Protein AF-A0AAD6NP00-F1 (afdb_monomer)

Secondary structure (DSSP, 8-state):
---------------------------------PPPP-----------PPPSSTTS-SS-B--S-SS-HHHHHHHHHHHTTS-GGG----B-TTT-BBTEEEBTT--EEEESSHHHHT-SS-BT-HHHHHHHTSHHHHHHHHH---TTTS--TTHHHHHHHTTTTTPPTT--EEEEESSHHHHHHHHHHHHHHHHHHHHH-TTPPPPHHHHHHHTTT-TTTS---EEEEETT----SSHHHHHH--S-GGGTTTS------EEPPP---SSTTTSHHHHHHHHHHHHHHHHHHHHHSSS-EEEEEE-SSBHHHH-B---HHHHHHHHHHHHHTT-EEEEE-TTT-SSTTSSSSGGGGG--SS--SEEEE-GGGSSEEEEE--GGGS-SSTTSS--SSSS-HHHHHHHHHHHHHHHHTTHHHHHHHHHHHHHHHHHHHHHH-TTTSEEEE-TTSTT--EEE-TTHHHHHHHHHHTTEE-EEETTTEEE----TT--HHHHHHHHHHHHHHHHHHHTT---------------------------------------------------------------------PPPPPHHHHHHHHHHHTTT-HHHHHHHHHHHHHHHHHHHHHHT--EEEETTTGGGTS-TTTEEEEE---GGGEETTEE---TT---THHHHHHHHHS-EEEEE---TT-SS-HIIIIIHHHHHHHHHHHH-TTS---PPP--TTTS-HHHHHHHHHHHHHHHHHHHTT---HHHHHHHH-S-EEEEEE-TT--HHHH----SSSEEEEEEE-SPP--GGG--SSGGGGTSSS---TTGGGGGGGTSTT--HHHHHHTHHHHHHS-TTTHHHHHHHHHHHHHHHHHHS---S-----EE-GGGTT-EEEE-HHHHHT--S-SEEEEEESS---------TTSPPEEEEE--SSHHHHHHHHHHHHHHHHHHHHHHTT--SSPEEEEETTSSSHHHHHHHHHHHHSB-TTS-B-TTS-TTSS----HHHHHHHHHHHHHH-TT----HHHHHHHHHHHTT--TT--

Mean predicted aligned error: 19.69 Å

Organism: Drechslerella dactyloides (NCBI:txid74499)

Solvent-accessible surface area (backbone atoms only — not comparable to full-atom values): 60319 Å² total; per-residue (Å²): 138,81,87,88,89,92,81,89,84,84,88,84,86,87,90,81,91,86,84,86,88,82,90,77,90,81,79,90,76,92,78,89,82,75,85,80,78,95,71,92,77,76,94,74,78,83,81,82,70,79,64,90,53,85,83,48,73,96,60,59,43,69,80,63,64,88,76,20,75,59,25,53,51,53,48,56,66,40,49,78,81,42,87,51,91,78,65,89,72,57,64,30,69,93,69,19,37,37,62,29,44,18,32,58,63,65,27,31,20,41,32,29,22,27,81,83,39,27,46,41,66,36,37,78,33,65,69,58,52,53,52,67,70,32,71,67,31,52,50,30,63,75,65,56,49,36,43,85,83,51,54,60,96,58,46,69,56,59,40,55,70,20,67,57,66,70,41,58,78,78,25,85,42,74,50,49,18,81,32,40,31,51,12,41,41,52,49,51,51,31,34,49,52,33,46,55,38,63,75,65,36,85,90,57,77,83,49,71,61,33,59,61,23,36,78,70,70,29,67,70,37,39,64,79,65,28,51,30,19,29,52,30,22,71,45,42,80,46,61,65,16,35,33,35,31,45,41,54,65,91,81,49,68,99,53,82,65,61,97,36,55,66,31,66,56,46,83,64,56,63,62,55,87,81,33,47,70,61,35,54,50,42,35,54,51,27,50,51,48,43,56,47,47,63,72,66,49,96,47,55,46,33,26,40,47,46,52,72,50,25,49,61,28,41,60,43,56,72,57,40,65,49,55,38,54,49,49,53,48,24,61,75,68,74,24,39,39,34,38,44,27,34,70,46,28,72,17,44,31,38,29,54,46,46,65,66,74,35,68,56,94,61,65,70,52,31,42,26,30,11,42,39,43,66,30,17,13,30,34,29,46,61,74,67,52,49,74,94,54,83,78,78,85,67,59,76,34,49,26,53,64,45,29,47,56,49,29,25,54,49,49,53,49,37,60,76,67,43,24,28,59,49,16,26,56,34,14,43,54,43,46,55,55,50,54,55,47,22,76,74,36,54,83,54,40,30,65,71,44,36,80,83,24,6,42,47,32,35,28,34,17,91,55,34,71,64,47,47,59,51,37,47,78,72,15,32,40,61,37,73,23,40,91,38,22,38,37,40,28,50,29,47,69,52,44,60,73,55,42,51,56,49,51,55,46,51,51,53,57,49,50,64,54,50,71,75,63,84,77,90,89,84,83,86,84,84,86,79,89,81,81,89,81,89,79,91,81,90,81,91,82,91,84,91,78,89,81,90,78,88,88,84,82,92,76,88,78,83,87,81,88,81,92,80,91,86,86,90,83,93,85,93,90,88,85,91,84,91,89,85,87,85,80,92,75,84,80,73,71,50,73,68,53,46,52,52,48,50,59,49,51,59,72,66,38,62,49,26,31,55,52,28,33,50,60,22,20,52,51,48,48,53,54,32,68,73,67,72,36,48,35,24,20,25,70,75,28,10,45,52,36,44,53,77,91,63,48,70,44,75,39,69,63,56,34,72,33,24,34,91,101,33,72,58,82,54,91,78,56,70,50,55,54,49,38,50,51,26,39,75,57,59,20,34,32,42,30,34,45,35,50,82,87,44,65,59,30,34,22,60,46,36,29,48,26,49,50,38,27,36,48,30,55,64,51,45,67,81,76,75,68,69,66,58,68,60,49,73,92,84,44,50,72,68,57,51,51,58,55,46,72,49,42,64,59,48,37,50,58,51,59,69,28,68,61,67,46,70,59,54,30,65,43,26,70,50,42,61,38,79,41,84,40,43,76,89,53,63,65,84,81,68,64,80,88,63,87,76,46,25,48,37,32,33,31,22,45,32,55,65,70,57,88,90,71,65,69,92,51,32,71,75,77,80,41,99,46,52,80,43,50,17,42,48,62,49,35,94,81,70,42,78,77,59,45,47,70,56,46,60,77,40,41,70,61,60,75,68,45,54,70,91,50,40,65,61,53,44,49,46,53,45,49,50,53,53,54,35,53,76,75,49,79,83,89,79,73,91,53,67,80,26,53,30,66,67,40,70,43,45,39,28,36,18,14,47,74,62,52,77,72,63,84,81,52,46,24,39,40,39,33,37,78,63,90,77,87,71,83,74,90,75,63,100,82,65,64,55,71,50,77,44,71,42,41,102,43,79,65,21,23,57,50,44,42,70,42,48,65,59,51,48,56,52,52,49,60,49,62,72,66,69,59,93,37,24,39,37,27,22,14,80,73,26,24,31,70,24,46,33,51,51,38,49,44,51,68,67,40,33,50,98,86,15,45,82,42,89,80,65,64,92,88,55,97,72,81,64,46,77,61,58,55,46,25,46,44,40,49,49,41,71,50,35,44,78,49,58,57,44,75,51,35,52,47,23,37,50,38,61,64,57,66,56,65,88,86,78,120

Sequence (1049 aa):
MFSTLRGSSRAFSRVSVRRTVEIQQRRAIHNTLRCPAAANIAVDSVSSQEPFFPNEPTRPKVKTEIPGPRSQVAIRELDEVFDTRSLNMICDYSKSVGNYISDNDQNLLLDVYAQIASIPLGYCNPALIKTASSQEMVSALVNRPALGNFPPASWEQTLKAGILRVAPNGLNQVFTGMSGSDANECAYKAAFMFHRRRERGEGAPFTEEELNTAMNNQKPGSPDLAIMSFRKGFHGRLFGSLSTTRSKPIHKIDIPSFNWPQARFPQLKYPLEEFAAENEKEERECLAEVEEIIKTWHCPVSAVVIEPIQSEGGDFHASPTFFQGLRDITLKNNVLLIVDEVQTGVGATGKFWAHMHWNLTTPPDIVTFSKKAQTAGYYFGNPLLRPNMPYRQFNTWMGDPARVLLFNTIIDEVERLNLVEHTADTGAYLYSGLEQLSQKYPGEIQNLRGKNTGTFIAWDSPQRDAFLKKMKTVGVNIGGCGESAVRLRPMLVFQRHHADILLESIEKVLKAAYIRYPGDASGMSFFRRPTDESSEDESDDALSVYSDSDDDDVSNDASASAHLNVSADTLADEAEESSEDAPDLFHPPSINAIANNIRKSDRLSISNRLHSIHADSQFVQSVADALDLPLVANERCGSWYVPSDRKAGSCYFKSTDGHFGCWSFSLRRLNLGLLELIGRRGGCIIVDSTRRGKSLPDALSKTVPIWCAVLNAVLFPEQRSVAVEVPGNAVSDSEKTQISALLDGYVRQLREMKLDVTRLASELGRPMKPVWVTRDTDVEEVEYTGEDFHPVYLLSASRYLREELQPRGASDYGHGFVYIQGAGDDHEGWARGLLPAMYWSHRELLLQTPEAELPDVIDGIVKMHASARDINGGSQTCGALSILSKADGKLAICDLETYDALTDIAGAVLCVDDNSSNSPDVPPTAPPVYRTAISPSKAGSKLLRTKLPEIAAFAEKILASHSPHPLVIACQSGNDVSVGIALALSCRLFDDQGRLDLTRPRNGNLRIDKLLVRQRLGWILSDRTHANPSRATLQAVNLFLMGWDAQAV

Structure (mmCIF, N/CA/C/O backbone):
data_AF-A0AAD6NP00-F1
#
_entry.id   AF-A0AAD6NP00-F1
#
loop_
_atom_site.group_PDB
_atom_site.id
_atom_site.type_symbol
_atom_site.label_atom_id
_atom_site.label_alt_id
_atom_site.label_comp_id
_atom_site.label_asym_id
_atom_site.label_entity_id
_atom_site.label_seq_id
_atom_site.pdbx_PDB_ins_code
_atom_site.Cartn_x
_atom_site.Cartn_y
_atom_site.Cartn_z
_atom_site.occupancy
_atom_site.B_iso_or_equiv
_atom_site.auth_seq_id
_atom_site.auth_comp_id
_atom_site.auth_asym_id
_atom_site.auth_atom_id
_atom_site.pdbx_PDB_model_num
ATOM 1 N N . MET A 1 1 ? 8.173 16.967 -58.832 1.00 32.12 1 MET A N 1
ATOM 2 C CA . MET A 1 1 ? 7.690 16.599 -60.187 1.00 32.12 1 MET A CA 1
ATOM 3 C C . MET A 1 1 ? 7.032 15.231 -60.030 1.00 32.12 1 MET A C 1
ATOM 5 O O . MET A 1 1 ? 7.613 14.430 -59.319 1.00 32.12 1 MET A O 1
ATOM 9 N N . PHE A 1 2 ? 5.829 14.924 -60.511 1.00 27.55 2 PHE A N 1
ATOM 10 C CA . PHE A 1 2 ? 5.127 15.384 -61.715 1.00 27.55 2 PHE A CA 1
ATOM 11 C C . PHE A 1 2 ? 3.611 15.588 -61.465 1.00 27.55 2 PHE A C 1
ATOM 13 O O . PHE A 1 2 ? 3.032 14.946 -60.597 1.00 27.55 2 PHE A O 1
ATOM 20 N N . SER A 1 3 ? 2.969 16.462 -62.253 1.00 26.45 3 SER A N 1
ATOM 21 C CA . SER A 1 3 ? 1.520 16.367 -62.548 1.00 26.45 3 SER A CA 1
ATOM 22 C C . SER A 1 3 ? 1.327 15.342 -63.697 1.00 26.45 3 SER A C 1
ATOM 24 O O . SER A 1 3 ? 2.320 14.817 -64.180 1.00 26.45 3 SER A O 1
ATOM 26 N N . THR A 1 4 ? 0.161 14.944 -64.213 1.00 32.75 4 THR A N 1
ATOM 27 C CA . THR A 1 4 ? -0.994 15.704 -64.741 1.00 32.75 4 THR A CA 1
ATOM 28 C C . THR A 1 4 ? -2.020 14.645 -65.243 1.00 32.75 4 THR A C 1
ATOM 30 O O . THR A 1 4 ? -1.589 13.581 -65.667 1.00 32.75 4 THR A O 1
ATOM 33 N N . LEU A 1 5 ? -3.354 14.767 -65.135 1.00 27.75 5 LEU A N 1
ATOM 34 C CA . LEU A 1 5 ? -4.363 15.285 -66.109 1.00 27.75 5 LEU A CA 1
ATOM 35 C C . LEU A 1 5 ? -5.747 14.825 -65.559 1.00 27.75 5 LEU A C 1
ATOM 37 O O . LEU A 1 5 ? -5.818 13.714 -65.051 1.00 27.75 5 LEU A O 1
ATOM 41 N N . ARG A 1 6 ? -6.855 15.583 -65.445 1.00 29.72 6 ARG A N 1
ATOM 42 C CA . ARG A 1 6 ? -7.633 16.520 -66.304 1.00 29.72 6 ARG A CA 1
ATOM 43 C C . ARG A 1 6 ? -8.712 15.885 -67.217 1.00 29.72 6 ARG A C 1
ATOM 45 O O . ARG A 1 6 ? -8.393 15.268 -68.222 1.00 29.72 6 ARG A O 1
ATOM 52 N N . GLY A 1 7 ? -9.976 16.234 -66.925 1.00 23.73 7 GLY A N 1
ATOM 53 C CA . GLY A 1 7 ? -11.199 16.154 -67.758 1.00 23.73 7 GLY A CA 1
ATOM 54 C C . GLY A 1 7 ? -12.427 16.414 -66.851 1.00 23.73 7 GLY A C 1
ATOM 55 O O . GLY A 1 7 ? -12.567 15.712 -65.864 1.00 23.73 7 GLY A O 1
ATOM 56 N N . SER A 1 8 ? -13.200 17.516 -66.913 1.00 25.67 8 SER A N 1
ATOM 57 C CA . SER A 1 8 ? -14.064 18.054 -67.995 1.00 25.67 8 SER A CA 1
ATOM 58 C C . SER A 1 8 ? -15.283 17.141 -68.277 1.00 25.67 8 SER A C 1
ATOM 60 O O . SER A 1 8 ? -15.062 15.979 -68.573 1.00 25.67 8 SER A O 1
ATOM 62 N N . SER A 1 9 ? -16.571 17.550 -68.249 1.00 24.23 9 SER A N 1
ATOM 63 C CA . SER A 1 9 ? -17.198 18.873 -68.015 1.00 24.23 9 SER A CA 1
ATOM 64 C C . SER A 1 9 ? -18.735 18.824 -67.772 1.00 24.23 9 SER A C 1
ATOM 66 O O . SER A 1 9 ? -19.401 17.904 -68.221 1.00 24.23 9 SER A O 1
ATOM 68 N N . ARG A 1 10 ? -19.270 19.905 -67.166 1.00 26.59 10 ARG A N 1
ATOM 69 C CA . ARG A 1 10 ? -20.610 20.542 -67.344 1.00 26.59 10 ARG A CA 1
ATOM 70 C C . ARG A 1 10 ? -21.949 19.803 -67.048 1.00 26.59 10 ARG A C 1
ATOM 72 O O . ARG A 1 10 ? -22.484 19.092 -67.881 1.00 26.59 10 ARG A O 1
ATOM 79 N N . ALA A 1 11 ? -22.591 20.319 -65.985 1.00 24.56 11 ALA A N 1
ATOM 80 C CA . ALA A 1 11 ? -23.928 20.959 -65.954 1.00 24.56 11 ALA A CA 1
ATOM 81 C C . ALA A 1 11 ? -25.242 20.136 -65.971 1.00 24.56 11 ALA A C 1
ATOM 83 O O . ALA A 1 11 ? -25.580 19.506 -66.962 1.00 24.56 11 ALA A O 1
ATOM 84 N N . PHE A 1 12 ? -26.080 20.377 -64.946 1.00 25.66 12 PHE A N 1
ATOM 85 C CA . PHE A 1 12 ? -27.522 20.661 -65.090 1.00 25.66 12 PHE A CA 1
ATOM 86 C C . PHE A 1 12 ? -28.013 21.633 -63.983 1.00 25.66 12 PHE A C 1
ATOM 88 O O . PHE A 1 12 ? -27.225 22.079 -63.147 1.00 25.66 12 PHE A O 1
ATOM 95 N N . SER A 1 13 ? -29.273 22.072 -64.066 1.00 25.12 13 SER A N 1
ATOM 96 C CA . SER A 1 13 ? -29.796 23.364 -63.575 1.00 25.12 13 SER A CA 1
ATOM 97 C C . SER A 1 13 ? -30.245 23.457 -62.101 1.00 25.12 13 SER A C 1
ATOM 99 O O . SER A 1 13 ? -30.607 22.473 -61.466 1.00 25.12 13 SER A O 1
ATOM 101 N N . ARG A 1 14 ? -30.277 24.699 -61.585 1.00 25.95 14 ARG A N 1
ATOM 102 C CA . ARG A 1 14 ? -30.814 25.122 -60.267 1.00 25.95 14 ARG A CA 1
ATOM 103 C C . ARG A 1 14 ? -32.312 25.501 -60.327 1.00 25.95 14 ARG A C 1
ATOM 105 O O . ARG A 1 14 ? -32.824 25.684 -61.424 1.00 25.95 14 ARG A O 1
ATOM 112 N N . VAL A 1 15 ? -32.885 25.794 -59.137 1.00 24.27 15 VAL A N 1
ATOM 113 C CA . VAL A 1 15 ? -34.209 26.404 -58.791 1.00 24.27 15 VAL A CA 1
ATOM 114 C C . VAL A 1 15 ? -35.271 25.363 -58.360 1.00 24.27 15 VAL A C 1
ATOM 116 O O . VAL A 1 15 ? -35.467 24.405 -59.090 1.00 24.27 15 VAL A O 1
ATOM 119 N N . SER A 1 16 ? -36.027 25.484 -57.246 1.00 23.89 16 SER A N 1
ATOM 120 C CA . SER A 1 16 ? -35.956 26.323 -56.012 1.00 23.89 16 SER A CA 1
ATOM 121 C C . SER A 1 16 ? -37.060 25.896 -54.989 1.00 23.89 16 SER A C 1
ATOM 123 O O . SER A 1 16 ? -37.921 25.109 -55.361 1.00 23.89 16 SER A O 1
ATOM 125 N N . VAL A 1 17 ? -37.101 26.516 -53.783 1.00 25.75 17 VAL A N 1
ATOM 126 C CA . VAL A 1 17 ? -38.244 26.607 -52.811 1.00 25.75 17 VAL A CA 1
ATOM 127 C C . VAL A 1 17 ? -38.576 25.319 -52.013 1.00 25.75 17 VAL A C 1
ATOM 129 O O . VAL A 1 17 ? -38.734 24.272 -52.616 1.00 25.75 17 VAL A O 1
ATOM 132 N N . ARG A 1 18 ? -38.800 25.261 -50.679 1.00 24.98 18 ARG A N 1
ATOM 133 C CA . ARG A 1 18 ? -38.677 26.107 -49.442 1.00 24.98 18 ARG A CA 1
ATOM 134 C C . ARG A 1 18 ? -38.665 25.099 -48.239 1.00 24.98 18 ARG A C 1
ATOM 136 O O . ARG A 1 18 ? -39.028 23.951 -48.452 1.00 24.98 18 ARG A O 1
ATOM 143 N N . ARG A 1 19 ? -38.318 25.392 -46.971 1.00 25.41 19 ARG A N 1
ATOM 144 C CA . ARG A 1 19 ? -38.788 26.490 -46.093 1.00 25.41 19 ARG A CA 1
ATOM 145 C C . ARG A 1 19 ? -37.881 26.651 -44.841 1.00 25.41 19 ARG A C 1
ATOM 147 O O . ARG A 1 19 ? -37.700 25.701 -44.097 1.00 25.41 19 ARG A O 1
ATOM 154 N N . THR A 1 20 ? -37.362 27.868 -44.643 1.00 25.02 20 THR A N 1
ATOM 155 C CA . THR A 1 20 ? -37.017 28.552 -43.365 1.00 25.02 20 THR A CA 1
ATOM 156 C C . THR A 1 20 ? -36.494 27.768 -42.145 1.00 25.02 20 THR A C 1
ATOM 158 O O . THR A 1 20 ? -37.271 27.168 -41.408 1.00 25.02 20 THR A O 1
ATOM 161 N N . VAL A 1 21 ? -35.227 28.030 -41.800 1.00 25.36 21 VAL A N 1
ATOM 162 C CA . VAL A 1 21 ? -34.805 28.328 -40.416 1.00 25.36 21 VAL A CA 1
ATOM 163 C C . VAL A 1 21 ? -34.471 29.820 -40.383 1.00 25.36 21 VAL A C 1
ATOM 165 O O . VAL A 1 21 ? -33.757 30.294 -41.267 1.00 25.36 21 VAL A O 1
ATOM 168 N N . GLU A 1 22 ? -35.018 30.569 -39.426 1.00 24.22 22 GLU A N 1
ATOM 169 C CA . GLU A 1 22 ? -34.868 32.027 -39.357 1.00 24.22 22 GLU A CA 1
ATOM 170 C C . GLU A 1 22 ? -34.066 32.434 -38.114 1.00 24.22 22 GLU A C 1
ATOM 172 O O . GLU A 1 22 ? -34.292 31.933 -37.013 1.00 24.22 22 GLU A O 1
ATOM 177 N N . ILE A 1 23 ? -33.094 33.327 -38.305 1.00 27.91 23 ILE A N 1
ATOM 178 C CA . ILE A 1 23 ? -32.232 33.854 -37.244 1.00 27.91 23 ILE A CA 1
ATOM 179 C C . ILE A 1 23 ? -32.912 35.077 -36.627 1.00 27.91 23 ILE A C 1
ATOM 181 O O . ILE A 1 23 ? -33.243 36.017 -37.347 1.00 27.91 23 ILE A O 1
ATOM 185 N N . GLN A 1 24 ? -32.999 35.139 -35.296 1.00 23.38 24 GLN A N 1
ATOM 186 C CA . GLN A 1 24 ? -33.110 36.420 -34.596 1.00 23.38 24 GLN A CA 1
ATOM 187 C C . GLN A 1 24 ? -32.047 36.561 -33.510 1.00 23.38 24 GLN A C 1
ATOM 189 O O . GLN A 1 24 ? -31.958 35.775 -32.570 1.00 23.38 24 GLN A O 1
ATOM 194 N N . GLN A 1 25 ? -31.268 37.633 -33.640 1.00 29.89 25 GLN A N 1
ATOM 195 C CA . GLN A 1 25 ? -30.432 38.178 -32.579 1.00 29.89 25 GLN A CA 1
ATOM 196 C C . GLN A 1 25 ? -31.302 38.545 -31.368 1.00 29.89 25 GLN A C 1
ATOM 198 O O . GLN A 1 25 ? -32.358 39.159 -31.540 1.00 29.89 25 GLN A O 1
ATOM 203 N N . ARG A 1 26 ? -30.807 38.329 -30.145 1.00 25.58 26 ARG A N 1
ATOM 204 C CA . ARG A 1 26 ? -31.236 39.136 -28.994 1.00 25.58 26 ARG A CA 1
ATOM 205 C C . ARG A 1 26 ? -30.042 39.671 -28.215 1.00 25.58 26 ARG A C 1
ATOM 207 O O . ARG A 1 26 ? -29.112 38.948 -27.881 1.00 25.58 26 ARG A O 1
ATOM 214 N N . ARG A 1 27 ? -30.096 40.984 -27.988 1.00 24.73 27 ARG A N 1
ATOM 215 C CA . ARG A 1 27 ? -29.160 41.762 -27.173 1.00 24.73 27 ARG A CA 1
ATOM 216 C C . ARG A 1 27 ? -29.306 41.398 -25.696 1.00 24.73 27 ARG A C 1
ATOM 218 O O . ARG A 1 27 ? -30.376 40.975 -25.263 1.00 24.73 27 ARG A O 1
ATOM 225 N N . ALA A 1 28 ? -28.248 41.660 -24.935 1.00 28.34 28 ALA A N 1
ATOM 226 C CA . ALA A 1 28 ? -28.277 41.623 -23.482 1.00 28.34 28 ALA A CA 1
ATOM 227 C C . ALA A 1 28 ? -29.339 42.575 -22.902 1.00 28.34 28 ALA A C 1
ATOM 229 O O . ALA A 1 28 ? -29.486 43.708 -23.362 1.00 28.34 28 ALA A O 1
ATOM 230 N N . ILE A 1 29 ? -30.010 42.122 -21.844 1.00 24.55 29 ILE A N 1
ATOM 231 C CA . ILE A 1 29 ? -30.709 42.963 -20.871 1.00 24.55 29 ILE A CA 1
ATOM 232 C C . ILE A 1 29 ? -30.303 42.440 -19.492 1.00 24.55 29 ILE A C 1
ATOM 234 O O . ILE A 1 29 ? -30.572 41.286 -19.163 1.00 24.55 29 ILE A O 1
ATOM 238 N N . HIS A 1 30 ? -29.631 43.276 -18.696 1.00 28.45 30 HIS A N 1
ATOM 239 C CA . HIS A 1 30 ? -29.474 43.026 -17.265 1.00 28.45 30 HIS A CA 1
ATOM 240 C C . HIS A 1 30 ? -30.854 42.965 -16.608 1.00 28.45 30 HIS A C 1
ATOM 242 O O . HIS A 1 30 ? -31.656 43.872 -16.809 1.00 28.45 30 HIS A O 1
ATOM 248 N N . ASN A 1 31 ? -31.083 41.975 -15.748 1.00 23.16 31 ASN A N 1
ATOM 249 C CA . ASN A 1 31 ? -32.083 42.099 -14.696 1.00 23.16 31 ASN A CA 1
ATOM 250 C C . ASN A 1 31 ? -31.510 41.599 -13.374 1.00 23.16 31 ASN A C 1
ATOM 252 O O . ASN A 1 31 ? -31.319 40.407 -13.145 1.00 23.16 31 ASN A O 1
ATOM 256 N N . THR A 1 32 ? -31.228 42.570 -12.516 1.00 29.02 32 THR A N 1
ATOM 257 C CA . THR A 1 32 ? -30.848 42.427 -11.118 1.00 29.02 32 THR A CA 1
ATOM 258 C C . THR A 1 32 ? -31.965 41.717 -10.354 1.00 29.02 32 THR A C 1
ATOM 260 O O . THR A 1 32 ? -33.061 42.262 -10.227 1.00 29.02 32 THR A O 1
ATOM 263 N N . LEU A 1 33 ? -31.698 40.539 -9.789 1.00 24.81 33 LEU A N 1
ATOM 264 C CA . LEU A 1 33 ? -32.603 39.919 -8.821 1.00 24.81 33 LEU A CA 1
ATOM 265 C C . LEU A 1 33 ? -32.195 40.334 -7.405 1.00 24.81 33 LEU A C 1
ATOM 267 O O . LEU A 1 33 ? -31.226 39.836 -6.840 1.00 24.81 33 LEU A O 1
ATOM 271 N N . ARG A 1 34 ? -32.948 41.287 -6.845 1.00 25.09 34 ARG A N 1
ATOM 272 C CA . ARG A 1 34 ? -32.940 41.593 -5.408 1.00 25.09 34 ARG A CA 1
ATOM 273 C C . ARG A 1 34 ? -33.623 40.461 -4.638 1.00 25.09 34 ARG A C 1
ATOM 275 O O . ARG A 1 34 ? -34.628 39.931 -5.106 1.00 25.09 34 ARG A O 1
ATOM 282 N N . CYS A 1 35 ? -33.145 40.178 -3.428 1.00 26.70 35 CYS A N 1
ATOM 283 C CA . CYS A 1 35 ? -33.845 39.311 -2.481 1.00 26.70 35 CYS A CA 1
ATOM 284 C C . CYS A 1 35 ? -35.273 39.813 -2.193 1.00 26.70 35 CYS A C 1
ATOM 286 O O . CYS A 1 35 ? -35.440 40.994 -1.868 1.00 26.70 35 CYS A O 1
ATOM 288 N N . PRO A 1 36 ? -36.284 38.931 -2.181 1.00 26.77 36 PRO A N 1
ATOM 289 C CA . PRO A 1 36 ? -37.399 39.037 -1.256 1.00 26.77 36 PRO A CA 1
ATOM 290 C C . PRO A 1 36 ? -36.988 38.470 0.114 1.00 26.77 36 PRO A C 1
ATOM 292 O O . PRO A 1 36 ? -36.219 37.513 0.205 1.00 26.77 36 PRO A O 1
ATOM 295 N N . ALA A 1 37 ? -37.472 39.094 1.186 1.00 26.84 37 ALA A N 1
ATOM 296 C CA . ALA A 1 37 ? -37.166 38.697 2.558 1.00 26.84 37 ALA A CA 1
ATOM 297 C C . ALA A 1 37 ? -37.935 37.436 3.001 1.00 26.84 37 ALA A C 1
ATOM 299 O O . ALA A 1 37 ? -38.868 36.991 2.336 1.00 26.84 37 ALA A O 1
ATOM 300 N N . ALA A 1 38 ? -37.527 36.908 4.158 1.00 37.69 38 ALA A N 1
ATOM 301 C CA . ALA A 1 38 ? -38.058 35.727 4.833 1.00 37.69 38 ALA A CA 1
ATOM 302 C C . ALA A 1 38 ? -39.578 35.499 4.688 1.00 37.69 38 ALA A C 1
ATOM 304 O O . ALA A 1 38 ? -40.395 36.305 5.136 1.00 37.69 38 ALA A O 1
ATOM 305 N N . ALA A 1 39 ? -39.934 34.322 4.175 1.00 26.88 39 ALA A N 1
ATOM 306 C CA . ALA A 1 39 ? -41.243 33.706 4.337 1.00 26.88 39 ALA A CA 1
ATOM 307 C C . ALA A 1 39 ? -41.033 32.229 4.700 1.00 26.88 39 ALA A C 1
ATOM 309 O O . ALA A 1 39 ? -40.233 31.545 4.063 1.00 26.88 39 ALA A O 1
ATOM 310 N N . ASN A 1 40 ? -41.722 31.753 5.740 1.00 36.41 40 ASN A N 1
ATOM 311 C CA . ASN A 1 40 ? -41.611 30.373 6.212 1.00 36.41 40 ASN A CA 1
ATOM 312 C C . ASN A 1 40 ? -42.034 29.393 5.108 1.00 36.41 40 ASN A C 1
ATOM 314 O O . ASN A 1 40 ? -43.216 29.327 4.770 1.00 36.41 40 ASN A O 1
ATOM 318 N N . ILE A 1 41 ? -41.093 28.603 4.592 1.00 29.89 41 ILE A N 1
ATOM 319 C CA . ILE A 1 41 ? -41.411 27.437 3.766 1.00 29.89 41 ILE A CA 1
ATOM 320 C C . ILE A 1 41 ? -41.599 26.257 4.716 1.00 29.89 41 ILE A C 1
ATOM 322 O O . ILE A 1 41 ? -40.668 25.839 5.405 1.00 29.89 41 ILE A O 1
ATOM 326 N N . ALA A 1 42 ? -42.835 25.767 4.784 1.00 27.03 42 ALA A N 1
ATOM 327 C CA . ALA A 1 42 ? -43.164 24.553 5.511 1.00 27.03 42 ALA A CA 1
ATOM 328 C C . ALA A 1 42 ? -42.433 23.348 4.900 1.00 27.03 42 ALA A C 1
ATOM 330 O O . ALA A 1 42 ? -42.227 23.280 3.688 1.00 27.03 42 ALA A O 1
ATOM 331 N N . VAL A 1 43 ? -42.068 22.390 5.751 1.00 38.19 43 VAL A N 1
ATOM 332 C CA . VAL A 1 43 ? -41.569 21.082 5.319 1.00 38.19 43 VAL A CA 1
ATOM 333 C C . VAL A 1 43 ? -42.723 20.347 4.645 1.00 38.19 43 VAL A C 1
ATOM 335 O O . VAL A 1 43 ? -43.604 19.855 5.345 1.00 38.19 43 VAL A O 1
ATOM 338 N N . ASP A 1 44 ? -42.731 20.281 3.313 1.00 28.70 44 ASP A N 1
ATOM 339 C CA . ASP A 1 44 ? -43.753 19.522 2.596 1.00 28.70 44 ASP A CA 1
ATOM 340 C C . ASP A 1 44 ? -43.250 18.877 1.296 1.00 28.70 44 ASP A C 1
ATOM 342 O O . ASP A 1 44 ? -42.486 19.457 0.523 1.00 28.70 44 ASP A O 1
ATOM 346 N N . SER A 1 45 ? -43.733 17.657 1.057 1.00 32.03 45 SER A N 1
ATOM 347 C CA . SER A 1 45 ? -43.410 16.741 -0.052 1.00 32.03 45 SER A CA 1
ATOM 348 C C . SER A 1 45 ? -41.946 16.271 -0.198 1.00 32.03 45 SER A C 1
ATOM 350 O O . SER A 1 45 ? -41.100 16.874 -0.857 1.00 32.03 45 SER A O 1
ATOM 352 N N . VAL A 1 46 ? -41.694 15.057 0.307 1.00 39.91 46 VAL A N 1
ATOM 353 C CA . VAL A 1 46 ? -40.637 14.177 -0.215 1.00 39.91 46 VAL A CA 1
ATOM 354 C C . VAL A 1 46 ? -40.900 13.954 -1.707 1.00 39.91 46 VAL A C 1
ATOM 356 O O . VAL A 1 46 ? -41.909 13.354 -2.073 1.00 39.91 46 VAL A O 1
ATOM 359 N N . SER A 1 47 ? -39.989 14.407 -2.571 1.00 38.16 47 SER A N 1
ATOM 360 C CA . SER A 1 47 ? -40.011 14.056 -3.994 1.00 38.16 47 SER A CA 1
ATOM 361 C C . SER A 1 47 ? -39.751 12.556 -4.140 1.00 38.16 47 SER A C 1
ATOM 363 O O . SER A 1 47 ? -38.602 12.117 -4.069 1.00 38.16 47 SER A O 1
ATOM 365 N N . SER A 1 48 ? -40.811 11.775 -4.349 1.00 47.16 48 SER A N 1
ATOM 366 C CA . SER A 1 48 ? -40.778 10.319 -4.503 1.00 47.16 48 SER A CA 1
ATOM 367 C C . SER A 1 48 ? -40.158 9.889 -5.838 1.00 47.16 48 SER A C 1
ATOM 369 O O . SER A 1 48 ? -40.838 9.412 -6.742 1.00 47.16 48 SER A O 1
ATOM 371 N N . GLN A 1 49 ? -38.837 10.032 -5.958 1.00 64.94 49 GLN A N 1
ATOM 372 C CA . GLN A 1 49 ? -38.078 9.253 -6.935 1.00 64.94 49 GLN A CA 1
ATOM 373 C C . GLN A 1 49 ? -38.188 7.773 -6.556 1.00 64.94 49 GLN A C 1
ATOM 375 O O . GLN A 1 49 ? -37.944 7.413 -5.402 1.00 64.94 49 GLN A O 1
ATOM 380 N N . GLU A 1 50 ? -38.554 6.923 -7.516 1.00 83.19 50 GLU A N 1
ATOM 381 C CA . GLU A 1 50 ? -38.546 5.476 -7.304 1.00 83.19 50 GLU A CA 1
ATOM 382 C C . GLU A 1 50 ? -37.119 5.012 -6.939 1.00 83.19 50 GLU A C 1
ATOM 384 O O . GLU A 1 50 ? -36.145 5.489 -7.538 1.00 83.19 50 GLU A O 1
ATOM 389 N N . PRO A 1 51 ? -36.952 4.122 -5.942 1.00 89.38 51 PRO A N 1
ATOM 390 C CA . PRO A 1 51 ? -35.642 3.577 -5.613 1.00 89.38 51 PRO A CA 1
ATOM 391 C C . PRO A 1 51 ? -35.065 2.783 -6.786 1.00 89.38 51 PRO A C 1
ATOM 393 O O . PRO A 1 51 ? -35.741 1.906 -7.327 1.00 89.38 51 PRO A O 1
ATOM 396 N N . PHE A 1 52 ? -33.794 3.012 -7.134 1.00 92.56 52 PHE A N 1
ATOM 397 C CA . PHE A 1 52 ? -33.111 2.191 -8.148 1.00 92.56 52 PHE A CA 1
ATOM 398 C C . PHE A 1 52 ? -33.042 0.707 -7.744 1.00 92.56 52 PHE A C 1
ATOM 400 O O . PHE A 1 52 ? -32.992 -0.171 -8.605 1.00 92.56 52 PHE A O 1
ATOM 407 N N . PHE A 1 53 ? -33.084 0.423 -6.438 1.00 90.25 53 PHE A N 1
ATOM 408 C CA . PHE A 1 53 ? -33.173 -0.916 -5.868 1.00 90.25 53 PHE A CA 1
ATOM 409 C C . PHE A 1 53 ? -34.378 -1.014 -4.911 1.00 90.25 53 PHE A C 1
ATOM 411 O O . PHE A 1 53 ? -34.241 -0.759 -3.717 1.00 90.25 53 PHE A O 1
ATOM 418 N N . PRO A 1 54 ? -35.563 -1.459 -5.370 1.00 83.69 54 PRO A N 1
ATOM 419 C CA . PRO A 1 54 ? -36.761 -1.539 -4.520 1.00 83.69 54 PRO A CA 1
ATOM 420 C C . PRO A 1 54 ? -36.650 -2.543 -3.354 1.00 83.69 54 PRO A C 1
ATOM 422 O O . PRO A 1 54 ? -37.484 -2.529 -2.453 1.00 83.69 54 PRO A O 1
ATOM 425 N N . ASN A 1 55 ? -35.624 -3.403 -3.362 1.00 87.31 55 ASN A N 1
ATOM 426 C CA . ASN A 1 55 ? -35.340 -4.387 -2.314 1.00 87.31 55 ASN A CA 1
ATOM 427 C C . ASN A 1 55 ? -34.274 -3.916 -1.298 1.00 87.31 55 ASN A C 1
ATOM 429 O O . ASN A 1 55 ? -33.872 -4.703 -0.437 1.00 87.31 55 ASN A O 1
ATOM 433 N N . GLU A 1 56 ? -33.781 -2.675 -1.389 1.00 91.25 56 GLU A N 1
ATOM 434 C CA . GLU A 1 56 ? -32.903 -2.096 -0.363 1.00 91.25 56 GLU A CA 1
ATOM 435 C C . GLU A 1 56 ? -33.621 -1.980 0.997 1.00 91.25 56 GLU A C 1
ATOM 437 O O . GLU A 1 56 ? -34.831 -1.740 1.065 1.00 91.25 56 GLU A O 1
ATOM 442 N N . PRO A 1 57 ? -32.901 -2.128 2.125 1.00 92.12 57 PRO A N 1
ATOM 443 C CA . PRO A 1 57 ? -33.460 -1.816 3.430 1.00 92.12 57 PRO A CA 1
ATOM 444 C C . PRO A 1 57 ? -33.695 -0.303 3.554 1.00 92.12 57 PRO A C 1
ATOM 446 O O . PRO A 1 57 ? -32.792 0.492 3.334 1.00 92.12 57 PRO A O 1
ATOM 449 N N . THR A 1 58 ? -34.879 0.106 4.016 1.00 92.44 58 THR A N 1
ATOM 450 C CA . THR A 1 58 ? -35.246 1.532 4.151 1.00 92.44 58 THR A CA 1
ATOM 451 C C . THR A 1 58 ? -34.365 2.340 5.111 1.00 92.44 58 THR A C 1
ATOM 453 O O . THR A 1 58 ? -34.358 3.565 5.042 1.00 92.44 58 THR A O 1
ATOM 456 N N . ARG A 1 59 ? -33.650 1.677 6.033 1.00 95.69 59 ARG A N 1
ATOM 457 C CA . ARG A 1 59 ? -32.657 2.248 6.960 1.00 95.69 59 ARG A CA 1
ATOM 458 C C . ARG A 1 59 ? -31.587 1.190 7.300 1.00 95.69 59 ARG A C 1
ATOM 460 O O . ARG A 1 59 ? -31.894 -0.006 7.223 1.00 95.69 59 ARG A O 1
ATOM 467 N N . PRO A 1 60 ? -30.368 1.593 7.720 1.00 97.62 60 PRO A N 1
ATOM 468 C CA . PRO A 1 60 ? -29.346 0.677 8.233 1.00 97.62 60 PRO A CA 1
ATOM 469 C C . PRO A 1 60 ? -29.849 -0.212 9.378 1.00 97.62 60 PRO A C 1
ATOM 471 O O . PRO A 1 60 ? -30.726 0.184 10.149 1.00 97.62 60 PRO A O 1
ATOM 474 N N . LYS A 1 61 ? -29.270 -1.409 9.517 1.00 97.50 61 LYS A N 1
ATOM 475 C CA . LYS A 1 61 ? -29.640 -2.398 10.544 1.00 97.50 61 LYS A CA 1
ATOM 476 C C . LYS A 1 61 ? -28.392 -2.920 11.248 1.00 97.50 61 LYS A C 1
ATOM 478 O O . LYS A 1 61 ? -27.774 -3.873 10.783 1.00 97.50 61 LYS A O 1
ATOM 483 N N . VAL A 1 62 ? -28.049 -2.309 12.379 1.00 97.19 62 VAL A N 1
ATOM 484 C CA . VAL A 1 62 ? -26.961 -2.757 13.261 1.00 97.19 62 VAL A CA 1
ATOM 485 C C . VAL A 1 62 ? -27.544 -3.677 14.341 1.00 97.19 62 VAL A C 1
ATOM 487 O O . VAL A 1 62 ? -28.440 -3.278 15.083 1.00 97.19 62 VAL A O 1
ATOM 490 N N . LYS A 1 63 ? -27.067 -4.921 14.381 1.00 95.88 63 LYS A N 1
ATOM 491 C CA . LYS A 1 63 ? -27.425 -6.005 15.310 1.00 95.88 63 LYS A CA 1
ATOM 492 C C . LYS A 1 63 ? -26.362 -6.224 16.393 1.00 95.88 63 LYS A C 1
ATOM 494 O O . LYS A 1 63 ? -26.713 -6.611 17.503 1.00 95.88 63 LYS A O 1
ATOM 499 N N . THR A 1 64 ? -25.086 -6.010 16.073 1.00 96.81 64 THR A N 1
ATOM 500 C CA . THR A 1 64 ? -23.940 -6.208 16.978 1.00 96.81 64 THR A CA 1
ATOM 501 C C . THR A 1 64 ? -23.018 -4.989 16.966 1.00 96.81 64 THR A C 1
ATOM 503 O O . THR A 1 64 ? -23.169 -4.081 16.152 1.00 96.81 64 THR A O 1
ATOM 506 N N . GLU A 1 65 ? -22.012 -4.980 17.841 1.00 95.06 65 GLU A N 1
ATOM 507 C CA . GLU A 1 65 ? -20.822 -4.155 17.611 1.00 95.06 65 GLU A CA 1
ATOM 508 C C . GLU A 1 65 ? -20.099 -4.558 16.311 1.00 95.06 65 GLU A C 1
ATOM 510 O O . GLU A 1 65 ? -20.365 -5.623 15.751 1.00 95.06 65 GLU A O 1
ATOM 515 N N . ILE A 1 66 ? -19.197 -3.700 15.825 1.00 95.31 66 ILE A N 1
ATOM 516 C CA . ILE A 1 66 ? -18.436 -3.907 14.586 1.00 95.31 66 ILE A CA 1
ATOM 517 C C . ILE A 1 66 ? -16.942 -3.702 14.897 1.00 95.31 66 ILE A C 1
ATOM 519 O O . ILE A 1 66 ? -16.564 -2.581 15.256 1.00 95.31 66 ILE A O 1
ATOM 523 N N . PRO A 1 67 ? -16.079 -4.727 14.739 1.00 96.19 67 PRO A N 1
ATOM 524 C CA . PRO A 1 67 ? -16.396 -6.095 14.312 1.00 96.19 67 PRO A CA 1
ATOM 525 C C . PRO A 1 67 ? -17.176 -6.871 15.385 1.00 96.19 67 PRO A C 1
ATOM 527 O O . PRO A 1 67 ? -16.800 -6.844 16.556 1.00 96.19 67 PRO A O 1
ATOM 530 N N . GLY A 1 68 ? -18.228 -7.586 14.983 1.00 97.00 68 GLY A N 1
ATOM 531 C CA . GLY A 1 68 ? -19.001 -8.446 15.882 1.00 97.00 68 GLY A CA 1
ATOM 532 C C . GLY A 1 68 ? -18.320 -9.795 16.149 1.00 97.00 68 GLY A C 1
ATOM 533 O O . GLY A 1 68 ? -17.239 -10.058 15.615 1.00 97.00 68 GLY A O 1
ATOM 534 N N . PRO A 1 69 ? -18.922 -10.677 16.969 1.00 97.56 69 PRO A N 1
ATOM 535 C CA . PRO A 1 69 ? -18.283 -11.921 17.398 1.00 97.56 69 PRO A CA 1
ATOM 536 C C . PRO A 1 69 ? -17.845 -12.842 16.249 1.00 97.56 69 PRO A C 1
ATOM 538 O O . PRO A 1 69 ? -16.749 -13.402 16.311 1.00 97.56 69 PRO A O 1
ATOM 541 N N . ARG A 1 70 ? -18.640 -12.977 15.175 1.00 97.69 70 ARG A N 1
ATOM 542 C CA . ARG A 1 70 ? -18.269 -13.812 14.015 1.00 97.69 70 ARG A CA 1
ATOM 543 C C . ARG A 1 70 ? -17.187 -13.155 13.172 1.00 97.69 70 ARG A C 1
ATOM 545 O O . ARG A 1 70 ? -16.289 -13.840 12.689 1.00 97.69 70 ARG A O 1
ATOM 552 N N . SER A 1 71 ? -17.223 -11.833 13.028 1.00 97.50 71 SER A N 1
ATOM 553 C CA . SER A 1 71 ? -16.142 -11.071 12.401 1.00 97.50 71 SER A CA 1
ATOM 554 C C . SER A 1 71 ? -14.840 -11.200 13.193 1.00 97.50 71 SER A C 1
ATOM 556 O O . SER A 1 71 ? -13.796 -11.400 12.592 1.00 97.50 71 SER A O 1
ATOM 558 N N . GLN A 1 72 ? -14.875 -11.145 14.527 1.00 97.38 72 GLN A N 1
ATOM 559 C CA . GLN A 1 72 ? -13.685 -11.276 15.378 1.00 97.38 72 GLN A CA 1
ATOM 560 C C . GLN A 1 72 ? -13.035 -12.666 15.291 1.00 97.38 72 GLN A C 1
ATOM 562 O O . GLN A 1 72 ? -11.810 -12.752 15.330 1.00 97.38 72 GLN A O 1
ATOM 567 N N . VAL A 1 73 ? -13.825 -13.740 15.169 1.00 97.94 73 VAL A N 1
ATOM 568 C CA . VAL A 1 73 ? -13.308 -15.096 14.898 1.00 97.94 73 VAL A CA 1
ATOM 569 C C . VAL A 1 73 ? -12.656 -15.143 13.515 1.00 97.94 73 VAL A C 1
ATOM 571 O O . VAL A 1 73 ? -11.461 -15.411 13.427 1.00 97.94 73 VAL A O 1
ATOM 574 N N . ALA A 1 74 ? -13.390 -14.751 12.469 1.00 97.50 74 ALA A N 1
ATOM 575 C CA . ALA A 1 74 ? -12.900 -14.776 11.090 1.00 97.50 74 ALA A CA 1
ATOM 576 C C . ALA A 1 74 ? -11.671 -13.876 10.854 1.00 97.50 74 ALA A C 1
ATOM 578 O O . ALA A 1 74 ? -10.834 -14.193 10.019 1.00 97.50 74 ALA A O 1
ATOM 579 N N . ILE A 1 75 ? -11.530 -12.762 11.586 1.00 97.62 75 ILE A N 1
ATOM 580 C CA . ILE A 1 75 ? -10.323 -11.919 11.546 1.00 97.62 75 ILE A CA 1
ATOM 581 C C . ILE A 1 75 ? -9.118 -12.676 12.107 1.00 97.62 75 ILE A C 1
ATOM 583 O O . ILE A 1 75 ? -8.054 -12.596 11.508 1.00 97.62 75 ILE A O 1
ATOM 587 N N . ARG A 1 76 ? -9.259 -13.411 13.220 1.00 97.25 76 ARG A N 1
ATOM 588 C CA . ARG A 1 76 ? -8.141 -14.186 13.789 1.00 97.25 76 ARG A CA 1
ATOM 589 C C . ARG A 1 76 ? -7.701 -15.306 12.852 1.00 97.25 76 ARG A C 1
ATOM 591 O O . ARG A 1 76 ? -6.515 -15.413 12.588 1.00 97.25 76 ARG A O 1
ATOM 598 N N . GLU A 1 77 ? -8.656 -16.067 12.321 1.00 97.44 77 GLU A N 1
ATOM 599 C CA . GLU A 1 77 ? -8.401 -17.142 11.350 1.00 97.44 77 GLU A CA 1
ATOM 600 C C . GLU A 1 77 ? -7.753 -16.601 10.064 1.00 97.44 77 GLU A C 1
ATOM 602 O O . GLU A 1 77 ? -6.834 -17.205 9.519 1.00 97.44 77 GLU A O 1
ATOM 607 N N . LEU A 1 78 ? -8.188 -15.427 9.589 1.00 96.31 78 LEU A N 1
ATOM 608 C CA . LEU A 1 78 ? -7.589 -14.782 8.422 1.00 96.31 78 LEU A CA 1
ATOM 609 C C . LEU A 1 78 ? -6.169 -14.260 8.704 1.00 96.31 78 LEU A C 1
ATOM 611 O O . LEU A 1 78 ? -5.328 -14.356 7.816 1.00 96.31 78 LEU A O 1
ATOM 615 N N . ASP A 1 79 ? -5.880 -13.759 9.913 1.00 96.50 79 ASP A N 1
ATOM 616 C CA . ASP A 1 79 ? -4.556 -13.225 10.297 1.00 96.50 79 ASP A CA 1
ATOM 617 C C . ASP A 1 79 ? -3.449 -14.294 10.318 1.00 96.50 79 ASP A C 1
ATOM 619 O O . ASP A 1 79 ? -2.272 -13.961 10.194 1.00 96.50 79 ASP A O 1
ATOM 623 N N . GLU A 1 80 ? -3.811 -15.581 10.398 1.00 96.25 80 GLU A N 1
ATOM 624 C CA . GLU A 1 80 ? -2.872 -16.706 10.267 1.00 96.25 80 GLU A CA 1
ATOM 625 C C . GLU A 1 80 ? -2.291 -16.835 8.847 1.00 96.25 80 GLU A C 1
ATOM 627 O O . GLU A 1 80 ? -1.180 -17.340 8.677 1.00 96.25 80 GLU A O 1
ATOM 632 N N . VAL A 1 81 ? -3.017 -16.370 7.821 1.00 96.25 81 VAL A N 1
ATOM 633 C CA . VAL A 1 81 ? -2.666 -16.556 6.396 1.00 96.25 81 VAL A CA 1
ATOM 634 C C . VAL A 1 81 ? -2.622 -15.259 5.576 1.00 96.25 81 VAL A C 1
ATOM 636 O O . VAL A 1 81 ? -2.147 -15.267 4.439 1.00 96.25 81 VAL A O 1
ATOM 639 N N . PHE A 1 82 ? -3.111 -14.141 6.114 1.00 93.94 82 PHE A N 1
ATOM 640 C CA . PHE A 1 82 ? -3.246 -12.866 5.411 1.00 93.94 82 PHE A CA 1
ATOM 641 C C . PHE A 1 82 ? -3.199 -11.679 6.385 1.00 93.94 82 PHE A C 1
ATOM 643 O O . PHE A 1 82 ? -3.906 -11.663 7.381 1.00 93.94 82 PHE A O 1
ATOM 650 N N . ASP A 1 83 ? -2.430 -10.632 6.077 1.00 92.75 83 ASP A N 1
ATOM 651 C CA . ASP A 1 83 ? -2.268 -9.470 6.966 1.00 92.75 83 ASP A CA 1
ATOM 652 C C . ASP A 1 83 ? -3.577 -8.678 7.172 1.00 92.75 83 ASP A C 1
ATOM 654 O O . ASP A 1 83 ? -3.996 -7.888 6.315 1.00 92.75 83 ASP A O 1
ATOM 658 N N . THR A 1 84 ? -4.206 -8.828 8.342 1.00 95.12 84 THR A N 1
ATOM 659 C CA . THR A 1 84 ? -5.475 -8.151 8.655 1.00 95.12 84 THR A CA 1
ATOM 660 C C . THR A 1 84 ? -5.310 -6.732 9.199 1.00 95.12 84 THR A C 1
ATOM 662 O O . THR A 1 84 ? -6.307 -6.053 9.439 1.00 95.12 84 THR A O 1
ATOM 665 N N . ARG A 1 85 ? -4.091 -6.193 9.351 1.00 93.69 85 ARG A N 1
ATOM 666 C CA . ARG A 1 85 ? -3.876 -4.876 9.999 1.00 93.69 85 ARG A CA 1
ATOM 667 C C . ARG A 1 85 ? -4.502 -3.691 9.258 1.00 93.69 85 ARG A C 1
ATOM 669 O O . ARG A 1 85 ? -4.692 -2.634 9.852 1.00 93.69 85 ARG A O 1
ATOM 676 N N . SER A 1 86 ? -4.813 -3.853 7.972 1.00 91.94 86 SER A N 1
ATOM 677 C CA . SER A 1 86 ? -5.509 -2.852 7.146 1.00 91.94 86 SER A CA 1
ATOM 678 C C . SER A 1 86 ? -7.023 -3.091 7.019 1.00 91.94 86 SER A C 1
ATOM 680 O O . SER A 1 86 ? -7.717 -2.335 6.334 1.00 91.94 86 SER A O 1
ATOM 682 N N . LEU A 1 87 ? -7.546 -4.138 7.663 1.00 92.94 87 LEU A N 1
ATOM 683 C CA . LEU A 1 87 ? -8.917 -4.603 7.505 1.00 92.94 87 LEU A CA 1
ATOM 684 C C . LEU A 1 87 ? -9.924 -3.579 8.033 1.00 92.94 87 LEU A C 1
ATOM 686 O O . LEU A 1 87 ? -9.936 -3.210 9.205 1.00 92.94 87 LEU A O 1
ATOM 690 N N . ASN A 1 88 ? -10.826 -3.151 7.150 1.00 91.94 88 ASN A N 1
ATOM 691 C CA . ASN A 1 88 ? -11.931 -2.277 7.522 1.00 91.94 88 ASN A CA 1
ATOM 692 C C . ASN A 1 88 ? -13.071 -3.076 8.186 1.00 91.94 88 ASN A C 1
ATOM 694 O O . ASN A 1 88 ? -13.610 -2.640 9.205 1.00 91.94 88 ASN A O 1
ATOM 698 N N . MET A 1 89 ? -13.446 -4.222 7.599 1.00 94.25 89 MET A N 1
ATOM 699 C CA . MET A 1 89 ? -14.544 -5.096 8.035 1.00 94.25 89 MET A CA 1
ATOM 700 C C . MET A 1 89 ? -14.491 -6.440 7.277 1.00 94.25 89 MET A C 1
ATOM 702 O O . MET A 1 89 ? -14.174 -6.435 6.088 1.00 94.25 89 MET A O 1
ATOM 706 N N . ILE A 1 90 ? -14.841 -7.571 7.909 1.00 95.69 90 ILE A N 1
ATOM 707 C CA . ILE A 1 90 ? -15.155 -8.815 7.170 1.00 95.69 90 ILE A CA 1
ATOM 708 C C . ILE A 1 90 ? -16.574 -8.668 6.613 1.00 95.69 90 ILE A C 1
ATOM 710 O O . ILE A 1 90 ? -17.499 -8.373 7.370 1.00 95.69 90 ILE A O 1
ATOM 714 N N . CYS A 1 91 ? -16.748 -8.866 5.307 1.00 97.19 91 CYS A N 1
ATOM 715 C CA . CYS A 1 91 ? -18.002 -8.582 4.606 1.00 97.19 91 CYS A CA 1
ATOM 716 C C . CYS A 1 91 ? -18.675 -9.862 4.089 1.00 97.19 91 CYS A C 1
ATOM 718 O O . CYS A 1 91 ? -18.012 -10.695 3.474 1.00 97.19 91 CYS A O 1
ATOM 720 N N . ASP A 1 92 ? -19.994 -9.978 4.262 1.00 97.00 92 ASP A N 1
ATOM 721 C CA . ASP A 1 92 ? -20.817 -11.005 3.608 1.00 97.00 92 ASP A CA 1
ATOM 722 C C . ASP A 1 92 ? -21.458 -10.406 2.348 1.00 97.00 92 ASP A C 1
ATOM 724 O O . ASP A 1 92 ? -22.589 -9.913 2.351 1.00 97.00 92 ASP A O 1
ATOM 728 N N . TYR A 1 93 ? -20.722 -10.451 1.236 1.00 96.88 93 TYR A N 1
ATOM 729 C CA . TYR A 1 93 ? -21.208 -9.924 -0.040 1.00 96.88 93 TYR A CA 1
ATOM 730 C C . TYR A 1 93 ? -22.482 -10.617 -0.553 1.00 96.88 93 TYR A C 1
ATOM 732 O O . TYR A 1 93 ? -23.155 -10.036 -1.396 1.00 96.88 93 TYR A O 1
ATOM 740 N N . SER A 1 94 ? -22.858 -11.799 -0.040 1.00 95.19 94 SER A N 1
ATOM 741 C CA . SER A 1 94 ? -24.114 -12.474 -0.414 1.00 95.19 94 SER A CA 1
ATOM 742 C C . SER A 1 94 ? -25.362 -11.833 0.208 1.00 95.19 94 SER A C 1
ATOM 744 O O . SER A 1 94 ? -26.486 -12.154 -0.191 1.00 95.19 94 SER A O 1
ATOM 746 N N . LYS A 1 95 ? -25.176 -10.955 1.204 1.00 96.00 95 LYS A N 1
ATOM 747 C CA . LYS A 1 95 ? -26.238 -10.219 1.914 1.00 96.00 95 LYS A CA 1
ATOM 748 C C . LYS A 1 95 ? -26.185 -8.708 1.693 1.00 96.00 95 LYS A C 1
ATOM 750 O O . LYS A 1 95 ? -27.138 -8.021 2.055 1.00 96.00 95 LYS A O 1
ATOM 755 N N . SER A 1 96 ? -25.110 -8.195 1.097 1.00 97.25 96 SER A N 1
ATOM 756 C CA . SER A 1 96 ? -25.037 -6.816 0.608 1.00 97.25 96 SER A CA 1
ATOM 757 C C . SER A 1 96 ? -26.028 -6.592 -0.543 1.00 97.25 96 SER A C 1
ATOM 759 O O . SER A 1 96 ? -26.218 -7.464 -1.387 1.00 97.25 96 SER A O 1
ATOM 761 N N . VAL A 1 97 ? -26.652 -5.416 -0.604 1.00 96.44 97 VAL A N 1
ATOM 762 C CA . VAL A 1 97 ? -27.649 -5.068 -1.629 1.00 96.44 97 VAL A CA 1
ATOM 763 C C . VAL A 1 97 ? -27.617 -3.569 -1.906 1.00 96.44 97 VAL A C 1
ATOM 765 O O . VAL A 1 97 ? -27.703 -2.769 -0.977 1.00 96.44 97 VAL A O 1
ATOM 768 N N . GLY A 1 98 ? -27.487 -3.184 -3.178 1.00 96.69 98 GLY A N 1
ATOM 769 C CA . GLY A 1 98 ? -27.484 -1.776 -3.579 1.00 96.69 98 GLY A CA 1
ATOM 770 C C . GLY A 1 98 ? -26.411 -0.972 -2.833 1.00 96.69 98 GLY A C 1
ATOM 771 O O . GLY A 1 98 ? -25.244 -1.363 -2.800 1.00 96.69 98 GLY A O 1
ATOM 772 N N . ASN A 1 99 ? -26.809 0.124 -2.200 1.00 98.12 99 ASN A N 1
ATOM 773 C CA . ASN A 1 99 ? -25.984 1.008 -1.381 1.00 98.12 99 ASN A CA 1
ATOM 774 C C . ASN A 1 99 ? -25.648 0.435 0.015 1.00 98.12 99 ASN A C 1
ATOM 776 O O . ASN A 1 99 ? -24.962 1.104 0.787 1.00 98.12 99 ASN A O 1
ATOM 780 N N . TYR A 1 100 ? -26.105 -0.773 0.369 1.00 98.38 100 TYR A N 1
ATOM 781 C CA . TYR A 1 100 ? -25.906 -1.367 1.694 1.00 98.38 100 TYR A CA 1
ATOM 782 C C . TYR A 1 100 ? -24.921 -2.538 1.682 1.00 98.38 100 TYR A C 1
ATOM 784 O O . TYR A 1 100 ? -25.104 -3.521 0.961 1.00 98.38 100 TYR A O 1
ATOM 792 N N . ILE A 1 101 ? -23.905 -2.463 2.542 1.00 98.12 101 ILE A N 1
ATOM 793 C CA . ILE A 1 101 ? -22.928 -3.532 2.769 1.00 98.12 101 ILE A CA 1
ATOM 794 C C . ILE A 1 101 ? -23.309 -4.362 4.001 1.00 98.12 101 ILE A C 1
ATOM 796 O O . ILE A 1 101 ? -23.626 -3.799 5.050 1.00 98.12 101 ILE A O 1
ATOM 800 N N . SER A 1 102 ? -23.257 -5.693 3.887 1.00 97.94 102 SER A N 1
ATOM 801 C CA . SER A 1 102 ? -23.356 -6.597 5.037 1.00 97.94 102 SER A CA 1
ATOM 802 C C . SER A 1 102 ? -21.978 -6.955 5.578 1.00 97.94 102 SER A C 1
ATOM 804 O O . SER A 1 102 ? -21.084 -7.329 4.816 1.00 97.94 102 SER A O 1
ATOM 806 N N . ASP A 1 103 ? -21.821 -6.928 6.898 1.00 97.75 103 ASP A N 1
ATOM 807 C CA . ASP A 1 103 ? -20.697 -7.585 7.569 1.00 97.75 103 ASP A CA 1
ATOM 808 C C . ASP A 1 103 ? -20.977 -9.075 7.844 1.00 97.75 103 ASP A C 1
ATOM 810 O O . ASP A 1 103 ? -22.089 -9.566 7.605 1.00 97.75 103 ASP A O 1
ATOM 814 N N . ASN A 1 104 ? -19.970 -9.802 8.339 1.00 96.94 104 ASN A N 1
ATOM 815 C CA . ASN A 1 104 ? -20.099 -11.224 8.687 1.00 96.94 104 ASN A CA 1
ATOM 816 C C . ASN A 1 104 ? -21.128 -11.469 9.807 1.00 96.94 104 ASN A C 1
ATOM 818 O O . ASN A 1 104 ? -21.742 -12.533 9.883 1.00 96.94 104 ASN A O 1
ATOM 822 N N . ASP A 1 105 ? -21.357 -10.477 10.670 1.00 97.62 105 ASP A N 1
ATOM 823 C CA . ASP A 1 105 ? -22.338 -10.517 11.754 1.00 97.62 105 ASP A CA 1
ATOM 824 C C . ASP A 1 105 ? -23.770 -10.159 11.297 1.00 97.62 105 ASP A C 1
ATOM 826 O O . ASP A 1 105 ? -24.720 -10.260 12.080 1.00 97.62 105 ASP A O 1
ATOM 830 N N . GLN A 1 106 ? -23.963 -9.910 9.994 1.00 95.50 106 GLN A N 1
ATOM 831 C CA . GLN A 1 106 ? -25.207 -9.480 9.343 1.00 95.50 106 GLN A CA 1
ATOM 832 C C . GLN A 1 106 ? -25.717 -8.107 9.814 1.00 95.50 106 GLN A C 1
ATOM 834 O O . GLN A 1 106 ? -26.938 -7.880 9.852 1.00 95.50 106 GLN A O 1
ATOM 839 N N . ASN A 1 107 ? -24.805 -7.205 10.172 1.00 98.12 107 ASN A N 1
ATOM 840 C CA . ASN A 1 107 ? -25.060 -5.771 10.222 1.00 98.12 107 ASN A CA 1
ATOM 841 C C . ASN A 1 107 ? -25.148 -5.241 8.787 1.00 98.12 107 ASN A C 1
ATOM 843 O O . ASN A 1 107 ? -24.247 -5.495 7.996 1.00 98.12 107 ASN A O 1
ATOM 847 N N . LEU A 1 108 ? -26.200 -4.487 8.457 1.00 97.88 108 LEU A N 1
ATOM 848 C CA . LEU A 1 108 ? -26.357 -3.819 7.159 1.00 97.88 108 LEU A CA 1
ATOM 849 C C . LEU A 1 108 ? -26.083 -2.323 7.314 1.00 97.88 108 LEU A C 1
ATOM 851 O O . LEU A 1 108 ? -26.865 -1.618 7.960 1.00 97.88 108 LEU A O 1
ATOM 855 N N . LEU A 1 109 ? -24.988 -1.849 6.723 1.00 98.62 109 LEU A N 1
ATOM 856 C CA . LEU A 1 109 ? -24.536 -0.462 6.798 1.00 98.62 109 LEU A CA 1
ATOM 857 C C . LEU A 1 109 ? -24.762 0.245 5.462 1.00 98.62 109 LEU A C 1
ATOM 859 O O . LEU A 1 109 ? -24.472 -0.328 4.416 1.00 98.62 109 LEU A O 1
ATOM 863 N N . LEU A 1 110 ? -25.204 1.503 5.497 1.00 98.75 110 LEU A N 1
ATOM 864 C CA . LEU A 1 110 ? -25.182 2.380 4.325 1.00 98.75 110 LEU A CA 1
ATOM 865 C C . LEU A 1 110 ? -23.720 2.662 3.949 1.00 98.75 110 LEU A C 1
ATOM 867 O O . LEU A 1 110 ? -22.972 3.215 4.757 1.00 98.75 110 LEU A O 1
ATOM 871 N N . ASP A 1 111 ? -23.302 2.267 2.750 1.00 98.62 111 ASP A N 1
ATOM 872 C CA . ASP A 1 111 ? -21.916 2.351 2.296 1.00 98.62 111 ASP A CA 1
ATOM 873 C C . ASP A 1 111 ? -21.681 3.566 1.398 1.00 98.62 111 ASP A C 1
ATOM 875 O O . ASP A 1 111 ? -21.941 3.555 0.194 1.00 98.62 111 ASP A O 1
ATOM 879 N N . VAL A 1 112 ? -21.113 4.613 1.995 1.00 98.44 112 VAL A N 1
ATOM 880 C CA . VAL A 1 112 ? -20.673 5.827 1.296 1.00 98.44 112 VAL A CA 1
ATOM 881 C C . VAL A 1 112 ? -19.160 5.841 1.065 1.00 98.44 112 VAL A C 1
ATOM 883 O O . VAL A 1 112 ? -18.574 6.902 0.851 1.00 98.44 112 VAL A O 1
ATOM 886 N N . TYR A 1 113 ? -18.519 4.666 1.090 1.00 98.19 113 TYR A N 1
ATOM 887 C CA . TYR A 1 113 ? -17.114 4.469 0.719 1.00 98.19 113 TYR A CA 1
ATOM 888 C C . TYR A 1 113 ? -16.923 3.513 -0.475 1.00 98.19 113 TYR A C 1
ATOM 890 O O . TYR A 1 113 ? -15.903 3.605 -1.164 1.00 98.19 113 TYR A O 1
ATOM 898 N N . ALA A 1 114 ? -17.890 2.626 -0.739 1.00 97.12 114 ALA A N 1
ATOM 899 C CA . ALA A 1 114 ? -18.029 1.815 -1.956 1.00 97.12 114 ALA A CA 1
ATOM 900 C C . ALA A 1 114 ? -16.747 1.062 -2.364 1.00 97.12 114 ALA A C 1
ATOM 902 O O . ALA A 1 114 ? -16.296 1.151 -3.510 1.00 97.12 114 ALA A O 1
ATOM 903 N N . GLN A 1 115 ? -16.128 0.356 -1.409 1.00 96.75 115 GLN A N 1
ATOM 904 C CA . GLN A 1 115 ? -14.836 -0.335 -1.575 1.00 96.75 115 GLN A CA 1
ATOM 905 C C . GLN A 1 115 ? -13.738 0.580 -2.151 1.00 96.75 115 GLN A C 1
ATOM 907 O O . GLN A 1 115 ? -13.143 0.295 -3.192 1.00 96.75 115 GLN A O 1
ATOM 912 N N . ILE A 1 116 ? -13.488 1.718 -1.493 1.00 97.38 116 ILE A N 1
ATOM 913 C CA . ILE A 1 116 ? -12.552 2.760 -1.953 1.00 97.38 116 ILE A CA 1
ATOM 914 C C . ILE A 1 116 ? -12.946 3.273 -3.350 1.00 97.38 116 ILE A C 1
ATOM 916 O O . ILE A 1 116 ? -12.144 3.302 -4.285 1.00 97.38 116 ILE A O 1
ATOM 920 N N . ALA A 1 117 ? -14.210 3.678 -3.484 1.00 97.69 117 ALA A N 1
ATOM 921 C CA . ALA A 1 117 ? -14.808 4.238 -4.693 1.00 97.69 117 ALA A CA 1
ATOM 922 C C . ALA A 1 117 ? -14.823 3.308 -5.925 1.00 97.69 117 ALA A C 1
ATOM 924 O O . ALA A 1 117 ? -14.875 3.826 -7.041 1.00 97.69 117 ALA A O 1
ATOM 925 N N . SER A 1 118 ? -14.777 1.980 -5.760 1.00 98.50 118 SER A N 1
ATOM 926 C CA . SER A 1 118 ? -14.672 1.002 -6.859 1.00 98.50 118 SER A CA 1
ATOM 927 C C . SER A 1 118 ? -15.967 0.285 -7.249 1.00 98.50 118 SER A C 1
ATOM 929 O O . SER A 1 118 ? -16.039 -0.245 -8.356 1.00 98.50 118 SER A O 1
ATOM 931 N N . ILE A 1 119 ? -17.013 0.312 -6.418 1.00 98.19 119 ILE A N 1
ATOM 932 C CA . ILE A 1 119 ? -18.342 -0.199 -6.796 1.00 98.19 119 ILE A CA 1
ATOM 933 C C . ILE A 1 119 ? -19.153 0.928 -7.468 1.00 98.19 119 ILE A C 1
ATOM 935 O O . ILE A 1 119 ? -19.382 1.959 -6.833 1.00 98.19 119 ILE A O 1
ATOM 939 N N . PRO A 1 120 ? -19.589 0.786 -8.738 1.00 97.44 120 PRO A N 1
ATOM 940 C CA . PRO A 1 120 ? -20.348 1.834 -9.425 1.00 97.44 120 PRO A CA 1
ATOM 941 C C . PRO A 1 120 ? -21.865 1.753 -9.193 1.00 97.44 120 PRO A C 1
ATOM 943 O O . PRO A 1 120 ? -22.494 2.786 -8.986 1.00 97.44 120 PRO A O 1
ATOM 946 N N . LEU A 1 121 ? -22.457 0.551 -9.223 1.00 97.44 121 LEU A N 1
ATOM 947 C CA . LEU A 1 121 ? -23.899 0.345 -9.457 1.00 97.44 121 LEU A CA 1
ATOM 948 C C . LEU A 1 121 ? -24.648 -0.399 -8.339 1.00 97.44 121 LEU A C 1
ATOM 950 O O . LEU A 1 121 ? -25.688 -1.003 -8.602 1.00 97.44 121 LEU A O 1
ATOM 954 N N . GLY A 1 122 ? -24.128 -0.404 -7.113 1.00 96.62 122 GLY A N 1
ATOM 955 C CA . GLY A 1 122 ? -24.703 -1.199 -6.026 1.00 96.62 122 GLY A CA 1
ATOM 956 C C . GLY A 1 122 ? -24.116 -2.608 -5.911 1.00 96.62 122 GLY A C 1
ATOM 957 O O . GLY A 1 122 ? -23.682 -3.214 -6.896 1.00 96.62 122 GLY A O 1
ATOM 958 N N . TYR A 1 123 ? -24.124 -3.151 -4.695 1.00 97.50 123 TYR A N 1
ATOM 959 C CA . TYR A 1 123 ? -23.871 -4.568 -4.442 1.00 97.50 123 TYR A CA 1
ATOM 960 C C . TYR A 1 123 ? -24.992 -5.437 -5.032 1.00 97.50 123 TYR A C 1
ATOM 962 O O . TYR A 1 123 ? -26.161 -5.050 -5.024 1.00 97.50 123 TYR A O 1
ATOM 970 N N . CYS A 1 124 ? -24.627 -6.619 -5.540 1.00 94.81 124 CYS A N 1
ATOM 971 C CA . CYS A 1 124 ? -25.556 -7.593 -6.132 1.00 94.81 124 CYS A CA 1
ATOM 972 C C . CYS A 1 124 ? -26.480 -7.014 -7.228 1.00 94.81 124 CYS A C 1
ATOM 974 O O . CYS A 1 124 ? -27.638 -7.409 -7.350 1.00 94.81 124 CYS A O 1
ATOM 976 N N . ASN A 1 125 ? -25.962 -6.085 -8.042 1.00 96.62 125 ASN A N 1
ATOM 977 C CA . ASN A 1 125 ? -26.700 -5.472 -9.147 1.00 96.62 125 ASN A CA 1
ATOM 978 C C . ASN A 1 125 ? -27.220 -6.533 -10.161 1.00 96.62 125 ASN A C 1
ATOM 980 O O . ASN A 1 125 ? -26.406 -7.277 -10.721 1.00 96.62 125 ASN A O 1
ATOM 984 N N . PRO A 1 126 ? -28.538 -6.588 -10.457 1.00 95.62 126 PRO A N 1
ATOM 985 C CA . PRO A 1 126 ? -29.117 -7.598 -11.349 1.00 95.62 126 PRO A CA 1
ATOM 986 C C . PRO A 1 126 ? -28.590 -7.584 -12.790 1.00 95.62 126 PRO A C 1
ATOM 988 O O . PRO A 1 126 ? -28.456 -8.650 -13.391 1.00 95.62 126 PRO A O 1
ATOM 991 N N . ALA A 1 127 ? -28.270 -6.414 -13.352 1.00 97.25 127 ALA A N 1
ATOM 992 C CA . ALA A 1 127 ? -27.715 -6.313 -14.702 1.00 97.25 127 ALA A CA 1
ATOM 993 C C . ALA A 1 127 ? -26.297 -6.903 -14.754 1.00 97.25 127 ALA A C 1
ATOM 995 O O . ALA A 1 127 ? -25.991 -7.698 -15.642 1.00 97.25 127 ALA A O 1
ATOM 996 N N . LEU A 1 128 ? -25.464 -6.611 -13.748 1.00 97.81 128 LEU A N 1
ATOM 997 C CA . LEU A 1 128 ? -24.125 -7.198 -13.638 1.00 97.81 128 LEU A CA 1
ATOM 998 C C . LEU A 1 128 ? -24.173 -8.712 -13.395 1.00 97.81 128 LEU A C 1
ATOM 1000 O O . LEU A 1 128 ? -23.371 -9.431 -13.982 1.00 97.81 128 LEU A O 1
ATOM 1004 N N . ILE A 1 129 ? -25.129 -9.215 -12.604 1.00 97.31 129 ILE A N 1
ATOM 1005 C CA . ILE A 1 129 ? -25.346 -10.663 -12.415 1.00 97.31 129 ILE A CA 1
ATOM 1006 C C . ILE A 1 129 ? -25.760 -11.332 -13.734 1.00 97.31 129 ILE A C 1
ATOM 1008 O O . ILE A 1 129 ? -25.244 -12.399 -14.072 1.00 97.31 129 ILE A O 1
ATOM 1012 N N . LYS A 1 130 ? -26.648 -10.699 -14.513 1.00 98.31 130 LYS A N 1
ATOM 1013 C CA . LYS A 1 130 ? -27.063 -11.193 -15.833 1.00 98.31 130 LYS A CA 1
ATOM 1014 C C . LYS A 1 130 ? -25.873 -11.292 -16.792 1.00 98.31 130 LYS A C 1
ATOM 1016 O O . LYS A 1 130 ? -25.692 -12.340 -17.405 1.00 98.31 130 LYS A O 1
ATOM 1021 N N . THR A 1 131 ? -25.039 -10.254 -16.881 1.00 98.19 131 THR A N 1
ATOM 1022 C CA . THR A 1 131 ? -23.811 -10.282 -17.695 1.00 98.19 131 THR A CA 1
ATOM 1023 C C . THR A 1 131 ? -22.804 -11.302 -17.167 1.00 98.19 131 THR A C 1
ATOM 1025 O O . THR A 1 131 ? -22.219 -12.040 -17.952 1.00 98.19 131 THR A O 1
ATOM 1028 N N . ALA A 1 132 ? -22.640 -11.422 -15.846 1.00 97.62 132 ALA A N 1
ATOM 1029 C CA . ALA A 1 132 ? -21.768 -12.425 -15.233 1.00 97.62 132 ALA A CA 1
ATOM 1030 C C . ALA A 1 132 ? -22.203 -13.878 -15.525 1.00 97.62 132 ALA A C 1
ATOM 1032 O O . ALA A 1 132 ? -21.389 -14.792 -15.426 1.00 97.62 132 ALA A O 1
ATOM 1033 N N . SER A 1 133 ? -23.467 -14.080 -15.908 1.00 97.75 133 SER A N 1
ATOM 1034 C CA . SER A 1 133 ? -24.060 -15.381 -16.241 1.00 97.75 133 SER A CA 1
ATOM 1035 C C . SER A 1 133 ? -24.134 -15.653 -17.754 1.00 97.75 133 SER A C 1
ATOM 1037 O O . SER A 1 133 ? -24.774 -16.621 -18.162 1.00 97.75 133 SER A O 1
ATOM 1039 N N . SER A 1 134 ? -23.546 -14.799 -18.603 1.00 97.88 134 SER A N 1
ATOM 1040 C CA . SER A 1 134 ? -23.617 -14.940 -20.065 1.00 97.88 134 SER A CA 1
ATOM 1041 C C . SER A 1 134 ? -22.573 -15.920 -20.618 1.00 97.88 134 SER A C 1
ATOM 1043 O O . SER A 1 134 ? -21.525 -16.154 -20.012 1.00 97.88 134 SER A O 1
ATOM 1045 N N . GLN A 1 135 ? -22.821 -16.475 -21.809 1.00 96.75 135 GLN A N 1
ATOM 1046 C CA . GLN A 1 135 ? -21.886 -17.409 -22.447 1.00 96.75 135 GLN A CA 1
ATOM 1047 C C . GLN A 1 135 ? -20.568 -16.723 -22.850 1.00 96.75 135 GLN A C 1
ATOM 1049 O O . GLN A 1 135 ? -19.498 -17.335 -22.805 1.00 96.75 135 GLN A O 1
ATOM 1054 N N . GLU A 1 136 ? -20.625 -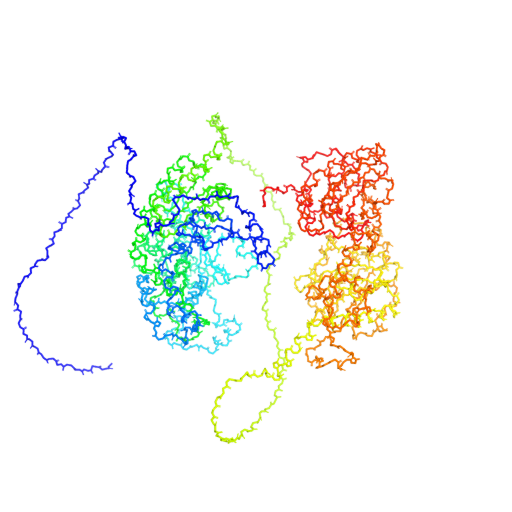15.436 -23.194 1.00 95.50 136 GLU A N 1
ATOM 1055 C CA . GLU A 1 136 ? -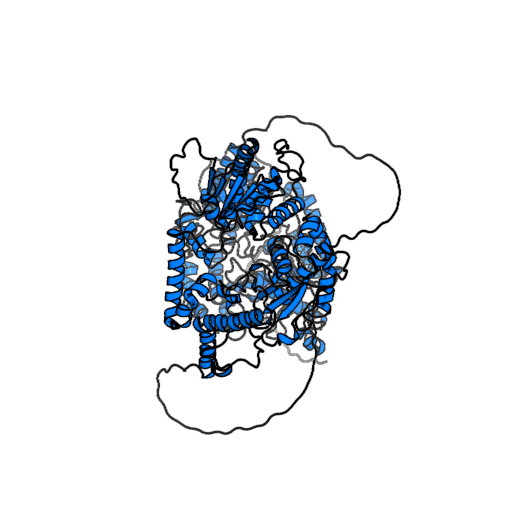19.458 -14.591 -23.454 1.00 95.50 136 GLU A CA 1
ATOM 1056 C C . GLU A 1 136 ? -18.607 -14.434 -22.190 1.00 95.50 136 GLU A C 1
ATOM 1058 O O . GLU A 1 136 ? -17.383 -14.521 -22.273 1.00 95.50 136 GLU A O 1
ATOM 1063 N N . MET A 1 137 ? -19.239 -14.273 -21.019 1.00 97.50 137 MET A N 1
ATOM 1064 C CA . MET A 1 137 ? -18.537 -14.235 -19.735 1.00 97.50 137 MET A CA 1
ATOM 1065 C C . MET A 1 137 ? -17.870 -15.572 -19.410 1.00 97.50 137 MET A C 1
ATOM 1067 O O . MET A 1 137 ? -16.700 -15.588 -19.034 1.00 97.50 137 MET A O 1
ATOM 1071 N N . VAL A 1 138 ? -18.577 -16.694 -19.592 1.00 97.31 138 VAL A N 1
ATOM 1072 C CA . VAL A 1 138 ? -18.006 -18.038 -19.390 1.00 97.31 138 VAL A CA 1
ATOM 1073 C C . VAL A 1 138 ? -16.769 -18.227 -20.271 1.00 97.31 138 VAL A C 1
ATOM 1075 O O . VAL A 1 138 ? -15.715 -18.616 -19.773 1.00 97.31 138 VAL A O 1
ATOM 1078 N N . SER A 1 139 ? -16.854 -17.871 -21.556 1.00 95.56 139 SER A N 1
ATOM 1079 C CA . SER A 1 139 ? -15.711 -17.931 -22.474 1.00 95.56 139 SER A CA 1
ATOM 1080 C C . SER A 1 139 ? -14.559 -17.013 -22.045 1.00 95.56 139 SER A C 1
ATOM 1082 O O . SER A 1 139 ? -13.403 -17.440 -22.035 1.00 95.56 139 SER A O 1
ATOM 1084 N N . ALA A 1 140 ? -14.860 -15.773 -21.646 1.00 95.94 140 ALA A N 1
ATOM 1085 C CA . ALA A 1 140 ? -13.870 -14.797 -21.197 1.00 95.94 140 ALA A CA 1
ATOM 1086 C C . ALA A 1 140 ? -13.117 -15.244 -19.933 1.00 95.94 140 ALA A C 1
ATOM 1088 O O . ALA A 1 140 ? -11.903 -15.056 -19.853 1.00 95.94 140 ALA A O 1
ATOM 1089 N N . LEU A 1 141 ? -13.820 -15.847 -18.970 1.00 96.44 141 LEU A N 1
ATOM 1090 C CA . LEU A 1 141 ? -13.249 -16.333 -17.712 1.00 96.44 141 LEU A CA 1
ATOM 1091 C C . LEU A 1 141 ? -12.440 -17.622 -17.890 1.00 96.44 141 LEU A C 1
ATOM 1093 O O . LEU A 1 141 ? -11.340 -17.717 -17.352 1.00 96.44 141 LEU A O 1
ATOM 1097 N N . VAL A 1 142 ? -12.971 -18.603 -18.629 1.00 96.94 142 VAL A N 1
ATOM 1098 C CA . VAL A 1 142 ? -12.348 -19.932 -18.775 1.00 96.94 142 VAL A CA 1
ATOM 1099 C C . VAL A 1 142 ? -11.136 -19.887 -19.705 1.00 96.94 142 VAL A C 1
ATOM 1101 O O . VAL A 1 142 ? -10.095 -20.444 -19.371 1.00 96.94 142 VAL A O 1
ATOM 1104 N N . ASN A 1 143 ? -11.244 -19.209 -20.852 1.00 95.69 143 ASN A N 1
ATOM 1105 C CA . ASN A 1 143 ? -10.165 -19.178 -21.848 1.00 95.69 143 ASN A CA 1
ATOM 1106 C C . ASN A 1 143 ? -9.138 -18.064 -21.594 1.00 95.69 143 ASN A C 1
ATOM 1108 O O . ASN A 1 143 ? -8.012 -18.163 -22.074 1.00 95.69 143 ASN A O 1
ATOM 1112 N N . ARG A 1 144 ? -9.548 -16.992 -20.895 1.00 95.62 144 ARG A N 1
ATOM 1113 C CA . ARG A 1 144 ? -8.762 -15.811 -20.487 1.00 95.62 144 ARG A CA 1
ATOM 1114 C C . ARG A 1 144 ? -7.575 -15.472 -21.420 1.00 95.62 144 ARG A C 1
ATOM 1116 O O . ARG A 1 144 ? -6.415 -15.660 -21.044 1.00 95.62 144 ARG A O 1
ATOM 1123 N N . PRO A 1 145 ? -7.855 -14.980 -22.641 1.00 95.31 145 PRO A N 1
ATOM 1124 C CA . PRO A 1 145 ? -6.864 -14.870 -23.706 1.00 95.31 145 PRO A CA 1
ATOM 1125 C C . PRO A 1 145 ? -5.728 -13.892 -23.389 1.00 95.31 145 PRO A C 1
ATOM 1127 O O . PRO A 1 145 ? -5.932 -12.846 -22.772 1.00 95.31 145 PRO A O 1
ATOM 1130 N N . ALA A 1 146 ? -4.540 -14.185 -23.923 1.00 96.88 146 ALA A N 1
ATOM 1131 C CA . ALA A 1 146 ? -3.440 -13.229 -23.999 1.00 96.88 146 ALA A CA 1
ATOM 1132 C C . ALA A 1 146 ? -3.714 -12.210 -25.120 1.00 96.88 146 ALA A C 1
ATOM 1134 O O . ALA A 1 146 ? -3.291 -12.398 -26.264 1.00 96.88 146 ALA A O 1
ATOM 1135 N N . LEU A 1 147 ? -4.468 -11.150 -24.803 1.00 96.06 147 LEU A N 1
ATOM 1136 C CA . LEU A 1 147 ? -5.120 -10.262 -25.780 1.00 96.06 147 LEU A CA 1
ATOM 1137 C C . LEU A 1 147 ? -4.190 -9.604 -26.806 1.00 96.06 147 LEU A C 1
ATOM 1139 O O . LEU A 1 147 ? -4.648 -9.263 -27.893 1.00 96.06 147 LEU A O 1
ATOM 1143 N N . GLY A 1 148 ? -2.907 -9.423 -26.488 1.00 93.94 148 GLY A N 1
ATOM 1144 C CA . GLY A 1 148 ? -1.934 -8.861 -27.427 1.00 93.94 148 GLY A CA 1
ATOM 1145 C C . GLY A 1 148 ? -1.601 -9.771 -28.615 1.00 93.94 148 GLY A C 1
ATOM 1146 O O . GLY A 1 148 ? -1.259 -9.260 -29.678 1.00 93.94 148 GLY A O 1
ATOM 1147 N N . ASN A 1 149 ? -1.734 -11.093 -28.449 1.00 96.44 149 ASN A N 1
ATOM 1148 C CA . ASN A 1 149 ? -1.397 -12.097 -29.468 1.00 96.44 149 ASN A CA 1
ATOM 1149 C C . ASN A 1 149 ? -2.617 -12.900 -29.939 1.00 96.44 149 ASN A C 1
ATOM 1151 O O . ASN A 1 149 ? -2.722 -13.220 -31.120 1.00 96.44 149 ASN A O 1
ATOM 1155 N N . PHE A 1 150 ? -3.535 -13.223 -29.024 1.00 96.81 150 PHE A N 1
ATOM 1156 C CA . PHE A 1 150 ? -4.676 -14.109 -29.272 1.00 96.81 150 PHE A CA 1
ATOM 1157 C C . PHE A 1 150 ? -6.013 -13.461 -28.856 1.00 96.81 150 PHE A C 1
ATOM 1159 O O . PHE A 1 150 ? -6.744 -14.033 -28.043 1.00 96.81 150 PHE A O 1
ATOM 1166 N N . PRO A 1 151 ? -6.354 -12.251 -29.345 1.00 96.69 151 PRO A N 1
ATOM 1167 C CA . PRO A 1 151 ? -7.642 -11.640 -29.042 1.00 96.69 151 PRO A CA 1
ATOM 1168 C C . PRO A 1 151 ? -8.795 -12.465 -29.644 1.00 96.69 151 PRO A C 1
ATOM 1170 O O . PRO A 1 151 ? -8.654 -13.011 -30.741 1.00 96.69 151 PRO A O 1
ATOM 1173 N N . PRO A 1 152 ? -9.962 -12.543 -28.977 1.00 95.25 152 PRO A N 1
ATOM 1174 C CA . PRO A 1 152 ? -11.137 -13.176 -29.563 1.00 95.25 152 PRO A CA 1
ATOM 1175 C C . PRO A 1 152 ? -11.609 -12.384 -30.791 1.00 95.25 152 PRO A C 1
ATOM 1177 O O . PRO A 1 152 ? -11.486 -11.161 -30.832 1.00 95.25 152 PRO A O 1
ATOM 1180 N N . ALA A 1 153 ? -12.214 -13.058 -31.773 1.00 95.25 153 ALA A N 1
ATOM 1181 C CA . ALA A 1 153 ? -12.668 -12.421 -33.018 1.00 95.25 153 ALA A CA 1
ATOM 1182 C C . ALA A 1 153 ? -13.663 -11.256 -32.801 1.00 95.25 153 ALA A C 1
ATOM 1184 O O . ALA A 1 153 ? -13.749 -10.347 -33.623 1.00 95.25 153 ALA A O 1
ATOM 1185 N N . SER A 1 154 ? -14.387 -11.253 -31.679 1.00 94.50 154 SER A N 1
ATOM 1186 C CA . SER A 1 154 ? -15.306 -10.186 -31.270 1.00 94.50 154 SER A CA 1
ATOM 1187 C C . SER A 1 154 ? -14.636 -8.997 -30.565 1.00 94.50 154 SER A C 1
ATOM 1189 O O . SER A 1 154 ? -15.326 -8.024 -30.268 1.00 94.50 154 SER A O 1
ATOM 1191 N N . TRP A 1 155 ? -13.324 -9.020 -30.293 1.00 96.44 155 TRP A N 1
ATOM 1192 C CA . TRP A 1 155 ? -12.679 -8.060 -29.382 1.00 96.44 155 TRP A CA 1
ATOM 1193 C C . TRP A 1 155 ? -12.863 -6.595 -29.789 1.00 96.44 155 TRP A C 1
ATOM 1195 O O . TRP A 1 155 ? -13.190 -5.761 -28.949 1.00 96.44 155 TRP A O 1
ATOM 1205 N N . GLU A 1 156 ? -12.744 -6.276 -31.081 1.00 96.38 156 GLU A N 1
ATOM 1206 C CA . GLU A 1 156 ? -12.997 -4.921 -31.587 1.00 96.38 156 GLU A CA 1
ATOM 1207 C C . GLU A 1 156 ? -14.438 -4.461 -31.302 1.00 96.38 156 GLU A C 1
ATOM 1209 O O . GLU A 1 156 ? -14.661 -3.324 -30.885 1.00 96.38 156 GLU A O 1
ATOM 1214 N N . GLN A 1 157 ? -15.416 -5.351 -31.491 1.00 96.50 157 GLN A N 1
ATOM 1215 C CA . GLN A 1 157 ? -16.826 -5.072 -31.219 1.00 96.50 157 GLN A CA 1
ATOM 1216 C C . GLN A 1 157 ? -17.056 -4.894 -29.715 1.00 96.50 157 GLN A C 1
ATOM 1218 O O . GLN A 1 157 ? -17.710 -3.935 -29.315 1.00 96.50 157 GLN A O 1
ATOM 1223 N N . THR A 1 158 ? -16.457 -5.745 -28.876 1.00 96.44 158 THR A N 1
ATOM 1224 C CA . THR A 1 158 ? -16.494 -5.621 -27.412 1.00 96.44 158 THR A CA 1
ATOM 1225 C C . THR A 1 158 ? -15.901 -4.292 -26.939 1.00 96.44 158 THR A C 1
ATOM 1227 O O . THR A 1 158 ? -16.494 -3.645 -26.077 1.00 96.44 158 THR A O 1
ATOM 1230 N N . LEU A 1 159 ? -14.788 -3.835 -27.524 1.00 97.62 159 LEU A N 1
ATOM 1231 C CA . LEU A 1 159 ? -14.200 -2.532 -27.200 1.00 97.62 159 LEU A CA 1
ATOM 1232 C C . LEU A 1 159 ? -15.094 -1.364 -27.654 1.00 97.62 159 LEU A C 1
ATOM 1234 O O . LEU A 1 159 ? -15.310 -0.415 -26.901 1.00 97.62 159 LEU A O 1
ATOM 1238 N N . LYS A 1 160 ? -15.640 -1.428 -28.874 1.00 97.00 160 LYS A N 1
ATOM 1239 C CA . LYS A 1 160 ? -16.528 -0.389 -29.428 1.00 97.00 160 LYS A CA 1
ATOM 1240 C C . LYS A 1 160 ? -17.892 -0.317 -28.743 1.00 97.00 160 LYS A C 1
ATOM 1242 O O . LYS A 1 160 ? -18.486 0.755 -28.724 1.00 97.00 160 LYS A O 1
ATOM 1247 N N . ALA A 1 161 ? -18.377 -1.424 -28.183 1.00 93.69 161 ALA A N 1
ATOM 1248 C CA . ALA A 1 161 ? -19.689 -1.492 -27.553 1.00 93.69 161 ALA A CA 1
ATOM 1249 C C . ALA A 1 161 ? -19.797 -0.622 -26.291 1.00 93.69 161 ALA A C 1
ATOM 1251 O O . ALA A 1 161 ? -20.857 -0.045 -26.083 1.00 93.69 161 ALA A O 1
ATOM 1252 N N . GLY A 1 162 ? -18.739 -0.481 -25.482 1.00 93.81 162 GLY A N 1
ATOM 1253 C CA . GLY A 1 162 ? -18.788 0.316 -24.246 1.00 93.81 162 GLY A CA 1
ATOM 1254 C C . GLY A 1 162 ? -17.516 1.110 -23.962 1.00 93.81 162 GLY A C 1
ATOM 1255 O O . GLY A 1 162 ? -17.542 2.332 -24.047 1.00 93.81 162 GLY A O 1
ATOM 1256 N N . ILE A 1 163 ? -16.392 0.463 -23.651 1.00 95.81 163 ILE A N 1
ATOM 1257 C CA . ILE A 1 163 ? -15.156 1.166 -23.233 1.00 95.81 163 ILE A CA 1
ATOM 1258 C C . ILE A 1 163 ? -14.722 2.295 -24.200 1.00 95.81 163 ILE A C 1
ATOM 1260 O O . ILE A 1 163 ? -14.416 3.391 -23.747 1.00 95.81 163 ILE A O 1
ATOM 1264 N N . LEU A 1 164 ? -14.796 2.111 -25.526 1.00 97.81 164 LEU A N 1
ATOM 1265 C CA . LEU A 1 164 ? -14.535 3.195 -26.492 1.00 97.81 164 LEU A CA 1
ATOM 1266 C C . LEU A 1 164 ? -15.728 4.149 -26.718 1.00 97.81 164 LEU A C 1
ATOM 1268 O O . LEU A 1 164 ? -15.513 5.261 -27.195 1.00 97.81 164 LEU A O 1
ATOM 1272 N N . ARG A 1 165 ? -16.963 3.758 -26.367 1.00 96.38 165 ARG A N 1
ATOM 1273 C CA . ARG A 1 165 ? -18.174 4.609 -26.427 1.00 96.38 165 ARG A CA 1
ATOM 1274 C C . ARG A 1 165 ? -18.078 5.793 -25.463 1.00 96.38 165 ARG A C 1
ATOM 1276 O O . ARG A 1 165 ? -18.545 6.879 -25.783 1.00 96.38 165 ARG A O 1
ATOM 1283 N N . VAL A 1 166 ? -17.428 5.582 -24.317 1.00 97.38 166 VAL A N 1
ATOM 1284 C CA . VAL A 1 166 ? -17.193 6.598 -23.277 1.00 97.38 166 VAL A CA 1
ATOM 1285 C C . VAL A 1 166 ? -15.782 7.182 -23.298 1.00 97.38 166 VAL A C 1
ATOM 1287 O O . VAL A 1 166 ? -15.385 7.835 -22.335 1.00 97.38 166 VAL A O 1
ATOM 1290 N N . ALA A 1 167 ? -14.992 6.956 -24.349 1.00 97.81 167 ALA A N 1
ATOM 1291 C CA . ALA A 1 167 ? -13.646 7.514 -24.410 1.00 97.81 167 ALA A CA 1
ATOM 1292 C C . ALA A 1 167 ? -13.689 9.064 -24.406 1.00 97.81 167 ALA A C 1
ATOM 1294 O O . ALA A 1 167 ? -14.569 9.650 -25.044 1.00 97.81 167 ALA A O 1
ATOM 1295 N N . PRO A 1 168 ? -12.778 9.756 -23.691 1.00 96.31 168 PRO A N 1
ATOM 1296 C CA . PRO A 1 168 ? -12.744 11.217 -23.664 1.00 96.31 168 PRO A CA 1
ATOM 1297 C C . PRO A 1 168 ? -12.636 11.832 -25.065 1.00 96.31 168 PRO A C 1
ATOM 1299 O O . PRO A 1 168 ? -11.959 11.293 -25.941 1.00 96.31 168 PRO A O 1
ATOM 1302 N N . ASN A 1 169 ? -13.267 12.992 -25.271 1.00 91.62 169 ASN A N 1
ATOM 1303 C CA . ASN A 1 169 ? -13.284 13.678 -26.566 1.00 91.62 169 ASN A CA 1
ATOM 1304 C C . ASN A 1 169 ? -11.867 13.831 -27.146 1.00 91.62 169 ASN A C 1
ATOM 1306 O O . ASN A 1 169 ? -10.993 14.416 -26.517 1.00 91.62 169 ASN A O 1
ATOM 1310 N N . GLY A 1 170 ? -11.648 13.324 -28.362 1.00 92.50 170 GLY A N 1
ATOM 1311 C CA . GLY A 1 170 ? -10.345 13.356 -29.039 1.00 92.50 170 GLY A CA 1
ATOM 1312 C C . GLY A 1 170 ? -9.416 12.171 -28.742 1.00 92.50 170 GLY A C 1
ATOM 1313 O O . GLY A 1 170 ? -8.422 12.015 -29.448 1.00 92.50 170 GLY A O 1
ATOM 1314 N N . LEU A 1 171 ? -9.741 11.301 -27.779 1.00 97.31 171 LEU A N 1
ATOM 1315 C CA . LEU A 1 171 ? -8.975 10.092 -27.459 1.00 97.31 171 LEU A CA 1
ATOM 1316 C C . LEU A 1 171 ? -9.714 8.857 -27.988 1.00 97.31 171 LEU A C 1
ATOM 1318 O O . LEU A 1 171 ? -10.633 8.352 -27.360 1.00 97.31 171 LEU A O 1
ATOM 1322 N N . ASN A 1 172 ? -9.338 8.385 -29.178 1.00 95.69 172 ASN A N 1
ATOM 1323 C CA . ASN A 1 172 ? -10.050 7.322 -29.901 1.00 95.69 172 ASN A CA 1
ATOM 1324 C C . ASN A 1 172 ? -9.356 5.946 -29.858 1.00 95.69 172 ASN A C 1
ATOM 1326 O O . ASN A 1 172 ? -9.762 5.026 -30.570 1.00 95.69 172 ASN A O 1
ATOM 1330 N N . GLN A 1 173 ? -8.303 5.807 -29.054 1.00 96.81 173 GLN A N 1
ATOM 1331 C CA . GLN A 1 173 ? -7.596 4.558 -28.784 1.00 96.81 173 GLN A CA 1
ATOM 1332 C C . GLN A 1 173 ? -7.687 4.217 -27.300 1.00 96.81 173 GLN A C 1
ATOM 1334 O O . GLN A 1 173 ? -7.760 5.113 -26.460 1.00 96.81 173 GLN A O 1
ATOM 1339 N N . VAL A 1 174 ? -7.603 2.926 -26.978 1.00 97.56 174 VAL A N 1
ATOM 1340 C CA . VAL A 1 174 ? -7.477 2.434 -25.604 1.00 97.56 174 VAL A CA 1
ATOM 1341 C C . VAL A 1 174 ? -6.379 1.377 -25.527 1.00 97.56 174 VAL A C 1
ATOM 1343 O O . VAL A 1 174 ? -6.258 0.532 -26.414 1.00 97.56 174 VAL A O 1
ATOM 1346 N N . PHE A 1 175 ? -5.586 1.418 -24.462 1.00 97.44 175 PHE A N 1
ATOM 1347 C CA . PHE A 1 175 ? -4.747 0.306 -24.028 1.00 97.44 175 PHE A CA 1
ATOM 1348 C C . PHE A 1 175 ? -5.343 -0.254 -22.736 1.00 97.44 175 PHE A C 1
ATOM 1350 O O . PHE A 1 175 ? -5.444 0.466 -21.743 1.00 97.44 175 PHE A O 1
ATOM 1357 N N . THR A 1 176 ? -5.765 -1.516 -22.748 1.00 97.50 176 THR A N 1
ATOM 1358 C CA . THR A 1 176 ? -6.378 -2.185 -21.594 1.00 97.50 176 THR A CA 1
ATOM 1359 C C . THR A 1 176 ? -5.325 -2.753 -20.639 1.00 97.50 176 THR A C 1
ATOM 1361 O O . THR A 1 176 ? -4.276 -3.240 -21.058 1.00 97.50 176 THR A O 1
ATOM 1364 N N . GLY A 1 177 ? -5.609 -2.685 -19.340 1.00 95.69 177 GLY A N 1
ATOM 1365 C CA . GLY A 1 177 ? -4.724 -3.113 -18.256 1.00 95.69 177 GLY A CA 1
ATOM 1366 C C . GLY A 1 177 ? -5.494 -3.731 -17.087 1.00 95.69 177 GLY A C 1
ATOM 1367 O O . GLY A 1 177 ? -6.721 -3.830 -17.105 1.00 95.69 177 GLY A O 1
ATOM 1368 N N . MET A 1 178 ? -4.763 -4.164 -16.063 1.00 95.19 178 MET A N 1
ATOM 1369 C CA . MET A 1 178 ? -5.287 -4.953 -14.940 1.00 95.19 178 MET A CA 1
ATOM 1370 C C . MET A 1 178 ? -5.620 -4.129 -13.690 1.00 95.19 178 MET A C 1
ATOM 1372 O O . MET A 1 178 ? -6.423 -4.559 -12.866 1.00 95.19 178 MET A O 1
ATOM 1376 N N . SER A 1 179 ? -4.992 -2.966 -13.504 1.00 97.88 179 SER A N 1
ATOM 1377 C CA . SER A 1 179 ? -5.195 -2.100 -12.333 1.00 97.88 179 SER A CA 1
ATOM 1378 C C . SER A 1 179 ? -4.849 -0.642 -12.642 1.00 97.88 179 SER A C 1
ATOM 1380 O O . SER A 1 179 ? -4.222 -0.357 -13.659 1.00 97.88 179 SER A O 1
ATOM 1382 N N . GLY A 1 180 ? -5.194 0.288 -11.745 1.00 98.31 180 GLY A N 1
ATOM 1383 C CA . GLY A 1 180 ? -4.790 1.694 -11.880 1.00 98.31 180 GLY A CA 1
ATOM 1384 C C . GLY A 1 180 ? -3.268 1.911 -11.882 1.00 98.31 180 GLY A C 1
ATOM 1385 O O . GLY A 1 180 ? -2.777 2.740 -12.639 1.00 98.31 180 GLY A O 1
ATOM 1386 N N . SER A 1 181 ? -2.502 1.134 -11.101 1.00 98.38 181 SER A N 1
ATOM 1387 C CA . SER A 1 181 ? -1.029 1.220 -11.114 1.00 98.38 181 SER A CA 1
ATOM 1388 C C . SER A 1 181 ? -0.441 0.733 -12.441 1.00 98.38 181 SER A C 1
ATOM 1390 O O . SER A 1 181 ? 0.425 1.398 -12.999 1.00 98.38 181 SER A O 1
ATOM 1392 N N . ASP A 1 182 ? -0.959 -0.380 -12.970 1.00 96.62 182 ASP A N 1
ATOM 1393 C CA . ASP A 1 182 ? -0.588 -0.904 -14.293 1.00 96.62 182 ASP A CA 1
ATOM 1394 C C . ASP A 1 182 ? -0.958 0.087 -15.408 1.00 96.62 182 ASP A C 1
ATOM 1396 O O . ASP A 1 182 ? -0.128 0.392 -16.256 1.00 96.62 182 ASP A O 1
ATOM 1400 N N . ALA A 1 183 ? -2.158 0.678 -15.360 1.00 98.44 183 ALA A N 1
ATOM 1401 C CA . ALA A 1 183 ? -2.593 1.706 -16.304 1.00 98.44 183 ALA A CA 1
ATOM 1402 C C . ALA A 1 183 ? -1.659 2.929 -16.319 1.00 98.44 183 ALA A C 1
ATOM 1404 O O . ALA A 1 183 ? -1.250 3.362 -17.398 1.00 98.44 183 ALA A O 1
ATOM 1405 N N . ASN A 1 184 ? -1.285 3.451 -15.145 1.00 98.81 184 ASN A N 1
ATOM 1406 C CA . ASN A 1 184 ? -0.380 4.595 -15.026 1.00 98.81 184 ASN A CA 1
ATOM 1407 C C . ASN A 1 184 ? 1.044 4.263 -15.497 1.00 98.81 184 ASN A C 1
ATOM 1409 O O . ASN A 1 184 ? 1.591 4.998 -16.312 1.00 98.81 184 ASN A O 1
ATOM 1413 N N . GLU A 1 185 ? 1.640 3.137 -15.098 1.00 98.50 185 GLU A N 1
ATOM 1414 C CA . GLU A 1 185 ? 2.979 2.769 -15.597 1.00 98.50 185 GLU A CA 1
ATOM 1415 C C . GLU A 1 185 ? 2.985 2.458 -17.093 1.00 98.50 185 GLU A C 1
ATOM 1417 O O . GLU A 1 185 ? 3.930 2.796 -17.812 1.00 98.50 185 GLU A O 1
ATOM 1422 N N . CYS A 1 186 ? 1.896 1.889 -17.602 1.00 98.06 186 CYS A N 1
ATOM 1423 C CA . CYS A 1 186 ? 1.686 1.737 -19.029 1.00 98.06 186 CYS A CA 1
ATOM 1424 C C . CYS A 1 186 ? 1.593 3.100 -19.747 1.00 98.06 186 CYS A C 1
ATOM 1426 O O . CYS A 1 186 ? 2.200 3.246 -20.811 1.00 98.06 186 CYS A O 1
ATOM 1428 N N . ALA A 1 187 ? 0.929 4.105 -19.174 1.00 98.62 187 ALA A N 1
ATOM 1429 C CA . ALA A 1 187 ? 0.924 5.472 -19.701 1.00 98.62 187 ALA A CA 1
ATOM 1430 C C . ALA A 1 187 ? 2.319 6.132 -19.647 1.00 98.62 187 ALA A C 1
ATOM 1432 O O . ALA A 1 187 ? 2.720 6.794 -20.605 1.00 98.62 187 ALA A O 1
ATOM 1433 N N . TYR A 1 188 ? 3.099 5.904 -18.586 1.00 98.75 188 TYR A N 1
ATOM 1434 C CA . TYR A 1 188 ? 4.455 6.457 -18.447 1.00 98.75 188 TYR A CA 1
ATOM 1435 C C . TYR A 1 188 ? 5.404 5.883 -19.505 1.00 98.75 188 TYR A C 1
ATOM 1437 O O . TYR A 1 188 ? 6.114 6.633 -20.173 1.00 98.75 188 TYR A O 1
ATOM 1445 N N . LYS A 1 189 ? 5.351 4.566 -19.752 1.00 98.38 189 LYS A N 1
ATOM 1446 C CA . LYS A 1 189 ? 6.089 3.939 -20.864 1.00 98.38 189 LYS A CA 1
ATOM 1447 C C . LYS A 1 189 ? 5.694 4.528 -22.219 1.00 98.38 189 LYS A C 1
ATOM 1449 O O . LYS A 1 189 ? 6.575 4.792 -23.035 1.00 98.38 189 LYS A O 1
ATOM 1454 N N . ALA A 1 190 ? 4.402 4.768 -22.460 1.00 98.44 190 ALA A N 1
ATOM 1455 C CA . ALA A 1 190 ? 3.940 5.414 -23.690 1.00 98.44 190 ALA A CA 1
ATOM 1456 C C . ALA A 1 190 ? 4.517 6.834 -23.843 1.00 98.44 190 ALA A C 1
ATOM 1458 O O . ALA A 1 190 ? 4.996 7.179 -24.924 1.00 98.44 190 ALA A O 1
ATOM 1459 N N . ALA A 1 191 ? 4.566 7.614 -22.757 1.00 98.56 191 ALA A N 1
ATOM 1460 C CA . ALA A 1 191 ? 5.180 8.940 -22.739 1.00 98.56 191 ALA A CA 1
ATOM 1461 C C . ALA A 1 191 ? 6.691 8.908 -23.037 1.00 98.56 191 ALA A C 1
ATOM 1463 O O . ALA A 1 191 ? 7.155 9.639 -23.913 1.00 98.56 191 ALA A O 1
ATOM 1464 N N . PHE A 1 192 ? 7.457 8.021 -22.395 1.00 98.44 192 PHE A N 1
ATOM 1465 C CA . PHE A 1 192 ? 8.896 7.874 -22.657 1.00 98.44 192 PHE A CA 1
ATOM 1466 C C . PHE A 1 192 ? 9.194 7.396 -24.084 1.00 98.44 192 PHE A C 1
ATOM 1468 O O . PHE A 1 192 ? 10.097 7.913 -24.747 1.00 98.44 192 PHE A O 1
ATOM 1475 N N . MET A 1 193 ? 8.415 6.438 -24.599 1.00 97.44 193 MET A N 1
ATOM 1476 C CA . MET A 1 193 ? 8.547 5.976 -25.984 1.00 97.44 193 MET A CA 1
ATOM 1477 C C . MET A 1 193 ? 8.219 7.080 -26.990 1.00 97.44 193 MET A C 1
ATOM 1479 O O . MET A 1 193 ? 8.919 7.200 -27.994 1.00 97.44 193 MET A O 1
ATOM 1483 N N . PHE A 1 194 ? 7.200 7.899 -26.723 1.00 96.62 194 PHE A N 1
ATOM 1484 C CA . PHE A 1 194 ? 6.859 9.069 -27.531 1.00 96.62 194 PHE A CA 1
ATOM 1485 C C . PHE A 1 194 ? 7.977 10.116 -27.519 1.00 96.62 194 PHE A C 1
ATOM 1487 O O . PHE A 1 194 ? 8.376 10.582 -28.587 1.00 96.62 194 PHE A O 1
ATOM 1494 N N . HIS A 1 195 ? 8.535 10.424 -26.344 1.00 96.94 195 HIS A N 1
ATOM 1495 C CA . HIS A 1 195 ? 9.663 11.349 -26.184 1.00 96.94 195 HIS A CA 1
ATOM 1496 C C . HIS A 1 195 ? 10.868 10.898 -27.021 1.00 96.94 195 HIS A C 1
ATOM 1498 O O . HIS A 1 195 ? 11.277 11.599 -27.948 1.00 96.94 195 HIS A O 1
ATOM 1504 N N . ARG A 1 196 ? 11.357 9.666 -26.812 1.00 95.88 196 ARG A N 1
ATOM 1505 C CA . ARG A 1 196 ? 12.486 9.110 -27.585 1.00 95.88 196 ARG A CA 1
ATOM 1506 C C . ARG A 1 196 ? 12.184 8.934 -29.074 1.00 95.88 196 ARG A C 1
ATOM 1508 O O . ARG A 1 196 ? 13.103 9.003 -29.886 1.00 95.88 196 ARG A O 1
ATOM 1515 N N . ARG A 1 197 ? 10.927 8.697 -29.473 1.00 93.56 197 ARG A N 1
ATOM 1516 C CA . ARG A 1 197 ? 10.520 8.652 -30.893 1.00 93.56 197 ARG A CA 1
ATOM 1517 C C . ARG A 1 197 ? 10.596 10.034 -31.540 1.00 93.56 197 ARG A C 1
ATOM 1519 O O . ARG A 1 197 ? 10.989 10.121 -32.698 1.00 93.56 197 ARG A O 1
ATOM 1526 N N . ARG A 1 198 ? 10.256 11.102 -30.812 1.00 93.56 198 ARG A N 1
ATOM 1527 C CA . ARG A 1 198 ? 10.401 12.482 -31.299 1.00 93.56 198 ARG A CA 1
ATOM 1528 C C . ARG A 1 198 ? 11.863 12.901 -31.412 1.00 93.56 198 ARG A C 1
ATOM 1530 O O . ARG A 1 198 ? 12.224 13.468 -32.434 1.00 93.56 198 ARG A O 1
ATOM 1537 N N . GLU A 1 199 ? 12.692 12.588 -30.418 1.00 94.56 199 GLU A N 1
ATOM 1538 C CA . GLU A 1 199 ? 14.128 12.916 -30.438 1.00 94.56 199 GLU A CA 1
ATOM 1539 C C . GLU A 1 199 ? 14.890 12.185 -31.551 1.00 94.56 199 GLU A C 1
ATOM 1541 O O . GLU A 1 199 ? 15.694 12.796 -32.247 1.00 94.56 199 GLU A O 1
ATOM 1546 N N . ARG A 1 200 ? 14.619 10.888 -31.755 1.00 94.00 200 ARG A N 1
ATOM 1547 C CA . ARG A 1 200 ? 15.270 10.085 -32.807 1.00 94.00 200 ARG A CA 1
ATOM 1548 C C . ARG A 1 200 ? 14.741 10.386 -34.218 1.00 94.00 200 ARG A C 1
ATOM 1550 O O . ARG A 1 200 ? 15.410 10.083 -35.200 1.00 94.00 200 ARG A O 1
ATOM 1557 N N . GLY A 1 201 ? 13.542 10.957 -34.318 1.00 91.81 201 GLY A N 1
ATOM 1558 C CA . GLY A 1 201 ? 12.802 11.117 -35.567 1.00 91.81 201 GLY A CA 1
ATOM 1559 C C . GLY A 1 201 ? 11.888 9.925 -35.873 1.00 91.81 201 GLY A C 1
ATOM 1560 O O . GLY A 1 201 ? 12.156 8.773 -35.519 1.00 91.81 201 GLY A O 1
ATOM 1561 N N . GLU A 1 202 ? 10.767 10.201 -36.539 1.00 85.75 202 GLU A N 1
ATOM 1562 C CA . GLU A 1 202 ? 9.801 9.166 -36.901 1.00 85.75 202 GLU A CA 1
ATOM 1563 C C . GLU A 1 202 ? 10.347 8.236 -37.996 1.00 85.75 202 GLU A C 1
ATOM 1565 O O . GLU A 1 202 ? 10.862 8.686 -39.015 1.00 85.75 202 GLU A O 1
ATOM 1570 N N . GLY A 1 203 ? 10.226 6.922 -37.777 1.00 83.38 203 GLY A N 1
ATOM 1571 C CA . GLY A 1 203 ? 10.725 5.894 -38.696 1.00 83.38 203 GLY A CA 1
ATOM 1572 C C . GLY A 1 203 ? 12.224 5.592 -38.576 1.00 83.38 203 GLY A C 1
ATOM 1573 O O . GLY A 1 203 ? 12.684 4.633 -39.190 1.00 83.38 203 GLY A O 1
ATOM 1574 N N . ALA A 1 204 ? 12.978 6.346 -37.769 1.00 90.81 204 ALA A N 1
ATOM 1575 C CA . ALA A 1 204 ? 14.391 6.068 -37.529 1.00 90.81 204 ALA A CA 1
ATOM 1576 C C . ALA A 1 204 ? 14.585 4.746 -36.746 1.00 90.81 204 ALA A C 1
ATOM 1578 O O . ALA A 1 204 ? 13.880 4.518 -35.753 1.00 90.81 204 ALA A O 1
ATOM 1579 N N . PRO A 1 205 ? 15.529 3.874 -37.157 1.00 93.50 205 PRO A N 1
ATOM 1580 C CA . PRO A 1 205 ? 15.839 2.637 -36.444 1.00 93.50 205 PRO A CA 1
ATOM 1581 C C . PRO A 1 205 ? 16.560 2.925 -35.120 1.00 93.50 205 PRO A C 1
ATOM 1583 O O . PRO A 1 205 ? 17.232 3.946 -34.984 1.00 93.50 205 PRO A O 1
ATOM 1586 N N . PHE A 1 206 ? 16.456 2.010 -34.155 1.00 96.31 206 PHE A N 1
ATOM 1587 C CA . PHE A 1 206 ? 17.299 2.042 -32.953 1.00 96.31 206 PHE A CA 1
ATOM 1588 C C . PHE A 1 206 ? 18.773 1.863 -33.338 1.00 96.31 206 PHE A C 1
ATOM 1590 O O . PHE A 1 206 ? 19.075 1.094 -34.253 1.00 96.31 206 PHE A O 1
ATOM 1597 N N . THR A 1 207 ? 19.685 2.554 -32.652 1.00 96.50 207 THR A N 1
ATOM 1598 C CA . THR A 1 207 ? 21.124 2.323 -32.851 1.00 96.50 207 THR A CA 1
ATOM 1599 C C . THR A 1 207 ? 21.557 1.040 -32.143 1.00 96.50 207 THR A C 1
ATOM 1601 O O . THR A 1 207 ? 20.932 0.613 -31.173 1.00 96.50 207 THR A O 1
ATOM 1604 N N . GLU A 1 208 ? 22.648 0.425 -32.601 1.00 97.88 208 GLU A N 1
ATOM 1605 C CA . GLU A 1 208 ? 23.240 -0.740 -31.928 1.00 97.88 208 GLU A CA 1
ATOM 1606 C C . GLU A 1 208 ? 23.639 -0.414 -30.476 1.00 97.88 208 GLU A C 1
ATOM 1608 O O . GLU A 1 208 ? 23.408 -1.206 -29.567 1.00 97.88 208 GLU A O 1
ATOM 1613 N N . GLU A 1 209 ? 24.133 0.804 -30.239 1.00 98.00 209 GLU A N 1
ATOM 1614 C CA . GLU A 1 209 ? 24.422 1.330 -28.904 1.00 98.00 209 GLU A CA 1
ATOM 1615 C C . GLU A 1 209 ? 23.162 1.414 -28.023 1.00 98.00 209 GLU A C 1
ATOM 1617 O O . GLU A 1 209 ? 23.185 0.943 -26.887 1.00 98.00 209 GLU A O 1
ATOM 1622 N N . GLU A 1 210 ? 22.040 1.946 -28.532 1.00 97.38 210 GLU A N 1
ATOM 1623 C CA . GLU A 1 210 ? 20.761 1.970 -27.802 1.00 97.38 210 GLU A CA 1
ATOM 1624 C C . GLU A 1 210 ? 20.261 0.554 -27.480 1.00 97.38 210 GLU A C 1
ATOM 1626 O O . GLU A 1 210 ? 19.725 0.332 -26.397 1.00 97.38 210 GLU A O 1
ATOM 1631 N N . LEU A 1 211 ? 20.434 -0.411 -28.387 1.00 97.62 211 LEU A N 1
ATOM 1632 C CA . LEU A 1 211 ? 20.015 -1.798 -28.163 1.00 97.62 211 LEU A CA 1
ATOM 1633 C C . LEU A 1 211 ? 20.877 -2.490 -27.096 1.00 97.62 211 LEU A C 1
ATOM 1635 O O . LEU A 1 211 ? 20.335 -3.107 -26.179 1.00 97.62 211 LEU A O 1
ATOM 1639 N N . ASN A 1 212 ? 22.201 -2.351 -27.181 1.00 97.88 212 ASN A N 1
ATOM 1640 C CA . ASN A 1 212 ? 23.139 -2.998 -26.263 1.00 97.88 212 ASN A CA 1
ATOM 1641 C C . ASN A 1 212 ? 23.077 -2.395 -24.850 1.00 97.88 212 ASN A C 1
ATOM 1643 O O . ASN A 1 212 ? 23.064 -3.127 -23.863 1.00 97.88 212 ASN A O 1
ATOM 1647 N N . THR A 1 213 ? 22.999 -1.066 -24.734 1.00 98.38 213 THR A N 1
ATOM 1648 C CA . THR A 1 213 ? 22.986 -0.380 -23.427 1.00 98.38 213 THR A CA 1
ATOM 1649 C C . THR A 1 213 ? 21.655 -0.530 -22.688 1.00 98.38 213 THR A C 1
ATOM 1651 O O . THR A 1 213 ? 21.660 -0.659 -21.463 1.00 98.38 213 THR A O 1
ATOM 1654 N N . ALA A 1 214 ? 20.525 -0.631 -23.404 1.00 97.50 214 ALA A N 1
ATOM 1655 C CA . ALA A 1 214 ? 19.214 -0.882 -22.795 1.00 97.50 214 ALA A CA 1
ATOM 1656 C C . ALA A 1 214 ? 19.183 -2.183 -21.974 1.00 97.50 214 ALA A C 1
ATOM 1658 O O . ALA A 1 214 ? 18.594 -2.209 -20.894 1.00 97.50 214 ALA A O 1
ATOM 1659 N N . MET A 1 215 ? 19.850 -3.242 -22.448 1.00 97.56 215 MET A N 1
ATOM 1660 C CA . MET A 1 215 ? 19.900 -4.539 -21.756 1.00 97.56 215 MET A CA 1
ATOM 1661 C C . MET A 1 215 ? 20.667 -4.499 -20.426 1.00 97.56 215 MET A C 1
ATOM 1663 O O . MET A 1 215 ? 20.425 -5.345 -19.570 1.00 97.56 215 MET A O 1
ATOM 1667 N N . ASN A 1 216 ? 21.533 -3.499 -20.238 1.00 96.81 216 ASN A N 1
ATOM 1668 C CA . ASN A 1 216 ? 22.331 -3.295 -19.026 1.00 96.81 216 ASN A CA 1
ATOM 1669 C C . ASN A 1 216 ? 21.807 -2.127 -18.168 1.00 96.81 216 ASN A C 1
ATOM 1671 O O . ASN A 1 216 ? 22.515 -1.640 -17.294 1.00 96.81 216 ASN A O 1
ATOM 1675 N N . ASN A 1 217 ? 20.587 -1.635 -18.430 1.00 97.12 217 ASN A N 1
ATOM 1676 C CA . ASN A 1 217 ? 20.005 -0.441 -17.796 1.00 97.12 217 ASN A CA 1
ATOM 1677 C C . ASN A 1 217 ? 20.838 0.851 -17.968 1.00 97.12 217 ASN A C 1
ATOM 1679 O O . ASN A 1 217 ? 20.748 1.765 -17.152 1.00 97.12 217 ASN A O 1
ATOM 1683 N N . GLN A 1 218 ? 21.624 0.951 -19.043 1.00 98.19 218 GLN A N 1
ATOM 1684 C CA . GLN A 1 218 ? 22.542 2.062 -19.310 1.00 98.19 218 GLN A CA 1
ATOM 1685 C C . GLN A 1 218 ? 22.038 2.981 -20.436 1.00 98.19 218 GLN A C 1
ATOM 1687 O O . GLN A 1 218 ? 21.260 2.585 -21.308 1.00 98.19 218 GLN A O 1
ATOM 1692 N N . LYS A 1 219 ? 22.524 4.226 -20.441 1.00 96.56 219 LYS A N 1
ATOM 1693 C CA . LYS A 1 219 ? 22.332 5.182 -21.544 1.00 96.56 219 LYS A CA 1
ATOM 1694 C C . LYS A 1 219 ? 23.139 4.750 -22.779 1.00 96.56 219 LYS A C 1
ATOM 1696 O O . LYS A 1 219 ? 24.213 4.187 -22.593 1.00 96.56 219 LYS A O 1
ATOM 1701 N N . PRO A 1 220 ? 22.698 5.088 -24.008 1.00 96.31 220 PRO A N 1
ATOM 1702 C CA . PRO A 1 220 ? 21.474 5.822 -24.353 1.00 96.31 220 PRO A CA 1
ATOM 1703 C C . PRO A 1 220 ? 20.197 4.962 -24.418 1.00 96.31 220 PRO A C 1
ATOM 1705 O O . PRO A 1 220 ? 19.109 5.522 -24.564 1.00 96.31 220 PRO A O 1
ATOM 1708 N N . GLY A 1 221 ? 20.306 3.633 -24.327 1.00 96.88 221 GLY A N 1
ATOM 1709 C CA . GLY A 1 221 ? 19.188 2.694 -24.469 1.00 96.88 221 GLY A CA 1
ATOM 1710 C C . GLY A 1 221 ? 18.119 2.815 -23.385 1.00 96.88 221 GLY A C 1
ATOM 1711 O O . GLY A 1 221 ? 16.924 2.828 -23.692 1.00 96.88 221 GLY A O 1
ATOM 1712 N N . SER A 1 222 ? 18.559 2.984 -22.139 1.00 97.44 222 SER A N 1
ATOM 1713 C CA . SER A 1 222 ? 17.747 3.377 -20.986 1.00 97.44 222 SER A CA 1
ATOM 1714 C C . SER A 1 222 ? 18.026 4.855 -20.671 1.00 97.44 222 SER A C 1
ATOM 1716 O O . SER A 1 222 ? 19.031 5.166 -20.032 1.00 97.44 222 SER A O 1
ATOM 1718 N N . PRO A 1 223 ? 17.208 5.794 -21.184 1.00 97.06 223 PRO A N 1
ATOM 1719 C CA . PRO A 1 223 ? 17.454 7.228 -21.057 1.00 97.06 223 PRO A CA 1
ATOM 1720 C C . PRO A 1 223 ? 17.001 7.779 -19.698 1.00 97.06 223 PRO A C 1
ATOM 1722 O O . PRO A 1 223 ? 15.980 7.352 -19.158 1.00 97.06 223 PRO A O 1
ATOM 1725 N N . ASP A 1 224 ? 17.685 8.817 -19.211 1.00 96.75 224 ASP A N 1
ATOM 1726 C CA . ASP A 1 224 ? 17.190 9.616 -18.084 1.00 96.75 224 ASP A CA 1
ATOM 1727 C C . ASP A 1 224 ? 16.031 10.489 -18.564 1.00 96.75 224 ASP A C 1
ATOM 1729 O O . ASP A 1 224 ? 16.235 11.491 -19.252 1.00 96.75 224 ASP A O 1
ATOM 1733 N N . LEU A 1 225 ? 14.815 10.100 -18.196 1.00 98.31 225 LEU A N 1
ATOM 1734 C CA . LEU A 1 225 ? 13.587 10.850 -18.432 1.00 98.31 225 LEU A CA 1
ATOM 1735 C C . LEU A 1 225 ? 12.732 10.830 -17.165 1.00 98.31 225 LEU A C 1
ATOM 1737 O O . LEU A 1 225 ? 12.775 9.875 -16.381 1.00 98.31 225 LEU A O 1
ATOM 1741 N N . ALA A 1 226 ? 11.920 11.869 -16.984 1.00 98.69 226 ALA A N 1
ATOM 1742 C CA . ALA A 1 226 ? 11.088 12.032 -15.800 1.00 98.69 226 ALA A CA 1
ATOM 1743 C C . ALA A 1 226 ? 9.587 12.134 -16.107 1.00 98.69 226 ALA A C 1
ATOM 1745 O O . ALA A 1 226 ? 9.174 12.693 -17.126 1.00 98.69 226 ALA A O 1
ATOM 1746 N N . ILE A 1 227 ? 8.764 11.643 -15.175 1.00 98.88 227 ILE A N 1
ATOM 1747 C CA . ILE A 1 227 ? 7.337 11.978 -15.083 1.00 98.88 227 ILE A CA 1
ATOM 1748 C C . ILE A 1 227 ? 7.166 12.933 -13.906 1.00 98.88 227 ILE A C 1
ATOM 1750 O O . ILE A 1 227 ? 7.374 12.549 -12.755 1.00 98.88 227 ILE A O 1
ATOM 1754 N N . MET A 1 228 ? 6.781 14.177 -14.176 1.00 98.88 228 MET A N 1
ATOM 1755 C CA . MET A 1 228 ? 6.445 15.127 -13.123 1.00 98.88 228 MET A CA 1
ATOM 1756 C C . MET A 1 228 ? 5.119 14.746 -12.471 1.00 98.88 228 MET A C 1
ATOM 1758 O O . MET A 1 228 ? 4.147 14.417 -13.146 1.00 98.88 228 MET A O 1
ATOM 1762 N N . SER A 1 229 ? 5.085 14.835 -11.148 1.00 98.81 229 SER A N 1
ATOM 1763 C CA . SER A 1 229 ? 3.906 14.583 -10.319 1.00 98.81 229 SER A CA 1
ATOM 1764 C C . SER A 1 229 ? 3.620 15.775 -9.404 1.00 98.81 229 SER A C 1
ATOM 1766 O O . SER A 1 229 ? 4.276 16.814 -9.492 1.00 98.81 229 SER A O 1
ATOM 1768 N N . PHE A 1 230 ? 2.655 15.629 -8.498 1.00 98.88 230 PHE A N 1
ATOM 1769 C CA . PHE A 1 230 ? 2.295 16.664 -7.535 1.00 98.88 230 PHE A CA 1
ATOM 1770 C C . PHE A 1 230 ? 2.408 16.165 -6.094 1.00 98.88 230 PHE A C 1
ATOM 1772 O O . PHE A 1 230 ? 2.083 15.013 -5.789 1.00 98.88 230 PHE A O 1
ATOM 1779 N N . ARG A 1 231 ? 2.816 17.055 -5.179 1.00 98.12 231 ARG A N 1
ATOM 1780 C CA . ARG A 1 231 ? 2.765 16.819 -3.724 1.00 98.12 231 ARG A CA 1
ATOM 1781 C C . ARG A 1 231 ? 1.359 16.350 -3.325 1.00 98.12 231 ARG A C 1
ATOM 1783 O O . ARG A 1 231 ? 0.380 16.782 -3.924 1.00 98.12 231 ARG A O 1
ATOM 1790 N N . LYS A 1 232 ? 1.271 15.463 -2.326 1.00 96.88 232 LYS A N 1
ATOM 1791 C CA . LYS A 1 232 ? 0.038 14.809 -1.830 1.00 96.88 232 LYS A CA 1
ATOM 1792 C C . LYS A 1 232 ? -0.712 13.889 -2.827 1.00 96.88 232 LYS A C 1
ATOM 1794 O O . LYS A 1 232 ? -1.554 13.120 -2.366 1.00 96.88 232 LYS A O 1
ATOM 1799 N N . GLY A 1 233 ? -0.366 13.845 -4.118 1.00 97.75 233 GLY A N 1
ATOM 1800 C CA . GLY A 1 233 ? -1.026 12.979 -5.113 1.00 97.75 233 GLY A CA 1
ATOM 1801 C C . GLY A 1 233 ? -0.832 11.467 -4.895 1.00 97.75 233 GLY A C 1
ATOM 1802 O O . GLY A 1 233 ? 0.085 11.034 -4.186 1.00 97.75 233 GLY A O 1
ATOM 1803 N N . PHE A 1 234 ? -1.681 10.640 -5.507 1.00 98.81 234 PHE A N 1
ATOM 1804 C CA . PHE A 1 234 ? -1.615 9.175 -5.450 1.00 98.81 234 PHE A CA 1
ATOM 1805 C C . PHE A 1 234 ? -1.945 8.522 -6.796 1.00 98.81 234 PHE A C 1
ATOM 1807 O O . PHE A 1 234 ? -3.092 8.506 -7.230 1.00 98.81 234 PHE A O 1
ATOM 1814 N N . HIS A 1 235 ? -0.941 7.876 -7.391 1.00 98.75 235 HIS A N 1
ATOM 1815 C CA . HIS A 1 235 ? -1.016 7.270 -8.726 1.00 98.75 235 HIS A CA 1
ATOM 1816 C C . HIS A 1 235 ? -0.787 5.748 -8.720 1.00 98.75 235 HIS A C 1
ATOM 1818 O O . HIS A 1 235 ? -0.905 5.088 -9.751 1.00 98.75 235 HIS A O 1
ATOM 1824 N N . GLY A 1 236 ? -0.465 5.147 -7.571 1.00 98.06 236 GLY A N 1
ATOM 1825 C CA . GLY A 1 236 ? -0.279 3.700 -7.453 1.00 98.06 236 GLY A CA 1
ATOM 1826 C C . GLY A 1 236 ? 0.822 3.287 -6.485 1.00 98.06 236 GLY A C 1
ATOM 1827 O O . GLY A 1 236 ? 1.331 4.101 -5.716 1.00 98.06 236 GLY A O 1
ATOM 1828 N N . ARG A 1 237 ? 1.143 1.988 -6.494 1.00 98.06 237 ARG A N 1
ATOM 1829 C CA . ARG A 1 237 ? 2.114 1.360 -5.574 1.00 98.06 237 ARG A CA 1
ATOM 1830 C C . ARG A 1 237 ? 3.121 0.415 -6.252 1.00 98.06 237 ARG A C 1
ATOM 1832 O O . ARG A 1 237 ? 3.862 -0.263 -5.553 1.00 98.06 237 ARG A O 1
ATOM 1839 N N . LEU A 1 238 ? 3.153 0.369 -7.584 1.00 97.94 238 LEU A N 1
ATOM 1840 C CA . LEU A 1 238 ? 4.257 -0.236 -8.347 1.00 97.94 238 LEU A CA 1
ATOM 1841 C C . LEU A 1 238 ? 5.386 0.807 -8.503 1.00 97.94 238 LEU A C 1
ATOM 1843 O O . LEU A 1 238 ? 5.130 1.990 -8.296 1.00 97.94 238 LEU A O 1
ATOM 1847 N N . PHE A 1 239 ? 6.627 0.420 -8.814 1.00 97.56 239 PHE A N 1
ATOM 1848 C CA . PHE A 1 239 ? 7.795 1.314 -8.682 1.00 97.56 239 PHE A CA 1
ATOM 1849 C C . PHE A 1 239 ? 7.673 2.675 -9.395 1.00 97.56 239 PHE A C 1
ATOM 1851 O O . PHE A 1 239 ? 7.970 3.707 -8.790 1.00 97.56 239 PHE A O 1
ATOM 1858 N N . GLY A 1 240 ? 7.199 2.727 -10.640 1.00 97.75 240 GLY A N 1
ATOM 1859 C CA . GLY A 1 240 ? 6.999 3.982 -11.375 1.00 97.75 240 GLY A CA 1
ATOM 1860 C C . GLY A 1 240 ? 5.829 4.802 -10.823 1.00 97.75 240 GLY A C 1
ATOM 1861 O O . GLY A 1 240 ? 5.974 5.980 -10.499 1.00 97.75 240 GLY A O 1
ATOM 1862 N N . SER A 1 241 ? 4.675 4.166 -10.629 1.00 98.38 241 SER A N 1
ATOM 1863 C CA . SER A 1 241 ? 3.459 4.794 -10.084 1.00 98.38 241 SER A CA 1
ATOM 1864 C C . SER A 1 241 ? 3.626 5.290 -8.635 1.00 98.38 241 SER A C 1
ATOM 1866 O O . SER A 1 241 ? 3.078 6.327 -8.241 1.00 98.38 241 SER A O 1
ATOM 1868 N N . LEU A 1 242 ? 4.460 4.613 -7.849 1.00 98.69 242 LEU A N 1
ATOM 1869 C CA . LEU A 1 242 ? 4.889 5.006 -6.510 1.00 98.69 242 LEU A CA 1
ATOM 1870 C C . LEU A 1 242 ? 5.935 6.132 -6.542 1.00 98.69 242 LEU A C 1
ATOM 1872 O O . LEU A 1 242 ? 5.973 6.987 -5.651 1.00 98.69 242 LEU A O 1
ATOM 1876 N N . SER A 1 243 ? 6.757 6.185 -7.589 1.00 98.38 243 SER A N 1
ATOM 1877 C CA . SER A 1 243 ? 7.687 7.294 -7.842 1.00 98.38 243 SER A CA 1
ATOM 1878 C C . SER A 1 243 ? 6.978 8.581 -8.256 1.00 98.38 243 SER A C 1
ATOM 1880 O O . SER A 1 243 ? 7.542 9.649 -8.052 1.00 98.38 243 SER A O 1
ATOM 1882 N N . THR A 1 244 ? 5.711 8.515 -8.674 1.00 98.75 244 THR A N 1
ATOM 1883 C CA . THR A 1 244 ? 4.810 9.679 -8.818 1.00 98.75 244 THR A CA 1
ATOM 1884 C C . THR A 1 244 ? 3.866 9.901 -7.625 1.00 98.75 244 THR A C 1
ATOM 1886 O O . THR A 1 244 ? 3.319 10.983 -7.461 1.00 98.75 244 THR A O 1
ATOM 1889 N N . THR A 1 245 ? 3.667 8.913 -6.748 1.00 98.69 245 THR A N 1
ATOM 1890 C CA . THR A 1 245 ? 2.829 9.067 -5.542 1.00 98.69 245 THR A CA 1
ATOM 1891 C C . THR A 1 245 ? 3.548 9.888 -4.467 1.00 98.69 245 THR A C 1
ATOM 1893 O O . THR A 1 245 ? 4.745 9.714 -4.232 1.00 98.69 245 THR A O 1
ATOM 1896 N N . ARG A 1 246 ? 2.823 10.780 -3.783 1.00 97.19 246 ARG A N 1
ATOM 1897 C CA . ARG A 1 246 ? 3.321 11.694 -2.734 1.00 97.19 246 ARG A CA 1
ATOM 1898 C C . ARG A 1 246 ? 2.349 11.848 -1.548 1.00 97.19 246 ARG A C 1
ATOM 1900 O O . ARG A 1 246 ? 2.439 12.816 -0.799 1.00 97.19 246 ARG A O 1
ATOM 1907 N N . SER A 1 247 ? 1.412 10.912 -1.371 1.00 94.56 247 SER A N 1
ATOM 1908 C CA . SER A 1 247 ? 0.276 11.068 -0.447 1.00 94.56 247 SER A CA 1
ATOM 1909 C C . SER A 1 247 ? 0.608 10.919 1.046 1.00 94.56 247 SER A C 1
ATOM 1911 O O . SER A 1 247 ? 0.154 11.731 1.848 1.00 94.56 247 SER A O 1
ATOM 1913 N N . LYS A 1 248 ? 1.337 9.863 1.446 1.00 95.50 248 LYS A N 1
ATOM 1914 C CA . LYS A 1 248 ? 1.603 9.497 2.855 1.00 95.50 248 LYS A CA 1
ATOM 1915 C C . LYS A 1 248 ? 2.967 8.797 2.996 1.00 95.50 248 LYS A C 1
ATOM 1917 O O . LYS A 1 248 ? 3.248 7.935 2.163 1.00 95.50 248 LYS A O 1
ATOM 1922 N N . PRO A 1 249 ? 3.769 9.060 4.052 1.00 95.50 249 PRO A N 1
ATOM 1923 C CA . PRO A 1 249 ? 5.074 8.412 4.246 1.00 95.50 249 PRO A CA 1
ATOM 1924 C C . PRO A 1 249 ? 5.008 6.879 4.281 1.00 95.50 249 PRO A C 1
ATOM 1926 O O . PRO A 1 249 ? 5.799 6.215 3.621 1.00 95.50 249 PRO A O 1
ATOM 1929 N N . ILE A 1 250 ? 3.999 6.309 4.950 1.00 95.38 250 ILE A N 1
ATOM 1930 C CA . ILE A 1 250 ? 3.804 4.851 5.070 1.00 95.38 250 ILE A CA 1
ATOM 1931 C C . ILE A 1 250 ? 3.484 4.142 3.739 1.00 95.38 250 ILE A C 1
ATOM 1933 O O . ILE A 1 250 ? 3.469 2.920 3.677 1.00 95.38 250 ILE A O 1
ATOM 1937 N N . HIS A 1 251 ? 3.208 4.883 2.660 1.00 96.94 251 HIS A N 1
ATOM 1938 C CA . HIS A 1 251 ? 3.092 4.299 1.320 1.00 96.94 251 HIS A CA 1
ATOM 1939 C C . HIS A 1 251 ? 4.450 4.180 0.607 1.00 96.94 251 HIS A C 1
ATOM 1941 O O . HIS A 1 251 ? 4.508 3.509 -0.416 1.00 96.94 251 HIS A O 1
ATOM 1947 N N . LYS A 1 252 ? 5.488 4.877 1.092 1.00 96.75 252 LYS A N 1
ATOM 1948 C CA . LYS A 1 252 ? 6.726 5.220 0.367 1.00 96.75 252 LYS A CA 1
ATOM 1949 C C . LYS A 1 252 ? 8.017 4.785 1.060 1.00 96.75 252 LYS A C 1
ATOM 1951 O O . LYS A 1 252 ? 9.002 4.578 0.364 1.00 96.75 252 LYS A O 1
ATOM 1956 N N . ILE A 1 253 ? 8.022 4.737 2.392 1.00 95.88 253 ILE A N 1
ATOM 1957 C CA . ILE A 1 253 ? 9.186 4.356 3.199 1.00 95.88 253 ILE A CA 1
ATOM 1958 C C . ILE A 1 253 ? 9.643 2.928 2.856 1.00 95.88 253 ILE A C 1
ATOM 1960 O O . ILE A 1 253 ? 8.818 2.104 2.465 1.00 95.88 253 ILE A O 1
ATOM 1964 N N . ASP A 1 254 ? 10.946 2.667 2.972 1.00 97.12 254 ASP A N 1
ATOM 1965 C CA . ASP A 1 254 ? 11.604 1.377 2.699 1.00 97.12 254 ASP A CA 1
ATOM 1966 C C . ASP A 1 254 ? 11.526 0.866 1.237 1.00 97.12 254 ASP A C 1
ATOM 1968 O O . ASP A 1 254 ? 11.903 -0.274 0.964 1.00 97.12 254 ASP A O 1
ATOM 1972 N N . ILE A 1 255 ? 11.056 1.677 0.273 1.00 97.31 255 ILE A N 1
ATOM 1973 C CA . ILE A 1 255 ? 10.872 1.264 -1.132 1.00 97.31 255 ILE A CA 1
ATOM 1974 C C . ILE A 1 255 ? 11.693 2.156 -2.089 1.00 97.31 255 ILE A C 1
ATOM 1976 O O . ILE A 1 255 ? 11.474 3.372 -2.109 1.00 97.31 255 ILE A O 1
ATOM 1980 N N . PRO A 1 256 ? 12.572 1.581 -2.941 1.00 97.12 256 PRO A N 1
ATOM 1981 C CA . PRO A 1 256 ? 13.280 2.311 -3.997 1.00 97.12 256 PRO A CA 1
ATOM 1982 C C . PRO A 1 256 ? 12.353 3.138 -4.898 1.00 97.12 256 PRO A C 1
ATOM 1984 O O . PRO A 1 256 ? 11.223 2.740 -5.193 1.00 97.12 256 PRO A O 1
ATOM 1987 N N . SER A 1 257 ? 12.826 4.292 -5.375 1.00 95.31 257 SER A N 1
ATOM 1988 C CA . SER A 1 257 ? 12.042 5.141 -6.278 1.00 95.31 257 SER A CA 1
ATOM 1989 C C . SER A 1 257 ? 12.901 5.942 -7.252 1.00 95.31 257 SER A C 1
ATOM 1991 O O . SER A 1 257 ? 14.057 6.240 -6.971 1.00 95.31 257 SER A O 1
ATOM 1993 N N . PHE A 1 258 ? 12.318 6.303 -8.394 1.00 97.31 258 PHE A N 1
ATOM 1994 C CA . PHE A 1 258 ? 12.950 7.159 -9.391 1.00 97.31 258 PHE A CA 1
ATOM 1995 C C . PHE A 1 258 ? 12.998 8.615 -8.906 1.00 97.31 258 PHE A C 1
ATOM 1997 O O . PHE A 1 258 ? 12.009 9.127 -8.368 1.00 97.31 258 PHE A O 1
ATOM 2004 N N . ASN A 1 259 ? 14.124 9.295 -9.149 1.00 96.50 259 ASN A N 1
ATOM 2005 C CA . ASN A 1 259 ? 14.324 10.712 -8.826 1.00 96.50 259 ASN A CA 1
ATOM 2006 C C . ASN A 1 259 ? 13.566 11.626 -9.811 1.00 96.50 259 ASN A C 1
ATOM 2008 O O . ASN A 1 259 ? 14.143 12.291 -10.673 1.00 96.50 259 ASN A O 1
ATOM 2012 N N . TRP A 1 260 ? 12.237 11.604 -9.715 1.00 98.62 260 TRP A N 1
ATOM 2013 C CA . TRP A 1 260 ? 11.325 12.374 -10.556 1.00 98.62 260 TRP A CA 1
ATOM 2014 C C . TRP A 1 260 ? 10.710 13.563 -9.799 1.00 98.62 260 TRP A C 1
ATOM 2016 O O . TRP A 1 260 ? 10.398 13.446 -8.603 1.00 98.62 260 TRP A O 1
ATOM 2026 N N . PRO A 1 261 ? 10.478 14.698 -10.487 1.00 98.62 261 PRO A N 1
ATOM 2027 C CA . PRO A 1 261 ? 10.063 15.931 -9.846 1.00 98.62 261 PRO A CA 1
ATOM 2028 C C . PRO A 1 261 ? 8.634 15.870 -9.300 1.00 98.62 261 PRO A C 1
ATOM 2030 O O . PRO A 1 261 ? 7.759 15.150 -9.795 1.00 98.62 261 PRO A O 1
ATOM 2033 N N . GLN A 1 262 ? 8.393 16.708 -8.294 1.00 98.12 262 GLN A N 1
ATOM 2034 C CA . GLN A 1 262 ? 7.062 17.014 -7.782 1.00 98.12 262 GLN A CA 1
ATOM 2035 C C . GLN A 1 262 ? 6.862 18.530 -7.686 1.00 98.12 262 GLN A C 1
ATOM 2037 O O . GLN A 1 262 ? 7.682 19.217 -7.082 1.00 98.12 262 GLN A O 1
ATOM 2042 N N . ALA A 1 263 ? 5.752 19.034 -8.218 1.00 98.69 263 ALA A N 1
ATOM 2043 C CA . ALA A 1 263 ? 5.304 20.409 -8.001 1.00 98.69 263 ALA A CA 1
ATOM 2044 C C . ALA A 1 263 ? 4.308 20.487 -6.828 1.00 98.69 263 ALA A C 1
ATOM 2046 O O . ALA A 1 263 ? 3.729 19.474 -6.412 1.00 98.69 263 ALA A O 1
ATOM 2047 N N . ARG A 1 264 ? 4.066 21.678 -6.275 1.00 98.44 264 ARG A N 1
ATOM 2048 C CA . ARG A 1 264 ? 2.911 21.918 -5.391 1.00 98.44 264 ARG A CA 1
ATOM 2049 C C . ARG A 1 264 ? 1.584 21.734 -6.136 1.00 98.44 264 ARG A C 1
ATOM 2051 O O . ARG A 1 264 ? 1.420 22.204 -7.257 1.00 98.44 264 ARG A O 1
ATOM 2058 N N . PHE A 1 265 ? 0.630 21.071 -5.480 1.00 98.62 265 PHE A N 1
ATOM 2059 C CA . PHE A 1 265 ? -0.786 21.126 -5.853 1.00 98.62 265 PHE A CA 1
ATOM 2060 C C . PHE A 1 265 ? -1.467 22.226 -5.022 1.00 98.62 265 PHE A C 1
ATOM 2062 O O . PHE A 1 265 ? -1.211 22.260 -3.811 1.00 98.62 265 PHE A O 1
ATOM 2069 N N . PRO A 1 266 ? -2.332 23.074 -5.612 1.00 98.19 266 PRO A N 1
ATOM 2070 C CA . PRO A 1 266 ? -2.951 24.198 -4.913 1.00 98.19 266 PRO A CA 1
ATOM 2071 C C . PRO A 1 266 ? -3.621 23.802 -3.593 1.00 98.19 266 PRO A C 1
ATOM 2073 O O . PRO A 1 266 ? -4.449 22.890 -3.544 1.00 98.19 266 PRO A O 1
ATOM 2076 N N . GLN A 1 267 ? -3.267 24.491 -2.508 1.00 96.69 267 GLN A N 1
ATOM 2077 C CA . GLN A 1 267 ? -3.880 24.300 -1.190 1.00 96.69 267 GLN A CA 1
ATOM 2078 C C . GLN A 1 267 ? -4.939 25.381 -0.947 1.00 96.69 267 GLN A C 1
ATOM 2080 O O . GLN A 1 267 ? -4.691 26.377 -0.268 1.00 96.69 267 GLN A O 1
ATOM 2085 N N . LEU A 1 268 ? -6.118 25.195 -1.551 1.00 98.00 268 LEU A N 1
ATOM 2086 C CA . LEU A 1 268 ? -7.201 26.180 -1.489 1.00 98.00 268 LEU A CA 1
ATOM 2087 C C . LEU A 1 268 ? -7.732 26.381 -0.062 1.00 98.00 268 LEU A C 1
ATOM 2089 O O . LEU A 1 268 ? -7.902 25.426 0.699 1.00 98.00 268 LEU A O 1
ATOM 2093 N N . LYS A 1 269 ? -8.059 27.631 0.267 1.00 97.75 269 LYS A N 1
ATOM 2094 C CA . LYS A 1 269 ? -8.764 28.032 1.490 1.00 97.75 269 LYS A CA 1
ATOM 2095 C C . LYS A 1 269 ? -10.273 28.065 1.264 1.00 97.75 269 LYS A C 1
ATOM 2097 O O . LYS A 1 269 ? -10.736 28.404 0.175 1.00 97.75 269 LYS A O 1
ATOM 2102 N N . TYR A 1 270 ? -11.023 27.764 2.322 1.00 96.38 270 TYR A N 1
ATOM 2103 C CA . TYR A 1 270 ? -12.481 27.648 2.320 1.00 96.38 270 TYR A CA 1
ATOM 2104 C C . TYR A 1 270 ? -13.094 28.548 3.412 1.00 96.38 270 TYR A C 1
ATOM 2106 O O . TYR A 1 270 ? -12.493 28.640 4.484 1.00 96.38 270 TYR A O 1
ATOM 2114 N N . PRO A 1 271 ? -14.278 29.161 3.199 1.00 95.25 271 PRO A N 1
ATOM 2115 C CA . PRO A 1 271 ? -15.121 29.094 1.996 1.00 95.25 271 PRO A CA 1
ATOM 2116 C C . PRO A 1 271 ? -14.456 29.703 0.752 1.00 95.25 271 PRO A C 1
ATOM 2118 O O . PRO A 1 271 ? -13.737 30.695 0.845 1.00 95.25 271 PRO A O 1
ATOM 2121 N N . LEU A 1 272 ? -14.664 29.093 -0.421 1.00 94.88 272 LEU A N 1
ATOM 2122 C CA . LEU A 1 272 ? -13.960 29.484 -1.655 1.00 94.88 272 LEU A CA 1
ATOM 2123 C C . LEU A 1 272 ? -14.277 30.927 -2.062 1.00 94.88 272 LEU A C 1
ATOM 2125 O O . LEU A 1 272 ? -13.413 31.636 -2.573 1.00 94.88 272 LEU A O 1
ATOM 2129 N N . GLU A 1 273 ? -15.515 31.348 -1.817 1.00 93.75 273 GLU A N 1
ATOM 2130 C CA . GLU A 1 273 ? -16.035 32.679 -2.107 1.00 93.75 273 GLU A CA 1
ATOM 2131 C C . GLU A 1 273 ? -15.387 33.779 -1.240 1.00 93.75 273 GLU A C 1
ATOM 2133 O O . GLU A 1 273 ? -15.328 34.928 -1.673 1.00 93.75 273 GLU A O 1
ATOM 2138 N N . GLU A 1 274 ? -14.867 33.442 -0.053 1.00 96.38 274 GLU A N 1
ATOM 2139 C CA . GLU A 1 274 ? -14.203 34.387 0.863 1.00 96.38 274 GLU A CA 1
ATOM 2140 C C . GLU A 1 274 ? -12.707 34.562 0.558 1.00 96.38 274 GLU A C 1
ATOM 2142 O O . GLU A 1 274 ? -12.169 35.650 0.745 1.00 96.38 274 GLU A O 1
ATOM 2147 N N . PHE A 1 275 ? -12.045 33.519 0.043 1.00 97.69 275 PHE A N 1
ATOM 2148 C CA . PHE A 1 275 ? -10.595 33.487 -0.218 1.00 97.69 275 PHE A CA 1
ATOM 2149 C C . PHE A 1 275 ? -10.238 33.464 -1.713 1.00 97.69 275 PHE A C 1
ATOM 2151 O O . PHE A 1 275 ? -9.198 32.934 -2.109 1.00 97.69 275 PHE A O 1
ATOM 2158 N N . ALA A 1 276 ? -11.112 33.995 -2.572 1.00 97.38 276 ALA A N 1
ATOM 2159 C CA . ALA A 1 276 ? -10.979 33.885 -4.025 1.00 97.38 276 ALA A CA 1
ATOM 2160 C C . ALA A 1 276 ? -9.635 34.426 -4.564 1.00 97.38 276 ALA A C 1
ATOM 2162 O O . ALA A 1 276 ? -9.015 33.784 -5.410 1.00 97.38 276 ALA A O 1
ATOM 2163 N N . ALA A 1 277 ? -9.156 35.562 -4.043 1.00 97.81 277 ALA A N 1
ATOM 2164 C CA . ALA A 1 277 ? -7.909 36.191 -4.489 1.00 97.81 277 ALA A CA 1
ATOM 2165 C C . ALA A 1 277 ? -6.654 35.439 -4.004 1.00 97.81 277 ALA A C 1
ATOM 2167 O O . ALA A 1 277 ? -5.676 35.302 -4.742 1.00 97.81 277 ALA A O 1
ATOM 2168 N N . GLU A 1 278 ? -6.669 34.919 -2.775 1.00 98.44 278 GLU A N 1
ATOM 2169 C CA . GLU A 1 278 ? -5.612 34.059 -2.241 1.00 98.44 278 GLU A CA 1
ATOM 2170 C C . GLU A 1 278 ? -5.529 32.732 -2.995 1.00 98.44 278 GLU A C 1
ATOM 2172 O O . GLU A 1 278 ? -4.429 32.263 -3.284 1.00 98.44 278 GLU A O 1
ATOM 2177 N N . ASN A 1 279 ? -6.681 32.155 -3.340 1.00 98.56 279 ASN A N 1
ATOM 2178 C CA . ASN A 1 279 ? -6.788 30.914 -4.099 1.00 98.56 279 ASN A CA 1
ATOM 2179 C C . ASN A 1 279 ? -6.270 31.091 -5.539 1.00 98.56 279 ASN A C 1
ATOM 2181 O O . ASN A 1 279 ? -5.436 30.305 -5.982 1.00 98.56 279 ASN A O 1
ATOM 2185 N N . GLU A 1 280 ? -6.666 32.162 -6.239 1.00 98.50 280 GLU A N 1
ATOM 2186 C CA . GLU A 1 280 ? -6.128 32.503 -7.568 1.00 98.50 280 GLU A CA 1
ATOM 2187 C C . GLU A 1 280 ? -4.604 32.727 -7.529 1.00 98.50 280 GLU A C 1
ATOM 2189 O O . GLU A 1 280 ? -3.871 32.286 -8.421 1.00 98.50 280 GLU A O 1
ATOM 2194 N N . LYS A 1 281 ? -4.098 33.376 -6.471 1.00 98.50 281 LYS A N 1
ATOM 2195 C CA . LYS A 1 281 ? -2.657 33.560 -6.260 1.00 98.50 281 LYS A CA 1
ATOM 2196 C C . LYS A 1 281 ? -1.932 32.221 -6.076 1.00 98.50 281 LYS A C 1
ATOM 2198 O O . LYS A 1 281 ? -0.921 32.013 -6.745 1.00 98.50 281 LYS A O 1
ATOM 2203 N N . GLU A 1 282 ? -2.427 31.341 -5.208 1.00 98.62 282 GLU A N 1
ATOM 2204 C CA . GLU A 1 282 ? -1.825 30.024 -4.943 1.00 98.62 282 GLU A CA 1
ATOM 2205 C C . GLU A 1 282 ? -1.807 29.146 -6.201 1.00 98.62 282 GLU A C 1
ATOM 2207 O O . GLU A 1 282 ? -0.780 28.545 -6.522 1.00 98.62 282 GLU A O 1
ATOM 2212 N N . GLU A 1 283 ? -2.901 29.117 -6.968 1.00 98.75 283 GLU A N 1
ATOM 2213 C CA . GLU A 1 283 ? -2.970 28.385 -8.238 1.00 98.75 283 GLU A CA 1
ATOM 2214 C C . GLU A 1 283 ? -1.948 28.906 -9.254 1.00 98.75 283 GLU A C 1
ATOM 2216 O O . GLU A 1 283 ? -1.203 28.120 -9.845 1.00 98.75 283 GLU A O 1
ATOM 2221 N N . ARG A 1 284 ? -1.848 30.231 -9.416 1.00 98.75 284 ARG A N 1
ATOM 2222 C CA . ARG A 1 284 ? -0.872 30.872 -10.311 1.00 98.75 284 ARG A CA 1
ATOM 2223 C C . ARG A 1 284 ? 0.575 30.590 -9.897 1.00 98.75 284 ARG A C 1
ATOM 2225 O O . ARG A 1 284 ? 1.426 30.398 -10.763 1.00 98.75 284 ARG A O 1
ATOM 2232 N N . GLU A 1 285 ? 0.868 30.558 -8.599 1.00 98.69 285 GLU A N 1
ATOM 2233 C CA . GLU A 1 285 ? 2.206 30.246 -8.082 1.00 98.69 285 GLU A CA 1
ATOM 2234 C C . GLU A 1 285 ? 2.557 28.758 -8.231 1.00 98.69 285 GLU A C 1
ATOM 2236 O O . GLU A 1 285 ? 3.694 28.441 -8.578 1.00 98.69 285 GLU A O 1
ATOM 2241 N N . CYS A 1 286 ? 1.591 27.847 -8.074 1.00 98.81 286 CYS A N 1
ATOM 2242 C CA . CYS A 1 286 ? 1.781 26.425 -8.383 1.00 98.81 286 CYS A CA 1
ATOM 2243 C C . CYS A 1 286 ? 2.038 26.192 -9.883 1.00 98.81 286 CYS A C 1
ATOM 2245 O O . CYS A 1 286 ? 2.902 25.397 -10.242 1.00 98.81 286 CYS A O 1
ATOM 2247 N N . LEU A 1 287 ? 1.339 26.905 -10.775 1.00 98.88 287 LEU A N 1
ATOM 2248 C CA . LEU A 1 287 ? 1.581 26.822 -12.223 1.00 98.88 287 LEU A CA 1
ATOM 2249 C C . LEU A 1 287 ? 2.962 27.357 -12.624 1.00 98.88 287 LEU A C 1
ATOM 2251 O O . LEU A 1 287 ? 3.630 26.750 -13.461 1.00 98.88 287 LEU A O 1
ATOM 2255 N N . ALA A 1 288 ? 3.413 28.455 -12.012 1.00 98.75 288 ALA A N 1
ATOM 2256 C CA . ALA A 1 288 ? 4.762 28.972 -12.230 1.00 98.75 288 ALA A CA 1
ATOM 2257 C C . ALA A 1 288 ? 5.839 27.959 -11.793 1.00 98.75 288 ALA A C 1
ATOM 2259 O O . ALA A 1 288 ? 6.801 27.745 -12.526 1.00 98.75 288 ALA A O 1
ATOM 2260 N N . GLU A 1 289 ? 5.643 27.284 -10.654 1.00 98.75 289 GLU A N 1
ATOM 2261 C CA . GLU A 1 289 ? 6.515 26.199 -10.179 1.00 98.75 289 GLU A CA 1
ATOM 2262 C C . GLU A 1 289 ? 6.546 25.011 -11.160 1.00 98.75 289 GLU A C 1
ATOM 2264 O O . GLU A 1 289 ? 7.623 24.497 -11.457 1.00 98.75 289 GLU A O 1
ATOM 2269 N N . VAL A 1 290 ? 5.402 24.608 -11.730 1.00 98.88 290 VAL A N 1
ATOM 2270 C CA . VAL A 1 290 ? 5.353 23.558 -12.769 1.00 98.88 290 VAL A CA 1
ATOM 2271 C C . VAL A 1 290 ? 6.154 23.957 -14.012 1.00 98.88 290 VAL A C 1
ATOM 2273 O O . VAL A 1 290 ? 6.970 23.165 -14.486 1.00 98.88 290 VAL A O 1
ATOM 2276 N N . GLU A 1 291 ? 5.942 25.163 -14.555 1.00 98.75 291 GLU A N 1
ATOM 2277 C CA . GLU A 1 291 ? 6.663 25.601 -15.759 1.00 98.75 291 GLU A CA 1
ATOM 2278 C C . GLU A 1 291 ? 8.174 25.745 -15.507 1.00 98.75 291 GLU A C 1
ATOM 2280 O O . GLU A 1 291 ? 8.968 25.430 -16.395 1.00 98.75 291 GLU A O 1
ATOM 2285 N N . GLU A 1 292 ? 8.573 26.185 -14.314 1.00 98.75 292 GLU A N 1
ATOM 2286 C CA . GLU A 1 292 ? 9.980 26.291 -13.925 1.00 98.75 292 GLU A CA 1
ATOM 2287 C C . GLU A 1 292 ? 10.643 24.912 -13.847 1.00 98.75 292 GLU A C 1
ATOM 2289 O O . GLU A 1 292 ? 11.637 24.674 -14.533 1.00 98.75 292 GLU A O 1
ATO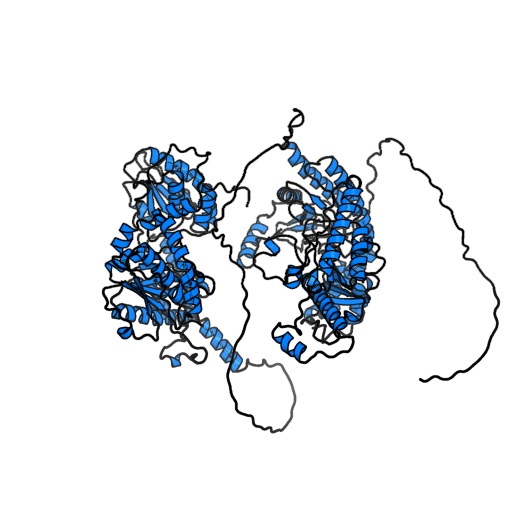M 2294 N N . ILE A 1 293 ? 10.061 23.965 -13.100 1.00 98.81 293 ILE A N 1
ATOM 2295 C CA . ILE A 1 293 ? 10.650 22.627 -12.943 1.00 98.81 293 ILE A CA 1
ATOM 2296 C C . ILE A 1 293 ? 10.722 21.892 -14.294 1.00 98.81 293 ILE A C 1
ATOM 2298 O O . ILE A 1 293 ? 11.704 21.200 -14.550 1.00 98.81 293 ILE A O 1
ATOM 2302 N N . ILE A 1 294 ? 9.746 22.064 -15.199 1.00 98.75 294 ILE A N 1
ATOM 2303 C CA . ILE A 1 294 ? 9.808 21.484 -16.558 1.00 98.75 294 ILE A CA 1
ATOM 2304 C C . ILE A 1 294 ? 11.068 21.937 -17.321 1.00 98.75 294 ILE A C 1
ATOM 2306 O O . ILE A 1 294 ? 11.595 21.170 -18.128 1.00 98.75 294 ILE A O 1
ATOM 2310 N N . LYS A 1 295 ? 11.557 23.158 -17.076 1.00 98.12 295 LYS A N 1
ATOM 2311 C CA . LYS A 1 295 ? 12.717 23.740 -17.770 1.00 98.12 295 LYS A CA 1
ATOM 2312 C C . LYS A 1 295 ? 14.048 23.495 -17.070 1.00 98.12 295 LYS A C 1
ATOM 2314 O O . LYS A 1 295 ? 15.070 23.482 -17.749 1.00 98.12 295 LYS A O 1
ATOM 2319 N N . THR A 1 296 ? 14.048 23.365 -15.744 1.00 98.38 296 THR A N 1
ATOM 2320 C CA . THR A 1 296 ? 15.276 23.344 -14.929 1.00 98.38 296 THR A CA 1
ATOM 2321 C C . THR A 1 296 ? 15.586 22.000 -14.277 1.00 98.38 296 THR A C 1
ATOM 2323 O O . THR A 1 296 ? 16.657 21.854 -13.687 1.00 98.38 296 THR A O 1
ATOM 2326 N N . TRP A 1 297 ? 14.709 20.996 -14.392 1.00 98.44 297 TRP A N 1
ATOM 2327 C CA . TRP A 1 297 ? 15.018 19.649 -13.908 1.00 98.44 297 TRP A CA 1
ATOM 2328 C C . TRP A 1 297 ? 16.230 19.048 -14.636 1.00 98.44 297 TRP A C 1
ATOM 2330 O O . TRP A 1 297 ? 16.436 19.263 -15.829 1.00 98.44 297 TRP A O 1
ATOM 2340 N N . HIS A 1 298 ? 17.028 18.258 -13.912 1.00 96.75 298 HIS A N 1
ATOM 2341 C CA . HIS A 1 298 ? 18.315 17.732 -14.385 1.00 96.75 298 HIS A CA 1
ATOM 2342 C C . HIS A 1 298 ? 18.211 16.777 -15.592 1.00 96.75 298 HIS A C 1
ATOM 2344 O O . HIS A 1 298 ? 19.214 16.499 -16.248 1.00 96.75 298 HIS A O 1
ATOM 2350 N N . CYS A 1 299 ? 17.014 16.262 -15.882 1.00 97.44 299 CYS A N 1
ATOM 2351 C CA . CYS A 1 299 ? 16.707 15.450 -17.055 1.00 97.44 299 CYS A CA 1
ATOM 2352 C C . CYS A 1 299 ? 15.337 15.840 -17.650 1.00 97.44 299 CYS A C 1
ATOM 2354 O O . CYS A 1 299 ? 14.498 16.396 -16.932 1.00 97.44 299 CYS A O 1
ATOM 2356 N N . PRO A 1 300 ? 15.073 15.567 -18.944 1.00 98.25 300 PRO A N 1
ATOM 2357 C CA . PRO A 1 300 ? 13.833 15.989 -19.588 1.00 98.25 300 PRO A CA 1
ATOM 2358 C C . PRO A 1 300 ? 12.574 15.384 -18.950 1.00 98.25 300 PRO A C 1
ATOM 2360 O O . PRO A 1 300 ? 12.452 14.168 -18.775 1.00 98.25 300 PRO A O 1
ATOM 2363 N N . VAL A 1 301 ? 11.590 16.239 -18.668 1.00 98.75 301 VAL A N 1
ATOM 2364 C CA . VAL A 1 301 ? 10.251 15.820 -18.235 1.00 98.75 301 VAL A CA 1
ATOM 2365 C C . VAL A 1 301 ? 9.440 15.405 -19.465 1.00 98.75 301 VAL A C 1
ATOM 2367 O O . VAL A 1 301 ? 9.088 16.242 -20.291 1.00 98.75 301 VAL A O 1
ATOM 2370 N N . SER A 1 302 ? 9.116 14.117 -19.598 1.00 98.69 302 SER A N 1
ATOM 2371 C CA . SER A 1 302 ? 8.331 13.598 -20.731 1.00 98.69 302 SER A CA 1
ATOM 2372 C C . SER A 1 302 ? 6.822 13.775 -20.550 1.00 98.69 302 SER A C 1
ATOM 2374 O O . SER A 1 302 ? 6.091 13.917 -21.533 1.00 98.69 302 SER A O 1
ATOM 2376 N N . ALA A 1 303 ? 6.338 13.769 -19.305 1.00 98.88 303 ALA A N 1
ATOM 2377 C CA . ALA A 1 303 ? 4.932 14.003 -18.989 1.00 98.88 303 ALA A CA 1
ATOM 2378 C C . ALA A 1 303 ? 4.730 14.635 -17.606 1.00 98.88 303 ALA A C 1
ATOM 2380 O O . ALA A 1 303 ? 5.554 14.458 -16.709 1.00 98.88 303 ALA A O 1
ATOM 2381 N N . VAL A 1 304 ? 3.588 15.297 -17.427 1.00 98.94 304 VAL A N 1
ATOM 2382 C CA . VAL A 1 304 ? 3.005 15.649 -16.128 1.00 98.94 304 VAL A CA 1
ATOM 2383 C C . VAL A 1 304 ? 1.818 14.717 -15.870 1.00 98.94 304 VAL A C 1
ATOM 2385 O O . VAL A 1 304 ? 0.941 14.607 -16.727 1.00 98.94 304 VAL A O 1
ATOM 2388 N N . VAL A 1 305 ? 1.766 14.069 -14.702 1.00 98.94 305 VAL A N 1
ATOM 2389 C CA . VAL A 1 305 ? 0.611 13.277 -14.242 1.00 98.94 305 VAL A CA 1
ATOM 2390 C C . VAL A 1 305 ? -0.154 14.005 -13.136 1.00 98.94 305 VAL A C 1
ATOM 2392 O O . VAL A 1 305 ? 0.458 14.560 -12.222 1.00 98.94 305 VAL A O 1
ATOM 2395 N N . ILE A 1 306 ? -1.490 14.024 -13.214 1.00 98.88 306 ILE A N 1
ATOM 2396 C CA . ILE A 1 306 ? -2.345 14.732 -12.249 1.00 98.88 306 ILE A CA 1
ATOM 2397 C C . ILE A 1 306 ? -3.715 14.060 -12.040 1.00 98.88 306 ILE A C 1
ATOM 2399 O O . ILE A 1 306 ? -4.378 13.671 -12.997 1.00 98.88 306 ILE A O 1
ATOM 2403 N N . GLU A 1 307 ? -4.161 13.955 -10.784 1.00 98.88 307 GLU A N 1
ATOM 2404 C CA . GLU A 1 307 ? -5.553 13.619 -10.427 1.00 98.88 307 GLU A CA 1
ATOM 2405 C C . GLU A 1 307 ? -6.444 14.874 -10.560 1.00 98.88 307 GLU A C 1
ATOM 2407 O O . GLU A 1 307 ? -6.048 15.930 -10.061 1.00 98.88 307 GLU A O 1
ATOM 2412 N N . PRO A 1 308 ? -7.673 14.800 -11.112 1.00 98.50 308 PRO A N 1
ATOM 2413 C CA . PRO A 1 308 ? -8.589 15.946 -11.106 1.00 98.50 308 PRO A CA 1
ATOM 2414 C C . PRO A 1 308 ? -9.032 16.417 -9.723 1.00 98.50 308 PRO A C 1
ATOM 2416 O O . PRO A 1 308 ? -9.367 17.586 -9.549 1.00 98.50 308 PRO A O 1
ATOM 2419 N N . ILE A 1 309 ? -9.043 15.504 -8.752 1.00 98.62 309 ILE A N 1
ATOM 2420 C CA . ILE A 1 309 ? -9.259 15.782 -7.332 1.00 98.62 309 ILE A CA 1
ATOM 2421 C C . ILE A 1 309 ? -8.331 14.827 -6.580 1.00 98.62 309 ILE A C 1
ATOM 2423 O O . ILE A 1 309 ? -8.561 13.612 -6.599 1.00 98.62 309 ILE A O 1
ATOM 2427 N N . GLN A 1 310 ? -7.273 15.350 -5.952 1.00 98.12 310 GLN A N 1
ATOM 2428 C CA . GLN A 1 310 ? -6.263 14.521 -5.285 1.00 98.12 310 GLN A CA 1
ATOM 2429 C C . GLN A 1 310 ? -6.886 13.767 -4.114 1.00 98.12 310 GLN A C 1
ATOM 2431 O O . GLN A 1 310 ? -7.172 14.350 -3.068 1.00 98.12 310 GLN A O 1
ATOM 2436 N N . SER A 1 311 ? -7.102 12.466 -4.268 1.00 96.50 311 SER A N 1
ATOM 2437 C CA . SER A 1 311 ? -7.997 11.728 -3.382 1.00 96.50 311 SER A CA 1
ATOM 2438 C C . SER A 1 311 ? -7.309 11.264 -2.100 1.00 96.50 311 SER A C 1
ATOM 2440 O O . SER A 1 311 ? -7.659 11.715 -1.014 1.00 96.50 311 SER A O 1
ATOM 2442 N N . GLU A 1 312 ? -6.305 10.382 -2.178 1.00 97.38 312 GLU A N 1
ATOM 2443 C CA . GLU A 1 312 ? -5.667 9.840 -0.959 1.00 97.38 312 GLU A CA 1
ATOM 2444 C C . GLU A 1 312 ? -4.907 10.905 -0.153 1.00 97.38 312 GLU A C 1
ATOM 2446 O O . GLU A 1 312 ? -4.755 10.760 1.065 1.00 97.38 312 GLU A O 1
ATOM 2451 N N . GLY A 1 313 ? -4.455 11.969 -0.826 1.00 93.38 313 GLY A N 1
ATOM 2452 C CA . GLY A 1 313 ? -3.754 13.107 -0.233 1.00 93.38 313 GLY A CA 1
ATOM 2453 C C . GLY A 1 313 ? -4.591 13.931 0.741 1.00 93.38 313 GLY A C 1
ATOM 2454 O O . GLY A 1 313 ? -4.029 14.470 1.693 1.00 93.38 313 GLY A O 1
ATOM 2455 N N . GLY A 1 314 ? -5.913 13.977 0.543 1.00 95.56 314 GLY A N 1
ATOM 2456 C CA . GLY A 1 314 ? -6.827 14.769 1.369 1.00 95.56 314 GLY A CA 1
ATOM 2457 C C . GLY A 1 314 ? -8.009 15.390 0.624 1.00 95.56 314 GLY A C 1
ATOM 2458 O O . GLY A 1 314 ? -8.507 16.406 1.089 1.00 95.56 314 GLY A O 1
ATOM 2459 N N . ASP A 1 315 ? -8.459 14.839 -0.507 1.00 98.00 315 ASP A N 1
ATOM 2460 C CA . ASP A 1 315 ? -9.511 15.435 -1.349 1.00 98.00 315 ASP A CA 1
ATOM 2461 C C . ASP A 1 315 ? -9.227 16.913 -1.701 1.00 98.00 315 ASP A C 1
ATOM 2463 O O . ASP A 1 315 ? -10.032 17.802 -1.423 1.00 98.00 315 ASP A O 1
ATOM 2467 N N . PHE A 1 316 ? -8.054 17.199 -2.279 1.00 97.81 316 PHE A N 1
ATOM 2468 C CA . PHE A 1 316 ? -7.722 18.558 -2.729 1.00 97.81 316 PHE A CA 1
ATOM 2469 C C . PHE A 1 316 ? -8.306 18.836 -4.119 1.00 97.81 316 PHE A C 1
ATOM 2471 O O . PHE A 1 316 ? -8.113 18.061 -5.057 1.00 97.81 316 PHE A O 1
ATOM 2478 N N . HIS A 1 317 ? -9.006 19.964 -4.235 1.00 97.88 317 HIS A N 1
ATOM 2479 C CA . HIS A 1 317 ? -9.579 20.487 -5.475 1.00 97.88 317 HIS A CA 1
ATOM 2480 C C . HIS A 1 317 ? -8.737 21.662 -5.989 1.00 97.88 317 HIS A C 1
ATOM 2482 O O . HIS A 1 317 ? -8.105 22.357 -5.196 1.00 97.88 317 HIS A O 1
ATOM 2488 N N . ALA A 1 318 ? -8.792 21.911 -7.295 1.00 97.75 318 ALA A N 1
ATOM 2489 C CA . ALA A 1 318 ? -8.310 23.132 -7.938 1.00 97.75 318 ALA A CA 1
ATOM 2490 C C . ALA A 1 318 ? -9.365 23.628 -8.945 1.00 97.75 318 ALA A C 1
ATOM 2492 O O . ALA A 1 318 ? -10.257 22.870 -9.346 1.00 97.75 318 ALA A O 1
ATOM 2493 N N . SER A 1 319 ? -9.298 24.895 -9.339 1.00 97.69 319 SER A N 1
ATOM 2494 C CA . SER A 1 319 ? -10.232 25.505 -10.282 1.00 97.69 319 SER A CA 1
ATOM 2495 C C . SER A 1 319 ? -10.040 24.979 -11.716 1.00 97.69 319 SER A C 1
ATOM 2497 O O . SER A 1 319 ? -8.944 24.549 -12.086 1.00 97.69 319 SER A O 1
ATOM 2499 N N . PRO A 1 320 ? -11.066 25.066 -12.587 1.00 97.75 320 PRO A N 1
ATOM 2500 C CA . PRO A 1 320 ? -10.902 24.856 -14.027 1.00 97.75 320 PRO A CA 1
ATOM 2501 C C . PRO A 1 320 ? -9.751 25.671 -14.638 1.00 97.75 320 PRO A C 1
ATOM 2503 O O . PRO A 1 320 ? -9.036 25.156 -15.496 1.00 97.75 320 PRO A O 1
ATOM 2506 N N . THR A 1 321 ? -9.537 26.904 -14.167 1.00 97.94 321 THR A N 1
ATOM 2507 C CA . THR A 1 321 ? -8.477 27.811 -14.635 1.00 97.94 321 THR A CA 1
ATOM 2508 C C . THR A 1 321 ? -7.084 27.242 -14.371 1.00 97.94 321 THR A C 1
ATOM 2510 O O . THR A 1 321 ? -6.222 27.314 -15.248 1.00 97.94 321 THR A O 1
ATOM 2513 N N . PHE A 1 322 ? -6.863 26.609 -13.212 1.00 98.75 322 PHE A N 1
ATOM 2514 C CA . PHE A 1 322 ? -5.601 25.932 -12.908 1.00 98.75 322 PHE A CA 1
ATOM 2515 C C . PHE A 1 322 ? -5.298 24.825 -13.928 1.00 98.75 322 PHE A C 1
ATOM 2517 O O . PHE A 1 322 ? -4.218 24.797 -14.517 1.00 98.75 322 PHE A O 1
ATOM 2524 N N . PHE A 1 323 ? -6.263 23.946 -14.209 1.00 98.69 323 PHE A N 1
ATOM 2525 C CA . PHE A 1 323 ? -6.060 22.850 -15.162 1.00 98.69 323 PHE A CA 1
ATOM 2526 C C . PHE A 1 323 ? -5.931 23.327 -16.619 1.00 98.69 323 PHE A C 1
ATOM 2528 O O . PHE A 1 323 ? -5.187 22.724 -17.394 1.00 98.69 323 PHE A O 1
ATOM 2535 N N . GLN A 1 324 ? -6.598 24.424 -16.993 1.00 98.75 324 GLN A N 1
ATOM 2536 C CA . GLN A 1 324 ? -6.398 25.093 -18.284 1.00 98.75 324 GLN A CA 1
ATOM 2537 C C . GLN A 1 324 ? -4.965 25.629 -18.413 1.00 98.75 324 GLN A C 1
ATOM 2539 O O . GLN A 1 324 ? -4.271 25.281 -19.368 1.00 98.75 324 GLN A O 1
ATOM 2544 N N . GLY A 1 325 ? -4.479 26.376 -17.416 1.00 98.56 325 GLY A N 1
ATOM 2545 C CA . GLY A 1 325 ? -3.099 26.872 -17.387 1.00 98.56 325 GLY A CA 1
ATOM 2546 C C . GLY A 1 325 ? -2.060 25.746 -17.396 1.00 98.56 325 GLY A C 1
ATOM 2547 O O . GLY A 1 325 ? -1.044 25.842 -18.085 1.00 98.56 325 GLY A O 1
ATOM 2548 N N . LEU A 1 326 ? -2.337 24.629 -16.714 1.00 98.81 326 LEU A N 1
ATOM 2549 C CA . LEU A 1 326 ? -1.499 23.430 -16.767 1.00 98.81 326 LEU A CA 1
ATOM 2550 C C . LEU A 1 326 ? -1.465 22.814 -18.176 1.00 98.81 326 LEU A C 1
ATOM 2552 O O . LEU A 1 326 ? -0.399 22.406 -18.652 1.00 98.81 326 LEU A O 1
ATOM 2556 N N . ARG A 1 327 ? -2.605 22.768 -18.881 1.00 98.44 327 ARG A N 1
ATOM 2557 C CA . ARG A 1 327 ? -2.641 22.305 -20.276 1.00 98.44 327 ARG A CA 1
ATOM 2558 C C . ARG A 1 327 ? -1.826 23.224 -21.186 1.00 98.44 327 ARG A C 1
ATOM 2560 O O . ARG A 1 327 ? -1.024 22.725 -21.973 1.00 98.44 327 ARG A O 1
ATOM 2567 N N . ASP A 1 328 ? -1.951 24.535 -21.033 1.00 98.56 328 ASP A N 1
ATOM 2568 C CA . ASP A 1 328 ? -1.179 25.497 -21.825 1.00 98.56 328 ASP A CA 1
ATOM 2569 C C . ASP A 1 328 ? 0.335 25.363 -21.575 1.00 98.56 328 ASP A C 1
ATOM 2571 O O . ASP A 1 328 ? 1.119 25.358 -22.527 1.00 98.56 328 ASP A O 1
ATOM 2575 N N . ILE A 1 329 ? 0.761 25.159 -20.322 1.00 98.69 329 ILE A N 1
ATOM 2576 C CA . ILE A 1 329 ? 2.170 24.912 -19.963 1.00 98.69 329 ILE A CA 1
ATOM 2577 C C . ILE A 1 329 ? 2.692 23.607 -20.579 1.00 98.69 329 ILE A C 1
ATOM 2579 O O . ILE A 1 329 ? 3.784 23.607 -21.154 1.00 98.69 329 ILE A O 1
ATOM 2583 N N . THR A 1 330 ? 1.938 22.505 -20.494 1.00 98.69 330 THR A N 1
ATOM 2584 C CA . THR A 1 330 ? 2.362 21.214 -21.078 1.00 98.69 330 THR A CA 1
ATOM 2585 C C . THR A 1 330 ? 2.528 21.315 -22.597 1.00 98.69 330 THR A C 1
ATOM 2587 O O . THR A 1 330 ? 3.589 20.969 -23.120 1.00 98.69 330 THR A O 1
ATOM 2590 N N . LEU A 1 331 ? 1.558 21.917 -23.298 1.00 98.19 331 LEU A N 1
ATOM 2591 C CA . LEU A 1 331 ? 1.634 22.180 -24.741 1.00 98.19 331 LEU A CA 1
ATOM 2592 C C . LEU A 1 331 ? 2.836 23.057 -25.120 1.00 98.19 331 LEU A C 1
ATOM 2594 O O . LEU A 1 331 ? 3.615 22.688 -26.001 1.00 98.19 331 LEU A O 1
ATOM 2598 N N . LYS A 1 332 ? 3.010 24.197 -24.439 1.00 98.12 332 LYS A N 1
ATOM 2599 C CA . LYS A 1 332 ? 4.095 25.166 -24.674 1.00 98.12 332 LYS A CA 1
ATOM 2600 C C . LYS A 1 332 ? 5.482 24.530 -24.578 1.00 98.12 332 LYS A C 1
ATOM 2602 O O . LYS A 1 332 ? 6.366 24.879 -25.356 1.00 98.12 332 LYS A O 1
ATOM 2607 N N . ASN A 1 333 ? 5.663 23.590 -23.652 1.00 98.00 333 ASN A N 1
ATOM 2608 C CA . ASN A 1 333 ? 6.946 22.938 -23.390 1.00 98.00 333 ASN A CA 1
ATOM 2609 C C . ASN A 1 333 ? 7.086 21.551 -24.060 1.00 98.00 333 ASN A C 1
ATOM 2611 O O . ASN A 1 333 ? 8.079 20.870 -23.831 1.00 98.00 333 ASN A O 1
ATOM 2615 N N . ASN A 1 334 ? 6.144 21.136 -24.922 1.00 96.12 334 ASN A N 1
ATOM 2616 C CA . ASN A 1 334 ? 6.105 19.807 -25.565 1.00 96.12 334 ASN A CA 1
ATOM 2617 C C . ASN A 1 334 ? 6.070 18.608 -24.588 1.00 96.12 334 ASN A C 1
ATOM 2619 O O . ASN A 1 334 ? 6.470 17.501 -24.953 1.00 96.12 334 ASN A O 1
ATOM 2623 N N . VAL A 1 335 ? 5.550 18.815 -23.380 1.00 98.25 335 VAL A N 1
ATOM 2624 C CA . VAL A 1 335 ? 5.367 17.784 -22.350 1.00 98.25 335 VAL A CA 1
ATOM 2625 C C . VAL A 1 335 ? 3.959 17.196 -22.476 1.00 98.25 335 VAL A C 1
ATOM 2627 O O . VAL A 1 335 ? 3.013 17.921 -22.773 1.00 98.25 335 VAL A O 1
ATOM 2630 N N . LEU A 1 336 ? 3.791 15.890 -22.261 1.00 98.81 336 LEU A N 1
ATOM 2631 C CA . LEU A 1 336 ? 2.467 15.256 -22.301 1.00 98.81 336 LEU A CA 1
ATOM 2632 C C . LEU A 1 336 ? 1.676 15.512 -21.008 1.00 98.81 336 LEU A C 1
ATOM 2634 O O . LEU A 1 336 ? 2.241 15.459 -19.917 1.00 98.81 336 LEU A O 1
ATOM 2638 N N . LEU A 1 337 ? 0.362 15.710 -21.111 1.00 98.88 337 LEU A N 1
ATOM 2639 C CA . LEU A 1 337 ? -0.547 15.734 -19.961 1.00 98.88 337 LEU A CA 1
ATOM 2640 C C . LEU A 1 337 ? -1.229 14.370 -19.785 1.00 98.88 337 LEU A C 1
ATOM 2642 O O . LEU A 1 337 ? -2.019 13.952 -20.638 1.00 98.88 337 LEU A O 1
ATOM 2646 N N . ILE A 1 338 ? -0.951 13.707 -18.661 1.00 98.94 338 ILE A N 1
ATOM 2647 C CA . ILE A 1 338 ? -1.602 12.469 -18.218 1.00 98.94 338 ILE A CA 1
ATOM 2648 C C . ILE A 1 338 ? -2.597 12.821 -17.110 1.00 98.94 338 ILE A C 1
ATOM 2650 O O . ILE A 1 338 ? -2.210 13.309 -16.048 1.00 98.94 338 ILE A O 1
ATOM 2654 N N . VAL A 1 339 ? -3.878 12.550 -17.339 1.00 98.94 339 VAL A N 1
ATOM 2655 C CA . VAL A 1 339 ? -4.927 12.753 -16.333 1.00 98.94 339 VAL A CA 1
ATOM 2656 C C . VAL A 1 339 ? -5.293 11.416 -15.700 1.00 98.94 339 VAL A C 1
ATOM 2658 O O . VAL A 1 339 ? -5.751 10.499 -16.383 1.00 98.94 339 VAL A O 1
ATOM 2661 N N . ASP A 1 340 ? -5.098 11.320 -14.390 1.00 98.94 340 ASP A N 1
ATOM 2662 C CA . ASP A 1 340 ? -5.412 10.138 -13.598 1.00 98.94 340 ASP A CA 1
ATOM 2663 C C . ASP A 1 340 ? -6.864 10.177 -13.110 1.00 98.94 340 ASP A C 1
ATOM 2665 O O . ASP A 1 340 ? -7.195 10.782 -12.088 1.00 98.94 340 ASP A O 1
ATOM 2669 N N . GLU A 1 341 ? -7.744 9.509 -13.854 1.00 98.81 341 GLU A N 1
ATOM 2670 C CA . GLU A 1 341 ? -9.160 9.346 -13.518 1.00 98.81 341 GLU A CA 1
ATOM 2671 C C . GLU A 1 341 ? -9.456 7.972 -12.897 1.00 98.81 341 GLU A C 1
ATOM 2673 O O . GLU A 1 341 ? -10.611 7.540 -12.838 1.00 98.81 341 GLU A O 1
ATOM 2678 N N . VAL A 1 342 ? -8.438 7.289 -12.350 1.00 98.88 342 VAL A N 1
ATOM 2679 C CA . VAL A 1 342 ? -8.591 6.005 -11.644 1.00 98.88 342 VAL A CA 1
ATOM 2680 C C . VAL A 1 342 ? -9.575 6.099 -10.476 1.00 98.88 342 VAL A C 1
ATOM 2682 O O . VAL A 1 342 ? -10.166 5.081 -10.126 1.00 98.88 342 VAL A O 1
ATOM 2685 N N . GLN A 1 343 ? -9.755 7.267 -9.845 1.00 98.75 343 GLN A N 1
ATOM 2686 C CA . GLN A 1 343 ? -10.722 7.449 -8.748 1.00 98.75 343 GLN A CA 1
ATOM 2687 C C . GLN A 1 343 ? -11.900 8.378 -9.071 1.00 98.75 343 GLN A C 1
ATOM 2689 O O . GLN A 1 343 ? -12.998 8.141 -8.562 1.00 98.75 343 GLN A O 1
ATOM 2694 N N . THR A 1 344 ? -11.689 9.411 -9.886 1.00 98.62 344 THR A N 1
ATOM 2695 C CA . THR A 1 344 ? -12.696 10.440 -10.200 1.00 98.62 344 THR A CA 1
ATOM 2696 C C . THR A 1 344 ? -13.629 10.061 -11.351 1.00 98.62 344 THR A C 1
ATOM 2698 O O . THR A 1 344 ? -14.740 10.590 -11.423 1.00 98.62 344 THR A O 1
ATOM 2701 N N . GLY A 1 345 ? -13.200 9.142 -12.222 1.00 97.94 345 GLY A N 1
ATOM 2702 C CA . GLY A 1 345 ? -13.942 8.735 -13.409 1.00 97.94 345 GLY A CA 1
ATOM 2703 C C . GLY A 1 345 ? -15.185 7.886 -13.129 1.00 97.94 345 GLY A C 1
ATOM 2704 O O . GLY A 1 345 ? -15.425 7.397 -12.021 1.00 97.94 345 GLY A O 1
ATOM 2705 N N . VAL A 1 346 ? -15.962 7.678 -14.192 1.00 98.31 346 VAL A N 1
ATOM 2706 C CA . VAL A 1 346 ? -17.259 6.987 -14.202 1.00 98.31 346 VAL A CA 1
ATOM 2707 C C . VAL A 1 346 ? -18.283 7.686 -13.290 1.00 98.31 346 VAL A C 1
ATOM 2709 O O . VAL A 1 346 ? -18.790 7.116 -12.328 1.00 98.31 346 VAL A O 1
ATOM 2712 N N . GLY A 1 347 ? -18.589 8.951 -13.588 1.00 97.94 347 GLY A N 1
ATOM 2713 C CA . GLY A 1 347 ? -19.836 9.621 -13.174 1.00 97.94 347 GLY A CA 1
ATOM 2714 C C . GLY A 1 347 ? -19.859 10.297 -11.798 1.00 97.94 347 GLY A C 1
ATOM 2715 O O . GLY A 1 347 ? -20.665 11.203 -11.589 1.00 97.94 347 GLY A O 1
ATOM 2716 N N . ALA A 1 348 ? -18.979 9.909 -10.869 1.00 97.19 348 ALA A N 1
ATOM 2717 C CA . ALA A 1 348 ? -19.072 10.281 -9.447 1.00 97.19 348 ALA A CA 1
ATOM 2718 C C . ALA A 1 348 ? -19.012 11.799 -9.160 1.00 97.19 348 ALA A C 1
ATOM 2720 O O . ALA A 1 348 ? -19.450 12.247 -8.099 1.00 97.19 348 ALA A O 1
ATOM 2721 N N . THR A 1 349 ? -18.478 12.584 -10.099 1.00 98.44 349 THR A N 1
ATOM 2722 C CA . THR A 1 349 ? -18.322 14.043 -10.003 1.00 98.44 349 THR A CA 1
ATOM 2723 C C . THR A 1 349 ? -19.446 14.834 -10.688 1.00 98.44 349 THR A C 1
ATOM 2725 O O . THR A 1 349 ? -19.331 16.049 -10.840 1.00 98.44 349 THR A O 1
ATOM 2728 N N . GLY A 1 350 ? -20.516 14.178 -11.155 1.00 97.88 350 GLY A N 1
ATOM 2729 C CA . GLY A 1 350 ? -21.561 14.807 -11.981 1.00 97.88 350 GLY A CA 1
ATOM 2730 C C . GLY A 1 350 ? -21.174 14.983 -13.460 1.00 97.88 350 GLY A C 1
ATOM 2731 O O . GLY A 1 350 ? -21.897 15.612 -14.235 1.00 97.88 350 GLY A O 1
ATOM 2732 N N . LYS A 1 351 ? -20.033 14.417 -13.870 1.00 98.06 351 LYS A N 1
ATOM 2733 C CA . LYS A 1 351 ? -19.612 14.191 -15.263 1.00 98.06 351 LYS A CA 1
ATOM 2734 C C . LYS A 1 351 ? -19.059 12.774 -15.372 1.00 98.06 351 LYS A C 1
ATOM 2736 O O . LYS A 1 351 ? -18.577 12.232 -14.380 1.00 98.06 351 LYS A O 1
ATOM 2741 N N . PHE A 1 352 ? -19.113 12.168 -16.562 1.00 98.38 352 PHE A N 1
ATOM 2742 C CA . PHE A 1 352 ? -18.573 10.816 -16.743 1.00 98.38 352 PHE A CA 1
ATOM 2743 C C . PHE A 1 352 ? -17.065 10.779 -16.446 1.00 98.38 352 PHE A C 1
ATOM 2745 O O . PHE A 1 352 ? -16.613 9.897 -15.722 1.00 98.38 352 PHE A O 1
ATOM 2752 N N . TRP A 1 353 ? -16.321 11.781 -16.917 1.00 98.56 353 TRP A N 1
ATOM 2753 C CA . TRP A 1 353 ? -14.935 12.049 -16.531 1.00 98.56 353 TRP A CA 1
ATOM 2754 C C . TRP A 1 353 ? -14.856 13.420 -15.855 1.00 98.56 353 TRP A C 1
ATOM 2756 O O . TRP A 1 353 ? -15.441 14.385 -16.353 1.00 98.56 353 TRP A O 1
ATOM 2766 N N . ALA A 1 354 ? -14.154 13.530 -14.730 1.00 98.56 354 ALA A N 1
ATOM 2767 C CA . ALA A 1 354 ? -14.078 14.767 -13.959 1.00 98.56 354 ALA A CA 1
ATOM 2768 C C . ALA A 1 354 ? -13.352 15.899 -14.702 1.00 98.56 354 ALA A C 1
ATOM 2770 O O . ALA A 1 354 ? -13.750 17.056 -14.565 1.00 98.56 354 ALA A O 1
ATOM 2771 N N . HIS A 1 355 ? -12.367 15.595 -15.553 1.00 98.44 355 HIS A N 1
ATOM 2772 C CA . HIS A 1 355 ? -11.672 16.610 -16.357 1.00 98.44 355 HIS A CA 1
ATOM 2773 C C . HIS A 1 355 ? -12.584 17.336 -17.360 1.00 98.44 355 HIS A C 1
ATOM 2775 O O . HIS A 1 355 ? -12.240 18.411 -17.848 1.00 98.44 355 HIS A O 1
ATOM 2781 N N . MET A 1 356 ? -13.781 16.804 -17.643 1.00 97.12 356 MET A N 1
ATOM 2782 C CA . MET A 1 356 ? -14.784 17.502 -18.455 1.00 97.12 356 MET A CA 1
ATOM 2783 C C . MET A 1 356 ? -15.274 18.798 -17.792 1.00 97.12 356 MET A C 1
ATOM 2785 O O . MET A 1 356 ? -15.734 19.694 -18.494 1.00 97.12 356 MET A O 1
ATOM 2789 N N . HIS A 1 357 ? -15.148 18.936 -16.465 1.00 97.44 357 HIS A N 1
ATOM 2790 C CA . HIS A 1 357 ? -15.429 20.191 -15.753 1.00 97.44 357 HIS A CA 1
ATOM 2791 C C . HIS A 1 357 ? -14.415 21.301 -16.060 1.00 97.44 357 HIS A C 1
ATOM 2793 O O . HIS A 1 357 ? -14.720 22.477 -15.870 1.00 97.44 357 HIS A O 1
ATOM 2799 N N . TRP A 1 358 ? -13.219 20.961 -16.550 1.00 97.31 358 TRP A N 1
ATOM 2800 C CA . TRP A 1 358 ? -12.167 21.943 -16.827 1.00 97.31 358 TRP A CA 1
ATOM 2801 C C . TRP A 1 358 ? -12.405 22.740 -18.111 1.00 97.31 358 TRP A C 1
ATOM 2803 O O . TRP A 1 358 ? -11.782 23.779 -18.299 1.00 97.31 358 TRP A O 1
ATOM 2813 N N . ASN A 1 359 ? -13.287 22.271 -19.004 1.00 94.75 359 ASN A N 1
ATOM 2814 C CA . ASN A 1 359 ? -13.562 22.896 -20.305 1.00 94.75 359 ASN A CA 1
ATOM 2815 C C . ASN A 1 359 ? -12.281 23.204 -21.114 1.00 94.75 359 ASN A C 1
ATOM 2817 O O . ASN A 1 359 ? -12.136 24.297 -21.660 1.00 94.75 359 ASN A O 1
ATOM 2821 N N . LEU A 1 360 ? -11.328 22.260 -21.156 1.00 95.50 360 LEU A N 1
ATOM 2822 C CA . LEU A 1 360 ? -10.068 22.455 -21.879 1.00 95.50 360 LEU A CA 1
ATOM 2823 C C . LEU A 1 360 ? -10.306 22.739 -23.373 1.00 95.50 360 LEU A C 1
ATOM 2825 O O . LEU A 1 360 ? -11.136 22.102 -24.022 1.00 95.50 360 LEU A O 1
ATOM 2829 N N . THR A 1 361 ? -9.504 23.644 -23.935 1.00 87.56 361 THR A N 1
ATOM 2830 C CA . THR A 1 361 ? -9.487 23.982 -25.371 1.00 87.56 361 THR A CA 1
ATOM 2831 C C . THR A 1 361 ? -8.947 22.846 -26.245 1.00 87.56 361 THR A C 1
ATOM 2833 O O . THR A 1 361 ? -9.301 22.735 -27.418 1.00 87.56 361 THR A O 1
ATOM 2836 N N . THR A 1 362 ? -8.103 21.989 -25.670 1.00 93.25 362 THR A N 1
ATOM 2837 C CA . THR A 1 362 ? -7.573 20.761 -26.271 1.00 93.25 362 THR A CA 1
ATOM 2838 C C . THR A 1 362 ? -7.673 19.626 -25.252 1.00 93.25 362 THR A C 1
ATOM 2840 O O . THR A 1 362 ? -7.535 19.879 -24.054 1.00 93.25 362 THR A O 1
ATOM 2843 N N . PRO A 1 363 ? -7.906 18.373 -25.673 1.00 94.56 363 PRO A N 1
ATOM 2844 C CA . PRO A 1 363 ? -7.960 17.260 -24.733 1.00 94.56 363 PRO A CA 1
ATOM 2845 C C . PRO A 1 363 ? -6.597 17.019 -24.063 1.00 94.56 363 PRO A C 1
ATOM 2847 O O . PRO A 1 363 ? -5.569 17.396 -24.639 1.00 94.56 363 PRO A O 1
ATOM 2850 N N . PRO A 1 364 ? -6.560 16.372 -22.880 1.00 97.94 364 PRO A N 1
ATOM 2851 C CA . PRO A 1 364 ? -5.321 15.806 -22.341 1.00 97.94 364 PRO A CA 1
ATOM 2852 C C . PRO A 1 364 ? -4.759 14.755 -23.307 1.00 97.94 364 PRO A C 1
ATOM 2854 O O . PRO A 1 364 ? -5.492 14.226 -24.138 1.00 97.94 364 PRO A O 1
ATOM 2857 N N . ASP A 1 365 ? -3.471 14.428 -23.219 1.00 98.69 365 ASP A N 1
ATOM 2858 C CA . ASP A 1 365 ? -2.855 13.503 -24.182 1.00 98.69 365 ASP A CA 1
ATOM 2859 C C . ASP A 1 365 ? -3.132 12.032 -23.837 1.00 98.69 365 ASP A C 1
ATOM 2861 O O . ASP A 1 365 ? -3.282 11.197 -24.736 1.00 98.69 365 ASP A O 1
ATOM 2865 N N . ILE A 1 366 ? -3.225 11.731 -22.535 1.00 98.88 366 ILE A N 1
ATOM 2866 C CA . ILE A 1 366 ? -3.576 10.418 -21.984 1.00 98.88 366 ILE A CA 1
ATOM 2867 C C . ILE A 1 366 ? -4.571 10.588 -20.822 1.00 98.88 366 ILE A C 1
ATOM 2869 O O . ILE A 1 366 ? -4.414 11.486 -19.995 1.00 98.88 366 ILE A O 1
ATOM 2873 N N . VAL A 1 367 ? -5.555 9.688 -20.714 1.00 98.94 367 VAL A N 1
ATOM 2874 C CA . VAL A 1 367 ? -6.448 9.570 -19.541 1.00 98.94 367 VAL A CA 1
ATOM 2875 C C . VAL A 1 367 ? -6.439 8.134 -19.027 1.00 98.94 367 VAL A C 1
ATOM 2877 O O . VAL A 1 367 ? -6.835 7.231 -19.765 1.00 98.94 367 VAL A O 1
ATOM 2880 N N . THR A 1 368 ? -6.009 7.903 -17.786 1.00 98.94 368 THR A N 1
ATOM 2881 C CA . THR A 1 368 ? -5.982 6.570 -17.153 1.00 98.94 368 THR A CA 1
ATOM 2882 C C . THR A 1 368 ? -7.229 6.331 -16.301 1.00 98.94 368 THR A C 1
ATOM 2884 O O . THR A 1 368 ? -7.820 7.261 -15.755 1.00 98.94 368 THR A O 1
ATOM 2887 N N . PHE A 1 369 ? -7.675 5.077 -16.204 1.00 98.88 369 PHE A N 1
ATOM 2888 C CA . PHE A 1 369 ? -8.906 4.706 -15.497 1.00 98.88 369 PHE A CA 1
ATOM 2889 C C . PHE A 1 369 ? -8.814 3.312 -14.865 1.00 98.88 369 PHE A C 1
ATOM 2891 O O . PHE A 1 369 ? -8.092 2.436 -15.344 1.00 98.88 369 PHE A O 1
ATOM 2898 N N . SER A 1 370 ? -9.565 3.101 -13.777 1.00 98.81 370 SER A N 1
ATOM 2899 C CA . SER A 1 370 ? -9.796 1.795 -13.143 1.00 98.81 370 SER A CA 1
ATOM 2900 C C . SER A 1 370 ? -10.975 1.900 -12.148 1.00 98.81 370 SER A C 1
ATOM 2902 O O . SER A 1 370 ? -11.958 2.582 -12.442 1.00 98.81 370 SER A O 1
ATOM 2904 N N . LYS A 1 371 ? -10.907 1.242 -10.979 1.00 98.69 371 LYS A N 1
ATOM 2905 C CA . LYS A 1 371 ? -11.905 1.257 -9.887 1.00 98.69 371 LYS A CA 1
ATOM 2906 C C . LYS A 1 371 ? -13.344 1.048 -10.377 1.00 98.69 371 LYS A C 1
ATOM 2908 O O . LYS A 1 371 ? -13.697 -0.091 -10.659 1.00 98.69 371 LYS A O 1
ATOM 2913 N N . LYS A 1 372 ? -14.158 2.112 -10.500 1.00 98.62 372 LYS A N 1
ATOM 2914 C CA . LYS A 1 372 ? -15.557 2.039 -10.973 1.00 98.62 372 LYS A CA 1
ATOM 2915 C C . LYS A 1 372 ? -15.694 1.409 -12.353 1.00 98.62 372 LYS A C 1
ATOM 2917 O O . LYS A 1 372 ? -16.728 0.817 -12.633 1.00 98.62 372 LYS A O 1
ATOM 2922 N N . ALA A 1 373 ? -14.664 1.512 -13.192 1.00 98.25 373 ALA A N 1
ATOM 2923 C CA . ALA A 1 373 ? -14.655 0.852 -14.489 1.00 98.25 373 ALA A CA 1
ATOM 2924 C C . ALA A 1 373 ? -14.580 -0.683 -14.383 1.00 98.25 373 ALA A C 1
ATOM 2926 O O . ALA A 1 373 ? -14.906 -1.364 -15.344 1.00 98.25 373 ALA A O 1
ATOM 2927 N N . GLN A 1 374 ? -14.149 -1.242 -13.244 1.00 96.69 374 GLN A N 1
ATOM 2928 C CA . GLN A 1 374 ? -13.881 -2.669 -12.969 1.00 96.69 374 GLN A CA 1
ATOM 2929 C C . GLN A 1 374 ? -12.827 -3.356 -13.859 1.00 96.69 374 GLN A C 1
ATOM 2931 O O . GLN A 1 374 ? -12.176 -4.300 -13.415 1.00 96.69 374 GLN A O 1
ATOM 2936 N N . THR A 1 375 ? -12.612 -2.865 -15.075 1.00 97.44 375 THR A N 1
ATOM 2937 C CA . THR A 1 375 ? -11.393 -3.022 -15.874 1.00 97.44 375 THR A CA 1
ATOM 2938 C C . THR A 1 375 ? -10.431 -1.855 -15.597 1.00 97.44 375 THR A C 1
ATOM 2940 O O . THR A 1 375 ? -10.737 -0.969 -14.793 1.00 97.44 375 THR A O 1
ATOM 2943 N N . ALA A 1 376 ? -9.262 -1.830 -16.234 1.00 98.44 376 ALA A N 1
ATOM 2944 C CA . ALA A 1 376 ? -8.347 -0.692 -16.202 1.00 98.44 376 ALA A CA 1
ATOM 2945 C C . ALA A 1 376 ? -7.761 -0.404 -17.590 1.00 98.44 376 ALA A C 1
ATOM 2947 O O . ALA A 1 376 ? -7.891 -1.207 -18.518 1.00 98.44 376 ALA A O 1
ATOM 2948 N N . GLY A 1 377 ? -7.092 0.735 -17.731 1.00 98.31 377 GLY A N 1
ATOM 2949 C CA . GLY A 1 377 ? -6.385 1.086 -18.956 1.00 98.31 377 GLY A CA 1
ATOM 2950 C C . GLY A 1 377 ? -6.107 2.574 -19.082 1.00 98.31 377 GLY A C 1
ATOM 2951 O O . GLY A 1 377 ? -6.293 3.338 -18.132 1.00 98.31 377 GLY A O 1
ATOM 2952 N N . TYR A 1 378 ? -5.683 2.985 -20.275 1.00 98.69 378 TYR A N 1
ATOM 2953 C CA . TYR A 1 378 ? -5.587 4.393 -20.641 1.00 98.69 378 TYR A CA 1
ATOM 2954 C C . TYR A 1 378 ? -6.119 4.667 -22.048 1.00 98.69 378 TYR A C 1
ATOM 2956 O O . TYR A 1 378 ? -5.915 3.870 -22.967 1.00 98.69 378 TYR A O 1
ATOM 2964 N N . TYR A 1 379 ? -6.793 5.804 -22.214 1.00 98.81 379 TYR A N 1
ATOM 2965 C CA . TYR A 1 379 ? -7.177 6.343 -23.516 1.00 98.81 379 TYR A CA 1
ATOM 2966 C C . TYR A 1 379 ? -6.093 7.264 -24.058 1.00 98.81 379 TYR A C 1
ATOM 2968 O O . TYR A 1 379 ? -5.419 7.950 -23.291 1.00 98.81 379 TYR A O 1
ATOM 2976 N N . PHE A 1 380 ? -5.962 7.314 -25.380 1.00 98.50 380 PHE A N 1
ATOM 2977 C CA . PHE A 1 380 ? -5.081 8.247 -26.080 1.00 98.50 380 PHE A CA 1
ATOM 2978 C C . PHE A 1 380 ? -5.621 8.568 -27.482 1.00 98.50 380 PHE A C 1
ATOM 2980 O O . PHE A 1 380 ? -6.412 7.813 -28.047 1.00 98.50 380 PHE A O 1
ATOM 2987 N N . GLY A 1 381 ? -5.215 9.708 -28.044 1.00 96.56 381 GLY A N 1
ATOM 2988 C CA . GLY A 1 381 ? -5.625 10.151 -29.387 1.00 96.56 381 GLY A CA 1
ATOM 2989 C C . GLY A 1 381 ? -4.478 10.239 -30.392 1.00 96.56 381 GLY A C 1
ATOM 2990 O O . GLY A 1 381 ? -4.663 9.977 -31.578 1.00 96.56 381 GLY A O 1
ATOM 2991 N N . ASN A 1 382 ? -3.273 10.583 -29.928 1.00 95.06 382 ASN A N 1
ATOM 2992 C CA . ASN A 1 382 ? -2.116 10.776 -30.797 1.00 95.06 382 ASN A CA 1
ATOM 2993 C C . ASN A 1 382 ? -1.554 9.419 -31.283 1.00 95.06 382 ASN A C 1
ATOM 2995 O O . ASN A 1 382 ? -1.102 8.630 -30.449 1.00 95.06 382 ASN A O 1
ATOM 2999 N N . PRO A 1 383 ? -1.498 9.136 -32.602 1.00 92.06 383 PRO A N 1
ATOM 3000 C CA . PRO A 1 383 ? -0.958 7.876 -33.122 1.00 92.06 383 PRO A CA 1
ATOM 3001 C C . PRO A 1 383 ? 0.504 7.605 -32.737 1.00 92.06 383 PRO A C 1
ATOM 3003 O O . PRO A 1 383 ? 0.913 6.446 -32.696 1.00 92.06 383 PRO A O 1
ATOM 3006 N N . LEU A 1 384 ? 1.288 8.642 -32.421 1.00 92.94 384 LEU A N 1
ATOM 3007 C CA . LEU A 1 384 ? 2.682 8.503 -31.987 1.00 92.94 384 LEU A CA 1
ATOM 3008 C C . LEU A 1 384 ? 2.827 7.880 -30.587 1.00 92.94 384 LEU A C 1
ATOM 3010 O O . LEU A 1 384 ? 3.889 7.328 -30.300 1.00 92.94 384 LEU A O 1
ATOM 3014 N N . LEU A 1 385 ? 1.784 7.948 -29.744 1.00 95.69 385 LEU A N 1
ATOM 3015 C CA . LEU A 1 385 ? 1.730 7.283 -28.431 1.00 95.69 385 LEU A CA 1
ATOM 3016 C C . LEU A 1 385 ? 1.537 5.766 -28.553 1.00 95.69 385 LEU A C 1
ATOM 3018 O O . LEU A 1 385 ? 1.874 5.027 -27.628 1.00 95.69 385 LEU A O 1
ATOM 3022 N N . ARG A 1 386 ? 1.042 5.276 -29.700 1.00 93.31 386 ARG A N 1
ATOM 3023 C CA . ARG A 1 386 ? 1.082 3.843 -29.994 1.00 93.31 386 ARG A CA 1
ATOM 3024 C C . ARG A 1 386 ? 2.548 3.439 -30.227 1.00 93.31 386 ARG A C 1
ATOM 3026 O O . ARG A 1 386 ? 3.221 4.088 -31.036 1.00 93.31 386 ARG A O 1
ATOM 3033 N N . PRO A 1 387 ? 3.044 2.362 -29.587 1.00 89.06 387 PRO A N 1
ATOM 3034 C CA . PRO A 1 387 ? 4.385 1.852 -29.841 1.00 89.06 387 PRO A CA 1
ATOM 3035 C C . PRO A 1 387 ? 4.622 1.615 -31.332 1.00 89.06 387 PRO A C 1
ATOM 3037 O O . PRO A 1 387 ? 3.774 1.062 -32.029 1.00 89.06 387 PRO A O 1
ATOM 3040 N N . ASN A 1 388 ? 5.795 2.021 -31.809 1.00 88.50 388 ASN A N 1
ATOM 3041 C CA . ASN A 1 388 ? 6.213 1.848 -33.200 1.00 88.50 388 ASN A CA 1
ATOM 3042 C C . ASN A 1 388 ? 6.605 0.400 -33.548 1.00 88.50 388 ASN A C 1
ATOM 3044 O O . ASN A 1 388 ? 6.744 0.081 -34.722 1.00 88.50 388 ASN A O 1
ATOM 3048 N N . MET A 1 389 ? 6.789 -0.452 -32.537 1.00 91.56 389 MET A N 1
ATOM 3049 C CA . MET A 1 389 ? 7.144 -1.867 -32.653 1.00 91.56 389 MET A CA 1
ATOM 3050 C C . MET A 1 389 ? 6.281 -2.691 -31.683 1.00 91.56 389 MET A C 1
ATOM 3052 O O . MET A 1 389 ? 5.932 -2.175 -30.613 1.00 91.56 389 MET A O 1
ATOM 3056 N N . PRO A 1 390 ? 5.956 -3.957 -32.010 1.00 92.19 390 PRO A N 1
ATOM 3057 C CA . PRO A 1 390 ? 5.250 -4.859 -31.100 1.00 92.19 390 PRO A CA 1
ATOM 3058 C C . PRO A 1 390 ? 6.078 -5.158 -29.838 1.00 92.19 390 PRO A C 1
ATOM 3060 O O . PRO A 1 390 ? 7.249 -4.796 -29.740 1.00 92.19 390 PRO A O 1
ATOM 3063 N N . TYR A 1 391 ? 5.454 -5.813 -28.856 1.00 94.81 391 TYR A N 1
ATOM 3064 C CA . TYR A 1 391 ? 6.054 -6.284 -27.596 1.00 94.81 391 TYR A CA 1
ATOM 3065 C C . TYR A 1 391 ? 6.643 -5.229 -26.635 1.00 94.81 391 TYR A C 1
ATOM 3067 O O . TYR A 1 391 ? 6.822 -5.532 -25.460 1.00 94.81 391 TYR A O 1
ATOM 3075 N N . ARG A 1 392 ? 6.854 -3.971 -27.052 1.00 94.62 392 ARG A N 1
ATOM 3076 C CA . ARG A 1 392 ? 7.325 -2.888 -26.157 1.00 94.62 392 ARG A CA 1
ATOM 3077 C C . ARG A 1 392 ? 6.294 -2.504 -25.090 1.00 94.62 392 ARG A C 1
ATOM 3079 O O . ARG A 1 392 ? 6.633 -2.256 -23.935 1.00 94.62 392 ARG A O 1
ATOM 3086 N N . GLN A 1 393 ? 5.021 -2.472 -25.482 1.00 94.12 393 GLN A N 1
ATOM 3087 C CA . GLN A 1 393 ? 3.889 -2.241 -24.589 1.00 94.12 393 GLN A CA 1
ATOM 3088 C C . GLN A 1 393 ? 3.055 -3.518 -24.506 1.00 94.12 393 GLN A C 1
ATOM 3090 O O . GLN A 1 393 ? 2.096 -3.698 -25.252 1.00 94.12 393 GLN A O 1
ATOM 3095 N N . PHE A 1 394 ? 3.473 -4.430 -23.636 1.00 94.88 394 PHE A N 1
ATOM 3096 C CA . PHE A 1 394 ? 2.912 -5.772 -23.563 1.00 94.88 394 PHE A CA 1
ATOM 3097 C C . PHE A 1 394 ? 2.972 -6.302 -22.128 1.00 94.88 394 PHE A C 1
ATOM 3099 O O . PHE A 1 394 ? 3.846 -5.915 -21.351 1.00 94.88 394 PHE A O 1
ATOM 3106 N N . ASN A 1 395 ? 2.038 -7.184 -21.791 1.00 94.44 395 ASN A N 1
ATOM 3107 C CA . ASN A 1 395 ? 2.095 -8.114 -20.664 1.00 94.44 395 ASN A CA 1
ATOM 3108 C C . ASN A 1 395 ? 1.208 -9.327 -21.016 1.00 94.44 395 ASN A C 1
ATOM 3110 O O . ASN A 1 395 ? 0.544 -9.314 -22.050 1.00 94.44 395 ASN A O 1
ATOM 3114 N N . THR A 1 396 ? 1.191 -10.377 -20.192 1.00 96.06 396 THR A N 1
ATOM 3115 C CA . THR A 1 396 ? 0.528 -11.651 -20.534 1.00 96.06 396 THR A CA 1
ATOM 3116 C C . THR A 1 396 ? -0.952 -11.519 -20.899 1.00 96.06 396 THR A C 1
ATOM 3118 O O . THR A 1 396 ? -1.412 -12.261 -21.758 1.00 96.06 396 THR A O 1
ATOM 3121 N N . TRP A 1 397 ? -1.706 -10.606 -20.276 1.00 97.06 397 TRP A N 1
ATOM 3122 C CA . TRP A 1 397 ? -3.163 -10.519 -20.468 1.00 97.06 397 TRP A CA 1
ATOM 3123 C C . TRP A 1 397 ? -3.621 -9.264 -21.219 1.00 97.06 397 TRP A C 1
ATOM 3125 O O . TRP A 1 397 ? -4.611 -9.329 -21.937 1.00 97.06 397 TRP A O 1
ATOM 3135 N N . MET A 1 398 ? -2.897 -8.143 -21.103 1.00 95.19 398 MET A N 1
ATOM 3136 C CA . MET A 1 398 ? -3.259 -6.828 -21.662 1.00 95.19 398 MET A CA 1
ATOM 3137 C C . MET A 1 398 ? -4.699 -6.404 -21.319 1.00 95.19 398 MET A C 1
ATOM 3139 O O . MET A 1 398 ? -5.467 -5.961 -22.173 1.00 95.19 398 MET A O 1
ATOM 3143 N N . GLY A 1 399 ? -5.061 -6.554 -20.043 1.00 95.81 399 GLY A N 1
ATOM 3144 C CA . GLY A 1 399 ? -6.421 -6.377 -19.535 1.00 95.81 399 GLY A CA 1
ATOM 3145 C C . GLY A 1 399 ? -7.153 -7.704 -19.358 1.00 95.81 399 GLY A C 1
ATOM 3146 O O . GLY A 1 399 ? -6.544 -8.767 -19.325 1.00 95.81 399 GLY A O 1
ATOM 3147 N N . ASP A 1 400 ? -8.472 -7.640 -19.197 1.00 96.81 400 ASP A N 1
ATOM 3148 C CA . ASP A 1 400 ? -9.304 -8.814 -18.933 1.00 96.81 400 ASP A CA 1
ATOM 3149 C C . ASP A 1 400 ? -10.664 -8.666 -19.646 1.00 96.81 400 ASP A C 1
ATOM 3151 O O . ASP A 1 400 ? -11.425 -7.748 -19.311 1.00 96.81 400 ASP A O 1
ATOM 3155 N N . PRO A 1 401 ? -11.005 -9.536 -20.621 1.00 97.06 401 PRO A N 1
ATOM 3156 C CA . PRO A 1 401 ? -12.276 -9.455 -21.336 1.00 97.06 401 PRO A CA 1
ATOM 3157 C C . PRO A 1 401 ? -13.499 -9.562 -20.428 1.00 97.06 401 PRO A C 1
ATOM 3159 O O . PRO A 1 401 ? -14.486 -8.870 -20.672 1.00 97.06 401 PRO A O 1
ATOM 3162 N N . ALA A 1 402 ? -13.431 -10.347 -19.347 1.00 97.81 402 ALA A N 1
ATOM 3163 C CA . ALA A 1 402 ? -14.527 -10.468 -18.388 1.00 97.81 402 ALA A CA 1
ATOM 3164 C C . ALA A 1 402 ? -14.810 -9.117 -17.711 1.00 97.81 402 ALA A C 1
ATOM 3166 O O . ALA A 1 402 ? -15.961 -8.721 -17.522 1.00 97.81 402 ALA A O 1
ATOM 3167 N N . ARG A 1 403 ? -13.756 -8.349 -17.415 1.00 97.81 403 ARG A N 1
ATOM 3168 C CA . ARG A 1 403 ? -13.878 -7.003 -16.838 1.00 97.81 403 ARG A CA 1
ATOM 3169 C C . ARG A 1 403 ? -14.369 -5.970 -17.846 1.00 97.81 403 ARG A C 1
ATOM 3171 O O . ARG A 1 403 ? -15.114 -5.078 -17.454 1.00 97.81 403 ARG A O 1
ATOM 3178 N N . VAL A 1 404 ? -14.023 -6.094 -19.129 1.00 98.12 404 VAL A N 1
ATOM 3179 C CA . VAL A 1 404 ? -14.569 -5.211 -20.178 1.00 98.12 404 VAL A CA 1
ATOM 3180 C C . VAL A 1 404 ? -16.053 -5.496 -20.443 1.00 98.12 404 VAL A C 1
ATOM 3182 O O . VAL A 1 404 ? -16.822 -4.550 -20.579 1.00 98.12 404 VAL A O 1
ATOM 3185 N N . LEU A 1 405 ? -16.498 -6.759 -20.422 1.00 98.31 405 LEU A N 1
ATOM 3186 C CA . LEU A 1 405 ? -17.927 -7.105 -20.518 1.00 98.31 405 LEU A CA 1
ATOM 3187 C C . LEU A 1 405 ? -18.747 -6.502 -19.361 1.00 98.31 405 LEU A C 1
ATOM 3189 O O . LEU A 1 405 ? -19.808 -5.912 -19.590 1.00 98.31 405 LEU A O 1
ATOM 3193 N N . LEU A 1 406 ? -18.231 -6.585 -18.127 1.00 98.50 406 LEU A N 1
ATOM 3194 C CA . LEU A 1 406 ? -18.833 -5.900 -16.979 1.00 98.50 406 LEU A CA 1
ATOM 3195 C C . LEU A 1 406 ? -18.826 -4.377 -17.164 1.00 98.50 406 LEU A C 1
ATOM 3197 O O . LEU A 1 406 ? -19.854 -3.750 -16.921 1.00 98.50 406 LEU A O 1
ATOM 3201 N N . PHE A 1 407 ? -17.730 -3.776 -17.644 1.00 98.62 407 PHE A N 1
ATOM 3202 C CA . PHE A 1 407 ? -17.672 -2.325 -17.851 1.00 98.62 407 PHE A CA 1
ATOM 3203 C C . PHE A 1 407 ? -18.665 -1.831 -18.904 1.00 98.62 407 PHE A C 1
ATOM 3205 O O . PHE A 1 407 ? -19.327 -0.822 -18.684 1.00 98.62 407 PHE A O 1
ATOM 3212 N N . ASN A 1 408 ? -18.841 -2.564 -20.004 1.00 98.38 408 ASN A N 1
ATOM 3213 C CA . ASN A 1 408 ? -19.856 -2.243 -21.006 1.00 98.38 408 ASN A CA 1
ATOM 3214 C C . ASN A 1 408 ? -21.261 -2.223 -20.377 1.00 98.38 408 ASN A C 1
ATOM 3216 O O . ASN A 1 408 ? -21.994 -1.257 -20.560 1.00 98.38 408 ASN A O 1
ATOM 3220 N N . THR A 1 409 ? -21.582 -3.214 -19.536 1.00 98.62 409 THR A N 1
ATOM 3221 C CA . THR A 1 409 ? -22.857 -3.246 -18.788 1.00 98.62 409 THR A CA 1
ATOM 3222 C C . THR A 1 409 ? -22.964 -2.089 -17.788 1.00 98.62 409 THR A C 1
ATOM 3224 O O . THR A 1 409 ? -24.044 -1.537 -17.593 1.00 98.62 409 THR A O 1
ATOM 3227 N N . ILE A 1 410 ? -21.850 -1.690 -17.161 1.00 98.69 410 ILE A N 1
ATOM 3228 C CA . ILE A 1 410 ? -21.817 -0.529 -16.263 1.00 98.69 410 ILE A CA 1
ATOM 3229 C C . ILE A 1 410 ? -22.176 0.749 -17.024 1.00 98.69 410 ILE A C 1
ATOM 3231 O O . ILE A 1 410 ? -22.974 1.542 -16.533 1.00 98.69 410 ILE A O 1
ATOM 3235 N N . ILE A 1 411 ? -21.616 0.937 -18.218 1.00 98.69 411 ILE A N 1
ATOM 3236 C CA . ILE A 1 411 ? -21.902 2.087 -19.082 1.00 98.69 411 ILE A CA 1
ATOM 3237 C C . ILE A 1 411 ? -23.368 2.073 -19.532 1.00 98.69 411 ILE A C 1
ATOM 3239 O O . ILE A 1 411 ? -24.039 3.096 -19.412 1.00 98.69 411 ILE A O 1
ATOM 3243 N N . ASP A 1 412 ? -23.879 0.921 -19.981 1.00 98.50 412 ASP A N 1
ATOM 3244 C CA . ASP A 1 412 ? -25.278 0.764 -20.397 1.00 98.50 412 ASP A CA 1
ATOM 3245 C C . ASP A 1 412 ? -26.253 1.165 -19.277 1.00 98.50 412 ASP A C 1
ATOM 3247 O O . ASP A 1 412 ? -27.199 1.910 -19.523 1.00 98.50 412 ASP A O 1
ATOM 3251 N N . GLU A 1 413 ? -26.007 0.744 -18.033 1.00 98.25 413 GLU A N 1
ATOM 3252 C CA . GLU A 1 413 ? -26.832 1.130 -16.879 1.00 98.25 413 GLU A CA 1
ATOM 3253 C C . GLU A 1 413 ? -26.651 2.604 -16.476 1.00 98.25 413 GLU A C 1
ATOM 3255 O O . GLU A 1 413 ? -27.635 3.256 -16.124 1.00 98.25 413 GLU A O 1
ATOM 3260 N N . VAL A 1 414 ? -25.431 3.156 -16.549 1.00 98.44 414 VAL A N 1
ATOM 3261 C CA . VAL A 1 414 ? -25.164 4.585 -16.283 1.00 98.44 414 VAL A CA 1
ATOM 3262 C C . VAL A 1 414 ? -25.931 5.482 -17.253 1.00 98.44 414 VAL A C 1
ATOM 3264 O O . VAL A 1 414 ? -26.496 6.488 -16.823 1.00 98.44 414 VAL A O 1
ATOM 3267 N N . GLU A 1 415 ? -25.985 5.116 -18.534 1.00 97.50 415 GLU A N 1
ATOM 3268 C CA . GLU A 1 415 ? -26.770 5.823 -19.549 1.00 97.50 415 GLU A CA 1
ATOM 3269 C C . GLU A 1 415 ? -28.278 5.580 -19.366 1.00 97.50 415 GLU A C 1
ATOM 3271 O O . GLU A 1 415 ? -29.046 6.539 -19.286 1.00 97.50 415 GLU A O 1
ATOM 3276 N N . ARG A 1 416 ? -28.719 4.319 -19.230 1.00 97.50 416 ARG A N 1
ATOM 3277 C CA . ARG A 1 416 ? -30.144 3.941 -19.121 1.00 97.50 416 ARG A CA 1
ATOM 3278 C C . ARG A 1 416 ? -30.840 4.553 -17.906 1.00 97.50 416 ARG A C 1
ATOM 3280 O O . ARG A 1 416 ? -32.017 4.895 -17.993 1.00 97.50 416 ARG A O 1
ATOM 3287 N N . LEU A 1 417 ? -30.142 4.649 -16.777 1.00 96.88 417 LEU A N 1
ATOM 3288 C CA . LEU A 1 417 ? -30.650 5.236 -15.533 1.00 96.88 417 LEU A CA 1
ATOM 3289 C C . LEU A 1 417 ? -30.222 6.702 -15.345 1.00 96.88 417 LEU A C 1
ATOM 3291 O O . LEU A 1 417 ? -30.465 7.258 -14.280 1.00 96.88 417 LEU A O 1
ATOM 3295 N N . ASN A 1 418 ? -29.579 7.324 -16.343 1.00 97.38 418 ASN A N 1
ATOM 3296 C CA . ASN A 1 418 ? -29.084 8.707 -16.306 1.00 97.38 418 ASN A CA 1
ATOM 3297 C C . ASN A 1 418 ? -28.257 9.051 -15.043 1.00 97.38 418 ASN A C 1
ATOM 3299 O O . ASN A 1 418 ? -28.372 10.128 -14.448 1.00 97.38 418 ASN A O 1
ATOM 3303 N N . LEU A 1 419 ? -27.423 8.111 -14.584 1.00 98.31 419 LEU A N 1
ATOM 3304 C CA . LEU A 1 419 ? -26.834 8.174 -13.242 1.00 98.31 419 LEU A CA 1
ATOM 3305 C C . LEU A 1 419 ? -25.861 9.343 -13.053 1.00 98.31 419 LEU A C 1
ATOM 3307 O O . LEU A 1 419 ? -25.651 9.778 -11.925 1.00 98.31 419 LEU A O 1
ATOM 3311 N N . VAL A 1 420 ? -25.277 9.876 -14.130 1.00 98.44 420 VAL A N 1
ATOM 3312 C CA . VAL A 1 420 ? -24.374 11.039 -14.063 1.00 98.44 420 VAL A CA 1
ATOM 3313 C C . VAL A 1 420 ? -25.128 12.299 -13.622 1.00 98.44 420 VAL A C 1
ATOM 3315 O O . VAL A 1 420 ? -24.654 13.010 -12.736 1.00 98.44 420 VAL A O 1
ATOM 3318 N N . GLU A 1 421 ? -26.310 12.555 -14.189 1.00 97.69 421 GLU A N 1
ATOM 3319 C CA . GLU A 1 421 ? -27.150 13.704 -13.826 1.00 97.69 421 GLU A CA 1
ATOM 3320 C C . GLU A 1 421 ? -27.771 13.506 -12.435 1.00 97.69 421 GLU A C 1
ATOM 3322 O O . GLU A 1 421 ? -27.659 14.382 -11.579 1.00 97.69 421 GLU A O 1
ATOM 3327 N N . HIS A 1 422 ? -28.281 12.305 -12.134 1.00 97.19 422 HIS A N 1
ATOM 3328 C CA . HIS A 1 422 ? -28.769 11.970 -10.788 1.00 97.19 422 HIS A CA 1
ATOM 3329 C C . HIS A 1 422 ? -27.691 12.098 -9.694 1.00 97.19 422 HIS A C 1
ATOM 3331 O O . HIS A 1 422 ? -28.001 12.522 -8.576 1.00 97.19 422 HIS A O 1
ATOM 3337 N N . THR A 1 423 ? -26.429 11.781 -10.005 1.00 98.25 423 THR A N 1
ATOM 3338 C CA . THR A 1 423 ? -25.283 11.974 -9.097 1.00 98.25 423 THR A CA 1
ATOM 3339 C C . THR A 1 423 ? -24.972 13.459 -8.893 1.00 98.25 423 THR A C 1
ATOM 3341 O O . THR A 1 423 ? -24.646 13.861 -7.775 1.00 98.25 423 THR A O 1
ATOM 3344 N N . ALA A 1 424 ? -25.100 14.294 -9.932 1.00 98.38 424 ALA A N 1
ATOM 3345 C CA . ALA A 1 424 ? -24.949 15.745 -9.813 1.00 98.38 424 ALA A CA 1
ATOM 3346 C C . ALA A 1 424 ? -26.027 16.347 -8.892 1.00 98.38 424 ALA A C 1
ATOM 3348 O O . ALA A 1 424 ? -25.695 17.024 -7.916 1.00 98.38 424 ALA A O 1
ATOM 3349 N N . ASP A 1 425 ? -27.298 16.021 -9.139 1.00 98.19 425 ASP A N 1
ATOM 3350 C CA . ASP A 1 425 ? -28.450 16.502 -8.367 1.00 98.19 425 ASP A CA 1
ATOM 3351 C C . ASP A 1 425 ? -28.427 16.045 -6.903 1.00 98.19 425 ASP A C 1
ATOM 3353 O O . ASP A 1 425 ? -28.690 16.825 -5.983 1.00 98.19 425 ASP A O 1
ATOM 3357 N N . THR A 1 426 ? -28.130 14.765 -6.670 1.00 98.31 426 THR A N 1
ATOM 3358 C CA . THR A 1 426 ? -28.052 14.199 -5.314 1.00 98.31 426 THR A CA 1
ATOM 3359 C C . THR A 1 426 ? -26.829 14.732 -4.572 1.00 98.31 426 THR A C 1
ATOM 3361 O O . THR A 1 426 ? -26.909 15.006 -3.375 1.00 98.31 426 THR A O 1
ATOM 3364 N N . GLY A 1 427 ? -25.721 14.949 -5.284 1.00 98.50 427 GLY A N 1
ATOM 3365 C CA . GLY A 1 427 ? -24.522 15.602 -4.770 1.00 98.50 427 GLY A CA 1
ATOM 3366 C C . GLY A 1 427 ? -24.769 17.035 -4.304 1.00 98.50 427 GLY A C 1
ATOM 3367 O O . GLY A 1 427 ? -24.413 17.381 -3.180 1.00 98.50 427 GLY A O 1
ATOM 3368 N N . ALA A 1 428 ? -25.449 17.850 -5.116 1.00 98.50 428 ALA A N 1
ATOM 3369 C CA . ALA A 1 428 ? -25.811 19.222 -4.756 1.00 98.50 428 ALA A CA 1
ATOM 3370 C C . ALA A 1 428 ? -26.727 19.279 -3.517 1.00 98.50 428 ALA A C 1
ATOM 3372 O O . ALA A 1 428 ? -26.498 20.086 -2.613 1.00 98.50 428 ALA A O 1
ATOM 3373 N N . TYR A 1 429 ? -27.717 18.383 -3.438 1.00 98.62 429 TYR A N 1
ATOM 3374 C CA . TYR A 1 429 ? -28.589 18.239 -2.267 1.00 98.62 429 TYR A CA 1
ATOM 3375 C C . TYR A 1 429 ? -27.796 17.875 -0.999 1.00 98.62 429 TYR A C 1
ATOM 3377 O O . TYR A 1 429 ? -27.900 18.553 0.025 1.00 98.62 429 TYR A O 1
ATOM 3385 N N . LEU A 1 430 ? -26.945 16.848 -1.086 1.00 98.69 430 LEU A N 1
ATOM 3386 C CA . LEU A 1 430 ? -26.109 16.387 0.022 1.00 98.69 430 LEU A CA 1
ATOM 3387 C C . LEU A 1 430 ? -25.108 17.457 0.483 1.00 98.69 430 LEU A C 1
ATOM 3389 O O . LEU A 1 430 ? -24.935 17.653 1.686 1.00 98.69 430 LEU A O 1
ATOM 3393 N N . TYR A 1 431 ? -24.486 18.180 -0.452 1.00 98.62 431 TYR A N 1
ATOM 3394 C CA . TYR A 1 431 ? -23.575 19.279 -0.135 1.00 98.62 431 TYR A CA 1
ATOM 3395 C C . TYR A 1 431 ? -24.284 20.384 0.657 1.00 98.62 431 TYR A C 1
ATOM 3397 O O . TYR A 1 431 ? -23.762 20.823 1.677 1.00 98.62 431 TYR A O 1
ATOM 3405 N N . SER A 1 432 ? -25.493 20.792 0.250 1.00 98.56 432 SER A N 1
ATOM 3406 C CA . SER A 1 432 ? -26.265 21.811 0.978 1.00 98.56 432 SER A CA 1
ATOM 3407 C C . SER A 1 432 ? -26.627 21.370 2.403 1.00 98.56 432 SER A C 1
ATOM 3409 O O . SER A 1 432 ? -26.561 22.174 3.333 1.00 98.56 432 SER A O 1
ATOM 3411 N N . GLY A 1 433 ? -26.941 20.087 2.609 1.00 98.62 433 GLY A N 1
ATOM 3412 C CA . GLY A 1 433 ? -27.138 19.531 3.951 1.00 98.62 433 GLY A CA 1
ATOM 3413 C C . GLY A 1 433 ? -25.864 19.562 4.805 1.00 98.62 433 GLY A C 1
ATOM 3414 O O . GLY A 1 433 ? -25.912 19.926 5.980 1.00 98.62 433 GLY A O 1
ATOM 3415 N N . LEU A 1 434 ? -24.706 19.242 4.220 1.00 98.69 434 LEU A N 1
ATOM 3416 C CA . LEU A 1 434 ? -23.409 19.315 4.905 1.00 98.69 434 LEU A CA 1
ATOM 3417 C C . LEU A 1 434 ? -22.983 20.760 5.209 1.00 98.69 434 LEU A C 1
ATOM 3419 O O . LEU A 1 434 ? -22.388 20.997 6.255 1.00 98.69 434 LEU A O 1
ATOM 3423 N N . GLU A 1 435 ? -23.325 21.723 4.352 1.00 98.25 435 GLU A N 1
ATOM 3424 C CA . GLU A 1 435 ? -23.074 23.161 4.545 1.00 98.25 435 GLU A CA 1
ATOM 3425 C C . GLU A 1 435 ? -23.899 23.725 5.720 1.00 98.25 435 GLU A C 1
ATOM 3427 O O . GLU A 1 435 ? -23.395 24.498 6.533 1.00 98.25 435 GLU A O 1
ATOM 3432 N N . GLN A 1 436 ? -25.139 23.259 5.901 1.00 98.31 436 GLN A N 1
ATOM 3433 C CA . GLN A 1 436 ? -25.937 23.568 7.098 1.00 98.31 436 GLN A CA 1
ATOM 3434 C C . GLN A 1 436 ? -25.341 22.933 8.367 1.00 98.31 436 GLN A C 1
ATOM 3436 O O . GLN A 1 436 ? -25.332 23.550 9.436 1.00 98.31 436 GLN A O 1
ATOM 3441 N N . LEU A 1 437 ? -24.816 21.706 8.269 1.00 98.19 437 LEU A N 1
ATOM 3442 C CA . LEU A 1 437 ? -24.146 21.044 9.391 1.00 98.19 437 LEU A CA 1
ATOM 3443 C C . LEU A 1 437 ? -22.798 21.690 9.739 1.00 98.19 437 LEU A C 1
ATOM 3445 O O . LEU A 1 437 ? -22.473 21.747 10.923 1.00 98.19 437 LEU A O 1
ATOM 3449 N N . SER A 1 438 ? -22.042 22.221 8.773 1.00 97.44 438 SER A N 1
ATOM 3450 C CA . SER A 1 438 ? -20.776 22.918 9.045 1.00 97.44 438 SER A CA 1
ATOM 3451 C C . SER A 1 438 ? -20.988 24.257 9.740 1.00 97.44 438 SER A C 1
ATOM 3453 O O . SER A 1 438 ? -20.287 24.556 10.702 1.00 97.44 438 SER A O 1
ATOM 3455 N N . GLN A 1 439 ? -22.026 25.008 9.366 1.00 96.75 439 GLN A N 1
ATOM 3456 C CA . GLN A 1 439 ? -22.440 26.219 10.087 1.00 96.75 439 GLN A CA 1
ATOM 3457 C C . GLN A 1 439 ? -22.860 25.921 11.537 1.00 96.75 439 GLN A C 1
ATOM 3459 O O . GLN A 1 439 ? -22.641 26.736 12.432 1.00 96.75 439 GLN A O 1
ATOM 3464 N N . LYS A 1 440 ? -23.449 24.745 11.785 1.00 96.94 440 LYS A N 1
ATOM 3465 C CA . LYS A 1 440 ? -23.927 24.317 13.109 1.00 96.94 440 LYS A CA 1
ATOM 3466 C C . LYS A 1 440 ? -22.844 23.678 13.987 1.00 96.94 440 LYS A C 1
ATOM 3468 O O . LYS A 1 440 ? -22.916 23.786 15.209 1.00 96.94 440 LYS A O 1
ATOM 3473 N N . TYR A 1 441 ? -21.859 23.019 13.379 1.00 96.75 441 TYR A N 1
ATOM 3474 C CA . TYR A 1 441 ? -20.762 22.312 14.048 1.00 96.75 441 TYR A CA 1
ATOM 3475 C C . TYR A 1 441 ? -19.386 22.695 13.459 1.00 96.75 441 TYR A C 1
ATOM 3477 O O . TYR A 1 441 ? -18.633 21.808 13.045 1.00 96.75 441 TYR A O 1
ATOM 3485 N N . PRO A 1 442 ? -19.008 23.991 13.441 1.00 94.88 442 PRO A N 1
ATOM 3486 C CA . PRO A 1 442 ? -17.807 24.467 12.741 1.00 94.88 442 PRO A CA 1
ATOM 3487 C C . PRO A 1 442 ? -16.492 23.933 13.329 1.00 94.88 442 PRO A C 1
ATOM 3489 O O . PRO A 1 442 ? -15.479 23.895 12.641 1.00 94.88 442 PRO A O 1
ATOM 3492 N N . GLY A 1 443 ? -16.494 23.469 14.584 1.00 93.19 443 GLY A N 1
ATOM 3493 C CA . GLY A 1 443 ? -15.343 22.778 15.173 1.00 93.19 443 GLY A CA 1
ATOM 3494 C C . GLY A 1 443 ? -15.090 21.376 14.596 1.00 93.19 443 GLY A C 1
ATOM 3495 O O . GLY A 1 443 ? -13.952 20.918 14.618 1.00 93.19 443 GLY A O 1
ATOM 3496 N N . GLU A 1 444 ? -16.117 20.713 14.056 1.00 93.94 444 GLU A N 1
ATOM 3497 C CA . GLU A 1 444 ? -16.078 19.306 13.617 1.00 93.94 444 GLU A CA 1
ATOM 3498 C C . GLU A 1 444 ? -16.158 19.121 12.093 1.00 93.94 444 GLU A C 1
ATOM 3500 O O . GLU A 1 444 ? -15.684 18.104 11.583 1.00 93.94 444 GLU A O 1
ATOM 3505 N N . ILE A 1 445 ? -16.751 20.080 11.371 1.00 97.56 445 ILE A N 1
ATOM 3506 C CA . ILE A 1 445 ? -16.789 20.116 9.902 1.00 97.56 445 ILE A CA 1
ATOM 3507 C C . ILE A 1 445 ? -16.105 21.401 9.425 1.00 97.56 445 ILE A C 1
ATOM 3509 O O . ILE A 1 445 ? -16.728 22.458 9.333 1.00 97.56 445 ILE A O 1
ATOM 3513 N N . GLN A 1 446 ? -14.817 21.293 9.109 1.00 97.50 446 GLN A N 1
ATOM 3514 C CA . GLN A 1 446 ? -13.971 22.375 8.600 1.00 97.50 446 GLN A CA 1
ATOM 3515 C C . GLN A 1 446 ? -13.674 22.153 7.109 1.00 97.50 446 GLN A C 1
ATOM 3517 O O . GLN A 1 446 ? -13.734 21.025 6.627 1.00 97.50 446 GLN A O 1
ATOM 3522 N N . ASN A 1 447 ? -13.340 23.208 6.359 1.00 97.50 447 ASN A N 1
ATOM 3523 C CA . ASN A 1 447 ? -12.903 23.114 4.954 1.00 97.50 447 ASN A CA 1
ATOM 3524 C C . ASN A 1 447 ? -13.803 22.242 4.045 1.00 97.50 447 ASN A C 1
ATOM 3526 O O . ASN A 1 447 ? -13.304 21.438 3.250 1.00 97.50 447 ASN A O 1
ATOM 3530 N N . LEU A 1 448 ? -15.130 22.361 4.189 1.00 98.44 448 LEU A N 1
ATOM 3531 C CA . LEU A 1 448 ? -16.100 21.621 3.375 1.00 98.44 448 LEU A CA 1
ATOM 3532 C C . LEU A 1 448 ? -15.895 21.931 1.882 1.00 98.44 448 LEU A C 1
ATOM 3534 O O . LEU A 1 448 ? -15.850 23.094 1.481 1.00 98.44 448 LEU A O 1
ATOM 3538 N N . ARG A 1 449 ? -15.771 20.878 1.068 1.00 97.94 449 ARG A N 1
ATOM 3539 C CA . ARG A 1 449 ? -15.377 20.946 -0.348 1.00 97.94 449 ARG A CA 1
ATOM 3540 C C . ARG A 1 449 ? -16.061 19.873 -1.195 1.00 97.94 449 ARG A C 1
ATOM 3542 O O . ARG A 1 449 ? -16.595 18.901 -0.665 1.00 97.94 449 ARG A O 1
ATOM 3549 N N . GLY A 1 450 ? -16.096 20.087 -2.511 1.00 96.81 450 GLY A N 1
ATOM 3550 C CA . GLY A 1 450 ? -16.885 19.282 -3.459 1.00 96.81 450 GLY A CA 1
ATOM 3551 C C . GLY A 1 450 ? -18.209 19.917 -3.913 1.00 96.81 450 GLY A C 1
ATOM 3552 O O . GLY A 1 450 ? -19.040 19.238 -4.518 1.00 96.81 450 GLY A O 1
ATOM 3553 N N . LYS A 1 451 ? -18.417 21.221 -3.669 1.00 96.50 451 LYS A N 1
ATOM 3554 C CA . LYS A 1 451 ? -19.570 21.989 -4.182 1.00 96.50 451 LYS A CA 1
ATOM 3555 C C . LYS A 1 451 ? -19.692 21.787 -5.697 1.00 96.50 451 LYS A C 1
ATOM 3557 O O . LYS A 1 451 ? -18.695 21.863 -6.411 1.00 96.50 451 LYS A O 1
ATOM 3562 N N . ASN A 1 452 ? -20.894 21.480 -6.186 1.00 95.12 452 ASN A N 1
ATOM 3563 C CA . ASN A 1 452 ? -21.176 21.171 -7.600 1.00 95.12 452 ASN A CA 1
ATOM 3564 C C . ASN A 1 452 ? -20.328 20.030 -8.220 1.00 95.12 452 ASN A C 1
ATOM 3566 O O . ASN A 1 452 ? -20.280 19.899 -9.441 1.00 95.12 452 ASN A O 1
ATOM 3570 N N . THR A 1 453 ? -19.684 19.185 -7.406 1.00 96.00 453 THR A N 1
ATOM 3571 C CA . THR A 1 453 ? -18.774 18.110 -7.855 1.00 96.00 453 THR A CA 1
ATOM 3572 C C . THR A 1 453 ? -19.395 16.724 -7.627 1.00 96.00 453 THR A C 1
ATOM 3574 O O . THR A 1 453 ? -18.746 15.785 -7.164 1.00 96.00 453 THR A O 1
ATOM 3577 N N . GLY A 1 454 ? -20.693 16.592 -7.922 1.00 97.50 454 GLY A N 1
ATOM 3578 C CA . GLY A 1 454 ? -21.463 15.374 -7.657 1.00 97.50 454 GLY A CA 1
ATOM 3579 C C . GLY A 1 454 ? -21.364 14.942 -6.193 1.00 97.50 454 GLY A C 1
ATOM 3580 O O . GLY A 1 454 ? -21.408 15.769 -5.284 1.00 97.50 454 GLY A O 1
ATOM 3581 N N . THR A 1 455 ? -21.205 13.644 -5.953 1.00 97.25 455 THR A N 1
ATOM 3582 C CA . THR A 1 455 ? -21.053 13.080 -4.602 1.00 97.25 455 THR A CA 1
ATOM 3583 C C . THR A 1 455 ? -19.593 13.002 -4.133 1.00 97.25 455 THR A C 1
ATOM 3585 O O . THR A 1 455 ? -19.302 12.348 -3.132 1.00 97.25 455 THR A O 1
ATOM 3588 N N . PHE A 1 456 ? -18.659 13.627 -4.857 1.00 97.56 456 PHE A N 1
ATOM 3589 C CA . PHE A 1 456 ? -17.230 13.651 -4.537 1.00 97.56 456 PHE A CA 1
ATOM 3590 C C . PHE A 1 456 ? -16.943 14.795 -3.547 1.00 97.56 456 PHE A C 1
ATOM 3592 O O . PHE A 1 456 ? -16.442 15.858 -3.908 1.00 97.56 456 PHE A O 1
ATOM 3599 N N . ILE A 1 457 ? -17.368 14.581 -2.299 1.00 98.62 457 ILE A N 1
ATOM 3600 C CA . ILE A 1 457 ? -17.443 15.596 -1.237 1.00 98.62 457 ILE A CA 1
ATOM 3601 C C . ILE A 1 457 ? -16.539 15.194 -0.067 1.00 98.62 457 ILE A C 1
ATOM 3603 O O . ILE A 1 457 ? -16.475 14.014 0.296 1.00 98.62 457 ILE A O 1
ATOM 3607 N N . ALA A 1 458 ? -15.880 16.171 0.554 1.00 98.62 458 ALA A N 1
ATOM 3608 C CA . ALA A 1 458 ? -15.024 15.967 1.720 1.00 98.62 458 ALA A CA 1
ATOM 3609 C C . ALA A 1 458 ? -15.040 17.167 2.676 1.00 98.62 458 ALA A C 1
ATOM 3611 O O . ALA A 1 458 ? -15.474 18.263 2.321 1.00 98.62 458 ALA A O 1
ATOM 3612 N N . TRP A 1 459 ? -14.556 16.951 3.895 1.00 98.62 459 TRP A N 1
ATOM 3613 C CA . TRP A 1 459 ? -14.316 17.987 4.900 1.00 98.62 459 TRP A CA 1
ATOM 3614 C C . TRP A 1 459 ? -13.234 17.526 5.878 1.00 98.62 459 TRP A C 1
ATOM 3616 O O . TRP A 1 459 ? -12.976 16.329 6.008 1.00 98.62 459 TRP A O 1
ATOM 3626 N N . ASP A 1 460 ? -12.631 18.459 6.603 1.00 98.38 460 ASP A N 1
ATOM 3627 C CA . ASP A 1 460 ? -11.653 18.164 7.647 1.00 98.38 460 ASP A CA 1
ATOM 3628 C C . ASP A 1 460 ? -12.342 18.087 9.013 1.00 98.38 460 ASP A C 1
ATOM 3630 O O . ASP A 1 460 ? -13.194 18.913 9.344 1.00 98.38 460 ASP A O 1
ATOM 3634 N N . SER A 1 461 ? -11.965 17.095 9.819 1.00 96.50 461 SER A N 1
ATOM 3635 C CA . SER A 1 461 ? -12.423 16.932 11.200 1.00 96.50 461 SER A CA 1
ATOM 3636 C C . SER A 1 461 ? -11.216 16.687 12.111 1.00 96.50 461 SER A C 1
ATOM 3638 O O . SER A 1 461 ? -10.460 15.741 11.867 1.00 96.50 461 SER A O 1
ATOM 3640 N N . PRO A 1 462 ? -11.035 17.460 13.200 1.00 93.44 462 PRO A N 1
ATOM 3641 C CA . PRO A 1 462 ? -9.977 17.204 14.181 1.00 93.44 462 PRO A CA 1
ATOM 3642 C C . PRO A 1 462 ? -10.059 15.811 14.826 1.00 93.44 462 PRO A C 1
ATOM 3644 O O . PRO A 1 462 ? -9.055 15.288 15.297 1.00 93.44 462 PRO A O 1
ATOM 3647 N N . GLN A 1 463 ? -11.245 15.189 14.827 1.00 93.62 463 GLN A N 1
ATOM 3648 C CA . GLN A 1 463 ? -11.509 13.876 15.423 1.00 93.62 463 GLN A CA 1
ATOM 3649 C C . GLN A 1 463 ? -11.792 12.785 14.371 1.00 93.62 463 GLN A C 1
ATOM 3651 O O . GLN A 1 463 ? -12.483 11.806 14.669 1.00 93.62 463 GLN A O 1
ATOM 3656 N N . ARG A 1 464 ? -11.263 12.932 13.145 1.00 96.75 464 ARG A N 1
ATOM 3657 C CA . ARG A 1 464 ? -11.554 12.100 11.958 1.00 96.75 464 ARG A CA 1
ATOM 3658 C C . ARG A 1 464 ? -11.720 10.607 12.250 1.00 96.75 464 ARG A C 1
ATOM 3660 O O . ARG A 1 464 ? -12.778 10.049 11.977 1.00 96.75 464 ARG A O 1
ATOM 3667 N N . ASP A 1 465 ? -10.717 9.947 12.825 1.00 95.25 465 ASP A N 1
ATOM 3668 C CA . ASP A 1 465 ? -10.753 8.489 13.033 1.00 95.25 465 ASP A CA 1
ATOM 3669 C C . ASP A 1 465 ? -11.813 8.066 14.068 1.00 95.25 465 ASP A C 1
ATOM 3671 O O . ASP A 1 465 ? -12.524 7.072 13.880 1.00 95.25 465 ASP A O 1
ATOM 3675 N N . ALA A 1 466 ? -11.999 8.864 15.124 1.00 95.81 466 ALA A N 1
ATOM 3676 C CA . ALA A 1 466 ? -13.055 8.653 16.110 1.00 95.81 466 ALA A CA 1
ATOM 3677 C C . ALA A 1 466 ? -14.454 8.894 15.514 1.00 95.81 466 ALA A C 1
ATOM 3679 O O . ALA A 1 466 ? -15.400 8.186 15.868 1.00 95.81 466 ALA A O 1
ATOM 3680 N N . PHE A 1 467 ? -14.588 9.851 14.593 1.00 97.19 467 PHE A N 1
ATOM 3681 C CA . PHE A 1 467 ? -15.813 10.092 13.834 1.00 97.19 467 PHE A CA 1
ATOM 3682 C C . PHE A 1 467 ? -16.154 8.893 12.935 1.00 97.19 467 PHE A C 1
ATOM 3684 O O . PHE A 1 467 ? -17.246 8.343 13.069 1.00 97.19 467 PHE A O 1
ATOM 3691 N N . LEU A 1 468 ? -15.217 8.401 12.110 1.00 97.56 468 LEU A N 1
ATOM 3692 C CA . LEU A 1 468 ? -15.441 7.218 11.257 1.00 97.56 468 LEU A CA 1
ATOM 3693 C C . LEU A 1 468 ? -15.849 5.983 12.078 1.00 97.56 468 LEU A C 1
ATOM 3695 O O . LEU A 1 468 ? -16.786 5.271 11.710 1.00 97.56 468 LEU A O 1
ATOM 3699 N N . LYS A 1 469 ? -15.195 5.749 13.226 1.00 96.12 469 LYS A N 1
ATOM 3700 C CA . LYS A 1 469 ? -15.539 4.644 14.137 1.00 96.12 469 LYS A CA 1
ATOM 3701 C C . LYS A 1 469 ? -16.960 4.777 14.701 1.00 96.12 469 LYS A C 1
ATOM 3703 O O . LYS A 1 469 ? -17.671 3.779 14.774 1.00 96.12 469 LYS A O 1
ATOM 3708 N N . LYS A 1 470 ? -17.397 5.990 15.064 1.00 96.88 470 LYS A N 1
ATOM 3709 C CA . LYS A 1 470 ? -18.771 6.265 15.531 1.00 96.88 470 LYS A CA 1
ATOM 3710 C C . LYS A 1 470 ? -19.809 6.152 14.408 1.00 96.88 470 LYS A C 1
ATOM 3712 O O . LYS A 1 470 ? -20.903 5.661 14.660 1.00 96.88 470 LYS A O 1
ATOM 3717 N N . MET A 1 471 ? -19.484 6.538 13.173 1.00 98.31 471 MET A N 1
ATOM 3718 C CA . MET A 1 471 ? -20.412 6.406 12.039 1.00 98.31 471 MET A CA 1
ATOM 3719 C C . MET A 1 471 ? -20.806 4.941 11.784 1.00 98.31 471 MET A C 1
ATOM 3721 O O . MET A 1 471 ? -21.979 4.656 11.538 1.00 98.31 471 MET A O 1
ATOM 3725 N N . LYS A 1 472 ? -19.884 3.987 11.979 1.00 97.12 472 LYS A N 1
ATOM 3726 C CA . LYS A 1 472 ? -20.209 2.551 11.910 1.00 97.12 472 LYS A CA 1
ATOM 3727 C C . LYS A 1 472 ? -21.241 2.109 12.951 1.00 97.12 472 LYS A C 1
ATOM 3729 O O . LYS A 1 472 ? -22.110 1.309 12.621 1.00 97.12 472 LYS A O 1
ATOM 3734 N N . THR A 1 473 ? -21.208 2.643 14.177 1.00 96.12 473 THR A N 1
ATOM 3735 C CA . THR A 1 473 ? -22.165 2.246 15.234 1.00 96.12 473 THR A CA 1
ATOM 3736 C C . THR A 1 473 ? -23.578 2.786 15.003 1.00 96.12 473 THR A C 1
ATOM 3738 O O . THR A 1 473 ? -24.536 2.242 15.549 1.00 96.12 473 THR A O 1
ATOM 3741 N N . VAL A 1 474 ? -23.735 3.808 14.152 1.00 97.44 474 VAL A N 1
ATOM 3742 C CA . VAL A 1 474 ? -25.038 4.267 13.637 1.00 97.44 474 VAL A CA 1
ATOM 3743 C C . VAL A 1 474 ? -25.384 3.680 12.260 1.00 97.44 474 VAL A C 1
ATOM 3745 O O . VAL A 1 474 ? -26.401 4.049 11.681 1.00 97.44 474 VAL A O 1
ATOM 3748 N N . GLY A 1 475 ? -24.595 2.721 11.764 1.00 98.00 475 GLY A N 1
ATOM 3749 C CA . GLY A 1 475 ? -24.893 1.961 10.551 1.00 98.00 475 GLY A CA 1
ATOM 3750 C C . GLY A 1 475 ? -24.421 2.606 9.247 1.00 98.00 475 GLY A C 1
ATOM 3751 O O . GLY A 1 475 ? -25.038 2.376 8.211 1.00 98.00 475 GLY A O 1
ATOM 3752 N N . VAL A 1 476 ? -23.351 3.404 9.268 1.00 98.69 476 VAL A N 1
ATOM 3753 C CA . VAL A 1 476 ? -22.779 4.038 8.068 1.00 98.69 476 VAL A CA 1
ATOM 3754 C C . VAL A 1 476 ? -21.306 3.663 7.908 1.00 98.69 476 VAL A C 1
ATOM 3756 O O . VAL A 1 476 ? -20.493 3.896 8.803 1.00 98.69 476 VAL A O 1
ATOM 3759 N N . ASN A 1 477 ? -20.943 3.117 6.747 1.00 98.50 477 ASN A N 1
ATOM 3760 C CA . ASN A 1 477 ? -19.553 2.916 6.347 1.00 98.50 477 ASN A CA 1
ATOM 3761 C C . ASN A 1 477 ? -19.078 4.113 5.511 1.00 98.50 477 ASN A C 1
ATOM 3763 O O . ASN A 1 477 ? -19.655 4.422 4.472 1.00 98.50 477 ASN A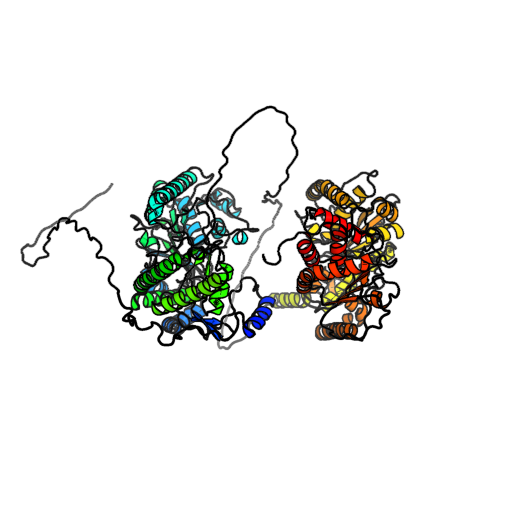 O 1
ATOM 3767 N N . ILE A 1 478 ? -18.034 4.796 5.978 1.00 98.25 478 ILE A N 1
ATOM 3768 C CA . ILE A 1 478 ? -17.560 6.082 5.451 1.00 98.25 478 ILE A CA 1
ATOM 3769 C C . ILE A 1 478 ? -16.024 6.125 5.456 1.00 98.25 478 ILE A C 1
ATOM 3771 O O . ILE A 1 478 ? -15.380 5.456 6.268 1.00 98.25 478 ILE A O 1
ATOM 3775 N N . GLY A 1 479 ? -15.432 6.869 4.518 1.00 96.75 479 GLY A N 1
ATOM 3776 C CA . GLY A 1 479 ? -13.988 6.896 4.285 1.00 96.75 479 GLY A CA 1
ATOM 3777 C C . GLY A 1 479 ? -13.262 8.082 4.921 1.00 96.75 479 GLY A C 1
ATOM 3778 O O . GLY A 1 479 ? -13.823 9.160 5.098 1.00 96.75 479 GLY A O 1
ATOM 3779 N N . GLY A 1 480 ? -11.967 7.900 5.181 1.00 97.44 480 GLY A N 1
ATOM 3780 C CA . GLY A 1 480 ? -11.021 8.985 5.457 1.00 97.44 480 GLY A CA 1
ATOM 3781 C C . GLY A 1 480 ? -9.952 9.098 4.368 1.00 97.44 480 GLY A C 1
ATOM 3782 O O . GLY A 1 480 ? -9.664 8.115 3.678 1.00 97.44 480 GLY A O 1
ATOM 3783 N N . CYS A 1 481 ? -9.362 10.281 4.219 1.00 96.88 481 CYS A N 1
ATOM 3784 C CA . CYS A 1 481 ? -8.190 10.567 3.379 1.00 96.88 481 CYS A CA 1
ATOM 3785 C C . CYS A 1 481 ? -7.259 11.575 4.070 1.00 96.88 481 CYS A C 1
ATOM 3787 O O . CYS A 1 481 ? -7.586 12.104 5.133 1.00 96.88 481 CYS A O 1
ATOM 3789 N N . GLY A 1 482 ? -6.062 11.792 3.514 1.00 94.19 482 GLY A N 1
ATOM 3790 C CA . GLY A 1 482 ? -5.077 12.711 4.090 1.00 94.19 482 GLY A CA 1
ATOM 3791 C C . GLY A 1 482 ? -4.794 12.433 5.569 1.00 94.19 482 GLY A C 1
ATOM 3792 O O . GLY A 1 482 ? -4.783 11.272 6.001 1.00 94.19 482 GLY A O 1
ATOM 3793 N N . GLU A 1 483 ? -4.585 13.506 6.327 1.00 91.38 483 GLU A N 1
ATOM 3794 C CA . GLU A 1 483 ? -4.381 13.487 7.779 1.00 91.38 483 GLU A CA 1
ATOM 3795 C C . GLU A 1 483 ? -5.731 13.567 8.519 1.00 91.38 483 GLU A C 1
ATOM 3797 O O . GLU A 1 483 ? -6.109 12.608 9.194 1.00 91.38 483 GLU A O 1
ATOM 3802 N N . SER A 1 484 ? -6.509 14.633 8.293 1.00 95.88 484 SER A N 1
ATOM 3803 C CA . SER A 1 484 ? -7.744 14.979 9.025 1.00 95.88 484 SER A CA 1
ATOM 3804 C C . SER A 1 484 ? -9.053 14.857 8.226 1.00 95.88 484 SER A C 1
ATOM 3806 O O . SER A 1 484 ? -10.129 15.086 8.778 1.00 95.88 484 SER A O 1
ATOM 3808 N N . ALA A 1 485 ? -9.009 14.486 6.944 1.00 98.25 485 ALA A N 1
ATOM 3809 C CA . ALA A 1 485 ? -10.183 14.559 6.074 1.00 98.25 485 ALA A CA 1
ATOM 3810 C C . ALA A 1 485 ? -11.115 13.331 6.174 1.00 98.25 485 ALA A C 1
ATOM 3812 O O . ALA A 1 485 ? -10.665 12.175 6.157 1.00 98.25 485 ALA A O 1
ATOM 3813 N N . VAL A 1 486 ? -12.423 13.586 6.249 1.00 98.69 486 VAL A N 1
ATOM 3814 C CA . VAL A 1 486 ? -13.514 12.639 5.970 1.00 98.69 486 VAL A CA 1
ATOM 3815 C C . VAL A 1 486 ? -13.932 12.821 4.511 1.00 98.69 486 VAL A C 1
ATOM 3817 O O . VAL A 1 486 ? -14.037 13.950 4.035 1.00 98.69 486 VAL A O 1
ATOM 3820 N N . ARG A 1 487 ? -14.192 11.721 3.798 1.00 98.50 487 ARG A N 1
ATOM 3821 C CA . ARG A 1 487 ? -14.569 11.739 2.378 1.00 98.50 487 ARG A CA 1
ATOM 3822 C C . ARG A 1 487 ? -15.761 10.849 2.064 1.00 98.50 487 ARG A C 1
ATOM 3824 O O . ARG A 1 487 ? -15.911 9.755 2.613 1.00 98.50 487 ARG A O 1
ATOM 3831 N N . LEU A 1 488 ? -16.560 11.304 1.107 1.00 98.62 488 LEU A N 1
ATOM 3832 C CA . LEU A 1 488 ? -17.707 10.597 0.558 1.00 98.62 488 LEU A CA 1
ATOM 3833 C C . LEU A 1 488 ? -17.366 10.052 -0.830 1.00 98.62 488 LEU A C 1
ATOM 3835 O O . LEU A 1 488 ? -16.817 10.744 -1.690 1.00 98.62 488 LEU A O 1
ATOM 3839 N N . ARG A 1 489 ? -17.660 8.767 -1.018 1.00 98.12 489 ARG A N 1
ATOM 3840 C CA . ARG A 1 489 ? -17.517 8.002 -2.261 1.00 98.12 489 ARG A CA 1
ATOM 3841 C C . ARG A 1 489 ? -18.692 7.021 -2.416 1.00 98.12 489 ARG A C 1
ATOM 3843 O O . ARG A 1 489 ? -18.444 5.823 -2.550 1.00 98.12 489 ARG A O 1
ATOM 3850 N N . PRO A 1 490 ? -19.958 7.476 -2.353 1.00 98.06 490 PRO A N 1
ATOM 3851 C CA . PRO A 1 490 ? -21.091 6.591 -2.578 1.00 98.06 490 PRO A CA 1
ATOM 3852 C C . PRO A 1 490 ? -21.114 6.067 -4.023 1.00 98.06 490 PRO A C 1
ATOM 3854 O O . PRO A 1 490 ? -20.350 6.494 -4.898 1.00 98.06 490 PRO A O 1
ATOM 3857 N N . MET A 1 491 ? -21.997 5.102 -4.251 1.00 97.81 491 MET A N 1
ATOM 3858 C CA . MET A 1 491 ? -22.244 4.503 -5.560 1.00 97.81 491 MET A CA 1
ATOM 3859 C C . MET A 1 491 ? -23.126 5.438 -6.400 1.00 97.81 491 MET A C 1
ATOM 3861 O O . MET A 1 491 ? -23.812 6.302 -5.863 1.00 97.81 491 MET A O 1
ATOM 3865 N N . LEU A 1 492 ? -23.147 5.263 -7.721 1.00 98.44 492 LEU A N 1
ATOM 3866 C CA . LEU A 1 492 ? -23.907 6.134 -8.636 1.00 98.44 492 LEU A CA 1
ATOM 3867 C C . LEU A 1 492 ? -25.433 5.979 -8.494 1.00 98.44 492 LEU A C 1
ATOM 3869 O O . LEU A 1 492 ? -26.195 6.801 -8.985 1.00 98.44 492 LEU A O 1
ATOM 3873 N N . VAL A 1 493 ? -25.863 4.916 -7.813 1.00 97.62 493 VAL A N 1
ATOM 3874 C CA . VAL A 1 493 ? -27.256 4.606 -7.455 1.00 97.62 493 VAL A CA 1
ATOM 3875 C C . VAL A 1 493 ? -27.655 5.167 -6.080 1.00 97.62 493 VAL A C 1
ATOM 3877 O O . VAL A 1 493 ? -28.705 4.822 -5.542 1.00 97.62 493 VAL A O 1
ATOM 3880 N N . PHE A 1 494 ? -26.821 6.019 -5.484 1.00 98.25 494 PHE A N 1
ATOM 3881 C CA . PHE A 1 494 ? -27.143 6.759 -4.269 1.00 98.25 494 PHE A CA 1
ATOM 3882 C C . PHE A 1 494 ? -28.147 7.878 -4.589 1.00 98.25 494 PHE A C 1
ATOM 3884 O O . PHE A 1 494 ? -28.015 8.586 -5.584 1.00 98.25 494 PHE A O 1
ATOM 3891 N N . GLN A 1 495 ? -29.166 8.038 -3.744 1.00 97.56 495 GLN A N 1
ATOM 3892 C CA . GLN A 1 495 ? -30.324 8.913 -3.987 1.00 97.56 495 GLN A CA 1
ATOM 3893 C C . GLN A 1 495 ? -30.582 9.820 -2.776 1.00 97.56 495 GLN A C 1
ATOM 3895 O O . GLN A 1 495 ? -30.032 9.598 -1.699 1.00 97.56 495 GLN A O 1
ATOM 3900 N N . ARG A 1 496 ? -31.453 10.830 -2.917 1.00 97.38 496 ARG A N 1
ATOM 3901 C CA . ARG A 1 496 ? -31.727 11.811 -1.844 1.00 97.38 496 ARG A CA 1
ATOM 3902 C C . ARG A 1 496 ? -32.145 11.175 -0.512 1.00 97.38 496 ARG A C 1
ATOM 3904 O O . ARG A 1 496 ? -31.610 11.568 0.512 1.00 97.38 496 ARG A O 1
ATOM 3911 N N . HIS A 1 497 ? -32.960 10.118 -0.525 1.00 96.25 497 HIS A N 1
ATOM 3912 C CA . HIS A 1 497 ? -33.340 9.410 0.706 1.00 96.25 497 HIS A CA 1
ATOM 3913 C C . HIS A 1 497 ? -32.144 8.742 1.422 1.00 96.25 497 HIS A C 1
ATOM 3915 O O . HIS A 1 497 ? -32.123 8.646 2.648 1.00 96.25 497 HIS A O 1
ATOM 3921 N N . HIS A 1 498 ? -31.108 8.330 0.681 1.00 98.38 498 HIS A N 1
ATOM 3922 C CA . HIS A 1 498 ? -29.840 7.877 1.257 1.00 98.38 498 HIS A CA 1
ATOM 3923 C C . HIS A 1 498 ? -29.016 9.053 1.816 1.00 98.38 498 HIS A C 1
ATOM 3925 O O . HIS A 1 498 ? -28.369 8.910 2.856 1.00 98.38 498 HIS A O 1
ATOM 3931 N N . ALA A 1 499 ? -29.066 10.223 1.167 1.00 98.56 499 ALA A N 1
ATOM 3932 C CA . ALA A 1 499 ? -28.462 11.456 1.677 1.00 98.56 499 ALA A CA 1
ATOM 3933 C C . ALA A 1 499 ? -29.114 11.906 2.996 1.00 98.56 499 ALA A C 1
ATOM 3935 O O . ALA A 1 499 ? -28.393 12.267 3.922 1.00 98.56 499 ALA A O 1
ATOM 3936 N N . ASP A 1 500 ? -30.439 11.802 3.121 1.00 98.50 500 ASP A N 1
ATOM 3937 C CA . ASP A 1 500 ? -31.173 12.111 4.355 1.00 98.50 500 ASP A CA 1
ATOM 3938 C C . ASP A 1 500 ? -30.710 11.215 5.515 1.00 98.50 500 ASP A C 1
ATOM 3940 O O . ASP A 1 500 ? -30.321 11.711 6.573 1.00 98.50 500 ASP A O 1
ATOM 3944 N N . ILE A 1 501 ? -30.640 9.895 5.295 1.00 98.56 501 ILE A N 1
ATOM 3945 C CA . ILE A 1 501 ? -30.124 8.923 6.278 1.00 98.56 501 ILE A CA 1
ATOM 3946 C C . ILE A 1 501 ? -28.682 9.253 6.687 1.00 98.56 501 ILE A C 1
ATOM 3948 O O . ILE A 1 501 ? -28.337 9.157 7.870 1.00 98.56 501 ILE A O 1
ATOM 3952 N N . LEU A 1 502 ? -27.830 9.634 5.730 1.00 98.75 502 LEU A N 1
ATOM 3953 C CA . LEU A 1 502 ? -26.449 10.032 5.998 1.00 98.75 502 LEU A CA 1
ATOM 3954 C C . LEU A 1 502 ? -26.397 11.303 6.859 1.00 98.75 502 LEU A C 1
ATOM 3956 O O . LEU A 1 502 ? -25.722 11.299 7.886 1.00 98.75 502 LEU A O 1
ATOM 3960 N N . LEU A 1 503 ? -27.122 12.358 6.483 1.00 98.81 503 LEU A N 1
ATOM 3961 C CA . LEU A 1 503 ? -27.158 13.641 7.194 1.00 98.81 503 LEU A CA 1
ATOM 3962 C C . LEU A 1 503 ? -27.709 13.490 8.619 1.00 98.81 503 LEU A C 1
ATOM 3964 O O . LEU A 1 503 ? -27.082 13.972 9.564 1.00 98.81 503 LEU A O 1
ATOM 3968 N N . GLU A 1 504 ? -28.810 12.751 8.801 1.00 98.50 504 GLU A N 1
ATOM 3969 C CA . GLU A 1 504 ? -29.347 12.388 10.122 1.00 98.50 504 GLU A CA 1
ATOM 3970 C C . GLU A 1 504 ? -28.296 11.661 10.982 1.00 98.50 504 GLU A C 1
ATOM 3972 O O . GLU A 1 504 ? -28.143 11.942 12.175 1.00 98.50 504 GLU A O 1
ATOM 3977 N N . SER A 1 505 ? -27.553 10.723 10.384 1.00 98.56 505 SER A N 1
ATOM 3978 C CA . SER A 1 505 ? -26.537 9.920 11.079 1.00 98.56 505 SER A CA 1
ATOM 3979 C C . SER A 1 505 ? -25.314 10.748 11.476 1.00 98.56 505 SER A C 1
ATOM 3981 O O . SER A 1 505 ? -24.834 10.617 12.605 1.00 98.56 505 SER A O 1
ATOM 3983 N N . ILE A 1 506 ? -24.846 11.635 10.590 1.00 98.50 506 ILE A N 1
ATOM 3984 C CA . ILE A 1 506 ? -23.773 12.598 10.874 1.00 98.50 506 ILE A CA 1
ATOM 3985 C C . ILE A 1 506 ? -24.207 13.508 12.025 1.00 98.50 506 ILE A C 1
ATOM 3987 O O . ILE A 1 506 ? -23.512 13.584 13.038 1.00 98.50 506 ILE A O 1
ATOM 3991 N N . GLU A 1 507 ? -25.379 14.144 11.932 1.00 98.00 507 GLU A N 1
ATOM 3992 C CA . GLU A 1 507 ? -25.856 15.060 12.972 1.00 98.00 507 GLU A CA 1
ATOM 3993 C C . GLU A 1 507 ? -26.026 14.350 14.326 1.00 98.00 507 GLU A C 1
ATOM 3995 O O . GLU A 1 507 ? -25.669 14.903 15.367 1.00 98.00 507 GLU A O 1
ATOM 4000 N N . LYS A 1 508 ? -26.505 13.100 14.337 1.00 96.75 508 LYS A N 1
ATOM 4001 C CA . LYS A 1 508 ? -26.607 12.271 15.550 1.00 96.75 508 LYS A CA 1
ATOM 4002 C C . LYS A 1 508 ? -25.244 12.037 16.211 1.00 96.75 508 LYS A C 1
ATOM 4004 O O . LYS A 1 508 ? -25.140 12.152 17.435 1.00 96.75 508 LYS A O 1
ATOM 4009 N N . VAL A 1 509 ? -24.205 11.731 15.431 1.00 96.62 509 VAL A N 1
ATOM 4010 C CA . VAL A 1 509 ? -22.835 11.534 15.939 1.00 96.62 509 VAL A CA 1
ATOM 4011 C C . VAL A 1 509 ? -22.236 12.848 16.451 1.00 96.62 509 VAL A C 1
ATOM 4013 O O . VAL A 1 509 ? -21.645 12.859 17.535 1.00 96.62 509 VAL A O 1
ATOM 4016 N N . LEU A 1 510 ? -22.446 13.960 15.739 1.00 94.31 510 LEU A N 1
ATOM 4017 C CA . LEU A 1 510 ? -21.963 15.286 16.140 1.00 94.31 510 LEU A CA 1
ATOM 4018 C C . LEU A 1 510 ? -22.656 15.797 17.412 1.00 94.31 510 LEU A C 1
ATOM 4020 O O . LEU A 1 510 ? -21.975 16.219 18.345 1.00 94.31 510 LEU A O 1
ATOM 4024 N N . LYS A 1 511 ? -23.985 15.666 17.527 1.00 90.75 511 LYS A N 1
ATOM 4025 C CA . LYS A 1 511 ? -24.745 15.998 18.752 1.00 90.75 511 LYS A CA 1
ATOM 4026 C C . LYS A 1 511 ? -24.208 15.263 19.980 1.00 90.75 511 LYS A C 1
ATOM 4028 O O . LYS A 1 511 ? -24.025 15.878 21.027 1.00 90.75 511 LYS A O 1
ATOM 4033 N N . ALA A 1 512 ? -23.926 13.965 19.854 1.00 78.56 512 ALA A N 1
ATOM 4034 C CA . ALA A 1 512 ? -23.412 13.153 20.957 1.00 78.56 512 ALA A CA 1
ATOM 4035 C C . ALA A 1 512 ? -21.982 13.538 21.392 1.00 78.56 512 ALA A C 1
ATOM 4037 O O . ALA A 1 512 ? -21.625 13.331 22.552 1.00 78.56 512 ALA A O 1
ATOM 4038 N N . ALA A 1 513 ? -21.171 14.101 20.489 1.00 69.44 513 ALA A N 1
ATOM 4039 C CA . ALA A 1 513 ? -19.876 14.690 20.829 1.00 69.44 513 ALA A CA 1
ATOM 4040 C C . ALA A 1 513 ? -20.042 16.071 21.491 1.00 69.44 513 ALA A C 1
ATOM 4042 O O . ALA A 1 513 ? -19.487 16.310 22.561 1.00 69.44 513 ALA A O 1
ATOM 4043 N N . TYR A 1 514 ? -20.873 16.936 20.905 1.00 63.22 514 TYR A N 1
ATOM 4044 C CA . TYR A 1 514 ? -21.100 18.315 21.347 1.00 63.22 514 TYR A CA 1
ATOM 4045 C C . TYR A 1 514 ? -21.693 18.404 22.766 1.00 63.22 514 TYR A C 1
ATOM 4047 O O . TYR A 1 514 ? -21.247 19.204 23.583 1.00 63.22 514 TYR A O 1
ATOM 4055 N N . ILE A 1 515 ? -22.638 17.520 23.113 1.00 59.09 515 ILE A N 1
ATOM 4056 C CA . ILE A 1 515 ? -23.279 17.482 24.444 1.00 59.09 515 ILE A CA 1
ATOM 4057 C C . ILE A 1 515 ? -22.298 17.095 25.573 1.00 59.09 515 ILE A C 1
ATOM 4059 O O . ILE A 1 515 ? -22.590 17.350 26.739 1.00 59.09 515 ILE A O 1
ATOM 4063 N N . ARG A 1 516 ? -21.120 16.526 25.267 1.00 49.69 516 ARG A N 1
ATOM 4064 C CA . ARG A 1 516 ? -20.072 16.260 26.275 1.00 49.69 516 ARG A CA 1
ATOM 4065 C C . ARG A 1 516 ? -19.182 17.467 26.595 1.00 49.69 516 ARG A C 1
ATOM 4067 O O . ARG A 1 516 ? -18.457 17.395 27.580 1.00 49.69 516 ARG A O 1
ATOM 4074 N N . TYR A 1 517 ? -19.265 18.557 25.827 1.00 42.09 517 TYR A N 1
ATOM 4075 C CA . TYR A 1 517 ? -18.518 19.800 26.066 1.00 42.09 517 TYR A CA 1
ATOM 4076 C C . TYR A 1 517 ? -19.415 21.061 26.101 1.00 42.09 517 TYR A C 1
ATOM 4078 O O . TYR A 1 517 ? -19.188 22.003 25.339 1.00 42.09 517 TYR A O 1
ATOM 4086 N N . PRO A 1 518 ? -20.436 21.141 26.979 1.00 37.28 518 PRO A N 1
ATOM 4087 C CA . PRO A 1 518 ? -21.240 22.345 27.134 1.00 37.28 518 PRO A CA 1
ATOM 4088 C C . PRO A 1 518 ? -20.568 23.309 28.126 1.00 37.28 518 PRO A C 1
ATOM 4090 O O . PRO A 1 518 ? -20.952 23.368 29.293 1.00 37.28 518 PRO A O 1
ATOM 4093 N N . GLY A 1 519 ? -19.575 24.073 27.663 1.00 35.78 519 GLY A N 1
ATOM 4094 C CA . GLY A 1 519 ? -19.054 25.218 28.419 1.00 35.78 519 GLY A CA 1
ATOM 4095 C C . GLY A 1 519 ? -17.552 25.463 28.311 1.00 35.78 519 GLY A C 1
ATOM 4096 O O . GLY A 1 519 ? -16.807 25.061 29.194 1.00 35.78 519 GLY A O 1
ATOM 4097 N N . ASP A 1 520 ? -17.147 26.243 27.309 1.00 34.50 520 ASP A N 1
ATOM 4098 C CA . ASP A 1 520 ? -16.581 27.561 27.617 1.00 34.50 520 ASP A CA 1
ATOM 4099 C C . ASP A 1 520 ? -16.889 28.530 26.464 1.00 34.50 520 ASP A C 1
ATOM 4101 O O . ASP A 1 520 ? -16.365 28.407 25.358 1.00 34.50 520 ASP A O 1
ATOM 4105 N N . ALA A 1 521 ? -17.841 29.434 26.694 1.00 34.47 521 ALA A N 1
ATOM 4106 C CA . ALA A 1 521 ? -18.313 30.390 25.692 1.00 34.47 521 ALA A CA 1
ATOM 4107 C C . ALA A 1 521 ? -18.636 31.758 26.323 1.00 34.47 521 ALA A C 1
ATOM 4109 O O . ALA A 1 521 ? -19.558 32.450 25.890 1.00 34.47 521 ALA A O 1
ATOM 4110 N N . SER A 1 522 ? -17.896 32.150 27.369 1.00 31.31 522 SER A N 1
ATOM 4111 C CA . SER A 1 522 ? -18.005 33.488 27.967 1.00 31.31 522 SER A CA 1
ATOM 4112 C C . SER A 1 522 ? -16.821 33.828 28.887 1.00 31.31 522 SER A C 1
ATOM 4114 O O . SER A 1 522 ? -16.917 33.644 30.100 1.00 31.31 522 SER A O 1
ATOM 4116 N N . GLY A 1 523 ? -15.734 34.400 28.355 1.00 28.12 523 GLY A N 1
ATOM 4117 C CA . GLY A 1 523 ? -14.650 34.872 29.225 1.00 28.12 523 GLY A CA 1
ATOM 4118 C C . GLY A 1 523 ? -13.416 35.472 28.546 1.00 28.12 523 GLY A C 1
ATOM 4119 O O . GLY A 1 523 ? -12.521 34.752 28.142 1.00 28.12 523 GLY A O 1
ATOM 4120 N N . MET A 1 524 ? -13.335 36.805 28.572 1.00 25.91 524 MET A N 1
ATOM 4121 C CA . MET A 1 524 ? -12.107 37.620 28.513 1.00 25.91 524 MET A CA 1
ATOM 4122 C C . MET A 1 524 ? -11.282 37.682 27.210 1.00 25.91 524 MET A C 1
ATOM 4124 O O . MET A 1 524 ? -10.548 36.793 26.798 1.00 25.91 524 MET A O 1
ATOM 4128 N N . SER A 1 525 ? -11.338 38.881 26.640 1.00 27.59 525 SER A N 1
ATOM 4129 C CA . SER A 1 525 ? -10.468 39.440 25.610 1.00 27.59 525 SER A CA 1
ATOM 4130 C C . SER A 1 525 ? -9.091 39.904 26.122 1.00 27.59 525 SER A C 1
ATOM 4132 O O . SER A 1 525 ? -8.944 40.208 27.303 1.00 27.59 525 SER A O 1
ATOM 4134 N N . PHE A 1 526 ? -8.227 40.228 25.148 1.00 26.61 526 PHE A N 1
ATOM 4135 C CA . PHE A 1 526 ? -7.132 41.219 25.168 1.00 26.61 526 PHE A CA 1
ATOM 4136 C C . PHE A 1 526 ? -5.709 40.805 25.604 1.00 26.61 526 PHE A C 1
ATOM 4138 O O . PHE A 1 526 ? -5.475 40.310 26.699 1.00 26.61 526 PHE A O 1
ATOM 4145 N N . PHE A 1 527 ? -4.761 41.215 24.740 1.00 25.00 527 PHE A N 1
ATOM 4146 C CA . PHE A 1 527 ? -3.290 41.176 24.848 1.00 25.00 527 PHE A CA 1
ATOM 4147 C C . PHE A 1 527 ? -2.637 39.769 24.815 1.00 25.00 527 PHE A C 1
ATOM 4149 O O . PHE A 1 527 ? -3.197 38.802 25.304 1.00 25.00 527 PHE A O 1
ATOM 4156 N N . ARG A 1 528 ? -1.447 39.571 24.219 1.00 23.42 528 ARG A N 1
ATOM 4157 C CA . ARG A 1 528 ? -0.450 40.529 23.683 1.00 23.42 528 ARG A CA 1
ATOM 4158 C C . ARG A 1 528 ? 0.389 39.876 22.563 1.00 23.42 528 ARG A C 1
ATOM 4160 O O . ARG A 1 528 ? 0.798 38.733 22.718 1.00 23.42 528 ARG A O 1
ATOM 4167 N N . ARG A 1 529 ? 0.730 40.619 21.498 1.00 35.94 529 ARG A N 1
ATOM 4168 C CA . ARG A 1 529 ? 1.983 40.376 20.748 1.00 35.94 529 ARG A CA 1
ATOM 4169 C C . ARG A 1 529 ? 3.153 40.952 21.557 1.00 35.94 529 ARG A C 1
ATOM 4171 O O . ARG A 1 529 ? 2.996 42.043 22.104 1.00 35.94 529 ARG A O 1
ATOM 4178 N N . PRO A 1 530 ? 4.304 40.278 21.548 1.00 25.16 530 PRO A N 1
ATOM 4179 C CA . PRO A 1 530 ? 5.600 40.928 21.331 1.00 25.16 530 PRO A CA 1
ATOM 4180 C C . PRO A 1 530 ? 6.234 40.312 20.063 1.00 25.16 530 PRO A C 1
ATOM 4182 O O . PRO A 1 530 ? 6.302 39.091 19.976 1.00 25.16 530 PRO A O 1
ATOM 4185 N N . THR A 1 531 ? 6.494 40.997 18.944 1.00 26.22 531 THR A N 1
ATOM 4186 C CA . THR A 1 531 ? 7.361 42.172 18.674 1.00 26.22 531 THR A CA 1
ATOM 4187 C C . THR A 1 531 ? 8.824 41.968 19.053 1.00 26.22 531 THR A C 1
ATOM 4189 O O . THR A 1 531 ? 9.135 41.797 20.229 1.00 26.22 531 THR A O 1
ATOM 4192 N N . ASP A 1 532 ? 9.677 42.038 18.028 1.00 28.58 532 ASP A N 1
ATOM 4193 C CA . ASP A 1 532 ? 11.135 42.149 18.093 1.00 28.58 532 ASP A CA 1
ATOM 4194 C C . ASP A 1 532 ? 11.607 43.399 18.850 1.00 28.58 532 ASP A C 1
ATOM 4196 O O . ASP A 1 532 ? 10.896 44.403 18.860 1.00 28.58 532 ASP A O 1
ATOM 4200 N N . GLU A 1 533 ? 12.817 43.320 19.419 1.00 25.59 533 GLU A N 1
ATOM 4201 C CA . GLU A 1 533 ? 13.913 44.320 19.387 1.00 25.59 533 GLU A CA 1
ATOM 4202 C C . GLU A 1 533 ? 15.081 43.779 20.259 1.00 25.59 533 GLU A C 1
ATOM 4204 O O . GLU A 1 533 ? 14.873 43.413 21.412 1.00 25.59 533 GLU A O 1
ATOM 4209 N N . SER A 1 534 ? 16.230 43.430 19.647 1.00 25.75 534 SER A N 1
ATOM 4210 C CA . SER A 1 534 ? 17.520 44.179 19.659 1.00 25.75 534 SER A CA 1
ATOM 4211 C C . SER A 1 534 ? 18.412 43.921 20.897 1.00 25.75 534 SER A C 1
ATOM 4213 O O . SER A 1 534 ? 17.885 43.904 22.004 1.00 25.75 534 SER A O 1
ATOM 4215 N N . SER A 1 535 ? 19.744 43.785 20.827 1.00 24.28 535 SER A N 1
ATOM 4216 C CA . SER A 1 535 ? 20.723 43.732 19.714 1.00 24.28 535 SER A CA 1
ATOM 4217 C C . SER A 1 535 ? 22.110 43.276 20.246 1.00 24.28 535 SER A C 1
ATOM 4219 O O . SER A 1 535 ? 22.291 43.286 21.459 1.00 24.28 535 SER A O 1
ATOM 4221 N N . GLU A 1 536 ? 23.049 42.940 19.333 1.00 25.88 536 GLU A N 1
ATOM 4222 C CA . GLU A 1 536 ? 24.536 43.046 19.475 1.00 25.88 536 GLU A CA 1
ATOM 4223 C C . GLU A 1 536 ? 25.252 42.156 20.551 1.00 25.88 536 GLU A C 1
ATOM 4225 O O . GLU A 1 536 ? 24.711 41.890 21.619 1.00 25.88 536 GLU A O 1
ATOM 4230 N N . ASP A 1 537 ? 26.449 41.565 20.362 1.00 23.45 537 ASP A N 1
ATOM 4231 C CA . ASP A 1 537 ? 27.538 41.723 19.367 1.00 23.45 537 ASP A CA 1
ATOM 4232 C C . ASP A 1 537 ? 28.296 40.395 19.044 1.00 23.45 537 ASP A C 1
ATOM 4234 O O . ASP A 1 537 ? 28.214 39.425 19.794 1.00 23.45 537 ASP A O 1
ATOM 4238 N N . GLU A 1 538 ? 29.022 40.416 17.910 1.00 25.36 538 GLU A N 1
ATOM 4239 C CA . GLU A 1 538 ? 30.313 39.780 17.492 1.00 25.36 538 GLU A CA 1
ATOM 4240 C C . GLU A 1 538 ? 31.003 38.685 18.375 1.00 25.36 538 GLU A C 1
ATOM 4242 O O . GLU A 1 538 ? 30.958 38.729 19.598 1.00 25.36 538 GLU A O 1
ATOM 4247 N N . SER A 1 539 ? 31.788 37.702 17.882 1.00 23.23 539 SER A N 1
ATOM 4248 C CA . SER A 1 539 ? 32.543 37.499 16.614 1.00 23.23 539 SER A CA 1
ATOM 4249 C C . SER A 1 539 ? 32.940 36.008 16.398 1.00 23.23 539 SER A C 1
ATOM 4251 O O . SER A 1 539 ? 32.631 35.152 17.227 1.00 23.23 539 SER A O 1
ATOM 4253 N N . ASP A 1 540 ? 33.611 35.713 15.273 1.00 23.62 540 ASP A N 1
ATOM 4254 C CA . ASP A 1 540 ? 34.169 34.417 14.831 1.00 23.62 540 ASP A CA 1
ATOM 4255 C C . ASP A 1 540 ? 34.955 33.603 15.890 1.00 23.62 540 ASP A C 1
ATOM 4257 O O . ASP A 1 540 ? 35.742 34.166 16.647 1.00 23.62 540 ASP A O 1
ATOM 4261 N N . ASP A 1 541 ? 34.857 32.262 15.858 1.00 24.02 541 ASP A N 1
ATOM 4262 C CA . ASP A 1 541 ? 35.910 31.437 15.224 1.00 24.02 541 ASP A CA 1
ATOM 4263 C C . ASP A 1 541 ? 35.498 29.958 15.025 1.00 24.02 541 ASP A C 1
ATOM 4265 O O . ASP A 1 541 ? 34.555 29.448 15.637 1.00 24.02 541 ASP A O 1
ATOM 4269 N N . ALA A 1 542 ? 36.190 29.259 14.123 1.00 23.94 542 ALA A N 1
ATOM 4270 C CA . ALA A 1 542 ? 35.822 27.919 13.656 1.00 23.94 542 ALA A CA 1
ATOM 4271 C C . ALA A 1 542 ? 36.199 26.769 14.613 1.00 23.94 542 ALA A C 1
ATOM 4273 O O . ALA A 1 542 ? 37.273 26.780 15.208 1.00 23.94 542 ALA A O 1
ATOM 4274 N N . LEU A 1 543 ? 35.396 25.689 14.625 1.00 23.78 543 LEU A N 1
ATOM 4275 C CA . LEU A 1 543 ? 35.897 24.302 14.715 1.00 23.78 543 LEU A CA 1
ATOM 4276 C C . LEU A 1 543 ? 34.826 23.258 14.340 1.00 23.78 543 LEU A C 1
ATOM 4278 O O . LEU A 1 543 ? 33.719 23.231 14.871 1.00 23.78 543 LEU A O 1
ATOM 4282 N N . SER A 1 544 ? 35.186 22.375 13.411 1.00 27.97 544 SER A N 1
ATOM 4283 C CA . SER A 1 544 ? 34.352 21.311 12.842 1.00 27.97 544 SER A CA 1
ATOM 4284 C C . SER A 1 544 ? 34.166 20.110 13.777 1.00 27.97 544 SER A C 1
ATOM 4286 O O . SER A 1 544 ? 35.164 19.531 14.212 1.00 27.97 544 SER A O 1
ATOM 4288 N N . VAL A 1 545 ? 32.929 19.634 13.968 1.00 25.42 545 VAL A N 1
ATOM 4289 C CA . VAL A 1 545 ? 32.656 18.275 14.477 1.00 25.42 545 VAL A CA 1
ATOM 4290 C C . VAL A 1 545 ? 31.497 17.635 13.706 1.00 25.42 545 VAL A C 1
ATOM 4292 O O . VAL A 1 545 ? 30.406 18.190 13.627 1.00 25.42 545 VAL A O 1
ATOM 4295 N N . TYR A 1 546 ? 31.788 16.458 13.155 1.00 22.69 546 TYR A N 1
ATOM 4296 C CA . TYR A 1 546 ? 30.938 15.552 12.384 1.00 22.69 546 TYR A CA 1
ATOM 4297 C C . TYR A 1 546 ? 29.504 15.384 12.916 1.00 22.69 546 TYR A C 1
ATOM 4299 O O . TYR A 1 546 ? 29.296 15.108 14.099 1.00 22.69 546 TYR A O 1
ATOM 4307 N N . SER A 1 547 ? 28.531 15.436 12.003 1.00 24.33 547 SER A N 1
ATOM 4308 C CA . SER A 1 547 ? 27.189 14.881 12.195 1.00 24.33 547 SER A CA 1
ATOM 4309 C C . SER A 1 547 ? 26.921 13.852 11.097 1.00 24.33 547 SER A C 1
ATOM 4311 O O . SER A 1 547 ? 26.296 14.169 10.084 1.00 24.33 547 SER A O 1
ATOM 4313 N N . ASP A 1 548 ? 27.431 12.639 11.297 1.00 24.22 548 ASP A N 1
ATOM 4314 C CA . ASP A 1 548 ? 27.210 11.521 10.382 1.00 24.22 548 ASP A CA 1
ATOM 4315 C C . ASP A 1 548 ? 25.724 11.141 10.383 1.00 24.22 548 ASP A C 1
ATOM 4317 O O . ASP A 1 548 ? 25.152 10.747 11.406 1.00 24.22 548 ASP A O 1
ATOM 4321 N N . SER A 1 549 ? 25.098 11.264 9.218 1.00 24.31 549 SER A N 1
ATOM 4322 C CA . SER A 1 549 ? 23.832 10.615 8.897 1.00 24.31 549 SER A CA 1
ATOM 4323 C C . SER A 1 549 ? 23.969 9.969 7.523 1.00 24.31 549 SER A C 1
ATOM 4325 O O . SER A 1 549 ? 23.399 10.448 6.542 1.00 24.31 549 SER A O 1
ATOM 4327 N N . ASP A 1 550 ? 24.785 8.918 7.474 1.00 24.09 550 ASP A N 1
ATOM 4328 C CA . ASP A 1 550 ? 24.914 8.053 6.308 1.00 24.09 550 ASP A CA 1
ATOM 4329 C C . ASP A 1 550 ? 23.590 7.320 6.056 1.00 24.09 550 ASP A C 1
ATOM 4331 O O . ASP A 1 550 ? 23.020 6.732 6.976 1.00 24.09 550 ASP A O 1
ATOM 4335 N N . ASP A 1 551 ? 23.112 7.390 4.814 1.00 23.98 551 ASP A N 1
ATOM 4336 C CA . ASP A 1 551 ? 22.479 6.286 4.077 1.00 23.98 551 ASP A CA 1
ATOM 4337 C C . ASP A 1 551 ? 22.265 6.742 2.613 1.00 23.98 551 ASP A C 1
ATOM 4339 O O . ASP A 1 551 ? 21.145 6.838 2.108 1.00 23.98 551 ASP A O 1
ATOM 4343 N N . ASP A 1 552 ? 23.379 7.039 1.935 1.00 23.08 552 ASP A N 1
ATOM 4344 C CA . ASP A 1 552 ? 23.513 6.979 0.473 1.00 23.08 552 ASP A CA 1
ATOM 4345 C C . ASP A 1 552 ? 24.597 5.929 0.173 1.00 23.08 552 ASP A C 1
ATOM 4347 O O . ASP A 1 552 ? 25.733 6.085 0.613 1.00 23.08 552 ASP A O 1
ATOM 4351 N N . ASP A 1 553 ? 24.234 4.841 -0.513 1.00 26.25 553 ASP A N 1
ATOM 4352 C CA . ASP A 1 553 ? 24.900 4.351 -1.737 1.00 26.25 553 ASP A CA 1
ATOM 4353 C C . ASP A 1 553 ? 24.266 3.008 -2.175 1.00 26.25 553 ASP A C 1
ATOM 4355 O O . ASP A 1 553 ? 23.936 2.144 -1.367 1.00 26.25 553 ASP A O 1
ATOM 4359 N N . VAL A 1 554 ? 23.837 2.829 -3.429 1.00 24.52 554 VAL A N 1
ATOM 4360 C CA . VAL A 1 554 ? 24.625 2.709 -4.675 1.00 24.52 554 VAL A CA 1
ATOM 4361 C C . VAL A 1 554 ? 25.440 1.414 -4.745 1.00 24.52 554 VAL A C 1
ATOM 4363 O O . VAL A 1 554 ? 26.453 1.228 -4.083 1.00 24.52 554 VAL A O 1
ATOM 4366 N N . SER A 1 555 ? 24.988 0.522 -5.629 1.00 24.92 555 SER A N 1
ATOM 4367 C CA . SER A 1 555 ? 25.763 -0.432 -6.448 1.00 24.92 555 SER A CA 1
ATOM 4368 C C . SER A 1 555 ? 24.748 -1.326 -7.190 1.00 24.92 555 SER A C 1
ATOM 4370 O O . SER A 1 555 ? 23.780 -1.772 -6.584 1.00 24.92 555 SER A O 1
ATOM 4372 N N . ASN A 1 556 ? 24.780 -1.600 -8.499 1.00 23.70 556 ASN A N 1
ATOM 4373 C CA . ASN A 1 556 ? 25.772 -1.418 -9.566 1.00 23.70 556 ASN A CA 1
ATOM 4374 C C . ASN A 1 556 ? 27.182 -1.931 -9.246 1.00 23.70 556 ASN A C 1
ATOM 4376 O O . ASN A 1 556 ? 27.828 -1.424 -8.343 1.00 23.70 556 ASN A O 1
ATOM 4380 N N . ASP A 1 557 ? 27.823 -2.805 -10.005 1.00 26.34 557 ASP A N 1
ATOM 4381 C CA . ASP A 1 557 ? 27.538 -3.663 -11.167 1.00 26.34 557 ASP A CA 1
ATOM 4382 C C . ASP A 1 557 ? 28.908 -4.342 -11.459 1.00 26.34 557 ASP A C 1
ATOM 4384 O O . ASP A 1 557 ? 29.891 -4.044 -10.778 1.00 26.34 557 ASP A O 1
ATOM 4388 N N . ALA A 1 558 ? 29.012 -5.161 -12.505 1.00 24.97 558 ALA A N 1
ATOM 4389 C CA . ALA A 1 558 ? 30.247 -5.710 -13.082 1.00 24.97 558 ALA A CA 1
ATOM 4390 C C . ALA A 1 558 ? 31.019 -6.710 -12.178 1.00 24.97 558 ALA A C 1
ATOM 4392 O O . ALA A 1 558 ? 31.582 -6.371 -11.146 1.00 24.97 558 ALA A O 1
ATOM 4393 N N . SER A 1 559 ? 31.047 -8.020 -12.451 1.00 28.28 559 SER A N 1
ATOM 4394 C CA . SER A 1 559 ? 31.489 -8.738 -13.668 1.00 28.28 559 SER A CA 1
ATOM 4395 C C . SER A 1 559 ? 32.995 -8.649 -13.944 1.00 28.28 559 SER A C 1
ATOM 4397 O O . SER A 1 559 ? 33.514 -7.545 -14.067 1.00 28.28 559 SER A O 1
ATOM 4399 N N . ALA A 1 560 ? 33.644 -9.792 -14.214 1.00 27.31 560 ALA A N 1
ATOM 4400 C CA . ALA A 1 560 ? 34.115 -10.110 -15.575 1.00 27.31 560 ALA A CA 1
ATOM 4401 C C . ALA A 1 560 ? 34.912 -11.432 -15.678 1.00 27.31 560 ALA A C 1
ATOM 4403 O O . ALA A 1 560 ? 35.943 -11.586 -15.032 1.00 27.31 560 ALA A O 1
ATOM 4404 N N . SER A 1 561 ? 34.547 -12.253 -16.677 1.00 24.42 561 SER A N 1
ATOM 4405 C CA . SER A 1 561 ? 35.447 -13.124 -17.475 1.00 24.42 561 SER A CA 1
ATOM 4406 C C . SER A 1 561 ? 36.116 -14.348 -16.782 1.00 24.42 561 SER A C 1
ATOM 4408 O O . SER A 1 561 ? 36.238 -14.391 -15.568 1.00 24.42 561 SER A O 1
ATOM 4410 N N . ALA A 1 562 ? 36.539 -15.413 -17.485 1.00 25.22 562 ALA A N 1
ATOM 4411 C CA . ALA A 1 562 ? 36.757 -15.555 -18.932 1.00 25.22 562 ALA A CA 1
ATOM 4412 C C . ALA A 1 562 ? 36.691 -17.023 -19.451 1.00 25.22 562 ALA A C 1
ATOM 4414 O O . ALA A 1 562 ? 37.189 -17.908 -18.771 1.00 25.22 562 ALA A O 1
ATOM 4415 N N . HIS A 1 563 ? 36.200 -17.206 -20.697 1.00 25.86 563 HIS A N 1
ATOM 4416 C CA . HIS A 1 563 ? 36.747 -18.069 -21.788 1.00 25.86 563 HIS A CA 1
ATOM 4417 C C . HIS A 1 563 ? 36.956 -19.611 -21.600 1.00 25.86 563 HIS A C 1
ATOM 4419 O O . HIS A 1 563 ? 37.296 -20.066 -20.523 1.00 25.86 563 HIS A O 1
ATOM 4425 N N . LEU A 1 564 ? 36.850 -20.511 -22.607 1.00 26.48 564 LEU A N 1
ATOM 4426 C CA . LEU A 1 564 ? 36.571 -20.460 -24.070 1.00 26.48 564 LEU A CA 1
ATOM 4427 C C . LEU A 1 564 ? 36.223 -21.882 -24.625 1.00 26.48 564 LEU A C 1
ATOM 4429 O O . LEU A 1 564 ? 36.838 -22.834 -24.168 1.00 26.48 564 LEU A O 1
ATOM 4433 N N . ASN A 1 565 ? 35.373 -21.974 -25.675 1.00 24.30 565 ASN A N 1
ATOM 4434 C CA . ASN A 1 565 ? 35.239 -23.016 -26.748 1.00 24.30 565 ASN A CA 1
ATOM 4435 C C . ASN A 1 565 ? 35.127 -24.536 -26.395 1.00 24.30 565 ASN A C 1
ATOM 4437 O O . ASN A 1 565 ? 35.762 -25.026 -25.477 1.00 24.30 565 ASN A O 1
ATOM 4441 N N . VAL A 1 566 ? 34.355 -25.383 -27.104 1.00 25.38 566 VAL A N 1
ATOM 4442 C CA . VAL A 1 566 ? 34.501 -25.856 -28.516 1.00 25.38 566 VAL A CA 1
ATOM 4443 C C . VAL A 1 566 ? 33.144 -26.395 -29.082 1.00 25.38 566 VAL A C 1
ATOM 4445 O O . VAL A 1 566 ? 32.122 -26.346 -28.405 1.00 25.38 566 VAL A O 1
ATOM 4448 N N . SER A 1 567 ? 33.121 -26.804 -30.358 1.00 26.17 567 SER A N 1
ATOM 4449 C CA . SER A 1 567 ? 32.024 -26.845 -31.347 1.00 26.17 567 SER A CA 1
ATOM 4450 C C . SER A 1 567 ? 31.132 -28.106 -31.493 1.00 26.17 567 SER A C 1
ATOM 4452 O O . SER A 1 567 ? 31.438 -29.187 -31.008 1.00 26.17 567 SER A O 1
ATOM 4454 N N . ALA A 1 568 ? 30.056 -27.886 -32.268 1.00 28.62 568 ALA A N 1
ATOM 4455 C CA . ALA A 1 568 ? 28.986 -28.740 -32.818 1.00 28.62 568 ALA A CA 1
ATOM 4456 C C . ALA A 1 568 ? 29.330 -30.038 -33.597 1.00 28.62 568 ALA A C 1
ATOM 4458 O O . ALA A 1 568 ? 30.421 -30.135 -34.144 1.00 28.62 568 ALA A O 1
ATOM 4459 N N . ASP A 1 569 ? 28.317 -30.924 -33.744 1.00 26.89 569 ASP A N 1
ATOM 4460 C CA . ASP A 1 569 ? 27.908 -31.697 -34.959 1.00 26.89 569 ASP A CA 1
ATOM 4461 C C . ASP A 1 569 ? 26.556 -32.454 -34.686 1.00 26.89 569 ASP A C 1
ATOM 4463 O O . ASP A 1 569 ? 26.314 -32.804 -33.533 1.00 26.89 569 ASP A O 1
ATOM 4467 N N . THR A 1 570 ? 25.486 -32.430 -35.519 1.00 26.95 570 THR A N 1
ATOM 4468 C CA . THR A 1 570 ? 25.094 -33.246 -36.727 1.00 26.95 570 THR A CA 1
ATOM 4469 C C . THR A 1 570 ? 24.865 -34.765 -36.458 1.00 26.95 570 THR A C 1
ATOM 4471 O O . THR A 1 570 ? 25.634 -35.337 -35.697 1.00 26.95 570 THR A O 1
ATOM 4474 N N . LEU A 1 571 ? 23.849 -35.532 -36.941 1.00 26.56 571 LEU A N 1
ATOM 4475 C CA . LEU A 1 571 ? 22.641 -35.446 -37.837 1.00 26.56 571 LEU A CA 1
ATOM 4476 C C . LEU A 1 571 ? 21.469 -36.314 -37.229 1.00 26.56 571 LEU A C 1
ATOM 4478 O O . LEU A 1 571 ? 21.735 -37.049 -36.284 1.00 26.56 571 LEU A O 1
ATOM 4482 N N . ALA A 1 572 ? 20.151 -36.126 -37.475 1.00 28.91 572 ALA A N 1
ATOM 4483 C CA . ALA A 1 572 ? 19.216 -36.515 -38.580 1.00 28.91 572 ALA A CA 1
ATOM 4484 C C . ALA A 1 572 ? 19.030 -38.030 -38.911 1.00 28.91 572 ALA A C 1
ATOM 4486 O O . ALA A 1 572 ? 20.030 -38.678 -39.192 1.00 28.91 572 ALA A O 1
ATOM 4487 N N . ASP A 1 573 ? 17.771 -38.542 -38.910 1.00 25.73 573 ASP A N 1
ATOM 4488 C CA . ASP A 1 573 ? 17.182 -39.561 -39.840 1.00 25.73 573 ASP A CA 1
ATOM 4489 C C . ASP A 1 573 ? 15.672 -39.883 -39.549 1.00 25.73 573 ASP A C 1
ATOM 4491 O O . ASP A 1 573 ? 15.139 -39.444 -38.527 1.00 25.73 573 ASP A O 1
ATOM 4495 N N . GLU A 1 574 ? 14.969 -40.571 -40.478 1.00 27.05 574 GLU A N 1
ATOM 4496 C CA . GLU A 1 574 ? 13.490 -40.544 -40.723 1.00 27.05 574 GLU A CA 1
ATOM 4497 C C . GLU A 1 574 ? 12.701 -41.900 -40.563 1.00 27.05 574 GLU A C 1
ATOM 4499 O O . GLU A 1 574 ? 13.261 -42.883 -40.083 1.00 27.05 574 GLU A O 1
ATOM 4504 N N . ALA A 1 575 ? 11.426 -41.935 -41.044 1.00 26.91 575 ALA A N 1
ATOM 4505 C CA . ALA A 1 575 ? 10.424 -43.039 -41.229 1.00 26.91 575 ALA A CA 1
ATOM 4506 C C . ALA A 1 575 ? 9.387 -43.274 -40.082 1.00 26.91 575 ALA A C 1
ATOM 4508 O O . ALA A 1 575 ? 9.772 -43.457 -38.932 1.00 26.91 575 ALA A O 1
ATOM 4509 N N . GLU A 1 576 ? 8.059 -43.068 -40.259 1.00 26.94 576 GLU A N 1
ATOM 4510 C CA . GLU A 1 576 ? 6.996 -43.898 -40.928 1.00 26.94 576 GLU A CA 1
ATOM 4511 C C . GLU A 1 576 ? 6.639 -45.207 -40.148 1.00 26.94 576 GLU A C 1
ATOM 4513 O O . GLU A 1 576 ? 7.538 -45.849 -39.623 1.00 26.94 576 GLU A O 1
ATOM 4518 N N . GLU A 1 577 ? 5.390 -45.693 -39.958 1.00 28.23 577 GLU A N 1
ATOM 4519 C CA . GLU A 1 577 ? 4.060 -45.410 -40.555 1.00 28.23 577 GLU A CA 1
ATOM 4520 C C . GLU A 1 577 ? 2.862 -45.950 -39.684 1.00 28.23 577 GLU A C 1
ATOM 4522 O O . GLU A 1 577 ? 2.996 -46.971 -39.012 1.00 28.23 577 GLU A O 1
ATOM 4527 N N . SER A 1 578 ? 1.651 -45.371 -39.833 1.00 24.50 578 SER A N 1
ATOM 4528 C CA . SER A 1 578 ? 0.295 -46.010 -39.745 1.00 24.50 578 SER A CA 1
ATOM 4529 C C . SER A 1 578 ? -0.492 -46.338 -38.429 1.00 24.50 578 SER A C 1
ATOM 4531 O O . SER A 1 578 ? 0.029 -46.843 -37.438 1.00 24.50 578 SER A O 1
ATOM 4533 N N . SER A 1 579 ? -1.833 -46.214 -38.570 1.00 25.02 579 SER A N 1
ATOM 4534 C CA . SER A 1 579 ? -2.980 -46.853 -37.855 1.00 25.02 579 SER A CA 1
ATOM 4535 C C . SER A 1 579 ? -3.707 -46.141 -36.682 1.00 25.02 579 SER A C 1
ATOM 4537 O O . SER A 1 579 ? -3.186 -45.220 -36.060 1.00 25.02 579 SER A O 1
ATOM 4539 N N . GLU A 1 580 ? -4.991 -46.502 -36.506 1.00 31.36 580 GLU A N 1
ATOM 4540 C CA . GLU A 1 580 ? -6.101 -45.681 -35.968 1.00 31.36 580 GLU A CA 1
ATOM 4541 C C . GLU A 1 580 ? -6.570 -46.040 -34.526 1.00 31.36 580 GLU A C 1
ATOM 4543 O O . GLU A 1 580 ? -6.122 -47.015 -33.930 1.00 31.36 580 GLU A O 1
ATOM 4548 N N . ASP A 1 581 ? -7.552 -45.259 -34.043 1.00 28.50 581 ASP A N 1
ATOM 4549 C CA . ASP A 1 581 ? -8.429 -45.420 -32.862 1.00 28.50 581 ASP A CA 1
ATOM 4550 C C . ASP A 1 581 ? -7.959 -44.996 -31.443 1.00 28.50 581 ASP A C 1
ATOM 4552 O O . ASP A 1 581 ? -6.831 -45.187 -30.996 1.00 28.50 581 ASP A O 1
ATOM 4556 N N . ALA A 1 582 ? -8.905 -44.362 -30.732 1.00 33.56 582 ALA A N 1
ATOM 4557 C CA . ALA A 1 582 ? -8.807 -43.725 -29.404 1.00 33.56 582 ALA A CA 1
ATOM 4558 C C . ALA A 1 582 ? -9.201 -44.719 -28.263 1.00 33.56 582 ALA A C 1
ATOM 4560 O O . ALA A 1 582 ? -9.728 -45.780 -28.605 1.00 33.56 582 ALA A O 1
ATOM 4561 N N . PRO A 1 583 ? -9.044 -44.446 -26.932 1.00 38.09 583 PRO A N 1
ATOM 4562 C CA . PRO A 1 583 ? -9.152 -43.141 -26.249 1.00 38.09 583 PRO A CA 1
ATOM 4563 C C . PRO A 1 583 ? -8.117 -42.841 -25.126 1.00 38.09 583 PRO A C 1
ATOM 4565 O O . PRO A 1 583 ? -7.208 -43.620 -24.865 1.00 38.09 583 PRO A O 1
ATOM 4568 N N . ASP A 1 584 ? -8.295 -41.676 -24.478 1.00 42.84 584 ASP A N 1
ATOM 4569 C CA . ASP A 1 584 ? -7.570 -41.097 -23.325 1.00 42.84 584 ASP A CA 1
ATOM 4570 C C . ASP A 1 584 ? -6.564 -41.985 -22.565 1.00 42.84 584 ASP A C 1
ATOM 4572 O O . ASP A 1 584 ? -6.928 -42.925 -21.854 1.00 42.84 584 ASP A O 1
ATOM 4576 N N . LEU A 1 585 ? -5.299 -41.551 -22.563 1.00 32.97 585 LEU A N 1
ATOM 4577 C CA . LEU A 1 585 ? -4.259 -42.047 -21.664 1.00 32.97 585 LEU A CA 1
ATOM 4578 C C . LEU A 1 585 ? -3.441 -40.889 -21.084 1.00 32.97 585 LEU A C 1
ATOM 4580 O O . LEU A 1 585 ? -2.887 -40.060 -21.804 1.00 32.97 585 LEU A O 1
ATOM 4584 N N . PHE A 1 586 ? -3.347 -40.868 -19.752 1.00 39.03 586 PHE A N 1
ATOM 4585 C CA . PHE A 1 586 ? -2.462 -39.984 -18.995 1.00 39.03 586 PHE A CA 1
ATOM 4586 C C . PHE A 1 586 ? -1.038 -40.041 -19.563 1.00 39.03 586 PHE A C 1
ATOM 4588 O O . PHE A 1 586 ? -0.429 -41.111 -19.570 1.00 39.03 586 PHE A O 1
ATOM 4595 N N . HIS A 1 587 ? -0.456 -38.897 -19.934 1.00 39.69 587 HIS A N 1
ATOM 4596 C CA . HIS A 1 587 ? 0.995 -38.831 -20.100 1.00 39.69 587 HIS A CA 1
ATOM 4597 C C . HIS A 1 587 ? 1.655 -39.068 -18.732 1.00 39.69 587 HIS A C 1
ATOM 4599 O O . HIS A 1 587 ? 1.461 -38.248 -17.826 1.00 39.69 587 HIS A O 1
ATOM 4605 N N . PRO A 1 588 ? 2.442 -40.146 -18.543 1.00 43.25 588 PRO A N 1
ATOM 4606 C CA . PRO A 1 588 ? 3.228 -40.283 -17.330 1.00 43.25 588 PRO A CA 1
ATOM 4607 C C . PRO A 1 588 ? 4.236 -39.123 -17.271 1.00 43.25 588 PRO A C 1
ATOM 4609 O O . PRO A 1 588 ? 4.799 -38.746 -18.306 1.00 43.25 588 PRO A O 1
ATOM 4612 N N . PRO A 1 589 ? 4.485 -38.532 -16.088 1.00 45.38 589 PRO A N 1
ATOM 4613 C CA . PRO A 1 589 ? 5.506 -37.503 -15.951 1.00 45.38 589 PRO A CA 1
ATOM 4614 C C . PRO A 1 589 ? 6.847 -38.030 -16.478 1.00 45.38 589 PRO A C 1
ATOM 4616 O O . PRO A 1 589 ? 7.212 -39.177 -16.228 1.00 45.38 589 PRO A O 1
ATOM 4619 N N . SER A 1 590 ? 7.581 -37.196 -17.221 1.00 55.88 590 SER A N 1
ATOM 4620 C CA . SER A 1 590 ? 8.876 -37.592 -17.791 1.00 55.88 590 SER A CA 1
ATOM 4621 C C . SER A 1 590 ? 9.822 -38.113 -16.705 1.00 55.88 590 SER A C 1
ATOM 4623 O O . SER A 1 590 ? 9.729 -37.694 -15.553 1.00 55.88 590 SER A O 1
ATOM 4625 N N . ILE A 1 591 ? 10.789 -38.968 -17.056 1.00 52.28 591 ILE A N 1
ATOM 4626 C CA . ILE A 1 591 ? 11.779 -39.483 -16.088 1.00 52.28 591 ILE A CA 1
ATOM 4627 C C . ILE A 1 591 ? 12.475 -38.332 -15.337 1.00 52.28 591 ILE A C 1
ATOM 4629 O O . ILE A 1 591 ? 12.709 -38.437 -14.138 1.00 52.28 591 ILE A O 1
ATOM 4633 N N . ASN A 1 592 ? 12.703 -37.188 -15.994 1.00 47.56 592 ASN A N 1
ATOM 4634 C CA . ASN A 1 592 ? 13.212 -35.976 -15.346 1.00 47.56 592 ASN A CA 1
ATOM 4635 C C . ASN A 1 592 ? 12.199 -35.311 -14.396 1.00 47.56 592 ASN A C 1
ATOM 4637 O O . ASN A 1 592 ? 12.602 -34.815 -13.348 1.00 47.56 592 ASN A O 1
ATOM 4641 N N . ALA A 1 593 ? 10.901 -35.300 -14.709 1.00 44.00 593 ALA A N 1
ATOM 4642 C CA . ALA A 1 593 ? 9.861 -34.814 -13.800 1.00 44.00 593 ALA A CA 1
ATOM 4643 C C . ALA A 1 593 ? 9.645 -35.759 -12.603 1.00 44.00 593 ALA A C 1
ATOM 4645 O O . ALA A 1 593 ? 9.513 -35.279 -11.480 1.00 44.00 593 ALA A O 1
ATOM 4646 N N . ILE A 1 594 ? 9.691 -37.080 -12.810 1.00 52.09 594 ILE A N 1
ATOM 4647 C CA . ILE A 1 594 ? 9.671 -38.091 -11.740 1.00 52.09 594 ILE A CA 1
ATOM 4648 C C . ILE A 1 594 ? 10.906 -37.928 -10.853 1.00 52.09 594 ILE A C 1
ATOM 4650 O O . ILE A 1 594 ? 10.760 -37.721 -9.654 1.00 52.09 594 ILE A O 1
ATOM 4654 N N . ALA A 1 595 ? 12.112 -37.914 -11.427 1.00 50.84 595 ALA A N 1
ATOM 4655 C CA . ALA A 1 595 ? 13.350 -37.721 -10.676 1.00 50.84 595 ALA A CA 1
ATOM 4656 C C . ALA A 1 595 ? 13.375 -36.376 -9.934 1.00 50.84 595 ALA A C 1
ATOM 4658 O O . ALA A 1 595 ? 13.831 -36.318 -8.798 1.00 50.84 595 ALA A O 1
ATOM 4659 N N . ASN A 1 596 ? 12.856 -35.293 -10.521 1.00 49.12 596 ASN A N 1
ATOM 4660 C CA . ASN A 1 596 ? 12.770 -33.997 -9.843 1.00 49.12 596 ASN A CA 1
ATOM 4661 C C . ASN A 1 596 ? 11.670 -33.939 -8.771 1.00 49.12 596 ASN A C 1
ATOM 4663 O O . ASN A 1 596 ? 11.823 -33.176 -7.820 1.00 49.12 596 ASN A O 1
ATOM 4667 N N . ASN A 1 597 ? 10.602 -34.733 -8.878 1.00 49.47 597 ASN A N 1
ATOM 4668 C CA . ASN A 1 597 ? 9.604 -34.876 -7.816 1.00 49.47 597 ASN A CA 1
ATOM 4669 C C . ASN A 1 597 ? 10.116 -35.763 -6.672 1.00 49.47 597 ASN A C 1
ATOM 4671 O O . ASN A 1 597 ? 9.959 -35.369 -5.523 1.00 49.47 597 ASN A O 1
ATOM 4675 N N . ILE A 1 598 ? 10.826 -36.858 -6.965 1.00 52.09 598 ILE A N 1
ATOM 4676 C CA . ILE A 1 598 ? 11.528 -37.682 -5.962 1.00 52.09 598 ILE A CA 1
ATOM 4677 C C . ILE A 1 598 ? 12.584 -36.832 -5.232 1.00 52.09 598 ILE A C 1
ATOM 4679 O O . ILE A 1 598 ? 12.555 -36.692 -4.015 1.00 52.09 598 ILE A O 1
ATOM 4683 N N . ARG A 1 599 ? 13.423 -36.089 -5.968 1.00 53.81 599 ARG A N 1
ATOM 4684 C CA . ARG A 1 599 ? 14.369 -35.119 -5.376 1.00 53.81 599 ARG A CA 1
ATOM 4685 C C . ARG A 1 599 ? 13.695 -34.015 -4.557 1.00 53.81 599 ARG A C 1
ATOM 4687 O O . ARG A 1 599 ? 14.368 -33.394 -3.738 1.00 53.81 599 ARG A O 1
ATOM 4694 N N . LYS A 1 600 ? 12.413 -33.709 -4.789 1.00 53.81 600 LYS A N 1
ATOM 4695 C CA . LYS A 1 600 ? 11.638 -32.779 -3.952 1.00 53.81 600 LYS A CA 1
ATOM 4696 C C . LYS A 1 600 ? 11.095 -33.474 -2.702 1.00 53.81 600 LYS A C 1
ATOM 4698 O O . LYS A 1 600 ? 11.210 -32.879 -1.637 1.00 53.81 600 LYS A O 1
ATOM 4703 N N . SER A 1 601 ? 10.574 -34.701 -2.793 1.00 56.12 601 SER A N 1
ATOM 4704 C CA . SER A 1 601 ? 10.120 -35.463 -1.619 1.00 56.12 601 SER A CA 1
ATOM 4705 C C . SER A 1 601 ? 11.272 -35.792 -0.670 1.00 56.12 601 SER A C 1
ATOM 4707 O O . SER A 1 601 ? 11.159 -35.542 0.526 1.00 56.12 601 SER A O 1
ATOM 4709 N N . ASP A 1 602 ? 12.425 -36.216 -1.188 1.00 59.44 602 ASP A N 1
ATOM 4710 C CA . ASP A 1 602 ? 13.583 -36.601 -0.367 1.00 59.44 602 ASP A CA 1
ATOM 4711 C C . ASP A 1 602 ? 14.152 -35.413 0.434 1.00 59.44 602 ASP A C 1
ATOM 4713 O O . ASP A 1 602 ? 14.688 -35.586 1.526 1.00 59.44 602 ASP A O 1
ATOM 4717 N N . ARG A 1 603 ? 13.991 -34.183 -0.077 1.00 61.31 603 ARG A N 1
ATOM 4718 C CA . ARG A 1 603 ? 14.389 -32.926 0.594 1.00 61.31 603 ARG A CA 1
ATOM 4719 C C . ARG A 1 603 ? 13.379 -32.433 1.636 1.00 61.31 603 ARG A C 1
ATOM 4721 O O . ARG A 1 603 ? 13.703 -31.545 2.430 1.00 61.31 603 ARG A O 1
ATOM 4728 N N . LEU A 1 604 ? 12.164 -32.975 1.614 1.00 69.69 604 LEU A N 1
ATOM 4729 C CA . LEU A 1 604 ? 11.102 -32.698 2.583 1.00 69.69 604 LEU A CA 1
ATOM 4730 C C . LEU A 1 604 ? 11.002 -33.784 3.667 1.00 69.69 604 LEU A C 1
ATOM 4732 O O . LEU A 1 604 ? 10.344 -33.542 4.672 1.00 69.69 604 LEU A O 1
ATOM 4736 N N . SER A 1 605 ? 11.687 -34.923 3.495 1.00 86.62 605 SER A N 1
ATOM 4737 C CA . SER A 1 605 ? 11.746 -36.008 4.483 1.00 86.62 605 SER A CA 1
ATOM 4738 C C . SER A 1 605 ? 12.237 -35.522 5.849 1.00 86.62 605 SER A C 1
ATOM 4740 O O . SER A 1 605 ? 13.270 -34.852 5.966 1.00 86.62 605 SER A O 1
ATOM 4742 N N . ILE A 1 606 ? 11.496 -35.901 6.888 1.00 91.62 606 ILE A N 1
ATOM 4743 C CA . ILE A 1 606 ? 11.827 -35.649 8.291 1.00 91.62 606 ILE A CA 1
ATOM 4744 C C . ILE A 1 606 ? 12.975 -36.573 8.722 1.00 91.62 606 ILE A C 1
ATOM 4746 O O . ILE A 1 606 ? 13.921 -36.109 9.361 1.00 91.62 606 ILE A O 1
ATOM 4750 N N . SER A 1 607 ? 12.956 -37.845 8.313 1.00 91.50 607 SER A N 1
ATOM 4751 C CA . SER A 1 607 ? 14.005 -38.834 8.598 1.00 91.50 607 SER A CA 1
ATOM 4752 C C . SER A 1 607 ? 15.374 -38.358 8.103 1.00 91.50 607 SER A C 1
ATOM 4754 O O . SER A 1 607 ? 16.317 -38.265 8.892 1.00 91.50 607 SER A O 1
ATOM 4756 N N . ASN A 1 608 ? 15.478 -37.929 6.838 1.00 90.19 608 ASN A N 1
ATOM 4757 C CA . ASN A 1 608 ? 16.718 -37.388 6.265 1.00 90.19 608 ASN A CA 1
ATOM 4758 C C . ASN A 1 608 ? 17.268 -36.205 7.082 1.00 90.19 608 ASN A C 1
ATOM 4760 O O . ASN A 1 608 ? 18.483 -36.077 7.253 1.00 90.19 608 ASN A O 1
ATOM 4764 N N . ARG A 1 609 ? 16.395 -35.348 7.630 1.00 92.19 609 ARG A N 1
ATOM 4765 C CA . ARG A 1 609 ? 16.789 -34.190 8.450 1.00 92.19 609 ARG A CA 1
ATOM 4766 C C . ARG A 1 609 ? 17.275 -34.605 9.835 1.00 92.19 609 ARG A C 1
ATOM 4768 O O . ARG A 1 609 ? 18.338 -34.147 10.248 1.00 92.19 609 ARG A O 1
ATOM 4775 N N . LEU A 1 610 ? 16.564 -35.509 10.509 1.00 94.50 610 LEU A N 1
ATOM 4776 C CA . LEU A 1 610 ? 16.963 -36.067 11.807 1.00 94.50 610 LEU A CA 1
ATOM 4777 C C . LEU A 1 610 ? 18.314 -36.797 11.711 1.00 94.50 610 LEU A C 1
ATOM 4779 O O . LEU A 1 610 ? 19.220 -36.530 12.502 1.00 94.50 610 LEU A O 1
ATOM 4783 N N . HIS A 1 611 ? 18.503 -37.645 10.696 1.00 92.88 611 HIS A N 1
ATOM 4784 C CA . HIS A 1 611 ? 19.780 -38.324 10.464 1.00 92.88 611 HIS A CA 1
ATOM 4785 C C . HIS A 1 611 ? 20.914 -37.353 10.092 1.00 92.88 611 HIS A C 1
ATOM 4787 O O . HIS A 1 611 ? 22.038 -37.535 10.560 1.00 92.88 611 HIS A O 1
ATOM 4793 N N . SER A 1 612 ? 20.637 -36.289 9.326 1.00 92.00 612 SER A N 1
ATOM 4794 C CA . SER A 1 612 ? 21.636 -35.245 9.029 1.00 92.00 612 SER A CA 1
ATOM 4795 C C . SER A 1 612 ? 22.088 -34.514 10.296 1.00 92.00 612 SER A C 1
ATOM 4797 O O . SER A 1 612 ? 23.286 -34.335 10.505 1.00 92.00 612 SER A O 1
ATOM 4799 N N . ILE A 1 613 ? 21.149 -34.167 11.183 1.00 94.69 613 ILE A N 1
ATOM 4800 C CA . ILE A 1 613 ? 21.441 -33.558 12.491 1.00 94.69 613 ILE A CA 1
ATOM 4801 C C . ILE A 1 613 ? 22.286 -34.500 13.356 1.00 94.69 613 ILE A C 1
ATOM 4803 O O . ILE A 1 613 ? 23.253 -34.059 13.978 1.00 94.69 613 ILE A O 1
ATOM 4807 N N . HIS A 1 614 ? 21.974 -35.800 13.370 1.00 94.69 614 HIS A N 1
ATOM 4808 C CA . HIS A 1 614 ? 22.776 -36.794 14.083 1.00 94.69 614 HIS A CA 1
ATOM 4809 C C . HIS A 1 614 ? 24.216 -36.880 13.545 1.00 94.69 614 HIS A C 1
ATOM 4811 O O . HIS A 1 614 ? 25.163 -36.798 14.327 1.00 94.69 614 HIS A O 1
ATOM 4817 N N . ALA A 1 615 ? 24.388 -36.984 12.225 1.00 92.31 615 ALA A N 1
ATOM 4818 C CA . ALA A 1 615 ? 25.699 -37.088 11.582 1.00 92.31 615 ALA A CA 1
ATOM 4819 C C . ALA A 1 615 ? 26.549 -35.809 11.720 1.00 92.31 615 ALA A C 1
ATOM 4821 O O . ALA A 1 615 ? 27.777 -35.884 11.783 1.00 92.31 615 ALA A O 1
ATOM 4822 N N . ASP A 1 616 ? 25.924 -34.631 11.779 1.00 94.50 616 ASP A N 1
ATOM 4823 C CA . ASP A 1 616 ? 26.602 -33.364 12.087 1.00 94.50 616 ASP A CA 1
ATOM 4824 C C . ASP A 1 616 ? 26.985 -33.263 13.565 1.00 94.50 616 ASP A C 1
ATOM 4826 O O . ASP A 1 616 ? 28.086 -32.823 13.891 1.00 94.50 616 ASP A O 1
ATOM 4830 N N . SER A 1 617 ? 26.134 -33.747 14.469 1.00 95.56 617 SER A N 1
ATOM 4831 C CA . SER A 1 617 ? 26.446 -33.790 15.899 1.00 95.56 617 SER A CA 1
ATOM 4832 C C . SER A 1 617 ? 27.608 -34.729 16.242 1.00 95.56 617 SER A C 1
ATOM 4834 O O . SER A 1 617 ? 28.368 -34.447 17.167 1.00 95.56 617 SER A O 1
ATOM 4836 N N . GLN A 1 618 ? 27.786 -35.830 15.505 1.00 93.88 618 GLN A N 1
ATOM 4837 C CA . GLN A 1 618 ? 28.956 -36.706 15.662 1.00 93.88 618 GLN A CA 1
ATOM 4838 C C . GLN A 1 618 ? 30.266 -35.958 15.373 1.00 93.88 618 GLN A C 1
ATOM 4840 O O . GLN A 1 618 ? 31.227 -36.104 16.121 1.00 93.88 618 GLN A O 1
ATOM 4845 N N . PHE A 1 619 ? 30.283 -35.100 14.347 1.00 93.44 619 PHE A N 1
ATOM 4846 C CA . PHE A 1 619 ? 31.432 -34.241 14.046 1.00 93.44 619 PHE A CA 1
ATOM 4847 C C . PHE A 1 619 ? 31.649 -33.151 15.106 1.00 93.44 619 PHE A C 1
ATOM 4849 O O . PHE A 1 619 ? 32.775 -32.928 15.541 1.00 93.44 619 PHE A O 1
ATOM 4856 N N . VAL A 1 620 ? 30.577 -32.507 15.577 1.00 95.69 620 VAL A N 1
ATOM 4857 C CA . VAL A 1 620 ? 30.658 -31.537 16.686 1.00 95.69 620 VAL A CA 1
ATOM 4858 C C . VAL A 1 620 ? 31.282 -32.172 17.935 1.00 95.69 620 VAL A C 1
ATOM 4860 O O . VAL A 1 620 ? 32.108 -31.545 18.595 1.00 95.69 620 VAL A O 1
ATOM 4863 N N . GLN A 1 621 ? 30.919 -33.420 18.244 1.00 94.06 621 GLN A N 1
ATOM 4864 C CA . GLN A 1 621 ? 31.503 -34.171 19.356 1.00 94.06 621 GLN A CA 1
ATOM 4865 C C . GLN A 1 621 ? 32.970 -34.528 19.106 1.00 94.06 621 GLN A C 1
ATOM 4867 O O . GLN A 1 621 ? 33.778 -34.268 19.988 1.00 94.06 621 GLN A O 1
ATOM 4872 N N . SER A 1 622 ? 33.347 -35.015 17.916 1.00 92.56 622 SER A N 1
ATOM 4873 C CA . SER A 1 622 ? 34.750 -35.358 17.636 1.00 92.56 622 SER A CA 1
ATOM 4874 C C . SER A 1 622 ? 35.688 -34.150 17.706 1.00 92.56 622 SER A C 1
ATOM 4876 O O . SER A 1 622 ? 36.804 -34.284 18.193 1.00 92.56 622 SER A O 1
ATOM 4878 N N . VAL A 1 623 ? 35.242 -32.959 17.281 1.00 92.81 623 VAL A N 1
ATOM 4879 C CA . VAL A 1 623 ? 36.025 -31.717 17.450 1.00 92.81 623 VAL A CA 1
ATOM 4880 C C . VAL A 1 623 ? 36.155 -31.345 18.932 1.00 92.81 623 VAL A C 1
ATOM 4882 O O . VAL A 1 623 ? 37.224 -30.932 19.370 1.00 92.81 623 VAL A O 1
ATOM 4885 N N . ALA A 1 624 ? 35.091 -31.506 19.724 1.00 92.19 624 ALA A N 1
ATOM 4886 C CA . ALA A 1 624 ? 35.134 -31.225 21.159 1.00 92.19 624 ALA A CA 1
ATOM 4887 C C . ALA A 1 624 ? 35.986 -32.225 21.951 1.00 92.19 624 ALA A C 1
ATOM 4889 O O . ALA A 1 624 ? 36.636 -31.823 22.910 1.00 92.19 624 ALA A O 1
ATOM 4890 N N . ASP A 1 625 ? 35.992 -33.497 21.550 1.00 91.56 625 ASP A N 1
ATOM 4891 C CA . ASP A 1 625 ? 36.838 -34.540 22.137 1.00 91.56 625 ASP A CA 1
ATOM 4892 C C . ASP A 1 625 ? 38.319 -34.338 21.772 1.00 91.56 625 ASP A C 1
ATOM 4894 O O . ASP A 1 625 ? 39.184 -34.600 22.601 1.00 91.56 625 ASP A O 1
ATOM 4898 N N . ALA A 1 626 ? 38.614 -33.840 20.564 1.00 90.81 626 ALA A N 1
ATOM 4899 C CA . ALA A 1 626 ? 39.977 -33.529 20.129 1.00 90.81 626 ALA A CA 1
ATOM 4900 C C . ALA A 1 626 ? 40.564 -32.286 20.824 1.00 90.81 626 ALA A C 1
ATOM 4902 O O . ALA A 1 626 ? 41.732 -32.292 21.190 1.00 90.81 626 ALA A O 1
ATOM 4903 N N . LEU A 1 627 ? 39.759 -31.235 21.028 1.00 90.12 627 LEU A N 1
ATOM 4904 C CA . LEU A 1 627 ? 40.209 -29.972 21.635 1.00 90.12 627 LEU A CA 1
ATOM 4905 C C . LEU A 1 627 ? 40.062 -29.916 23.173 1.00 90.12 627 LEU A C 1
ATOM 4907 O O . LEU A 1 627 ? 40.514 -28.949 23.775 1.00 90.12 627 LEU A O 1
ATOM 4911 N N . ASP A 1 628 ? 39.371 -30.875 23.805 1.00 91.25 628 ASP A N 1
ATOM 4912 C CA . ASP A 1 628 ? 38.968 -30.884 25.235 1.00 91.25 628 ASP A CA 1
ATOM 4913 C C . ASP A 1 628 ? 38.303 -29.572 25.733 1.00 91.25 628 ASP A C 1
ATOM 4915 O O . ASP A 1 628 ? 38.449 -29.129 26.879 1.00 91.25 628 ASP A O 1
ATOM 4919 N N . LEU A 1 629 ? 37.530 -28.915 24.858 1.00 92.25 629 LEU A N 1
ATOM 4920 C CA . LEU A 1 629 ? 36.906 -27.616 25.137 1.00 92.25 629 LEU A CA 1
ATOM 4921 C C . LEU A 1 629 ? 35.374 -27.678 25.280 1.00 92.25 629 LEU A C 1
ATOM 4923 O O . LEU A 1 629 ? 34.698 -28.495 24.651 1.00 92.25 629 LEU A O 1
ATOM 4927 N N . PRO A 1 630 ? 34.782 -26.785 26.104 1.00 93.81 630 PRO A N 1
ATOM 4928 C CA . PRO A 1 630 ? 33.346 -26.766 26.356 1.00 93.81 630 PRO A CA 1
ATOM 4929 C C . PRO A 1 630 ? 32.539 -26.388 25.105 1.00 93.81 630 PRO A C 1
ATOM 4931 O O . PRO A 1 630 ? 32.769 -25.342 24.491 1.00 93.81 630 PRO A O 1
ATOM 4934 N N . LEU A 1 631 ? 31.529 -27.205 24.789 1.00 96.19 631 LEU A N 1
ATOM 4935 C CA . LEU A 1 631 ? 30.556 -26.932 23.731 1.00 96.19 631 LEU A CA 1
ATOM 4936 C C . LEU A 1 631 ? 29.526 -25.884 24.173 1.00 96.19 631 LEU A C 1
ATOM 4938 O O . LEU A 1 631 ? 28.787 -26.072 25.145 1.00 96.19 631 LEU A O 1
ATOM 4942 N N . VAL A 1 632 ? 29.440 -24.805 23.403 1.00 96.00 632 VAL A N 1
ATOM 4943 C CA . VAL A 1 632 ? 28.487 -23.704 23.547 1.00 96.00 632 VAL A CA 1
ATOM 4944 C C . VAL A 1 632 ? 27.560 -23.706 22.337 1.00 96.00 632 VAL A C 1
ATOM 4946 O O . VAL A 1 632 ? 27.999 -23.562 21.198 1.00 96.00 632 VAL A O 1
ATOM 4949 N N . ALA A 1 633 ? 26.256 -23.836 22.562 1.00 93.81 633 ALA A N 1
ATOM 4950 C CA . ALA A 1 633 ? 25.287 -23.770 21.473 1.00 93.81 633 ALA A CA 1
ATOM 4951 C C . ALA A 1 633 ? 24.899 -22.316 21.165 1.00 93.81 633 ALA A C 1
ATOM 4953 O O . ALA A 1 633 ? 24.415 -21.608 22.054 1.00 93.81 633 ALA A O 1
ATOM 4954 N N . ASN A 1 634 ? 25.010 -21.883 19.904 1.00 94.38 634 ASN A N 1
ATOM 4955 C CA . ASN A 1 634 ? 24.303 -20.683 19.463 1.00 94.38 634 ASN A CA 1
ATOM 4956 C C . ASN A 1 634 ? 22.809 -21.009 19.323 1.00 94.38 634 ASN A C 1
ATOM 4958 O O . ASN A 1 634 ? 22.422 -21.790 18.455 1.00 94.38 634 ASN A O 1
ATOM 4962 N N . GLU A 1 635 ? 21.952 -20.404 20.146 1.00 87.19 635 GLU A N 1
ATOM 4963 C CA . GLU A 1 635 ? 20.520 -20.744 20.261 1.00 87.19 635 GLU A CA 1
ATOM 4964 C C . GLU A 1 635 ? 19.677 -20.407 19.018 1.00 87.19 635 GLU A C 1
ATOM 4966 O O . GLU A 1 635 ? 18.463 -20.591 19.020 1.00 87.19 635 GLU A O 1
ATOM 4971 N N . ARG A 1 636 ? 20.306 -19.946 17.929 1.00 82.69 636 ARG A N 1
ATOM 4972 C CA . ARG A 1 636 ? 19.687 -19.921 16.602 1.00 82.69 636 ARG A CA 1
ATOM 4973 C C . ARG A 1 636 ? 19.410 -21.342 16.092 1.00 82.69 636 ARG A C 1
ATOM 4975 O O . ARG A 1 636 ? 18.288 -21.634 15.690 1.00 82.69 636 ARG A O 1
ATOM 4982 N N . CYS A 1 637 ? 20.425 -22.210 16.086 1.00 90.94 637 CYS A N 1
ATOM 4983 C CA . CYS A 1 637 ? 20.263 -23.613 15.685 1.00 90.94 637 CYS A CA 1
ATOM 4984 C C . CYS A 1 637 ? 21.290 -24.592 16.284 1.00 90.94 637 CYS A C 1
ATOM 4986 O O . CYS A 1 637 ? 21.060 -25.798 16.232 1.00 90.94 637 CYS A O 1
ATOM 4988 N N . GLY A 1 638 ? 22.377 -24.113 16.902 1.00 93.19 638 GLY A N 1
ATOM 4989 C CA . GLY A 1 638 ? 23.455 -24.927 17.476 1.00 93.19 638 GLY A CA 1
ATOM 4990 C C . GLY A 1 638 ? 22.981 -26.005 18.455 1.00 93.19 638 GLY A C 1
ATOM 4991 O O . GLY A 1 638 ? 23.531 -27.103 18.478 1.00 93.19 638 GLY A O 1
ATOM 4992 N N . SER A 1 639 ? 21.903 -25.740 19.200 1.00 93.00 639 SER A N 1
ATOM 4993 C CA . SER A 1 639 ? 21.302 -26.696 20.142 1.00 93.00 639 SER A CA 1
ATOM 4994 C C . SER A 1 639 ? 20.795 -27.983 19.477 1.00 93.00 639 SER A C 1
ATOM 4996 O O . SER A 1 639 ? 20.725 -29.013 20.144 1.00 93.00 639 SER A O 1
ATOM 4998 N N . TRP A 1 640 ? 20.491 -27.972 18.172 1.00 94.62 640 TRP A N 1
ATOM 4999 C CA . TRP A 1 640 ? 20.181 -29.195 17.418 1.00 94.62 640 TRP A CA 1
ATOM 5000 C C . TRP A 1 640 ? 21.396 -30.116 17.256 1.00 94.62 640 TRP A C 1
ATOM 5002 O O . TRP A 1 640 ? 21.217 -31.324 17.178 1.00 94.62 640 TRP A O 1
ATOM 5012 N N . TYR A 1 641 ? 22.616 -29.572 17.233 1.00 96.50 641 TYR A N 1
ATOM 5013 C CA . TYR A 1 641 ? 23.850 -30.320 16.957 1.00 96.50 641 TYR A CA 1
ATOM 5014 C C . TYR A 1 641 ? 24.693 -30.597 18.213 1.00 96.50 641 TYR A C 1
ATOM 5016 O O . TYR A 1 641 ? 25.559 -31.468 18.181 1.00 96.50 641 TYR A O 1
ATOM 5024 N N . VAL A 1 642 ? 24.438 -29.900 19.324 1.00 95.56 642 VAL A N 1
ATOM 5025 C CA . VAL A 1 642 ? 25.086 -30.139 20.625 1.00 95.56 642 VAL A CA 1
ATOM 5026 C C . VAL A 1 642 ? 24.173 -31.009 21.505 1.00 95.56 642 VAL A C 1
ATOM 5028 O O . VAL A 1 642 ? 23.092 -30.537 21.869 1.00 95.56 642 VAL A O 1
ATOM 5031 N N . PRO A 1 643 ? 24.576 -32.241 21.881 1.00 91.19 643 PRO A N 1
ATOM 5032 C CA . PRO A 1 643 ? 23.825 -33.077 22.818 1.00 91.19 643 PRO A CA 1
ATOM 5033 C C . PRO A 1 643 ? 23.606 -32.380 24.164 1.00 91.19 643 PRO A C 1
ATOM 5035 O O . PRO A 1 643 ? 24.471 -31.649 24.645 1.00 91.19 643 PRO A O 1
ATOM 5038 N N . SER A 1 644 ? 22.437 -32.584 24.776 1.00 85.62 644 SER A N 1
ATOM 5039 C CA . SER A 1 644 ? 22.021 -31.807 25.960 1.00 85.62 644 SER A CA 1
ATOM 5040 C C . SER A 1 644 ? 22.873 -32.078 27.208 1.00 85.62 644 SER A C 1
ATOM 5042 O O . SER A 1 644 ? 23.018 -31.198 28.047 1.00 85.62 644 SER A O 1
ATOM 5044 N N . ASP A 1 645 ? 23.467 -33.265 27.298 1.00 85.50 645 ASP A N 1
ATOM 5045 C CA . ASP A 1 645 ? 24.432 -33.714 28.308 1.00 85.50 645 ASP A CA 1
ATOM 5046 C C . ASP A 1 645 ? 25.860 -33.187 28.068 1.00 85.50 645 ASP A C 1
ATOM 5048 O O . ASP A 1 645 ? 26.620 -32.991 29.013 1.00 85.50 645 ASP A O 1
ATOM 5052 N N . ARG A 1 646 ? 26.217 -32.911 26.806 1.00 88.00 646 ARG A N 1
ATOM 5053 C CA . ARG A 1 646 ? 27.516 -32.352 26.386 1.00 88.00 646 ARG A CA 1
ATOM 5054 C C . ARG A 1 646 ? 27.541 -30.815 26.369 1.00 88.00 646 ARG A C 1
ATOM 5056 O O . ARG A 1 646 ? 28.598 -30.222 26.155 1.00 88.00 646 ARG A O 1
ATOM 5063 N N . LYS A 1 647 ? 26.390 -30.159 26.546 1.00 90.31 647 LYS A N 1
ATOM 5064 C CA . LYS A 1 647 ? 26.217 -28.705 26.422 1.00 90.31 647 LYS A CA 1
ATOM 5065 C C . LYS A 1 647 ? 26.697 -27.968 27.675 1.00 90.31 647 LYS A C 1
ATOM 5067 O O . LYS A 1 647 ? 25.992 -27.899 28.676 1.00 90.31 647 LYS A O 1
ATOM 5072 N N . ALA A 1 648 ? 27.873 -27.353 27.589 1.00 88.38 648 ALA A N 1
ATOM 5073 C CA . ALA A 1 648 ? 28.460 -26.565 28.673 1.00 88.38 648 ALA A CA 1
ATOM 5074 C C . ALA A 1 648 ? 27.909 -25.129 28.760 1.00 88.38 648 ALA A C 1
ATOM 5076 O O . ALA A 1 648 ? 28.046 -24.480 29.796 1.00 88.38 648 ALA A O 1
ATOM 5077 N N . GLY A 1 649 ? 27.292 -24.614 27.691 1.00 86.19 649 GLY A N 1
ATOM 5078 C CA . GLY A 1 649 ? 26.703 -23.277 27.695 1.00 86.19 649 GLY A CA 1
ATOM 5079 C C . GLY A 1 649 ? 25.848 -22.940 26.474 1.00 86.19 649 GLY A C 1
ATOM 5080 O O . GLY A 1 649 ? 25.683 -23.734 25.543 1.00 86.19 649 GLY A O 1
ATOM 5081 N N . SER A 1 650 ? 25.326 -21.715 26.488 1.00 87.31 650 SER A N 1
ATOM 5082 C CA . SER A 1 650 ? 24.469 -21.143 25.448 1.00 87.31 650 SER A CA 1
ATOM 5083 C C . SER A 1 650 ? 24.874 -19.709 25.136 1.00 87.31 650 SER A C 1
ATOM 5085 O O . SER A 1 650 ? 25.213 -18.945 26.041 1.00 87.31 650 SER A O 1
ATOM 5087 N N . CYS A 1 651 ? 24.744 -19.311 23.875 1.00 90.69 651 CYS A N 1
ATOM 5088 C CA . CYS A 1 651 ? 24.864 -17.923 23.438 1.00 90.69 651 CYS A CA 1
ATOM 5089 C C . CYS A 1 651 ? 23.783 -17.565 22.413 1.00 90.69 651 CYS A C 1
ATOM 5091 O O . CYS A 1 651 ? 23.120 -18.440 21.858 1.00 90.69 651 CYS A O 1
ATOM 5093 N N . TYR A 1 652 ? 23.611 -16.273 22.138 1.00 88.25 652 TYR A N 1
ATOM 5094 C CA . TYR A 1 652 ? 22.691 -15.781 21.115 1.00 88.25 652 TYR A CA 1
ATOM 5095 C C . TYR A 1 652 ? 23.388 -14.751 20.217 1.00 88.25 652 TYR A C 1
ATOM 5097 O O . TYR A 1 652 ? 23.330 -13.539 20.452 1.00 88.25 652 TYR A O 1
ATOM 5105 N N . PHE A 1 653 ? 24.027 -15.239 19.157 1.00 92.44 653 PHE A N 1
ATOM 5106 C CA . PHE A 1 653 ? 24.582 -14.436 18.069 1.00 92.44 653 PHE A CA 1
ATOM 5107 C C . PHE A 1 653 ? 23.676 -14.556 16.844 1.00 92.44 653 PHE A C 1
ATOM 5109 O O . PHE A 1 653 ? 23.459 -15.642 16.308 1.00 92.44 653 PHE A O 1
ATOM 5116 N N . LYS A 1 654 ? 23.104 -13.437 16.395 1.00 88.38 654 LYS A N 1
ATOM 5117 C CA . LYS A 1 654 ? 22.136 -13.431 15.293 1.00 88.38 654 LYS A CA 1
ATOM 5118 C C . LYS A 1 654 ? 22.836 -13.040 14.002 1.00 88.38 654 LYS A C 1
ATOM 5120 O O . LYS A 1 654 ? 23.332 -11.930 13.890 1.00 88.38 654 LYS A O 1
ATOM 5125 N N . SER A 1 655 ? 22.806 -13.916 13.004 1.00 86.38 655 SER A N 1
ATOM 5126 C CA . SER A 1 655 ? 23.563 -13.721 11.759 1.00 86.38 655 SER A CA 1
ATOM 5127 C C . SER A 1 655 ? 23.147 -12.482 10.954 1.00 86.38 655 SER A C 1
ATOM 5129 O O . SER A 1 655 ? 23.968 -11.956 10.216 1.00 86.38 655 SER A O 1
ATOM 5131 N N . THR A 1 656 ? 21.926 -11.952 11.139 1.00 85.31 656 THR A N 1
ATOM 5132 C CA . THR A 1 656 ? 21.531 -10.658 10.538 1.00 85.31 656 THR A CA 1
ATOM 5133 C C . THR A 1 656 ? 22.411 -9.499 10.975 1.00 85.31 656 THR A C 1
ATOM 5135 O O . THR A 1 656 ? 22.486 -8.505 10.270 1.00 85.31 656 THR A O 1
ATOM 5138 N N . ASP A 1 657 ? 23.044 -9.625 12.140 1.00 89.06 657 ASP A N 1
ATOM 5139 C CA . ASP A 1 657 ? 23.903 -8.608 12.736 1.00 89.06 657 ASP A CA 1
ATOM 5140 C C . ASP A 1 657 ? 25.332 -8.681 12.139 1.00 89.06 657 ASP A C 1
ATOM 5142 O O . ASP A 1 657 ? 26.225 -7.950 12.560 1.00 89.06 657 ASP A O 1
ATOM 5146 N N . GLY A 1 658 ? 25.558 -9.590 11.180 1.00 86.81 658 GLY A N 1
ATOM 5147 C CA . GLY A 1 658 ? 26.754 -9.704 10.345 1.00 86.81 658 GLY A CA 1
ATOM 5148 C C . GLY A 1 658 ? 26.436 -9.909 8.856 1.00 86.81 658 GLY A C 1
ATOM 5149 O O . GLY A 1 658 ? 27.296 -10.386 8.118 1.00 86.81 658 GLY A O 1
ATOM 5150 N N . HIS A 1 659 ? 25.216 -9.598 8.399 1.00 88.75 659 HIS A N 1
ATOM 5151 C CA . HIS A 1 659 ? 24.900 -9.616 6.966 1.00 88.75 659 HIS A CA 1
ATOM 5152 C C . HIS A 1 659 ? 25.754 -8.577 6.214 1.00 88.75 659 HIS A C 1
ATOM 5154 O O . HIS A 1 659 ? 26.231 -7.610 6.803 1.00 88.75 659 HIS A O 1
ATOM 5160 N N . PHE A 1 660 ? 25.945 -8.768 4.907 1.00 84.19 660 PHE A N 1
ATOM 5161 C CA . PHE A 1 660 ? 26.651 -7.793 4.068 1.00 84.19 660 PHE A CA 1
ATOM 5162 C C . PHE A 1 660 ? 25.940 -6.428 4.118 1.00 84.19 660 PHE A C 1
ATOM 5164 O O . PHE A 1 660 ? 24.714 -6.385 4.007 1.00 84.19 660 PHE A O 1
ATOM 5171 N N . GLY A 1 661 ? 26.688 -5.344 4.348 1.00 82.19 661 GLY A N 1
ATOM 5172 C CA . GLY A 1 661 ? 26.141 -3.999 4.591 1.00 82.19 661 GLY A CA 1
ATOM 5173 C C . GLY A 1 661 ? 25.379 -3.843 5.918 1.00 82.19 661 GLY A C 1
ATOM 5174 O O . GLY A 1 661 ? 24.723 -2.834 6.141 1.00 82.19 661 GLY A O 1
ATOM 5175 N N . CYS A 1 662 ? 25.407 -4.847 6.800 1.00 84.00 662 CYS A N 1
ATOM 5176 C CA . CYS A 1 662 ? 24.612 -4.917 8.030 1.00 84.00 662 CYS A CA 1
ATOM 5177 C C . CYS A 1 662 ? 25.421 -5.560 9.169 1.00 84.00 662 CYS A C 1
ATOM 5179 O O . CYS A 1 662 ? 25.013 -6.545 9.793 1.00 84.00 662 CYS A O 1
ATOM 5181 N N . TRP A 1 663 ? 26.590 -4.987 9.445 1.00 93.00 663 TRP A N 1
ATOM 5182 C CA . TRP A 1 663 ? 27.428 -5.342 10.589 1.00 93.00 663 TRP A CA 1
ATOM 5183 C C . TRP A 1 663 ? 26.981 -4.523 11.804 1.00 93.00 663 TRP A C 1
ATOM 5185 O O . TRP A 1 663 ? 26.810 -3.310 11.703 1.00 93.00 663 TRP A O 1
ATOM 5195 N N . SER A 1 664 ? 26.720 -5.162 12.947 1.00 90.31 664 SER A N 1
ATOM 5196 C CA . SER A 1 664 ? 26.258 -4.452 14.148 1.00 90.31 664 SER A CA 1
ATOM 5197 C C . SER A 1 664 ? 26.610 -5.167 15.453 1.00 90.31 664 SER A C 1
ATOM 5199 O O . SER A 1 664 ? 26.553 -6.391 15.560 1.00 90.31 664 SER A O 1
ATOM 5201 N N . PHE A 1 665 ? 26.931 -4.387 16.488 1.00 92.88 665 PHE A N 1
ATOM 5202 C CA . PHE A 1 665 ? 27.198 -4.894 17.834 1.00 92.88 665 PHE A CA 1
ATOM 5203 C C . PHE A 1 665 ? 25.959 -4.760 18.735 1.00 92.88 665 PHE A C 1
ATOM 5205 O O . PHE A 1 665 ? 25.409 -3.671 18.919 1.00 92.88 665 PHE A O 1
ATOM 5212 N N . SER A 1 666 ? 25.483 -5.866 19.321 1.00 89.38 666 SER A N 1
ATOM 5213 C CA . SER A 1 666 ? 24.200 -5.866 20.036 1.00 89.38 666 SER A CA 1
ATOM 5214 C C . SER A 1 666 ? 24.317 -5.601 21.540 1.00 89.38 666 SER A C 1
ATOM 5216 O O . SER A 1 666 ? 24.418 -6.528 22.339 1.00 89.38 666 SER A O 1
ATOM 5218 N N . LEU A 1 667 ? 24.100 -4.345 21.948 1.00 86.38 667 LEU A N 1
ATOM 5219 C CA . LEU A 1 667 ? 24.007 -3.924 23.363 1.00 86.38 667 LEU A CA 1
ATOM 5220 C C . LEU A 1 667 ? 22.909 -4.635 24.194 1.00 86.38 667 LEU A C 1
ATOM 5222 O O . LEU A 1 667 ? 22.856 -4.476 25.408 1.00 86.38 667 LEU A O 1
ATOM 5226 N N . ARG A 1 668 ? 22.006 -5.396 23.556 1.00 82.81 668 ARG A N 1
ATOM 5227 C CA . ARG A 1 668 ? 20.983 -6.224 24.229 1.00 82.81 668 ARG A CA 1
ATOM 5228 C C . ARG A 1 668 ? 21.489 -7.631 24.557 1.00 82.81 668 ARG A C 1
ATOM 5230 O O . ARG A 1 668 ? 21.042 -8.220 25.531 1.00 82.81 668 ARG A O 1
ATOM 5237 N N . ARG A 1 669 ? 22.341 -8.195 23.699 1.00 85.12 669 ARG A N 1
ATOM 5238 C CA . ARG A 1 669 ? 22.749 -9.609 23.708 1.00 85.12 669 ARG A CA 1
ATOM 5239 C C . ARG A 1 669 ? 24.266 -9.650 23.781 1.00 85.12 669 ARG A C 1
ATOM 5241 O O . ARG A 1 669 ? 24.948 -9.947 22.808 1.00 85.12 669 ARG A O 1
ATOM 5248 N N . LEU A 1 670 ? 24.770 -9.258 24.947 1.00 88.12 670 LEU A N 1
ATOM 5249 C CA . LEU A 1 670 ? 26.201 -9.124 25.197 1.00 88.12 670 LEU A CA 1
ATOM 5250 C C . LEU A 1 670 ? 26.917 -10.461 25.418 1.00 88.12 670 LEU A C 1
ATOM 5252 O O . LEU A 1 670 ? 28.139 -10.468 25.421 1.00 88.12 670 LEU A O 1
ATOM 5256 N N . ASN A 1 671 ? 26.189 -11.568 25.619 1.00 89.31 671 ASN A N 1
ATOM 5257 C CA . ASN A 1 671 ? 26.750 -12.910 25.828 1.00 89.31 671 ASN A CA 1
ATOM 5258 C C . ASN A 1 671 ? 27.838 -12.974 26.933 1.00 89.31 671 ASN A C 1
ATOM 5260 O O . ASN A 1 671 ? 28.757 -13.782 26.851 1.00 89.31 671 ASN A O 1
ATOM 5264 N N . LEU A 1 672 ? 27.733 -12.137 27.981 1.00 87.69 672 LEU A N 1
ATOM 5265 C CA . LEU A 1 672 ? 28.772 -11.988 29.017 1.00 87.69 672 LEU A CA 1
ATOM 5266 C C . LEU A 1 672 ? 29.074 -13.288 29.781 1.00 87.69 672 LEU A C 1
ATOM 5268 O O . LEU A 1 672 ? 30.204 -13.484 30.208 1.00 87.69 672 LEU A O 1
ATOM 5272 N N . GLY A 1 673 ? 28.108 -14.208 29.889 1.00 83.56 673 GLY A N 1
ATOM 5273 C CA . GLY A 1 673 ? 28.319 -15.522 30.516 1.00 83.56 673 GLY A CA 1
ATOM 5274 C C . GLY A 1 673 ? 29.345 -16.408 29.799 1.00 83.56 673 GLY A C 1
ATOM 5275 O O . GLY A 1 673 ? 29.849 -17.357 30.392 1.00 83.56 673 GLY A O 1
ATOM 5276 N N . LEU A 1 674 ? 29.703 -16.090 28.550 1.00 90.75 674 LEU A N 1
ATOM 5277 C CA . LEU A 1 674 ? 30.814 -16.757 27.873 1.00 90.75 674 LEU A CA 1
ATOM 5278 C C . LEU A 1 674 ? 32.172 -16.378 28.467 1.00 90.75 674 LEU A C 1
ATOM 5280 O O . LEU A 1 674 ? 33.080 -17.194 28.411 1.00 90.75 674 LEU A O 1
ATOM 5284 N N . LEU A 1 675 ? 32.323 -15.182 29.041 1.00 91.88 675 LEU A N 1
ATOM 5285 C CA . LEU A 1 675 ? 33.616 -14.674 29.508 1.00 91.88 675 LEU A CA 1
ATOM 5286 C C . LEU A 1 675 ? 34.135 -15.490 30.700 1.00 91.88 675 LEU A C 1
ATOM 5288 O O . LEU A 1 675 ? 35.274 -15.947 30.679 1.00 91.88 675 LEU A O 1
ATOM 5292 N N . GLU A 1 676 ? 33.262 -15.766 31.673 1.00 87.06 676 GLU A N 1
ATOM 5293 C CA . GLU A 1 676 ? 33.541 -16.645 32.818 1.00 87.06 676 GLU A CA 1
ATOM 5294 C C . GLU A 1 676 ? 33.830 -18.093 32.379 1.00 87.06 676 GLU A C 1
ATOM 5296 O O . GLU A 1 676 ? 34.747 -18.732 32.901 1.00 87.06 676 GLU A O 1
ATOM 5301 N N . LEU A 1 677 ? 33.077 -18.617 31.401 1.00 89.44 677 LEU A N 1
ATOM 5302 C CA . LEU A 1 677 ? 33.283 -19.968 30.868 1.00 89.44 677 LEU A CA 1
ATOM 5303 C C . LEU A 1 677 ? 34.635 -20.088 30.150 1.00 89.44 677 LEU A C 1
ATOM 5305 O O . LEU A 1 677 ? 35.384 -21.025 30.420 1.00 89.44 677 LEU A O 1
ATOM 5309 N N . ILE A 1 678 ? 34.948 -19.136 29.268 1.00 93.81 678 ILE A N 1
ATOM 5310 C CA . ILE A 1 678 ? 36.188 -19.082 28.485 1.00 93.81 678 ILE A CA 1
ATOM 5311 C C . ILE A 1 678 ? 37.399 -18.930 29.413 1.00 93.81 678 ILE A C 1
ATOM 5313 O O . ILE A 1 678 ? 38.326 -19.736 29.328 1.00 93.81 678 ILE A O 1
ATOM 5317 N N . GLY A 1 679 ? 37.367 -17.969 30.343 1.00 91.25 679 GLY A N 1
ATOM 5318 C CA . GLY A 1 679 ? 38.461 -17.735 31.289 1.00 91.25 679 GLY A CA 1
ATOM 5319 C C . GLY A 1 679 ? 38.750 -18.953 32.173 1.00 91.25 679 GLY A C 1
ATOM 5320 O O . GLY A 1 679 ? 39.905 -19.344 32.335 1.00 91.25 679 GLY A O 1
ATOM 5321 N N . ARG A 1 680 ? 37.707 -19.632 32.679 1.00 90.56 680 ARG A N 1
ATOM 5322 C CA . ARG A 1 680 ? 37.867 -20.854 33.495 1.00 90.56 680 ARG A CA 1
ATOM 5323 C C . ARG A 1 680 ? 38.297 -22.094 32.718 1.00 90.56 680 ARG A C 1
ATOM 5325 O O . ARG A 1 680 ? 38.930 -22.966 33.309 1.00 90.56 680 ARG A O 1
ATOM 5332 N N . ARG A 1 681 ? 37.885 -22.242 31.456 1.00 92.38 681 ARG A N 1
ATOM 5333 C CA . ARG A 1 681 ? 38.090 -23.474 30.666 1.00 92.38 681 ARG A CA 1
ATOM 5334 C C . ARG A 1 681 ? 39.199 -23.356 29.626 1.00 92.38 681 ARG A C 1
ATOM 5336 O O . ARG A 1 681 ? 39.419 -24.306 28.891 1.00 92.38 681 ARG A O 1
ATOM 5343 N N . GLY A 1 682 ? 39.882 -22.217 29.538 1.00 90.19 682 GLY A N 1
ATOM 5344 C CA . GLY A 1 682 ? 40.950 -22.001 28.563 1.00 90.19 682 GLY A CA 1
ATOM 5345 C C . GLY A 1 682 ? 40.458 -21.608 27.167 1.00 90.19 682 GLY A C 1
ATOM 5346 O O . GLY A 1 682 ? 41.249 -21.075 26.400 1.00 90.19 682 GLY A O 1
ATOM 5347 N N . GLY A 1 683 ? 39.173 -21.773 26.857 1.00 93.38 683 GLY A N 1
ATOM 5348 C CA . GLY A 1 683 ? 38.572 -21.490 25.555 1.00 93.38 683 GLY A CA 1
ATOM 5349 C C . GLY A 1 683 ? 37.130 -21.995 25.498 1.00 93.38 683 GLY A C 1
ATOM 5350 O O . GLY A 1 683 ? 36.587 -22.460 26.505 1.00 93.38 683 GLY A O 1
ATOM 5351 N N . CYS A 1 684 ? 36.499 -21.935 24.327 1.00 96.12 684 CYS A N 1
ATOM 5352 C CA . CYS A 1 684 ? 35.228 -22.625 24.077 1.00 96.12 684 CYS A CA 1
ATOM 5353 C C . CYS A 1 684 ? 35.006 -22.927 22.590 1.00 96.12 684 CYS A C 1
ATOM 5355 O O . CYS A 1 684 ? 35.694 -22.383 21.726 1.00 96.12 684 CYS A O 1
ATOM 5357 N N . ILE A 1 685 ? 34.022 -23.781 22.300 1.00 97.56 685 ILE A N 1
ATOM 5358 C CA . ILE A 1 685 ? 33.584 -24.110 20.939 1.00 97.56 685 ILE A CA 1
ATOM 5359 C C . ILE A 1 685 ? 32.140 -23.628 20.768 1.00 97.56 685 ILE A C 1
ATOM 5361 O O . ILE A 1 685 ? 31.218 -24.212 21.335 1.00 97.56 685 ILE A O 1
ATOM 5365 N N . ILE A 1 686 ? 31.930 -22.571 19.985 1.00 97.94 686 ILE A N 1
ATOM 5366 C CA . ILE A 1 686 ? 30.607 -22.050 19.628 1.00 97.94 686 ILE A CA 1
ATOM 5367 C C . ILE A 1 686 ? 30.114 -22.766 18.371 1.00 97.94 686 ILE A C 1
ATOM 5369 O O . ILE A 1 686 ? 30.686 -22.617 17.292 1.00 97.94 686 ILE A O 1
ATOM 5373 N N . VAL A 1 687 ? 29.022 -23.512 18.516 1.00 97.50 687 VAL A N 1
ATOM 5374 C CA . VAL A 1 687 ? 28.416 -24.317 17.451 1.00 97.50 687 VAL A CA 1
ATOM 5375 C C . VAL A 1 687 ? 27.220 -23.596 16.844 1.00 97.50 687 VAL A C 1
ATOM 5377 O O . VAL A 1 687 ? 26.291 -23.197 17.553 1.00 97.50 687 VAL A O 1
ATOM 5380 N N . ASP A 1 688 ? 27.214 -23.486 15.519 1.00 95.69 688 ASP A N 1
ATOM 5381 C CA . ASP A 1 688 ? 26.085 -23.014 14.715 1.00 95.69 688 ASP A CA 1
ATOM 5382 C C . ASP A 1 688 ? 26.059 -23.763 13.367 1.00 95.69 688 ASP A C 1
ATOM 5384 O O . ASP A 1 688 ? 26.912 -24.610 13.093 1.00 95.69 688 ASP A O 1
ATOM 5388 N N . SER A 1 689 ? 25.086 -23.485 12.505 1.00 93.38 689 SER A N 1
ATOM 5389 C CA . SER A 1 689 ? 25.063 -24.026 11.140 1.00 93.38 689 SER A CA 1
ATOM 5390 C C . SER A 1 689 ? 24.380 -23.067 10.162 1.00 93.38 689 SER A C 1
ATOM 5392 O O . SER A 1 689 ? 23.778 -22.065 10.547 1.00 93.38 689 SER A O 1
ATOM 5394 N N . THR A 1 690 ? 24.501 -23.348 8.867 1.00 88.62 690 THR A N 1
ATOM 5395 C CA . THR A 1 690 ? 23.907 -22.549 7.795 1.00 88.62 690 THR A CA 1
ATOM 5396 C C . THR A 1 690 ? 23.330 -23.429 6.695 1.00 88.62 690 THR A C 1
ATOM 5398 O O . THR A 1 690 ? 23.874 -24.487 6.370 1.00 88.62 690 THR A O 1
ATOM 5401 N N . ARG A 1 691 ? 22.219 -22.972 6.109 1.00 83.38 691 ARG A N 1
ATOM 5402 C CA . ARG A 1 691 ? 21.613 -23.558 4.908 1.00 83.38 691 ARG A CA 1
ATOM 5403 C C . ARG A 1 691 ? 22.535 -23.421 3.681 1.00 83.38 691 ARG A C 1
ATOM 5405 O O . ARG A 1 691 ? 23.523 -22.688 3.683 1.00 83.38 691 ARG A O 1
ATOM 5412 N N . ARG A 1 692 ? 22.187 -24.159 2.621 1.00 70.75 692 ARG A N 1
ATOM 5413 C CA . ARG A 1 692 ? 22.910 -24.240 1.336 1.00 70.75 692 ARG A CA 1
ATOM 5414 C C . ARG A 1 692 ? 23.373 -22.872 0.813 1.00 70.75 692 ARG A C 1
ATOM 5416 O O . ARG A 1 692 ? 22.613 -21.910 0.813 1.00 70.75 692 ARG A O 1
ATOM 5423 N N . GLY A 1 693 ? 24.589 -22.844 0.268 1.00 71.44 693 GLY A N 1
ATOM 5424 C CA . GLY A 1 693 ? 25.178 -21.675 -0.399 1.00 71.44 693 GLY A CA 1
ATOM 5425 C C . GLY A 1 693 ? 26.262 -20.961 0.411 1.00 71.44 693 GLY A C 1
ATOM 5426 O O . GLY A 1 693 ? 27.016 -20.184 -0.164 1.00 71.44 693 GLY A O 1
ATOM 5427 N N . LYS A 1 694 ? 26.408 -21.271 1.706 1.00 81.56 694 LYS A N 1
ATOM 5428 C CA . LYS A 1 694 ? 27.506 -20.792 2.562 1.00 81.56 694 LYS A CA 1
ATOM 5429 C C . LYS A 1 694 ? 28.195 -21.954 3.282 1.00 81.56 694 LYS A C 1
ATOM 5431 O O . LYS A 1 694 ? 27.551 -22.962 3.569 1.00 81.56 694 LYS A O 1
ATOM 5436 N N . SER A 1 695 ? 29.485 -21.804 3.581 1.00 85.94 695 SER A N 1
ATOM 5437 C CA . SER A 1 695 ? 30.266 -22.719 4.434 1.00 85.94 695 SER A CA 1
ATOM 5438 C C . SER A 1 695 ? 30.178 -22.354 5.922 1.00 85.94 695 SER A C 1
ATOM 5440 O O . SER A 1 695 ? 30.131 -23.233 6.783 1.00 85.94 695 SER A O 1
ATOM 5442 N N . LEU A 1 696 ? 30.096 -21.055 6.221 1.00 90.81 696 LEU A N 1
ATOM 5443 C CA . LEU A 1 696 ? 29.951 -20.487 7.561 1.00 90.81 696 LEU A CA 1
ATOM 5444 C C . LEU A 1 696 ? 28.680 -19.613 7.624 1.00 90.81 696 LEU A C 1
ATOM 5446 O O . LEU A 1 696 ? 28.454 -18.818 6.707 1.00 90.81 696 LEU A O 1
ATOM 5450 N N . PRO A 1 697 ? 27.854 -19.696 8.686 1.00 92.94 697 PRO A N 1
ATOM 5451 C CA . PRO A 1 697 ? 26.819 -18.695 8.946 1.00 92.94 697 PRO A CA 1
ATOM 5452 C C . PRO A 1 697 ? 27.455 -17.336 9.272 1.00 92.94 697 PRO A C 1
ATOM 5454 O O . PRO A 1 697 ? 28.492 -17.278 9.934 1.00 92.94 697 PRO A O 1
ATOM 5457 N N . ASP A 1 698 ? 26.794 -16.227 8.914 1.00 93.31 698 ASP A N 1
ATOM 5458 C CA . ASP A 1 698 ? 27.339 -14.877 9.162 1.00 93.31 698 ASP A CA 1
ATOM 5459 C C . ASP A 1 698 ? 27.518 -14.556 10.663 1.00 93.31 698 ASP A C 1
ATOM 5461 O O . ASP A 1 698 ? 28.299 -13.678 11.030 1.00 93.31 698 ASP A O 1
ATOM 5465 N N . ALA A 1 699 ? 26.853 -15.318 11.544 1.00 93.88 699 ALA A N 1
ATOM 5466 C CA . ALA A 1 699 ? 27.099 -15.257 12.983 1.00 93.88 699 ALA A CA 1
ATOM 5467 C C . ALA A 1 699 ? 28.545 -15.654 13.329 1.00 93.88 699 ALA A C 1
ATOM 5469 O O . ALA A 1 699 ? 29.196 -14.956 14.101 1.00 93.88 699 ALA A O 1
ATOM 5470 N N . LEU A 1 700 ? 29.057 -16.732 12.726 1.00 95.75 700 LEU A N 1
ATOM 5471 C CA . LEU A 1 700 ? 30.412 -17.234 12.955 1.00 95.75 700 LEU A CA 1
ATOM 5472 C C . LEU A 1 700 ? 31.455 -16.515 12.086 1.00 95.75 700 LEU A C 1
ATOM 5474 O O . LEU A 1 700 ? 32.576 -16.305 12.539 1.00 95.75 700 LEU A O 1
ATOM 5478 N N . SER A 1 701 ? 31.121 -16.097 10.859 1.00 94.62 701 SER A N 1
ATOM 5479 C CA . SER A 1 701 ? 32.100 -15.396 10.011 1.00 94.62 701 SER A CA 1
ATOM 5480 C C . SER A 1 701 ? 32.301 -13.923 10.383 1.00 94.62 701 SER A C 1
ATOM 5482 O O . SER A 1 701 ? 33.386 -13.397 10.143 1.00 94.62 701 SER A O 1
ATOM 5484 N N . LYS A 1 702 ? 31.290 -13.253 10.965 1.00 94.81 702 LYS A N 1
ATOM 5485 C CA . LYS A 1 702 ? 31.311 -11.797 11.214 1.00 94.81 702 LYS A CA 1
ATOM 5486 C C . LYS A 1 702 ? 30.806 -11.379 12.597 1.00 94.81 702 LYS A C 1
ATOM 5488 O O . LYS A 1 702 ? 31.501 -10.634 13.282 1.00 94.81 702 LYS A O 1
ATOM 5493 N N . THR A 1 703 ? 29.642 -11.849 13.055 1.00 96.12 703 THR A N 1
ATOM 5494 C CA . THR A 1 703 ? 29.045 -11.334 14.310 1.00 96.12 703 THR A CA 1
ATOM 5495 C C . THR A 1 703 ? 29.869 -11.664 15.563 1.00 96.12 703 THR A C 1
ATOM 5497 O O . THR A 1 703 ? 30.106 -10.772 16.378 1.00 96.12 703 THR A O 1
ATOM 5500 N N . VAL A 1 704 ? 30.325 -12.912 15.732 1.00 96.38 704 VAL A N 1
ATOM 5501 C CA . VAL A 1 704 ? 31.186 -13.299 16.868 1.00 96.38 704 VAL A CA 1
ATOM 5502 C C . VAL A 1 704 ? 32.568 -12.634 16.785 1.00 96.38 704 VAL A C 1
ATOM 5504 O O . VAL A 1 704 ? 32.984 -12.063 17.790 1.00 96.38 704 VAL A O 1
ATOM 5507 N N . PRO A 1 705 ? 33.248 -12.583 15.623 1.00 95.94 705 PRO A N 1
ATOM 5508 C CA . PRO A 1 705 ? 34.456 -11.774 15.451 1.00 95.94 705 PRO A CA 1
ATOM 5509 C C . PRO A 1 705 ? 34.347 -10.313 15.898 1.00 95.94 705 PRO A C 1
ATOM 5511 O O . PRO A 1 705 ? 35.195 -9.842 16.658 1.00 95.94 705 PRO A O 1
ATOM 5514 N N . ILE A 1 706 ? 33.290 -9.603 15.484 1.00 95.81 706 ILE A N 1
ATOM 5515 C CA . ILE A 1 706 ? 33.029 -8.219 15.915 1.00 95.81 706 ILE A CA 1
ATOM 5516 C C . ILE A 1 706 ? 32.877 -8.159 17.439 1.00 95.81 706 ILE A C 1
ATOM 5518 O O . ILE A 1 706 ? 33.420 -7.266 18.085 1.00 95.81 706 ILE A O 1
ATOM 5522 N N . TRP A 1 707 ? 32.171 -9.125 18.030 1.00 95.94 707 TRP A N 1
ATOM 5523 C CA . TRP A 1 707 ? 31.993 -9.210 19.477 1.00 95.94 707 TRP A CA 1
ATOM 5524 C C . TRP A 1 707 ? 33.312 -9.446 20.229 1.00 95.94 707 TRP A C 1
ATOM 5526 O O . TRP A 1 707 ? 33.571 -8.738 21.204 1.00 95.94 707 TRP A O 1
ATOM 5536 N N . CYS A 1 708 ? 34.176 -10.349 19.749 1.00 94.69 708 CYS A N 1
ATOM 5537 C CA . CYS A 1 708 ? 35.515 -10.559 20.305 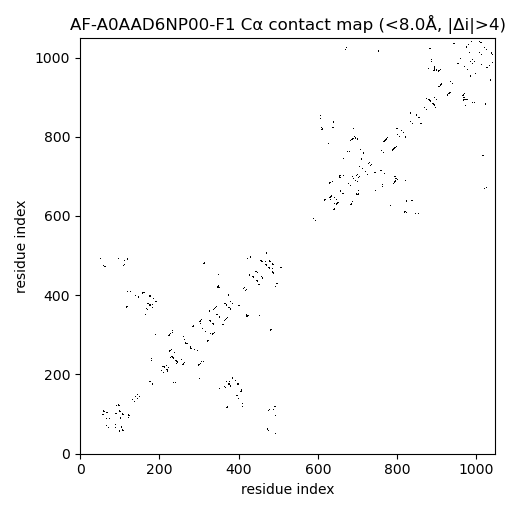1.00 94.69 708 CYS A CA 1
ATOM 5538 C C . CYS A 1 708 ? 36.354 -9.276 20.233 1.00 94.69 708 CYS A C 1
ATOM 5540 O O . CYS A 1 708 ? 36.898 -8.852 21.250 1.00 94.69 708 CYS A O 1
ATOM 5542 N N . ALA A 1 709 ? 36.412 -8.616 19.070 1.00 93.81 709 ALA A N 1
ATOM 5543 C CA . ALA A 1 709 ? 37.196 -7.394 18.881 1.00 93.81 709 ALA A CA 1
ATOM 5544 C C . ALA A 1 709 ? 36.733 -6.247 19.800 1.00 93.81 709 ALA A C 1
ATOM 5546 O O . ALA A 1 709 ? 37.551 -5.621 20.479 1.00 93.81 709 ALA A O 1
ATOM 5547 N N . VAL A 1 710 ? 35.418 -6.008 19.887 1.00 94.25 710 VAL A N 1
ATOM 5548 C CA . VAL A 1 710 ? 34.841 -4.950 20.737 1.00 94.25 710 VAL A CA 1
ATOM 5549 C C . VAL A 1 710 ? 35.060 -5.238 22.225 1.00 94.25 710 VAL A C 1
ATOM 5551 O O . VAL A 1 710 ? 35.404 -4.318 22.969 1.00 94.25 710 VAL A O 1
ATOM 5554 N N . LEU A 1 711 ? 34.905 -6.488 22.678 1.00 93.38 711 LEU A N 1
ATOM 5555 C CA . LEU A 1 711 ? 35.172 -6.837 24.077 1.00 93.38 711 LEU A CA 1
ATOM 5556 C C . LEU A 1 711 ? 36.658 -6.767 24.418 1.00 93.38 711 LEU A C 1
ATOM 5558 O O . LEU A 1 711 ? 36.997 -6.155 25.427 1.00 93.38 711 LEU A O 1
ATOM 5562 N N . ASN A 1 712 ? 37.546 -7.294 23.575 1.00 93.38 712 ASN A N 1
ATOM 5563 C CA . ASN A 1 712 ? 38.992 -7.196 23.786 1.00 93.38 712 ASN A CA 1
ATOM 5564 C C . ASN A 1 712 ? 39.435 -5.728 23.931 1.00 93.38 712 ASN A C 1
ATOM 5566 O O . ASN A 1 712 ? 40.142 -5.388 24.876 1.00 93.38 712 ASN A O 1
ATOM 5570 N N . ALA A 1 713 ? 38.946 -4.831 23.066 1.00 92.06 713 ALA A N 1
ATOM 5571 C CA . ALA A 1 713 ? 39.267 -3.400 23.103 1.00 92.06 713 ALA A CA 1
ATOM 5572 C C . ALA A 1 713 ? 38.683 -2.634 24.317 1.00 92.06 713 ALA A C 1
ATOM 5574 O O . ALA A 1 713 ? 39.119 -1.514 24.622 1.00 92.06 713 ALA A O 1
ATOM 5575 N N . VAL A 1 714 ? 37.694 -3.201 25.016 1.00 91.94 714 VAL A N 1
ATOM 5576 C CA . VAL A 1 714 ? 37.133 -2.639 26.259 1.00 91.94 714 VAL A CA 1
ATOM 5577 C C . VAL A 1 714 ? 37.773 -3.249 27.507 1.00 91.94 714 VAL A C 1
ATOM 5579 O O . VAL A 1 714 ? 38.067 -2.497 28.433 1.00 91.94 714 VAL A O 1
ATOM 5582 N N . LEU A 1 715 ? 38.002 -4.564 27.532 1.00 92.00 715 LEU A N 1
ATOM 5583 C CA . LEU A 1 715 ? 38.526 -5.300 28.688 1.00 92.00 715 LEU A CA 1
ATOM 5584 C C . LEU A 1 715 ? 40.061 -5.237 28.797 1.00 92.00 715 LEU A C 1
ATOM 5586 O O . LEU A 1 715 ? 40.581 -5.143 29.904 1.00 92.00 715 LEU A O 1
ATOM 5590 N N . PHE A 1 716 ? 40.782 -5.224 27.668 1.00 90.69 716 PHE A N 1
ATOM 5591 C CA . PHE A 1 716 ? 42.252 -5.267 27.606 1.00 90.69 716 PHE A CA 1
ATOM 5592 C C . PHE A 1 716 ? 42.830 -4.117 26.748 1.00 90.69 716 PHE A C 1
ATOM 5594 O O . PHE A 1 716 ? 43.484 -4.350 25.728 1.00 90.69 716 PHE A O 1
ATOM 5601 N N . PRO A 1 717 ? 42.612 -2.841 27.130 1.00 84.38 717 PRO A N 1
ATOM 5602 C CA . PRO A 1 717 ? 42.902 -1.672 26.287 1.00 84.38 717 PRO A CA 1
ATOM 5603 C C . PRO A 1 717 ? 44.392 -1.418 25.984 1.00 84.38 717 PRO A C 1
ATOM 5605 O O . PRO A 1 717 ? 44.693 -0.567 25.138 1.00 84.38 717 PRO A O 1
ATOM 5608 N N . GLU A 1 718 ? 45.309 -2.113 26.666 1.00 78.19 718 GLU A N 1
ATOM 5609 C CA . GLU A 1 718 ? 46.765 -1.993 26.491 1.00 78.19 718 GLU A CA 1
ATOM 5610 C C . GLU A 1 718 ? 47.333 -2.965 25.439 1.00 78.19 718 GLU A C 1
ATOM 5612 O O . GLU A 1 718 ? 48.320 -2.645 24.780 1.00 78.19 718 GLU A O 1
ATOM 5617 N N . GLN A 1 719 ? 46.685 -4.109 25.196 1.00 69.69 719 GLN A N 1
ATOM 5618 C CA . GLN A 1 719 ? 47.160 -5.169 24.288 1.00 69.69 719 GLN A CA 1
ATOM 5619 C C . GLN A 1 719 ? 46.717 -4.919 22.831 1.00 69.69 719 GLN A C 1
ATOM 5621 O O . GLN A 1 719 ? 46.158 -5.783 22.158 1.00 69.69 719 GLN A O 1
ATOM 5626 N N . ARG A 1 720 ? 46.887 -3.680 22.355 1.00 52.69 720 ARG A N 1
ATOM 5627 C CA . ARG A 1 720 ? 46.183 -3.159 21.173 1.00 52.69 720 ARG A CA 1
ATOM 5628 C C . ARG A 1 720 ? 46.524 -3.862 19.855 1.00 52.69 720 ARG A C 1
ATOM 5630 O O . ARG A 1 720 ? 47.489 -3.514 19.181 1.00 52.69 720 ARG A O 1
ATOM 5637 N N . SER A 1 721 ? 45.548 -4.614 19.364 1.00 53.91 721 SER A N 1
ATOM 5638 C CA . SER A 1 721 ? 44.986 -4.343 18.041 1.00 53.91 721 SER A CA 1
ATOM 5639 C C . SER A 1 721 ? 43.461 -4.363 18.131 1.00 53.91 721 SER A C 1
ATOM 5641 O O . SER A 1 721 ? 42.890 -5.309 18.662 1.00 53.91 721 SER A O 1
ATOM 5643 N N . VAL A 1 722 ? 42.795 -3.321 17.622 1.00 61.09 722 VAL A N 1
ATOM 5644 C CA . VAL A 1 722 ? 41.321 -3.294 17.488 1.00 61.09 722 VAL A CA 1
ATOM 5645 C C . VAL A 1 722 ? 40.884 -4.060 16.226 1.00 61.09 722 VAL A C 1
ATOM 5647 O O . VAL A 1 722 ? 39.698 -4.164 15.948 1.00 61.09 722 VAL A O 1
ATOM 5650 N N . ALA A 1 723 ? 41.821 -4.615 15.447 1.00 75.94 723 ALA A N 1
ATOM 5651 C CA . ALA A 1 723 ? 41.508 -5.327 14.215 1.00 75.94 723 ALA A CA 1
ATOM 5652 C C . ALA A 1 723 ? 40.570 -6.517 14.465 1.00 75.94 723 ALA A C 1
ATOM 5654 O O . ALA A 1 723 ? 40.875 -7.419 15.245 1.00 75.94 723 ALA A O 1
ATOM 5655 N N . VAL A 1 724 ? 39.454 -6.548 13.736 1.00 89.12 724 VAL A N 1
ATOM 5656 C CA . VAL A 1 724 ? 38.619 -7.744 13.650 1.00 89.12 724 VAL A CA 1
ATOM 5657 C C . VAL A 1 724 ? 39.344 -8.809 12.823 1.00 89.12 724 VAL A C 1
ATOM 5659 O O . VAL A 1 724 ? 39.816 -8.557 11.710 1.00 89.12 724 VAL A O 1
ATOM 5662 N N . GLU A 1 725 ? 39.433 -10.021 13.359 1.00 89.50 725 GLU A N 1
ATOM 5663 C CA . GLU A 1 725 ? 39.872 -11.190 12.603 1.00 89.50 725 GLU A CA 1
ATOM 5664 C C . GLU A 1 725 ? 38.647 -11.861 11.976 1.00 89.50 725 GLU A C 1
ATOM 5666 O O . GLU A 1 725 ? 37.728 -12.255 12.683 1.00 89.50 725 GLU A O 1
ATOM 5671 N N . VAL A 1 726 ? 38.619 -11.990 10.650 1.00 92.81 726 VAL A N 1
ATOM 5672 C CA . VAL A 1 726 ? 37.523 -12.615 9.888 1.00 92.81 726 VAL A CA 1
ATOM 5673 C C . VAL A 1 726 ? 38.093 -13.677 8.941 1.00 92.81 726 VAL A C 1
ATOM 5675 O O . VAL A 1 726 ? 39.250 -13.548 8.524 1.00 92.81 726 VAL A O 1
ATOM 5678 N N . PRO A 1 727 ? 37.321 -14.714 8.572 1.00 90.75 727 PRO A N 1
ATOM 5679 C CA . PRO A 1 727 ? 37.822 -15.807 7.750 1.00 90.75 727 PRO A CA 1
ATOM 5680 C C . PRO A 1 727 ? 37.902 -15.371 6.282 1.00 90.75 727 PRO A C 1
ATOM 5682 O O . PRO A 1 727 ? 36.878 -15.177 5.626 1.00 90.75 727 PRO A O 1
ATOM 5685 N N . GLY A 1 728 ? 39.120 -15.245 5.746 1.00 81.38 728 GLY A N 1
ATOM 5686 C CA . GLY A 1 728 ? 39.366 -14.718 4.392 1.00 81.38 728 GLY A CA 1
ATOM 5687 C C . GLY A 1 728 ? 38.768 -15.542 3.239 1.00 81.38 728 GLY A C 1
ATOM 5688 O O . GLY A 1 728 ? 38.664 -15.052 2.121 1.00 81.38 728 GLY A O 1
ATOM 5689 N N . ASN A 1 729 ? 38.333 -16.780 3.496 1.00 80.44 729 ASN A N 1
ATOM 5690 C CA . ASN A 1 729 ? 37.604 -17.611 2.531 1.00 80.44 729 ASN A CA 1
ATOM 5691 C C . ASN A 1 729 ? 36.082 -17.346 2.502 1.00 80.44 729 ASN A C 1
ATOM 5693 O O . ASN A 1 729 ? 35.397 -17.889 1.636 1.00 80.44 729 ASN A O 1
ATOM 5697 N N . ALA A 1 730 ? 35.545 -16.553 3.436 1.00 84.06 730 ALA A N 1
ATOM 5698 C CA . ALA A 1 730 ? 34.115 -16.243 3.545 1.00 84.06 730 ALA A CA 1
ATOM 5699 C C . ALA A 1 730 ? 33.805 -14.744 3.751 1.00 84.06 730 ALA A C 1
ATOM 5701 O O . ALA A 1 730 ? 32.638 -14.358 3.687 1.00 84.06 730 ALA A O 1
ATOM 5702 N N . VAL A 1 731 ? 34.819 -13.908 3.996 1.00 89.88 731 VAL A N 1
ATOM 5703 C CA . VAL A 1 731 ? 34.719 -12.449 4.162 1.00 89.88 731 VAL A CA 1
ATOM 5704 C C . VAL A 1 731 ? 35.860 -11.800 3.381 1.00 89.88 731 VAL A C 1
ATOM 5706 O O . VAL A 1 731 ? 37.014 -12.182 3.556 1.00 89.88 731 VAL A O 1
ATOM 5709 N N . SER A 1 732 ? 35.550 -10.838 2.508 1.00 90.56 732 SER A N 1
ATOM 5710 C CA . SER A 1 732 ? 36.565 -10.160 1.688 1.00 90.56 732 SER A CA 1
ATOM 5711 C C . SER A 1 732 ? 37.368 -9.135 2.496 1.00 90.56 732 SER A C 1
ATOM 5713 O O . SER A 1 732 ? 36.871 -8.587 3.480 1.00 90.56 732 SER A O 1
ATOM 5715 N N . ASP A 1 733 ? 38.583 -8.800 2.049 1.00 88.62 733 ASP A N 1
ATOM 5716 C CA . ASP A 1 733 ? 39.386 -7.746 2.690 1.00 88.62 733 ASP A CA 1
ATOM 5717 C C . ASP A 1 733 ? 38.691 -6.373 2.663 1.00 88.62 733 ASP A C 1
ATOM 5719 O O . ASP A 1 733 ? 38.821 -5.595 3.605 1.00 88.62 733 ASP A O 1
ATOM 5723 N N . SER A 1 734 ? 37.882 -6.089 1.633 1.00 90.62 734 SER A N 1
ATOM 5724 C CA . SER A 1 734 ? 37.056 -4.874 1.591 1.00 90.62 734 SER A CA 1
ATOM 5725 C C . SER A 1 734 ? 35.985 -4.879 2.689 1.00 90.62 734 SER A C 1
ATOM 5727 O O . SER A 1 734 ? 35.868 -3.903 3.430 1.00 90.62 734 SER A O 1
ATOM 5729 N N . GLU A 1 735 ? 35.258 -5.991 2.857 1.00 92.75 735 GLU A N 1
ATOM 5730 C CA . GLU A 1 735 ? 34.269 -6.150 3.932 1.00 92.75 735 GLU A CA 1
ATOM 5731 C C . GLU A 1 735 ? 34.944 -6.076 5.316 1.00 92.75 735 GLU A C 1
ATOM 5733 O O . GLU A 1 735 ? 34.456 -5.382 6.206 1.00 92.75 735 GLU A O 1
ATOM 5738 N N . LYS A 1 736 ? 36.124 -6.687 5.486 1.00 93.31 736 LYS A N 1
ATOM 5739 C CA . LYS A 1 736 ? 36.940 -6.583 6.707 1.00 93.31 736 LYS A CA 1
ATOM 5740 C C . LYS A 1 736 ? 37.311 -5.135 7.046 1.00 93.31 736 LYS A C 1
ATOM 5742 O O . LYS A 1 736 ? 37.213 -4.743 8.212 1.00 93.31 736 LYS A O 1
ATOM 5747 N N . THR A 1 737 ? 37.725 -4.339 6.060 1.00 91.00 737 THR A N 1
ATOM 5748 C CA . THR A 1 737 ? 38.061 -2.919 6.259 1.00 91.00 737 THR A CA 1
ATOM 5749 C C . THR A 1 737 ? 36.832 -2.106 6.666 1.00 91.00 737 THR A C 1
ATOM 5751 O O . THR A 1 737 ? 36.915 -1.326 7.614 1.00 91.00 737 THR A O 1
ATOM 5754 N N . GLN A 1 738 ? 35.681 -2.335 6.027 1.00 93.12 738 GLN A N 1
ATOM 5755 C CA . GLN A 1 738 ? 34.421 -1.661 6.370 1.00 93.12 738 GLN A CA 1
ATOM 5756 C C . GLN A 1 738 ? 33.946 -2.019 7.787 1.00 93.12 738 GLN A C 1
ATOM 5758 O O . GLN A 1 738 ? 33.626 -1.126 8.568 1.00 93.12 738 GLN A O 1
ATOM 5763 N N . ILE A 1 739 ? 34.004 -3.299 8.177 1.00 93.88 739 ILE A N 1
ATOM 5764 C CA . ILE A 1 739 ? 33.725 -3.725 9.559 1.00 93.88 739 ILE A CA 1
ATOM 5765 C C . ILE A 1 739 ? 34.677 -3.031 10.542 1.00 93.88 739 ILE A C 1
ATOM 5767 O O . ILE A 1 739 ? 34.235 -2.552 11.585 1.00 93.88 739 ILE A O 1
ATOM 5771 N N . SER A 1 740 ? 35.973 -2.960 10.214 1.00 92.75 740 SER A N 1
ATOM 5772 C CA . SER A 1 740 ? 36.998 -2.374 11.089 1.00 92.75 740 SER A CA 1
ATOM 5773 C C . SER A 1 740 ? 36.733 -0.899 11.406 1.00 92.75 740 SER A C 1
ATOM 5775 O O . SER A 1 740 ? 36.938 -0.482 12.544 1.00 92.75 740 SER A O 1
ATOM 5777 N N . ALA A 1 741 ? 36.215 -0.129 10.443 1.00 92.31 741 ALA A N 1
ATOM 5778 C CA . ALA A 1 741 ? 35.869 1.282 10.629 1.00 92.31 741 ALA A CA 1
ATOM 5779 C C . ALA A 1 741 ? 34.752 1.510 11.672 1.00 92.31 741 ALA A C 1
ATOM 5781 O O . ALA A 1 741 ? 34.707 2.558 12.314 1.00 92.31 741 ALA A O 1
ATOM 5782 N N . LEU A 1 742 ? 33.877 0.523 11.892 1.00 94.00 742 LEU A N 1
ATOM 5783 C CA . LEU A 1 742 ? 32.732 0.630 12.806 1.00 94.00 742 LEU A CA 1
ATOM 5784 C C . LEU A 1 742 ? 33.082 0.308 14.273 1.00 94.00 742 LEU A C 1
ATOM 5786 O O . LEU A 1 742 ? 32.327 0.654 15.188 1.00 94.00 742 LEU A O 1
ATOM 5790 N N . LEU A 1 743 ? 34.223 -0.348 14.523 1.00 93.25 743 LEU A N 1
ATOM 5791 C CA . LEU A 1 743 ? 34.557 -0.927 15.832 1.00 93.25 743 LEU A CA 1
ATOM 5792 C C . LEU A 1 743 ? 34.724 0.125 16.934 1.00 93.25 743 LEU A C 1
ATOM 5794 O O . LEU A 1 743 ? 34.207 -0.072 18.034 1.00 93.25 743 LEU A O 1
ATOM 5798 N N . ASP A 1 744 ? 35.360 1.263 16.646 1.00 91.31 744 ASP A N 1
ATOM 5799 C CA . ASP A 1 744 ? 35.521 2.356 17.619 1.00 91.31 744 ASP A CA 1
ATOM 5800 C C . ASP A 1 744 ? 34.169 2.938 18.068 1.00 91.31 744 ASP A C 1
ATOM 5802 O O . ASP A 1 744 ? 33.995 3.312 19.235 1.00 91.31 744 ASP A O 1
ATOM 5806 N N . GLY A 1 745 ? 33.178 2.954 17.169 1.00 92.62 745 GLY A N 1
ATOM 5807 C CA . GLY A 1 745 ? 31.798 3.318 17.486 1.00 92.62 745 GLY A CA 1
ATOM 5808 C C . GLY A 1 745 ? 31.159 2.343 18.476 1.00 92.62 745 GLY A C 1
ATOM 5809 O O . GLY A 1 745 ? 30.557 2.767 19.465 1.00 92.62 745 GLY A O 1
ATOM 5810 N N . TYR A 1 746 ? 31.336 1.035 18.275 1.00 94.94 746 TYR A N 1
ATOM 5811 C CA . TYR A 1 746 ? 30.813 0.010 19.187 1.00 94.94 746 TYR A CA 1
ATOM 5812 C C . TYR A 1 746 ? 31.544 -0.022 20.533 1.00 94.94 746 TYR A C 1
ATOM 5814 O O . TYR A 1 746 ? 30.898 -0.158 21.572 1.00 94.94 746 TYR A O 1
ATOM 5822 N N . VAL A 1 747 ? 32.864 0.175 20.544 1.00 92.88 747 VAL A N 1
ATOM 5823 C CA . VAL A 1 747 ? 33.673 0.308 21.768 1.00 92.88 747 VAL A CA 1
ATOM 5824 C C . VAL A 1 747 ? 33.201 1.503 22.602 1.00 92.88 747 VAL A C 1
ATOM 5826 O O . VAL A 1 747 ? 33.057 1.384 23.822 1.00 92.88 747 VAL A O 1
ATOM 5829 N N . ARG A 1 748 ? 32.889 2.640 21.964 1.00 92.00 748 ARG A N 1
ATOM 5830 C CA . ARG A 1 748 ? 32.296 3.815 22.628 1.00 92.00 748 ARG A CA 1
ATOM 5831 C C . ARG A 1 748 ? 30.926 3.486 23.232 1.00 92.00 748 ARG A C 1
ATOM 5833 O O . ARG A 1 748 ? 30.738 3.662 24.434 1.00 92.00 748 ARG A O 1
ATOM 5840 N N . GLN A 1 749 ? 30.022 2.914 22.435 1.00 91.00 749 GLN A N 1
ATOM 5841 C CA . GLN A 1 749 ? 28.677 2.514 22.874 1.00 91.00 749 GLN A CA 1
ATOM 5842 C C . GLN A 1 749 ? 28.689 1.479 24.013 1.00 91.00 749 GLN A C 1
ATOM 5844 O O . GLN A 1 749 ? 27.816 1.503 24.881 1.00 91.00 749 GLN A O 1
ATOM 5849 N N . LEU A 1 750 ? 29.668 0.569 24.042 1.00 90.94 750 LEU A N 1
ATOM 5850 C CA . LEU A 1 750 ? 29.803 -0.400 25.128 1.00 90.94 750 LEU A CA 1
ATOM 5851 C C . LEU A 1 750 ? 30.348 0.246 26.410 1.00 90.94 750 LEU A C 1
ATOM 5853 O O . LEU A 1 750 ? 29.854 -0.055 27.494 1.00 90.94 750 LEU A O 1
ATOM 5857 N N . ARG A 1 751 ? 31.305 1.179 26.317 1.00 90.00 751 ARG A N 1
ATOM 5858 C CA . ARG A 1 751 ? 31.780 1.952 27.484 1.00 90.00 751 ARG A CA 1
ATOM 5859 C C . ARG A 1 751 ? 30.662 2.801 28.097 1.00 90.00 751 ARG A C 1
ATOM 5861 O O . ARG A 1 751 ? 30.541 2.867 29.319 1.00 90.00 751 ARG A O 1
ATOM 5868 N N . GLU A 1 752 ? 29.784 3.364 27.268 1.00 89.44 752 GLU A N 1
ATOM 5869 C CA . GLU A 1 752 ? 28.581 4.093 27.699 1.00 89.44 752 GLU A CA 1
ATOM 5870 C C . GLU A 1 752 ? 27.595 3.248 28.529 1.00 89.44 752 GLU A C 1
ATOM 5872 O O . GLU A 1 752 ? 26.792 3.817 29.271 1.00 89.44 752 GLU A O 1
ATOM 5877 N N . MET A 1 753 ? 27.664 1.911 28.473 1.00 84.56 753 MET A N 1
ATOM 5878 C CA . MET A 1 753 ? 26.852 1.012 29.310 1.00 84.56 753 MET A CA 1
ATOM 5879 C C . MET A 1 753 ? 27.295 0.980 30.782 1.00 84.56 753 MET A C 1
ATOM 5881 O O . MET A 1 753 ? 26.526 0.510 31.619 1.00 84.56 753 MET A O 1
ATOM 5885 N N . LYS A 1 754 ? 28.503 1.471 31.112 1.00 84.06 754 LYS A N 1
ATOM 5886 C CA . LYS A 1 754 ? 29.090 1.458 32.471 1.00 84.06 754 LYS A CA 1
ATOM 5887 C C . LYS A 1 754 ? 29.112 0.057 33.115 1.00 84.06 754 LYS A C 1
ATOM 5889 O O . LYS A 1 754 ? 28.756 -0.105 34.283 1.00 84.06 754 LYS A O 1
ATOM 5894 N N . LEU A 1 755 ? 29.505 -0.956 32.339 1.00 85.75 755 LEU A N 1
ATOM 5895 C CA . LEU A 1 755 ? 29.725 -2.318 32.842 1.00 85.75 755 LEU A CA 1
ATOM 5896 C C . LEU A 1 755 ? 30.908 -2.366 33.820 1.00 85.75 755 LEU A C 1
ATOM 5898 O O . LEU A 1 755 ? 31.787 -1.502 33.792 1.00 85.75 755 LEU A O 1
ATOM 5902 N N . ASP A 1 756 ? 30.957 -3.408 34.649 1.00 85.00 756 ASP A N 1
ATOM 5903 C CA . ASP A 1 756 ? 32.072 -3.653 35.566 1.00 85.00 756 ASP A CA 1
ATOM 5904 C C . ASP A 1 756 ? 33.271 -4.266 34.819 1.00 85.00 756 ASP A C 1
ATOM 5906 O O . ASP A 1 756 ? 33.536 -5.465 34.871 1.00 85.00 756 ASP A O 1
ATOM 5910 N N . VAL A 1 757 ? 33.953 -3.423 34.037 1.00 88.50 757 VAL A N 1
ATOM 5911 C CA . VAL A 1 757 ? 35.066 -3.814 33.153 1.00 88.50 757 VAL A CA 1
ATOM 5912 C C . VAL A 1 757 ? 36.175 -4.526 33.925 1.00 88.50 757 VAL A C 1
ATOM 5914 O O . VAL A 1 757 ? 36.691 -5.524 33.437 1.00 88.50 757 VAL A O 1
ATOM 5917 N N . THR A 1 758 ? 36.499 -4.073 35.140 1.00 87.12 758 THR A N 1
ATOM 5918 C CA . THR A 1 758 ? 37.526 -4.700 35.985 1.00 87.12 758 THR A CA 1
ATOM 5919 C C . THR A 1 758 ? 37.144 -6.128 36.363 1.00 87.12 758 THR A C 1
ATOM 5921 O O . THR A 1 758 ? 37.962 -7.034 36.206 1.00 87.12 758 THR A O 1
ATOM 5924 N N . ARG A 1 759 ? 35.896 -6.357 36.803 1.00 88.31 759 ARG A N 1
ATOM 5925 C CA . ARG A 1 759 ? 35.398 -7.707 37.096 1.00 88.31 759 ARG A CA 1
ATOM 5926 C C . ARG A 1 759 ? 35.435 -8.590 35.847 1.00 88.31 759 ARG A C 1
ATOM 5928 O O . ARG A 1 759 ? 36.050 -9.651 35.890 1.00 88.31 759 ARG A O 1
ATOM 5935 N N . LEU A 1 760 ? 34.850 -8.139 34.738 1.00 90.00 760 LEU A N 1
ATOM 5936 C CA . LEU A 1 760 ? 34.761 -8.919 33.494 1.00 90.00 760 LEU A CA 1
ATOM 5937 C C . LEU A 1 760 ? 36.144 -9.244 32.898 1.00 90.00 760 LEU A C 1
ATOM 5939 O O . LEU A 1 760 ? 36.361 -10.350 32.410 1.00 90.00 760 LEU A O 1
ATOM 5943 N N . ALA A 1 761 ? 37.100 -8.313 32.979 1.00 90.62 761 ALA A N 1
ATOM 5944 C CA . ALA A 1 761 ? 38.485 -8.555 32.576 1.00 90.62 761 ALA A CA 1
ATOM 5945 C C . ALA A 1 761 ? 39.179 -9.568 33.500 1.00 90.62 761 ALA A C 1
ATOM 5947 O O . ALA A 1 761 ? 39.938 -10.402 33.016 1.00 90.62 761 ALA A O 1
ATOM 5948 N N . SER A 1 762 ? 38.891 -9.553 34.809 1.00 89.19 762 SER A N 1
ATOM 5949 C CA . SER A 1 762 ? 39.433 -10.544 35.752 1.00 89.19 762 SER A CA 1
ATOM 5950 C C . SER A 1 762 ? 38.811 -11.940 35.608 1.00 89.19 762 SER A C 1
ATOM 5952 O O . SER A 1 762 ? 39.501 -12.930 35.826 1.00 89.19 762 SER A O 1
ATOM 5954 N N . GLU A 1 763 ? 37.538 -12.034 35.205 1.00 89.56 763 GLU A N 1
ATOM 5955 C CA . GLU A 1 763 ? 36.852 -13.304 34.919 1.00 89.56 763 GLU A CA 1
ATOM 5956 C C . GLU A 1 763 ? 37.369 -13.963 33.631 1.00 89.56 763 GLU A C 1
ATOM 5958 O O . GLU A 1 763 ? 37.461 -15.187 33.574 1.00 89.56 763 GLU A O 1
ATOM 5963 N N . LEU A 1 764 ? 37.727 -13.159 32.621 1.00 91.50 764 LEU A N 1
ATOM 5964 C CA . LEU A 1 764 ? 38.260 -13.635 31.341 1.00 91.50 764 LEU A CA 1
ATOM 5965 C C . LEU A 1 764 ? 39.795 -13.800 31.335 1.00 91.50 764 LEU A C 1
ATOM 5967 O O . LEU A 1 764 ? 40.314 -14.641 30.612 1.00 91.50 764 LEU A O 1
ATOM 5971 N N . GLY A 1 765 ? 40.540 -13.008 32.109 1.00 90.44 765 GLY A N 1
ATOM 5972 C CA . GLY A 1 765 ? 41.997 -13.106 32.279 1.00 90.44 765 GLY A CA 1
ATOM 5973 C C . GLY A 1 765 ? 42.853 -12.566 31.122 1.00 90.44 765 GLY A C 1
ATOM 5974 O O . GLY A 1 765 ? 43.769 -11.782 31.369 1.00 90.44 765 GLY A O 1
ATOM 5975 N N . ARG A 1 766 ? 42.569 -12.957 29.872 1.00 89.81 766 ARG A N 1
ATOM 5976 C CA . ARG A 1 766 ? 43.308 -12.563 28.647 1.00 89.81 766 ARG A CA 1
ATOM 5977 C C . ARG A 1 766 ? 42.377 -12.473 27.422 1.00 89.81 766 ARG A C 1
ATOM 5979 O O . ARG A 1 766 ? 41.285 -13.038 27.465 1.00 89.81 766 ARG A O 1
ATOM 5986 N N . PRO A 1 767 ? 42.746 -11.778 26.329 1.00 91.75 767 PRO A N 1
ATOM 5987 C CA . PRO A 1 767 ? 41.823 -11.516 25.225 1.00 91.75 767 PRO A CA 1
ATOM 5988 C C . PRO A 1 767 ? 41.405 -12.785 24.471 1.00 91.75 767 PRO A C 1
ATOM 5990 O O . PRO A 1 767 ? 42.101 -13.798 24.466 1.00 91.75 767 PRO A O 1
ATOM 5993 N N . MET A 1 768 ? 40.263 -12.721 23.791 1.00 93.06 768 MET A N 1
ATOM 5994 C CA . MET A 1 768 ? 39.721 -13.828 22.996 1.00 93.06 768 MET A CA 1
ATOM 5995 C C . MET A 1 768 ? 40.218 -13.786 21.550 1.00 93.06 768 MET A C 1
ATOM 5997 O O . MET A 1 768 ? 40.310 -12.703 20.970 1.00 93.06 768 MET A O 1
ATOM 6001 N N . LYS A 1 769 ? 40.437 -14.947 20.929 1.00 91.56 769 LYS A N 1
ATOM 6002 C CA . LYS A 1 769 ? 40.789 -15.065 19.507 1.00 91.56 769 LYS A CA 1
ATOM 6003 C C . LYS A 1 769 ? 39.833 -16.015 18.768 1.00 91.56 769 LYS A C 1
ATOM 6005 O O . LYS A 1 769 ? 39.726 -17.169 19.180 1.00 91.56 769 LYS A O 1
ATOM 6010 N N . PRO A 1 770 ? 39.127 -15.577 17.708 1.00 94.00 770 PRO A N 1
ATOM 6011 C CA . PRO A 1 770 ? 38.258 -16.460 16.934 1.00 94.00 770 PRO A CA 1
ATOM 6012 C C . PRO A 1 770 ? 39.078 -17.438 16.075 1.00 94.00 770 PRO A C 1
ATOM 6014 O O . PRO A 1 770 ? 40.064 -17.050 15.453 1.00 94.00 770 PRO A O 1
ATOM 6017 N N . VAL A 1 771 ? 38.653 -18.701 16.011 1.00 93.75 771 VAL A N 1
ATOM 6018 C CA . VAL A 1 771 ? 39.272 -19.749 15.174 1.00 93.75 771 VAL A CA 1
ATOM 6019 C C . VAL A 1 771 ? 38.166 -20.504 14.441 1.00 93.75 771 VAL A C 1
ATOM 6021 O O . VAL A 1 771 ? 37.274 -21.036 15.085 1.00 93.75 771 VAL A O 1
ATOM 6024 N N . TRP A 1 772 ? 38.158 -20.557 13.109 1.00 93.94 772 TRP A N 1
ATOM 6025 C CA . TRP A 1 772 ? 37.040 -21.163 12.365 1.00 93.94 772 TRP A CA 1
ATOM 6026 C C . TRP A 1 772 ? 37.246 -22.653 12.122 1.00 93.94 772 TRP A C 1
ATOM 6028 O O . TRP A 1 772 ? 38.282 -23.058 11.602 1.00 93.94 772 TRP A O 1
ATOM 6038 N N . VAL A 1 773 ? 36.221 -23.452 12.429 1.00 93.38 773 VAL A N 1
ATOM 6039 C CA . VAL A 1 773 ? 36.220 -24.902 12.199 1.00 93.38 773 VAL A CA 1
ATOM 6040 C C . VAL A 1 773 ? 35.053 -25.278 11.292 1.00 93.38 773 VAL A C 1
ATOM 6042 O O . VAL A 1 773 ? 33.905 -24.878 11.502 1.00 93.38 773 VAL A O 1
ATOM 6045 N N . THR A 1 774 ? 35.349 -26.062 10.264 1.00 91.62 774 THR A N 1
ATOM 6046 C CA . THR A 1 774 ? 34.378 -26.596 9.307 1.00 91.62 774 THR A CA 1
ATOM 6047 C C . THR A 1 774 ? 34.631 -28.083 9.084 1.00 91.62 774 THR A C 1
ATOM 6049 O O . THR A 1 774 ? 35.665 -28.611 9.480 1.00 91.62 774 THR A O 1
ATOM 6052 N N . ARG A 1 775 ? 33.712 -28.760 8.394 1.00 87.75 775 ARG A N 1
ATOM 6053 C CA . ARG A 1 775 ? 33.837 -30.178 8.012 1.00 87.75 775 ARG A CA 1
ATOM 6054 C C . ARG A 1 775 ? 35.068 -30.538 7.171 1.00 87.75 775 ARG A C 1
ATOM 6056 O O . ARG A 1 775 ? 35.367 -31.723 7.066 1.00 87.75 775 ARG A O 1
ATOM 6063 N N . ASP A 1 776 ? 35.725 -29.545 6.575 1.00 84.69 776 ASP A N 1
ATOM 6064 C CA . ASP A 1 776 ? 36.915 -29.713 5.735 1.00 84.69 776 ASP A CA 1
ATOM 6065 C C . ASP A 1 776 ? 38.191 -29.177 6.433 1.00 84.69 776 ASP A C 1
ATOM 6067 O O . ASP A 1 776 ? 39.240 -29.066 5.805 1.00 84.69 776 ASP A O 1
ATOM 6071 N N . THR A 1 777 ? 38.096 -28.808 7.717 1.00 86.75 777 THR A N 1
ATOM 6072 C CA . THR A 1 777 ? 39.208 -28.339 8.558 1.00 86.75 777 THR A CA 1
ATOM 6073 C C . THR A 1 777 ? 39.850 -29.526 9.274 1.00 86.75 777 THR A C 1
ATOM 6075 O O . THR A 1 777 ? 39.140 -30.275 9.946 1.00 86.75 777 THR A O 1
ATOM 6078 N N . ASP A 1 778 ? 41.174 -29.670 9.182 1.00 84.25 778 ASP A N 1
ATOM 6079 C CA . ASP A 1 778 ? 41.914 -30.567 10.072 1.00 84.25 778 ASP A CA 1
ATOM 6080 C C . ASP A 1 778 ? 42.017 -29.924 11.463 1.00 84.25 778 ASP A C 1
ATOM 6082 O O . ASP A 1 778 ? 42.435 -28.771 11.594 1.00 84.25 778 ASP A O 1
ATOM 6086 N N . VAL A 1 779 ? 41.566 -30.638 12.495 1.00 80.31 779 VAL A N 1
ATOM 6087 C CA . VAL A 1 779 ? 41.495 -30.115 13.867 1.00 80.31 779 VAL A CA 1
ATOM 6088 C C . VAL A 1 779 ? 42.891 -30.011 14.481 1.00 80.31 779 VAL A C 1
ATOM 6090 O O . VAL A 1 779 ? 43.143 -29.063 15.222 1.00 80.31 779 VAL A O 1
ATOM 6093 N N . GLU A 1 780 ? 43.804 -30.919 14.121 1.00 77.25 780 GLU A N 1
ATOM 6094 C CA . GLU A 1 780 ? 45.186 -30.930 14.621 1.00 77.25 780 GLU A CA 1
ATOM 6095 C C . GLU A 1 780 ? 45.992 -29.728 14.085 1.00 77.25 780 GLU A C 1
ATOM 6097 O O . GLU A 1 780 ? 46.882 -29.222 14.764 1.00 77.25 780 GLU A O 1
ATOM 6102 N N . GLU A 1 781 ? 45.651 -29.203 12.899 1.00 76.88 781 GLU A N 1
ATOM 6103 C CA . GLU A 1 781 ? 46.311 -28.021 12.316 1.00 76.88 781 GLU A CA 1
ATOM 6104 C C . GLU A 1 781 ? 45.805 -26.678 12.876 1.00 76.88 781 GLU A C 1
ATOM 6106 O O . GLU A 1 781 ? 46.500 -25.664 12.761 1.00 76.88 781 GLU A O 1
ATOM 6111 N N . VAL A 1 782 ? 44.600 -26.637 13.461 1.00 75.81 782 VAL A N 1
ATOM 6112 C CA . VAL A 1 782 ? 43.989 -25.401 13.998 1.00 75.81 782 VAL A CA 1
ATOM 6113 C C . VAL A 1 782 ? 44.004 -25.313 15.525 1.00 75.81 782 VAL A C 1
ATOM 6115 O O . VAL A 1 782 ? 43.501 -24.330 16.076 1.00 75.81 782 VAL A O 1
ATOM 6118 N N . GLU A 1 783 ? 44.584 -26.298 16.213 1.00 76.19 783 GLU A N 1
ATOM 6119 C CA . GLU A 1 783 ? 44.749 -26.274 17.665 1.00 76.19 783 GLU A CA 1
ATOM 6120 C C . GLU A 1 783 ? 45.673 -25.117 18.093 1.00 76.19 783 GLU A C 1
ATOM 6122 O O . GLU A 1 783 ? 46.865 -25.066 17.784 1.00 76.19 783 GLU A O 1
ATOM 6127 N N . TYR A 1 784 ? 45.121 -24.153 18.829 1.00 76.12 784 TYR A N 1
ATOM 6128 C CA . TYR A 1 784 ? 45.887 -23.036 19.375 1.00 76.12 784 TYR A CA 1
ATOM 6129 C C . TYR A 1 784 ? 46.507 -23.395 20.732 1.00 76.12 784 TYR A C 1
ATOM 6131 O O . TYR A 1 784 ? 45.831 -23.373 21.760 1.00 76.12 784 TYR A O 1
ATOM 6139 N N . THR A 1 785 ? 47.819 -23.640 20.741 1.00 68.00 785 THR A N 1
ATOM 6140 C CA . THR A 1 785 ? 48.604 -23.984 21.943 1.00 68.00 785 THR A CA 1
ATOM 6141 C C . THR A 1 785 ? 49.280 -22.778 22.621 1.00 68.00 785 THR A C 1
ATOM 6143 O O . THR A 1 785 ? 50.208 -22.955 23.410 1.00 68.00 785 THR A O 1
ATOM 6146 N N . GLY A 1 786 ? 48.919 -21.543 22.257 1.00 68.00 786 GLY A N 1
ATOM 6147 C CA . GLY A 1 786 ? 49.554 -20.331 22.788 1.00 68.00 786 GLY A CA 1
ATOM 6148 C C . GLY A 1 786 ? 48.943 -19.852 24.109 1.00 68.00 786 GLY A C 1
ATOM 6149 O O . GLY A 1 786 ? 47.792 -20.144 24.420 1.00 68.00 786 GLY A O 1
ATOM 6150 N N . GLU A 1 787 ? 49.701 -19.072 24.885 1.00 71.12 787 GLU A N 1
ATOM 6151 C CA . GLU A 1 787 ? 49.227 -18.523 26.167 1.00 71.12 787 GLU A CA 1
ATOM 6152 C C . GLU A 1 787 ? 48.718 -17.070 26.079 1.00 71.12 787 GLU A C 1
ATOM 6154 O O . GLU A 1 787 ? 48.152 -16.561 27.048 1.00 71.12 787 GLU A O 1
ATOM 6159 N N . ASP A 1 788 ? 48.868 -16.397 24.937 1.00 82.62 788 ASP A N 1
ATOM 6160 C CA . ASP A 1 788 ? 48.530 -14.971 24.803 1.00 82.62 788 ASP A CA 1
ATOM 6161 C C . ASP A 1 788 ? 47.014 -14.710 24.726 1.00 82.62 788 ASP A C 1
ATOM 6163 O O . ASP A 1 788 ? 46.540 -13.646 25.127 1.00 82.62 788 ASP A O 1
ATOM 6167 N N . PHE A 1 789 ? 46.244 -15.683 24.226 1.00 88.88 789 PHE A N 1
ATOM 6168 C CA . PHE A 1 789 ? 44.811 -15.550 23.951 1.00 88.88 789 PHE A CA 1
ATOM 6169 C C . PHE A 1 789 ? 44.012 -16.769 24.418 1.00 88.88 789 PHE A C 1
ATOM 6171 O O . PHE A 1 789 ? 44.532 -17.875 24.525 1.00 88.88 789 PHE A O 1
ATOM 6178 N N . HIS A 1 790 ? 42.712 -16.581 24.627 1.00 92.50 790 HIS A N 1
ATOM 6179 C CA . HIS A 1 790 ? 41.751 -17.675 24.731 1.00 92.50 790 HIS A CA 1
ATOM 6180 C C . HIS A 1 790 ? 41.123 -17.975 23.358 1.00 92.50 790 HIS A C 1
ATOM 6182 O O . HIS A 1 790 ? 40.442 -17.097 22.813 1.00 92.50 790 HIS A O 1
ATOM 6188 N N . PRO A 1 791 ? 41.299 -19.178 22.779 1.00 93.00 791 PRO A N 1
ATOM 6189 C CA . PRO A 1 791 ? 40.665 -19.530 21.517 1.00 93.00 791 PRO A CA 1
ATOM 6190 C C . PRO A 1 791 ? 39.149 -19.713 21.676 1.00 93.00 791 PRO A C 1
ATOM 6192 O O . PRO A 1 791 ? 38.653 -20.394 22.579 1.00 93.00 791 PRO A O 1
ATOM 6195 N N . VAL A 1 792 ? 38.410 -19.100 20.756 1.00 95.75 792 VAL A N 1
ATOM 6196 C CA . VAL A 1 792 ? 36.961 -19.225 20.600 1.00 95.75 792 VAL A CA 1
ATOM 6197 C C . VAL A 1 792 ? 36.724 -19.904 19.256 1.00 95.75 792 VAL A C 1
ATOM 6199 O O . VAL A 1 792 ? 36.724 -19.254 18.209 1.00 95.75 792 VAL A O 1
ATOM 6202 N N . TYR A 1 793 ? 36.572 -21.225 19.277 1.00 96.44 793 TYR A N 1
ATOM 6203 C CA . TYR A 1 793 ? 36.394 -22.020 18.068 1.00 96.44 793 TYR A CA 1
ATOM 6204 C C . TYR A 1 793 ? 34.971 -21.840 17.527 1.00 96.44 793 TYR A C 1
ATOM 6206 O O . TYR A 1 793 ? 33.987 -22.118 18.205 1.00 96.44 793 TYR A O 1
ATOM 6214 N N . LEU A 1 794 ? 34.858 -21.350 16.299 1.00 96.94 794 LEU A N 1
ATOM 6215 C CA . LEU A 1 794 ? 33.624 -21.008 15.605 1.00 96.94 794 LEU A CA 1
ATOM 6216 C C . LEU A 1 794 ? 33.295 -22.138 14.627 1.00 96.94 794 LEU A C 1
ATOM 6218 O O . LEU A 1 794 ? 33.752 -22.142 13.481 1.00 96.94 794 LEU A O 1
ATOM 6222 N N . LEU A 1 795 ? 32.542 -23.124 15.115 1.00 96.38 795 LEU A N 1
ATOM 6223 C CA . LEU A 1 795 ? 32.316 -24.412 14.464 1.00 96.38 795 LEU A CA 1
ATOM 6224 C C . LEU A 1 795 ? 30.992 -24.407 13.684 1.00 96.38 795 LEU A C 1
ATOM 6226 O O . LEU A 1 795 ? 29.909 -24.354 14.273 1.00 96.38 795 LEU A O 1
ATOM 6230 N N . SER A 1 796 ? 31.073 -24.509 12.354 1.00 95.31 796 SER A N 1
ATOM 6231 C CA . SER A 1 796 ? 29.905 -24.759 11.496 1.00 95.31 796 SER A CA 1
ATOM 6232 C C . SER A 1 796 ? 29.673 -26.264 11.362 1.00 95.31 796 SER A C 1
ATOM 6234 O O . SER A 1 796 ? 30.484 -26.974 10.763 1.00 95.31 796 SER A O 1
ATOM 6236 N N . ALA A 1 797 ? 28.593 -26.764 11.968 1.00 95.12 797 ALA A N 1
ATOM 6237 C CA . ALA A 1 797 ? 28.368 -28.201 12.154 1.00 95.12 797 ALA A CA 1
ATOM 6238 C C . ALA A 1 797 ? 28.143 -28.972 10.838 1.00 95.12 797 ALA A C 1
ATOM 6240 O O . ALA A 1 797 ? 28.554 -30.129 10.704 1.00 95.12 797 ALA A O 1
ATOM 6241 N N . SER A 1 798 ? 27.485 -28.334 9.864 1.00 92.44 798 SER A N 1
ATOM 6242 C CA . SER A 1 798 ? 27.086 -28.977 8.610 1.00 92.44 798 SER A CA 1
ATOM 6243 C C . SER A 1 798 ? 28.135 -28.855 7.506 1.00 92.44 798 SER A C 1
ATOM 6245 O O . SER A 1 798 ? 28.809 -27.837 7.361 1.00 92.44 798 SER A O 1
ATOM 6247 N N . ARG A 1 799 ? 28.230 -29.891 6.665 1.00 88.31 799 ARG A N 1
ATOM 6248 C CA . ARG A 1 799 ? 29.108 -29.918 5.490 1.00 88.31 799 ARG A CA 1
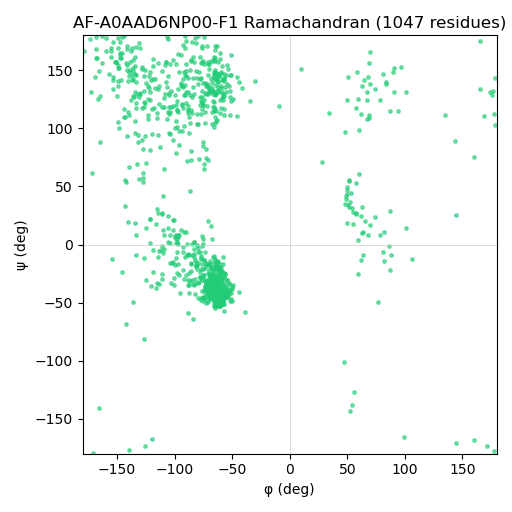ATOM 6249 C C . ARG A 1 799 ? 28.608 -28.947 4.429 1.00 88.31 799 ARG A C 1
ATOM 6251 O O . ARG A 1 799 ? 27.429 -28.954 4.079 1.00 88.31 799 ARG A O 1
ATOM 6258 N N . TYR A 1 800 ? 29.528 -28.165 3.870 1.00 85.88 800 TYR A N 1
ATOM 6259 C CA . TYR A 1 800 ? 29.241 -27.307 2.730 1.00 85.88 800 TYR A CA 1
ATOM 6260 C C . TYR A 1 800 ? 29.065 -28.140 1.455 1.00 85.88 800 TYR A C 1
ATOM 6262 O O . TYR A 1 800 ? 29.987 -28.829 1.019 1.00 85.88 800 TYR A O 1
ATOM 6270 N N . LEU A 1 801 ? 27.885 -28.072 0.838 1.00 79.69 801 LEU A N 1
ATOM 6271 C CA . LEU A 1 801 ? 27.599 -28.775 -0.413 1.00 79.69 801 LEU A CA 1
ATOM 6272 C C . LEU A 1 801 ? 27.732 -27.817 -1.606 1.00 79.69 801 LEU A C 1
ATOM 6274 O O . LEU A 1 801 ? 26.862 -26.973 -1.836 1.00 79.69 801 LEU A O 1
ATOM 6278 N N . ARG A 1 802 ? 28.813 -27.969 -2.386 1.00 68.56 802 ARG A N 1
ATOM 6279 C CA . ARG A 1 802 ? 28.988 -27.262 -3.668 1.00 68.56 802 ARG A CA 1
ATOM 6280 C C . ARG A 1 802 ? 27.947 -27.729 -4.684 1.00 68.56 802 ARG A C 1
ATOM 6282 O O . ARG A 1 802 ? 27.544 -28.891 -4.692 1.00 68.56 802 ARG A O 1
ATOM 6289 N N . GLU A 1 803 ? 27.519 -26.821 -5.553 1.00 55.94 803 GLU A N 1
ATOM 6290 C CA . GLU A 1 803 ? 26.324 -27.016 -6.382 1.00 55.94 803 GLU A CA 1
ATOM 6291 C C . GLU A 1 803 ? 26.430 -28.170 -7.391 1.00 55.94 803 GLU A C 1
ATOM 6293 O O . GLU A 1 803 ? 25.445 -28.859 -7.652 1.00 55.94 803 GLU A O 1
ATOM 6298 N N . GLU A 1 804 ? 27.645 -28.426 -7.872 1.00 49.94 804 GLU A N 1
ATOM 6299 C CA . GLU A 1 804 ? 27.999 -29.466 -8.846 1.00 49.94 804 GLU A CA 1
ATOM 6300 C C . GLU A 1 804 ? 28.173 -30.863 -8.220 1.00 49.94 804 GLU A C 1
ATOM 6302 O O . GLU A 1 804 ? 28.121 -31.870 -8.925 1.00 49.94 804 GLU A O 1
ATOM 6307 N N . LEU A 1 805 ? 28.354 -30.938 -6.895 1.00 50.22 805 LEU A N 1
ATOM 6308 C CA . LEU A 1 805 ? 28.701 -32.156 -6.147 1.00 50.22 805 LEU A CA 1
ATOM 6309 C C . LEU A 1 805 ? 27.514 -32.734 -5.356 1.00 50.22 805 LEU A C 1
ATOM 6311 O O . LEU A 1 805 ? 27.710 -33.413 -4.349 1.00 50.22 805 LEU A O 1
ATOM 6315 N N . GLN A 1 806 ? 26.274 -32.460 -5.777 1.00 53.53 806 GLN A N 1
ATOM 6316 C CA . GLN A 1 806 ? 25.100 -33.010 -5.094 1.00 53.53 806 GLN A CA 1
ATOM 6317 C C . GLN A 1 806 ? 25.016 -34.537 -5.251 1.00 53.53 806 GLN A C 1
ATOM 6319 O O . GLN A 1 806 ? 25.082 -35.030 -6.384 1.00 53.53 806 GLN A O 1
ATOM 6324 N N . PRO A 1 807 ? 24.791 -35.278 -4.147 1.00 51.72 807 PRO A N 1
ATOM 6325 C CA . PRO A 1 807 ? 24.604 -36.719 -4.198 1.00 51.72 807 PRO A CA 1
ATOM 6326 C C . PRO A 1 807 ? 23.352 -37.052 -5.018 1.00 51.72 807 PRO A C 1
ATOM 6328 O O . PRO A 1 807 ? 22.299 -36.419 -4.881 1.00 51.72 807 PRO A O 1
ATOM 6331 N N . ARG A 1 808 ? 23.467 -38.050 -5.891 1.00 50.12 808 ARG A N 1
ATOM 6332 C CA . ARG A 1 808 ? 22.382 -38.553 -6.745 1.00 50.12 808 ARG A CA 1
ATOM 6333 C C . ARG A 1 808 ? 21.545 -39.632 -6.047 1.00 50.12 808 ARG A C 1
ATOM 6335 O O . ARG A 1 808 ? 20.482 -39.971 -6.560 1.00 50.12 808 ARG A O 1
ATOM 6342 N N . GLY A 1 809 ? 21.990 -40.106 -4.883 1.00 52.72 809 GLY A N 1
ATOM 6343 C CA . GLY A 1 809 ? 21.270 -40.984 -3.960 1.00 52.72 809 GLY A CA 1
ATOM 6344 C C . GLY A 1 809 ? 21.988 -41.090 -2.606 1.00 52.72 809 GLY A C 1
ATOM 6345 O O . GLY A 1 809 ? 23.054 -40.508 -2.419 1.00 52.72 809 GLY A O 1
ATOM 6346 N N . ALA A 1 810 ? 21.420 -41.845 -1.659 1.00 53.06 810 ALA A N 1
ATOM 6347 C CA . ALA A 1 810 ? 22.001 -42.044 -0.321 1.00 53.06 810 ALA A CA 1
ATOM 6348 C C . ALA A 1 810 ? 23.418 -42.669 -0.342 1.00 53.06 810 ALA A C 1
ATOM 6350 O O . ALA A 1 810 ? 24.243 -42.395 0.528 1.00 53.06 810 ALA A O 1
ATOM 6351 N N . SER A 1 811 ? 23.728 -43.452 -1.382 1.00 49.94 811 SER A N 1
ATOM 6352 C CA . SER A 1 811 ? 25.012 -44.139 -1.588 1.00 49.94 811 SER A CA 1
ATOM 6353 C C . SER A 1 811 ? 26.245 -43.236 -1.560 1.00 49.94 811 SER A C 1
ATOM 6355 O O . SER A 1 811 ? 27.320 -43.688 -1.170 1.00 49.94 811 SER A O 1
ATOM 6357 N N . ASP A 1 812 ? 26.111 -41.976 -1.971 1.00 53.09 812 ASP A N 1
ATOM 6358 C CA . ASP A 1 812 ? 27.257 -41.163 -2.402 1.00 53.09 812 ASP A CA 1
ATOM 6359 C C . ASP A 1 812 ? 28.111 -40.627 -1.237 1.00 53.09 812 ASP A C 1
ATOM 6361 O O . ASP A 1 812 ? 29.219 -40.142 -1.459 1.00 53.09 812 ASP A O 1
ATOM 6365 N N . TYR A 1 813 ? 27.633 -40.762 0.007 1.00 54.69 813 TYR A N 1
ATOM 6366 C CA . TYR A 1 813 ? 28.389 -40.441 1.227 1.00 54.69 813 TYR A CA 1
ATOM 6367 C C . TYR A 1 813 ? 28.471 -41.606 2.232 1.00 54.69 813 TYR A C 1
ATOM 6369 O O . TYR A 1 813 ? 28.837 -41.392 3.384 1.00 54.69 813 TYR A O 1
ATOM 6377 N N . GLY A 1 814 ? 28.141 -42.838 1.824 1.00 55.94 814 GLY A N 1
ATOM 6378 C CA . GLY A 1 814 ? 28.237 -44.020 2.697 1.00 55.94 814 GLY A CA 1
ATOM 6379 C C . GLY A 1 814 ? 27.219 -44.064 3.846 1.00 55.94 814 GLY A C 1
ATOM 6380 O O . GLY A 1 814 ? 27.397 -44.819 4.800 1.00 55.94 814 GLY A O 1
ATOM 6381 N N . HIS A 1 815 ? 26.151 -43.270 3.765 1.00 61.03 815 HIS A N 1
ATOM 6382 C CA . HIS A 1 815 ? 25.076 -43.219 4.754 1.00 61.03 815 HIS A CA 1
ATOM 6383 C C . HIS A 1 815 ? 23.788 -43.857 4.208 1.00 61.03 815 HIS A C 1
ATOM 6385 O O . HIS A 1 815 ? 23.545 -43.874 3.007 1.00 61.03 815 HIS A O 1
ATOM 6391 N N . GLY A 1 816 ? 22.920 -44.355 5.093 1.00 72.00 816 GLY A N 1
ATOM 6392 C CA . GLY A 1 816 ? 21.623 -44.935 4.706 1.00 72.00 816 GLY A CA 1
ATOM 6393 C C . GLY A 1 816 ? 20.536 -43.916 4.325 1.00 72.00 816 GLY A C 1
ATOM 6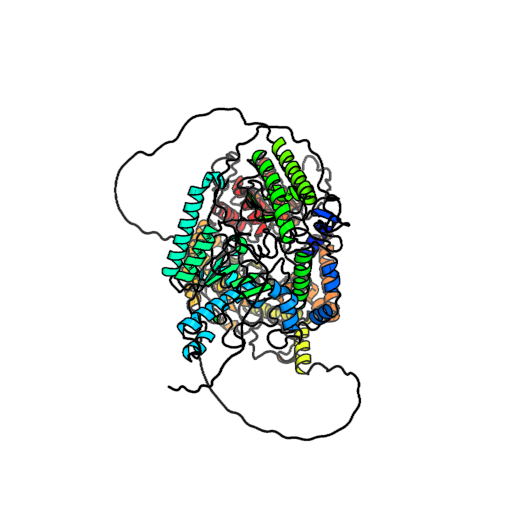394 O O . GLY A 1 816 ? 19.383 -44.304 4.175 1.00 72.00 816 GLY A O 1
ATOM 6395 N N . PHE A 1 817 ? 20.872 -42.627 4.217 1.00 82.00 817 PHE A N 1
ATOM 6396 C CA . PHE A 1 817 ? 19.930 -41.510 4.084 1.00 82.00 817 PHE A CA 1
ATOM 6397 C C . PHE A 1 817 ? 20.501 -40.399 3.184 1.00 82.00 817 PHE A C 1
ATOM 6399 O O . PHE A 1 817 ? 21.705 -40.357 2.919 1.00 82.00 817 PHE A O 1
ATOM 6406 N N . VAL A 1 818 ? 19.655 -39.477 2.715 1.00 83.75 818 VAL A N 1
ATOM 6407 C CA . VAL A 1 818 ? 20.090 -38.318 1.914 1.00 83.75 818 VAL A CA 1
ATOM 6408 C C . VAL A 1 818 ? 20.460 -37.162 2.842 1.00 83.75 818 VAL A C 1
ATOM 6410 O O . VAL A 1 818 ? 19.611 -36.625 3.549 1.00 83.75 818 VAL A O 1
ATOM 6413 N N . TYR A 1 819 ? 21.732 -36.761 2.832 1.00 86.38 819 TYR A N 1
ATOM 6414 C CA . TYR A 1 819 ? 22.242 -35.702 3.705 1.00 86.38 819 TYR A CA 1
ATOM 6415 C C . TYR A 1 819 ? 21.738 -34.297 3.315 1.00 86.38 819 TYR A C 1
ATOM 6417 O O . TYR A 1 819 ? 21.764 -33.909 2.143 1.00 86.38 819 TYR A O 1
ATOM 6425 N N . ILE A 1 820 ? 21.322 -33.512 4.314 1.00 88.06 820 ILE A N 1
ATOM 6426 C CA . ILE A 1 820 ? 20.766 -32.160 4.180 1.00 88.06 820 ILE A CA 1
ATOM 6427 C C . ILE A 1 820 ? 21.603 -31.181 5.018 1.00 88.06 820 ILE A C 1
ATOM 6429 O O . ILE A 1 820 ? 21.500 -31.146 6.245 1.00 88.06 820 ILE A O 1
ATOM 6433 N N . GLN A 1 821 ? 22.391 -30.336 4.341 1.00 89.44 821 GLN A N 1
ATOM 6434 C CA . GLN A 1 821 ? 23.154 -29.254 4.974 1.00 89.44 821 GLN A CA 1
ATOM 6435 C C . GLN A 1 821 ? 22.222 -28.314 5.765 1.00 89.44 821 GLN A C 1
ATOM 6437 O O . GLN A 1 821 ? 21.279 -27.752 5.201 1.00 89.44 821 GLN A O 1
ATOM 6442 N N . GLY A 1 822 ? 22.536 -28.069 7.040 1.00 90.62 822 GLY A N 1
ATOM 6443 C CA . GLY A 1 822 ? 21.865 -27.055 7.855 1.00 90.62 822 GLY A CA 1
ATOM 6444 C C . GLY A 1 822 ? 20.454 -27.433 8.308 1.00 90.62 822 GLY A C 1
ATOM 6445 O O . GLY A 1 822 ? 19.662 -26.541 8.604 1.00 90.62 822 GLY A O 1
ATOM 6446 N N . ALA A 1 823 ? 20.124 -28.728 8.370 1.00 90.62 823 ALA A N 1
ATOM 6447 C CA . ALA A 1 823 ? 18.783 -29.231 8.687 1.00 90.62 823 ALA A CA 1
ATOM 6448 C C . ALA A 1 823 ? 18.145 -28.610 9.956 1.00 90.62 823 ALA A C 1
ATOM 6450 O O . ALA A 1 823 ? 16.940 -28.348 9.968 1.00 90.62 823 ALA A O 1
ATOM 6451 N N . GLY A 1 824 ? 18.939 -28.306 10.991 1.00 89.06 824 GLY A N 1
ATOM 6452 C CA . GLY A 1 824 ? 18.494 -27.632 12.220 1.00 89.06 824 GLY A CA 1
ATOM 6453 C C . GLY A 1 824 ? 18.272 -26.110 12.114 1.00 89.06 824 GLY A C 1
ATOM 6454 O O . GLY A 1 824 ? 17.519 -25.560 12.914 1.00 89.06 824 GLY A O 1
ATOM 6455 N N . ASP A 1 825 ? 18.859 -25.406 11.135 1.00 87.88 825 ASP A N 1
ATOM 6456 C CA . ASP A 1 825 ? 18.593 -23.963 10.891 1.00 87.88 825 ASP A CA 1
ATOM 6457 C C . ASP A 1 825 ? 17.245 -23.730 10.180 1.00 87.88 825 ASP A C 1
ATOM 6459 O O . ASP A 1 825 ? 16.750 -22.609 10.105 1.00 87.88 825 ASP A O 1
ATOM 6463 N N . ASP A 1 826 ? 16.634 -24.800 9.671 1.00 77.75 826 ASP A N 1
ATOM 6464 C CA . ASP A 1 826 ? 15.365 -24.801 8.936 1.00 77.75 826 ASP A CA 1
ATOM 6465 C C . ASP A 1 826 ? 14.222 -25.464 9.735 1.00 77.75 826 ASP A C 1
ATOM 6467 O O . ASP A 1 826 ? 13.178 -25.782 9.174 1.00 77.75 826 ASP A O 1
ATOM 6471 N N . HIS A 1 827 ? 14.417 -25.716 11.039 1.00 82.81 827 HIS A N 1
ATOM 6472 C CA . HIS A 1 827 ? 13.502 -26.518 11.868 1.00 82.81 827 HIS A CA 1
ATOM 6473 C C . HIS A 1 827 ? 12.065 -25.981 11.933 1.00 82.81 827 HIS A C 1
ATOM 6475 O O . HIS A 1 827 ? 11.128 -26.775 11.987 1.00 82.81 827 HIS A O 1
ATOM 6481 N N . GLU A 1 828 ? 11.869 -24.665 11.821 1.00 79.00 828 GLU A N 1
ATOM 6482 C CA . GLU A 1 828 ? 10.545 -24.032 11.705 1.00 79.00 828 GLU A CA 1
ATOM 6483 C C . GLU A 1 828 ? 9.701 -24.612 10.550 1.00 79.00 828 GLU A C 1
ATOM 6485 O O . GLU A 1 828 ? 8.479 -24.679 10.657 1.00 79.00 828 GLU A O 1
ATOM 6490 N N . GLY A 1 829 ? 10.338 -25.072 9.465 1.00 75.06 829 GLY A N 1
ATOM 6491 C CA . GLY A 1 829 ? 9.667 -25.601 8.275 1.00 75.06 829 GLY A CA 1
ATOM 6492 C C . GLY A 1 829 ? 9.352 -27.102 8.291 1.00 75.06 829 GLY A C 1
ATOM 6493 O O . GLY A 1 829 ? 8.675 -27.570 7.378 1.00 75.06 829 GLY A O 1
ATOM 6494 N N . TRP A 1 830 ? 9.839 -27.874 9.273 1.00 86.88 830 TRP A N 1
ATOM 6495 C CA . TRP A 1 830 ? 9.678 -29.343 9.276 1.00 86.88 830 TRP A CA 1
ATOM 6496 C C . TRP A 1 830 ? 9.498 -29.997 10.652 1.00 86.88 830 TRP A C 1
ATOM 6498 O O . TRP A 1 830 ? 8.941 -31.088 10.725 1.00 86.88 830 TRP A O 1
ATOM 6508 N N . ALA A 1 831 ? 9.942 -29.374 11.747 1.00 83.44 831 ALA A N 1
ATOM 6509 C CA . ALA A 1 831 ? 10.068 -30.049 13.041 1.00 83.44 831 ALA A CA 1
ATOM 6510 C C . ALA A 1 831 ? 8.742 -30.239 13.802 1.00 83.44 831 ALA A C 1
ATOM 6512 O O . ALA A 1 831 ? 8.741 -30.880 14.846 1.00 83.44 831 ALA A O 1
ATOM 6513 N N . ARG A 1 832 ? 7.614 -29.690 13.321 1.00 88.62 832 ARG A N 1
ATOM 6514 C CA . ARG A 1 832 ? 6.267 -29.846 13.926 1.00 88.62 832 ARG A CA 1
ATOM 6515 C C . ARG A 1 832 ? 6.201 -29.532 15.438 1.00 88.62 832 ARG A C 1
ATOM 6517 O O . ARG A 1 832 ? 5.447 -30.146 16.183 1.00 88.62 832 ARG A O 1
ATOM 6524 N N . GLY A 1 833 ? 7.004 -28.575 15.906 1.00 81.69 833 GLY A N 1
ATOM 6525 C CA . GLY A 1 833 ? 7.092 -28.211 17.328 1.00 81.69 833 GLY A CA 1
ATOM 6526 C C . GLY A 1 833 ? 8.070 -29.049 18.162 1.00 81.69 833 GLY A C 1
ATOM 6527 O O . GLY A 1 833 ? 8.256 -28.747 19.340 1.00 81.69 833 GLY A O 1
ATOM 6528 N N . LEU A 1 834 ? 8.743 -30.045 17.573 1.00 86.44 834 LEU A N 1
ATOM 6529 C CA . LEU A 1 834 ? 9.877 -30.730 18.193 1.00 86.44 834 LEU A CA 1
ATOM 6530 C C . LEU A 1 834 ? 11.002 -29.722 18.467 1.00 86.44 834 LEU A C 1
ATOM 6532 O O . LEU A 1 834 ? 11.480 -29.042 17.559 1.00 86.44 834 LEU A O 1
ATOM 6536 N N . LEU A 1 835 ? 11.440 -29.647 19.723 1.00 86.25 835 LEU A N 1
ATOM 6537 C CA . LEU A 1 835 ? 12.565 -28.813 20.151 1.00 86.25 835 LEU A CA 1
ATOM 6538 C C . LEU A 1 835 ? 13.838 -29.658 20.339 1.00 86.25 835 LEU A C 1
ATOM 6540 O O . LEU A 1 835 ? 13.729 -30.857 20.610 1.00 86.25 835 LEU A O 1
ATOM 6544 N N . PRO A 1 836 ? 15.047 -29.062 20.301 1.00 86.00 836 PRO A N 1
ATOM 6545 C CA . PRO A 1 836 ? 16.298 -29.815 20.409 1.00 86.00 836 PRO A CA 1
ATOM 6546 C C . PRO A 1 836 ? 16.396 -30.742 21.630 1.00 86.00 836 PRO A C 1
ATOM 6548 O O . PRO A 1 836 ? 16.847 -31.874 21.505 1.00 86.00 836 PRO A O 1
ATOM 6551 N N . ALA A 1 837 ? 15.923 -30.313 22.806 1.00 82.94 837 ALA A N 1
ATOM 6552 C CA . ALA A 1 837 ? 15.931 -31.149 24.013 1.00 82.94 837 ALA A CA 1
ATOM 6553 C C . ALA A 1 837 ? 14.964 -32.351 23.930 1.00 82.94 837 ALA A C 1
ATOM 6555 O O . ALA A 1 837 ? 15.249 -33.419 24.472 1.00 82.94 837 ALA A O 1
ATOM 6556 N N . MET A 1 838 ? 13.844 -32.206 23.211 1.00 89.06 838 MET A N 1
ATOM 6557 C CA . MET A 1 838 ? 12.917 -33.311 22.930 1.00 89.06 838 MET A CA 1
ATOM 6558 C C . MET A 1 838 ? 13.551 -34.298 21.946 1.00 89.06 838 MET A C 1
ATOM 6560 O O . MET A 1 838 ? 13.502 -35.504 22.167 1.00 89.06 838 MET A O 1
ATOM 6564 N N . TYR A 1 839 ? 14.210 -33.783 20.901 1.00 92.94 839 TYR A N 1
ATOM 6565 C CA . TYR A 1 839 ? 14.975 -34.597 19.958 1.00 92.94 839 TYR A CA 1
ATOM 6566 C C . TYR A 1 839 ? 16.079 -35.392 20.663 1.00 92.94 839 TYR A C 1
ATOM 6568 O O . TYR A 1 839 ? 16.161 -36.599 20.474 1.00 92.94 839 TYR A O 1
ATOM 6576 N N . TRP A 1 840 ? 16.883 -34.757 21.521 1.00 92.38 840 TRP A N 1
ATOM 6577 C CA . TRP A 1 840 ? 17.967 -35.443 22.228 1.00 92.38 840 TRP A CA 1
ATOM 6578 C C . TRP A 1 840 ? 17.475 -36.511 23.207 1.00 92.38 840 TRP A C 1
ATOM 6580 O O . TRP A 1 840 ? 18.047 -37.598 23.242 1.00 92.38 840 TRP A O 1
ATOM 6590 N N . SER A 1 841 ? 16.394 -36.248 23.946 1.00 89.94 841 SER A N 1
ATOM 6591 C CA . SER A 1 841 ? 15.803 -37.230 24.870 1.00 89.94 841 SER A CA 1
ATOM 6592 C C . SER A 1 841 ? 15.100 -38.400 24.167 1.00 89.94 841 SER A C 1
ATOM 6594 O O . SER A 1 841 ? 15.005 -39.477 24.747 1.00 89.94 841 SER A O 1
ATOM 6596 N N . HIS A 1 842 ? 14.646 -38.222 22.921 1.00 92.69 842 HIS A N 1
ATOM 6597 C CA . HIS A 1 842 ? 13.909 -39.234 22.146 1.00 92.69 842 HIS A CA 1
ATOM 6598 C C . HIS A 1 842 ? 14.662 -39.686 20.884 1.00 92.69 842 HIS A C 1
ATOM 6600 O O . HIS A 1 842 ? 14.072 -40.269 19.973 1.00 92.69 842 HIS A O 1
ATOM 6606 N N . ARG A 1 843 ? 15.975 -39.429 20.828 1.00 93.38 843 ARG A N 1
ATOM 6607 C CA . ARG A 1 843 ? 16.820 -39.576 19.634 1.00 93.38 843 ARG A CA 1
ATOM 6608 C C . ARG A 1 843 ? 16.695 -40.949 18.986 1.00 93.38 843 ARG A C 1
ATOM 6610 O O . ARG A 1 843 ? 16.536 -41.040 17.779 1.00 93.38 843 ARG A O 1
ATOM 6617 N N . GLU A 1 844 ? 16.792 -42.016 19.772 1.00 93.19 844 GLU A N 1
ATOM 6618 C CA . GLU A 1 844 ? 16.827 -43.379 19.229 1.00 93.19 844 GLU A CA 1
ATOM 6619 C C . GLU A 1 844 ? 15.477 -43.801 18.657 1.00 93.19 844 GLU A C 1
ATOM 6621 O O . GLU A 1 844 ? 15.438 -44.342 17.557 1.00 93.19 844 GLU A O 1
ATOM 6626 N N . LEU A 1 845 ? 14.378 -43.444 19.329 1.00 94.62 845 LEU A N 1
ATOM 6627 C CA . LEU A 1 845 ? 13.025 -43.617 18.803 1.00 94.62 845 LEU A CA 1
ATOM 6628 C C . LEU A 1 845 ? 12.857 -42.855 17.479 1.00 94.62 845 LEU A C 1
ATOM 6630 O O . LEU A 1 845 ? 12.446 -43.434 16.477 1.00 94.62 845 LEU A O 1
ATOM 6634 N N . LEU A 1 846 ? 13.233 -41.574 17.450 1.00 94.94 846 LEU A N 1
ATOM 6635 C CA . LEU A 1 846 ? 13.101 -40.713 16.272 1.00 94.94 846 LEU A CA 1
ATOM 6636 C C . LEU A 1 846 ? 13.975 -41.162 15.087 1.00 94.94 846 LEU A C 1
ATOM 6638 O O . LEU A 1 846 ? 13.546 -41.040 13.947 1.00 94.94 846 LEU A O 1
ATOM 6642 N N . LEU A 1 847 ? 15.171 -41.706 15.323 1.00 93.69 847 LEU A N 1
ATOM 6643 C CA . LEU A 1 847 ? 16.045 -42.222 14.256 1.00 93.69 847 LEU A CA 1
ATOM 6644 C C . LEU A 1 847 ? 15.689 -43.652 13.801 1.00 93.69 847 LEU A C 1
ATOM 6646 O O . LEU A 1 847 ? 16.203 -44.098 12.779 1.00 93.69 847 LEU A O 1
ATOM 6650 N N . GLN A 1 848 ? 14.848 -44.379 14.544 1.00 93.25 848 GLN A N 1
ATOM 6651 C CA . GLN A 1 848 ? 14.371 -45.725 14.182 1.00 93.25 848 GLN A CA 1
ATOM 6652 C C . GLN A 1 848 ? 12.944 -45.727 13.604 1.00 93.25 848 GLN A C 1
ATOM 6654 O O . GLN A 1 848 ? 12.529 -46.718 13.006 1.00 93.25 848 GLN A O 1
ATOM 6659 N N . THR A 1 849 ? 12.191 -44.635 13.770 1.00 93.38 849 THR A N 1
ATOM 6660 C CA . THR A 1 849 ? 10.807 -44.510 13.289 1.00 93.38 849 THR A CA 1
ATOM 6661 C C . THR A 1 849 ? 10.767 -44.340 11.758 1.00 93.38 849 THR A C 1
ATOM 6663 O O . THR A 1 849 ? 11.458 -43.462 11.233 1.00 93.38 849 THR A O 1
ATOM 6666 N N . PRO A 1 850 ? 9.948 -45.116 11.018 1.00 90.25 850 PRO A N 1
ATOM 6667 C CA . PRO A 1 850 ? 9.760 -44.935 9.577 1.00 90.25 850 PRO A CA 1
ATOM 6668 C C . PRO A 1 850 ? 9.208 -43.548 9.207 1.00 90.25 850 PRO A C 1
ATOM 6670 O O . PRO A 1 850 ? 8.378 -42.994 9.921 1.00 90.25 850 PRO A O 1
ATOM 6673 N N . GLU A 1 851 ? 9.587 -43.016 8.037 1.00 89.44 851 GLU A N 1
ATOM 6674 C CA . GLU A 1 851 ? 9.175 -41.675 7.563 1.00 89.44 851 GLU A CA 1
ATOM 6675 C C . GLU A 1 851 ? 7.657 -41.425 7.640 1.00 89.44 851 GLU A C 1
ATOM 6677 O O . GLU A 1 851 ? 7.234 -40.332 8.004 1.00 89.44 851 GLU A O 1
ATOM 6682 N N . ALA A 1 852 ? 6.838 -42.438 7.338 1.00 86.44 852 ALA A N 1
ATOM 6683 C CA . ALA A 1 852 ? 5.379 -42.329 7.369 1.00 86.44 852 ALA A CA 1
ATOM 6684 C C . ALA A 1 852 ? 4.793 -42.175 8.788 1.00 86.44 852 ALA A C 1
ATOM 6686 O O . ALA A 1 852 ? 3.711 -41.617 8.934 1.00 86.44 852 ALA A O 1
ATOM 6687 N N . GLU A 1 853 ? 5.498 -42.653 9.816 1.00 91.31 853 GLU A N 1
ATOM 6688 C CA . GLU A 1 853 ? 5.061 -42.654 11.221 1.00 91.31 853 GLU A CA 1
ATOM 6689 C C . GLU A 1 853 ? 5.680 -41.493 12.024 1.00 91.31 853 GLU A C 1
ATOM 6691 O O . GLU A 1 853 ? 5.163 -41.108 13.075 1.00 91.31 853 GLU A O 1
ATOM 6696 N N . LEU A 1 854 ? 6.758 -40.882 11.514 1.00 91.81 854 LEU A N 1
ATOM 6697 C CA . LEU A 1 854 ? 7.451 -39.761 12.157 1.00 91.81 854 LEU A CA 1
ATOM 6698 C C . LEU A 1 854 ? 6.546 -38.577 12.545 1.00 91.81 854 LEU A C 1
ATOM 6700 O O . LEU A 1 854 ? 6.731 -38.069 13.653 1.00 91.81 854 LEU A O 1
ATOM 6704 N N . PRO A 1 855 ? 5.577 -38.122 11.721 1.00 91.56 855 PRO A N 1
ATOM 6705 C CA . PRO A 1 855 ? 4.680 -37.035 12.109 1.00 91.56 855 PRO A CA 1
ATOM 6706 C C . PRO A 1 855 ? 3.875 -37.344 13.378 1.00 91.56 855 PRO A C 1
ATOM 6708 O O . PRO A 1 855 ? 3.806 -36.499 14.267 1.00 91.56 855 PRO A O 1
ATOM 6711 N N . ASP A 1 856 ? 3.327 -38.556 13.494 1.00 89.94 856 ASP A N 1
ATOM 6712 C CA . ASP A 1 856 ? 2.508 -38.964 14.640 1.00 89.94 856 ASP A CA 1
ATOM 6713 C C . ASP A 1 856 ? 3.360 -39.187 15.899 1.00 89.94 856 ASP A C 1
ATOM 6715 O O . ASP A 1 856 ? 2.957 -38.799 16.999 1.00 89.94 856 ASP A O 1
ATOM 6719 N N . VAL A 1 857 ? 4.568 -39.743 15.747 1.00 92.06 857 VAL A N 1
ATOM 6720 C CA . VAL A 1 857 ? 5.531 -39.900 16.851 1.00 92.06 857 VAL A CA 1
ATOM 6721 C C . VAL A 1 857 ? 6.006 -38.540 17.370 1.00 92.06 857 VAL A C 1
ATOM 6723 O O . VAL A 1 857 ? 6.045 -38.335 18.585 1.00 92.06 857 VAL A O 1
ATOM 6726 N N . ILE A 1 858 ? 6.307 -37.582 16.487 1.00 91.94 858 ILE A N 1
ATOM 6727 C CA . ILE A 1 858 ? 6.674 -36.213 16.881 1.00 91.94 858 ILE A CA 1
ATOM 6728 C C . ILE A 1 858 ? 5.510 -35.525 17.595 1.00 91.94 858 ILE A C 1
ATOM 6730 O O . ILE A 1 858 ? 5.697 -35.016 18.702 1.00 91.94 858 ILE A O 1
ATOM 6734 N N . ASP A 1 859 ? 4.307 -35.552 17.019 1.00 89.38 859 ASP A N 1
ATOM 6735 C CA . ASP A 1 859 ? 3.115 -34.961 17.634 1.00 89.38 859 ASP A CA 1
ATOM 6736 C C . ASP A 1 859 ? 2.821 -35.603 19.006 1.00 89.38 859 ASP A C 1
ATOM 6738 O O . ASP A 1 859 ? 2.389 -34.915 19.935 1.00 89.38 859 ASP A O 1
ATOM 6742 N N . GLY A 1 860 ? 3.093 -36.903 19.163 1.00 87.69 860 GLY A N 1
ATOM 6743 C CA . GLY A 1 860 ? 3.034 -37.631 20.430 1.00 87.69 860 GLY A CA 1
ATOM 6744 C C . GLY A 1 860 ? 4.059 -37.146 21.459 1.00 87.69 860 GLY A C 1
ATOM 6745 O O . GLY A 1 860 ? 3.681 -36.843 22.590 1.00 87.69 860 GLY A O 1
ATOM 6746 N N . ILE A 1 861 ? 5.333 -37.004 21.079 1.00 88.06 861 ILE A N 1
ATOM 6747 C CA . ILE A 1 861 ? 6.408 -36.495 21.956 1.00 88.06 861 ILE A CA 1
ATOM 6748 C C . ILE A 1 861 ? 6.125 -35.052 22.389 1.00 88.06 861 ILE A C 1
ATOM 6750 O O . ILE A 1 861 ? 6.293 -34.723 23.567 1.00 88.06 861 ILE A O 1
ATOM 6754 N N . VAL A 1 862 ? 5.665 -34.197 21.471 1.00 84.81 862 VAL A N 1
ATOM 6755 C CA . VAL A 1 862 ? 5.317 -32.793 21.751 1.00 84.81 862 VAL A CA 1
ATOM 6756 C C . VAL A 1 862 ? 4.128 -32.711 22.711 1.00 84.81 862 VAL A C 1
ATOM 6758 O O . VAL A 1 862 ? 4.207 -31.992 23.709 1.00 84.81 862 VAL A O 1
ATOM 6761 N N . LYS A 1 863 ? 3.061 -33.495 22.488 1.00 82.50 863 LYS A N 1
ATOM 6762 C CA . LYS A 1 863 ? 1.923 -33.592 23.423 1.00 82.50 863 LYS A CA 1
ATOM 6763 C C . LYS A 1 863 ? 2.349 -34.135 24.783 1.00 82.50 863 LYS A C 1
ATOM 6765 O O . LYS A 1 863 ? 1.953 -33.573 25.796 1.00 82.50 863 LYS A O 1
ATOM 6770 N N . MET A 1 864 ? 3.194 -35.165 24.822 1.00 76.75 864 MET A N 1
ATOM 6771 C CA . MET A 1 864 ? 3.712 -35.719 26.073 1.00 76.75 864 MET A CA 1
ATOM 6772 C C . MET A 1 864 ? 4.512 -34.678 26.861 1.00 76.75 864 MET A C 1
ATOM 6774 O O . MET A 1 864 ? 4.332 -34.588 28.067 1.00 76.75 864 MET A O 1
ATOM 6778 N N . HIS A 1 865 ? 5.331 -33.844 26.211 1.00 68.56 865 HIS A N 1
ATOM 6779 C CA . HIS A 1 865 ? 6.042 -32.756 26.893 1.00 68.56 865 HIS A CA 1
ATOM 6780 C C . HIS A 1 865 ? 5.130 -31.593 27.300 1.00 68.56 865 HIS A C 1
ATOM 6782 O O . HIS A 1 865 ? 5.399 -30.953 28.314 1.00 68.56 865 HIS A O 1
ATOM 6788 N N . ALA A 1 866 ? 4.055 -31.318 26.556 1.00 58.50 866 ALA A N 1
ATOM 6789 C CA . ALA A 1 866 ? 3.038 -30.352 26.968 1.00 58.50 866 ALA A CA 1
ATOM 6790 C C . ALA A 1 866 ? 2.293 -30.843 28.224 1.00 58.50 866 ALA A C 1
ATOM 6792 O O . ALA A 1 866 ? 2.297 -30.162 29.242 1.00 58.50 866 ALA A O 1
ATOM 6793 N N . SER A 1 867 ? 1.772 -32.072 28.212 1.00 48.62 867 SER A N 1
ATOM 6794 C CA . SER A 1 867 ? 1.087 -32.664 29.369 1.00 48.62 867 SER A CA 1
ATOM 6795 C C . SER A 1 867 ? 2.023 -32.975 30.541 1.00 48.62 867 SER A C 1
ATOM 6797 O O . SER A 1 867 ? 1.592 -32.938 31.689 1.00 48.62 867 SER A O 1
ATOM 6799 N N . ALA A 1 868 ? 3.308 -33.248 30.292 1.00 46.84 868 ALA A N 1
ATOM 6800 C CA . ALA A 1 868 ? 4.307 -33.342 31.352 1.00 46.84 868 ALA A CA 1
ATOM 6801 C C . ALA A 1 868 ? 4.547 -31.974 32.000 1.00 46.84 868 ALA A C 1
ATOM 6803 O O . ALA A 1 868 ? 4.568 -31.915 33.220 1.00 46.84 868 ALA A O 1
ATOM 6804 N N . ARG A 1 869 ? 4.620 -30.874 31.233 1.00 42.69 869 ARG A N 1
ATOM 6805 C CA . ARG A 1 869 ? 4.674 -29.509 31.797 1.00 42.69 869 ARG A CA 1
ATOM 6806 C C . ARG A 1 869 ? 3.449 -29.163 32.654 1.00 42.69 869 ARG A C 1
ATOM 6808 O O . ARG A 1 869 ? 3.608 -28.418 33.614 1.00 42.69 869 ARG A O 1
ATOM 6815 N N . ASP A 1 870 ? 2.280 -29.727 32.348 1.00 34.09 870 ASP A N 1
ATOM 6816 C CA . ASP A 1 870 ? 1.044 -29.527 33.124 1.00 34.09 870 ASP A CA 1
ATOM 6817 C C . ASP A 1 870 ? 0.950 -30.387 34.407 1.00 34.09 870 ASP A C 1
ATOM 6819 O O . ASP A 1 870 ? 0.110 -30.111 35.263 1.00 34.09 870 ASP A O 1
ATOM 6823 N N . ILE A 1 871 ? 1.772 -31.439 34.555 1.00 34.81 871 ILE A N 1
ATOM 6824 C CA . ILE A 1 871 ? 1.671 -32.423 35.660 1.00 34.81 871 ILE A CA 1
ATOM 6825 C C . ILE A 1 871 ? 2.945 -32.487 36.521 1.00 34.81 871 ILE A C 1
ATOM 6827 O O . ILE A 1 871 ? 2.854 -32.653 37.734 1.00 34.81 871 ILE A O 1
ATOM 6831 N N . ASN A 1 872 ? 4.121 -32.332 35.915 1.00 27.45 872 ASN A N 1
ATOM 6832 C CA . ASN A 1 872 ? 5.432 -32.263 36.556 1.00 27.45 872 ASN A CA 1
ATOM 6833 C C . ASN A 1 872 ? 6.224 -31.102 35.934 1.00 27.45 872 ASN A C 1
ATOM 6835 O O . ASN A 1 872 ? 6.872 -31.256 34.896 1.00 27.45 872 ASN A O 1
ATOM 6839 N N . GLY A 1 873 ? 6.198 -29.938 36.584 1.00 35.66 873 GLY A N 1
ATOM 6840 C CA . GLY A 1 873 ? 7.138 -28.867 36.262 1.00 35.66 873 GLY A CA 1
ATOM 6841 C C . GLY A 1 873 ? 8.577 -29.365 36.429 1.00 35.66 873 GLY A C 1
ATOM 6842 O O . GLY A 1 873 ? 8.900 -29.957 37.456 1.00 35.66 873 GLY A O 1
ATOM 6843 N N . GLY A 1 874 ? 9.413 -29.152 35.410 1.00 30.09 874 GLY A N 1
ATOM 6844 C CA . GLY A 1 874 ? 10.849 -29.420 35.485 1.00 30.09 874 GLY A CA 1
ATOM 6845 C C . GLY A 1 874 ? 11.427 -30.147 34.269 1.00 30.09 874 GLY A C 1
ATOM 6846 O O . GLY A 1 874 ? 11.187 -31.330 34.045 1.00 30.09 874 GLY A O 1
ATOM 6847 N N . SER A 1 875 ? 12.249 -29.427 33.499 1.00 30.20 875 SER A N 1
ATOM 6848 C CA . SER A 1 875 ? 13.665 -29.778 33.263 1.00 30.20 875 SER A CA 1
ATOM 6849 C C . SER A 1 875 ? 14.212 -29.098 32.000 1.00 30.20 875 SER A C 1
ATOM 6851 O O . SER A 1 875 ? 14.413 -29.706 30.950 1.00 30.20 875 SER A O 1
ATOM 6853 N N . GLN A 1 876 ? 14.483 -27.799 32.116 1.00 32.28 876 GLN A N 1
ATOM 6854 C CA . GLN A 1 876 ? 15.520 -27.125 31.334 1.00 32.28 876 GLN A CA 1
ATOM 6855 C C . GLN A 1 876 ? 16.202 -26.109 32.253 1.00 32.28 876 GLN A C 1
ATOM 6857 O O . GLN A 1 876 ? 15.729 -24.989 32.394 1.00 32.28 876 GLN A O 1
ATOM 6862 N N . THR A 1 877 ? 17.301 -26.547 32.881 1.00 34.66 877 THR A N 1
ATOM 6863 C CA . THR A 1 877 ? 18.257 -25.740 33.670 1.00 34.66 877 THR A CA 1
ATOM 6864 C C . THR A 1 877 ? 17.640 -24.782 34.699 1.00 34.66 877 THR A C 1
ATOM 6866 O O . THR A 1 877 ? 17.322 -23.643 34.367 1.00 34.66 877 THR A O 1
ATOM 6869 N N . CYS A 1 878 ? 17.576 -25.224 35.962 1.00 35.91 878 CYS A N 1
ATOM 6870 C CA . CYS A 1 878 ? 17.265 -24.392 37.133 1.00 35.91 878 CYS A CA 1
ATOM 6871 C C . CYS A 1 878 ? 18.056 -23.068 37.100 1.00 35.91 878 CYS A C 1
ATOM 6873 O O . CYS A 1 878 ? 19.285 -23.047 37.219 1.00 35.91 878 CYS A O 1
ATOM 6875 N N . GLY A 1 879 ? 17.351 -21.961 36.878 1.00 51.69 879 GLY A N 1
ATOM 6876 C CA . GLY A 1 879 ? 17.908 -20.640 36.633 1.00 51.69 879 GLY A CA 1
ATOM 6877 C C . GLY A 1 879 ? 18.118 -19.879 37.932 1.00 51.69 879 GLY A C 1
ATOM 6878 O O . GLY A 1 879 ? 17.398 -18.906 38.183 1.00 51.69 879 GLY A O 1
ATOM 6879 N N . ALA A 1 880 ? 19.129 -20.314 38.693 1.00 66.81 880 ALA A N 1
ATOM 6880 C CA . ALA A 1 880 ? 19.513 -19.846 40.027 1.00 66.81 880 ALA A CA 1
ATOM 6881 C C . ALA A 1 880 ? 19.214 -18.362 40.324 1.00 66.81 880 ALA A C 1
ATOM 6883 O O . ALA A 1 880 ? 19.425 -17.473 39.489 1.00 66.81 880 ALA A O 1
ATOM 6884 N N . LEU A 1 881 ? 18.765 -18.105 41.559 1.00 82.94 881 LEU A N 1
ATOM 6885 C CA . LEU A 1 881 ? 18.394 -16.780 42.058 1.00 82.94 881 LEU A CA 1
ATOM 6886 C C . LEU A 1 881 ? 19.508 -15.751 41.812 1.00 82.94 881 LEU A C 1
ATOM 6888 O O . LEU A 1 881 ? 20.564 -15.785 42.438 1.00 82.94 881 LEU A O 1
ATOM 6892 N N . SER A 1 882 ? 19.246 -14.805 40.914 1.00 87.50 882 SER A N 1
ATOM 6893 C CA . SER A 1 882 ? 20.179 -13.744 40.540 1.00 87.50 882 SER A CA 1
ATOM 6894 C C . SER A 1 882 ? 19.860 -12.485 41.345 1.00 87.50 882 SER A C 1
ATOM 6896 O O . SER A 1 882 ? 18.932 -11.749 41.004 1.00 87.50 882 SER A O 1
ATOM 6898 N N . ILE A 1 883 ? 20.593 -12.249 42.434 1.00 88.00 883 ILE A N 1
ATOM 6899 C CA . ILE A 1 883 ? 20.495 -11.016 43.231 1.00 88.00 883 ILE A CA 1
ATOM 6900 C C . ILE A 1 883 ? 21.215 -9.890 42.477 1.00 88.00 883 ILE A C 1
ATOM 6902 O O . ILE A 1 883 ? 22.377 -10.037 42.107 1.00 88.00 883 ILE A O 1
ATOM 6906 N N . LEU A 1 884 ? 20.533 -8.765 42.251 1.00 88.19 884 LEU A N 1
ATOM 6907 C CA . LEU A 1 884 ? 21.073 -7.649 41.474 1.00 88.19 884 LEU A CA 1
ATOM 6908 C C . LEU A 1 884 ? 22.007 -6.789 42.338 1.00 88.19 884 LEU A C 1
ATOM 6910 O O . LEU A 1 884 ? 21.565 -5.983 43.163 1.00 88.19 884 LEU A O 1
ATOM 6914 N N . SER A 1 885 ? 23.312 -6.951 42.131 1.00 84.81 885 SER A N 1
ATOM 6915 C CA . SER A 1 885 ? 24.382 -6.325 42.912 1.00 84.81 885 SER A CA 1
ATOM 6916 C C . SER A 1 885 ? 24.366 -4.800 42.782 1.00 84.81 885 SER A C 1
ATOM 6918 O O . SER A 1 885 ? 24.449 -4.085 43.780 1.00 84.81 885 SER A O 1
ATOM 6920 N N . LYS A 1 886 ? 24.145 -4.283 41.566 1.00 85.50 886 LYS A N 1
ATOM 6921 C CA . LYS A 1 886 ? 24.014 -2.838 41.290 1.00 85.50 886 LYS A CA 1
ATOM 6922 C C . LYS A 1 886 ? 22.658 -2.245 41.721 1.00 85.50 886 LYS A C 1
ATOM 6924 O O . LYS A 1 886 ? 22.408 -1.076 41.458 1.00 85.50 886 LYS A O 1
ATOM 6929 N N . ALA A 1 887 ? 21.787 -3.015 42.377 1.00 84.50 887 ALA A N 1
ATOM 6930 C CA . ALA A 1 887 ? 20.561 -2.532 43.024 1.00 84.50 887 ALA A CA 1
ATOM 6931 C C . ALA A 1 887 ? 20.612 -2.729 44.555 1.00 84.50 887 ALA A C 1
ATOM 6933 O O . ALA A 1 887 ? 19.585 -3.006 45.176 1.00 84.50 887 ALA A O 1
ATOM 6934 N N . ASP A 1 888 ? 21.814 -2.665 45.147 1.00 84.12 888 ASP A N 1
ATOM 6935 C CA . ASP A 1 888 ? 22.078 -2.855 46.587 1.00 84.12 888 ASP A CA 1
ATOM 6936 C C . ASP A 1 888 ? 21.512 -4.184 47.137 1.00 84.12 888 ASP A C 1
ATOM 6938 O O . ASP A 1 888 ? 21.024 -4.282 48.262 1.00 84.12 888 ASP A O 1
ATOM 6942 N N . GLY A 1 889 ? 21.478 -5.215 46.283 1.00 85.06 889 GLY A N 1
ATOM 6943 C CA . GLY A 1 889 ? 20.881 -6.516 46.586 1.00 85.06 889 GLY A CA 1
ATOM 6944 C C . GLY A 1 889 ? 19.368 -6.496 46.848 1.00 85.06 889 GLY A C 1
ATOM 6945 O O . GLY A 1 889 ? 18.820 -7.499 47.296 1.00 85.06 889 GLY A O 1
ATOM 6946 N N . LYS A 1 890 ? 18.666 -5.385 46.583 1.00 89.69 890 LYS A N 1
ATOM 6947 C CA . LYS A 1 890 ? 17.234 -5.213 46.897 1.00 89.69 890 LYS A CA 1
ATOM 6948 C C . LYS A 1 890 ? 16.277 -5.845 45.888 1.00 89.69 890 LYS A C 1
ATOM 6950 O O . LYS A 1 890 ? 15.108 -6.045 46.212 1.00 89.69 890 LYS A O 1
ATOM 6955 N N . LEU A 1 891 ? 16.750 -6.163 44.686 1.00 92.81 891 LEU A N 1
ATOM 6956 C CA . LEU A 1 891 ? 15.992 -6.869 43.652 1.00 92.81 891 LEU A CA 1
ATOM 6957 C C . LEU A 1 891 ? 16.666 -8.206 43.342 1.00 92.81 891 LEU A C 1
ATOM 6959 O O . LEU A 1 891 ? 17.893 -8.269 43.267 1.00 92.81 891 LEU A O 1
ATOM 6963 N N . ALA A 1 892 ? 15.876 -9.248 43.096 1.00 92.00 892 ALA A N 1
ATOM 6964 C CA . ALA A 1 892 ? 16.379 -10.528 42.609 1.00 92.00 892 ALA A CA 1
ATOM 6965 C C . ALA A 1 892 ? 15.472 -11.125 41.522 1.00 92.00 892 ALA A C 1
ATOM 6967 O O . ALA A 1 892 ? 14.262 -10.894 41.514 1.00 92.00 892 ALA A O 1
ATOM 6968 N N . ILE A 1 893 ? 16.060 -11.888 40.600 1.00 92.69 893 ILE A N 1
ATOM 6969 C CA . ILE A 1 893 ? 15.372 -12.522 39.467 1.00 92.69 893 ILE A CA 1
ATOM 6970 C C . ILE A 1 893 ? 15.576 -14.038 39.519 1.00 92.69 893 ILE A C 1
ATOM 6972 O O . ILE A 1 893 ? 16.701 -14.502 39.692 1.00 92.69 893 ILE A O 1
ATOM 6976 N N . CYS A 1 894 ? 14.511 -14.809 39.311 1.00 88.56 894 CYS A N 1
ATOM 6977 C CA . CYS A 1 894 ? 14.569 -16.266 39.163 1.00 88.56 894 CYS A CA 1
ATOM 6978 C C . CYS A 1 894 ? 13.454 -16.780 38.234 1.00 88.56 894 CYS A C 1
ATOM 6980 O O . CYS A 1 894 ? 12.636 -16.000 37.736 1.00 88.56 894 CYS A O 1
ATOM 6982 N N . ASP A 1 895 ? 13.429 -18.086 37.976 1.00 85.94 895 ASP A N 1
ATOM 6983 C CA . ASP A 1 895 ? 12.246 -18.762 37.429 1.00 85.94 895 ASP A CA 1
ATOM 6984 C C . ASP A 1 895 ? 11.210 -19.094 38.527 1.00 85.94 895 ASP A C 1
ATOM 6986 O O . ASP A 1 895 ? 11.437 -18.844 39.715 1.00 85.94 895 ASP A O 1
ATOM 6990 N N . LEU A 1 896 ? 10.030 -19.581 38.125 1.00 82.56 896 LEU A N 1
ATOM 6991 C CA . LEU A 1 896 ? 8.935 -19.898 39.056 1.00 82.56 896 LEU A CA 1
ATOM 6992 C C . LEU A 1 896 ? 9.243 -21.117 39.944 1.00 82.56 896 LEU A C 1
ATOM 6994 O O . LEU A 1 896 ? 8.888 -21.105 41.116 1.00 82.56 896 LEU A O 1
ATOM 6998 N N . GLU A 1 897 ? 9.937 -22.124 39.409 1.00 78.81 897 GLU A N 1
ATOM 6999 C CA . GLU A 1 897 ? 10.315 -23.347 40.135 1.00 78.81 897 GLU A CA 1
ATOM 7000 C C . GLU A 1 897 ? 11.319 -23.030 41.256 1.00 78.81 897 GLU A C 1
ATOM 7002 O O . GLU A 1 897 ? 11.152 -23.447 42.400 1.00 78.81 897 GLU A O 1
ATOM 7007 N N . THR A 1 898 ? 12.309 -22.185 40.956 1.00 82.19 898 THR A N 1
ATOM 7008 C CA . THR A 1 898 ? 13.258 -21.643 41.934 1.00 82.19 898 THR A CA 1
ATOM 7009 C C . THR A 1 898 ? 12.549 -20.805 42.995 1.00 82.19 898 THR A C 1
ATOM 7011 O O . THR A 1 898 ? 12.910 -20.891 44.165 1.00 82.19 898 THR A O 1
ATOM 7014 N N . TYR A 1 899 ? 11.551 -19.996 42.613 1.00 83.69 899 TYR A N 1
ATOM 7015 C CA . TYR A 1 899 ? 10.794 -19.164 43.554 1.00 83.69 899 TYR A CA 1
ATOM 7016 C C . TYR A 1 899 ? 10.058 -20.000 44.612 1.00 83.69 899 TYR A C 1
ATOM 7018 O O . TYR A 1 899 ? 10.114 -19.650 45.791 1.00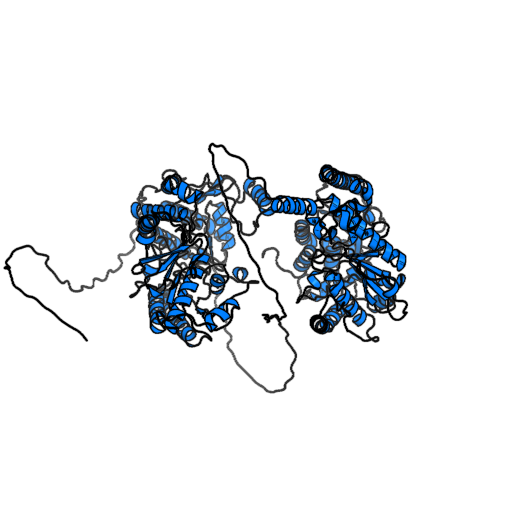 83.69 899 TYR A O 1
ATOM 7026 N N . ASP A 1 900 ? 9.415 -21.103 44.217 1.00 78.06 900 ASP A N 1
ATOM 7027 C CA . ASP A 1 900 ? 8.635 -21.949 45.134 1.00 78.06 900 ASP A CA 1
ATOM 7028 C C . ASP A 1 900 ? 9.509 -22.622 46.221 1.00 78.06 900 ASP A C 1
ATOM 7030 O O . ASP A 1 900 ? 8.989 -23.079 47.240 1.00 78.06 900 ASP A O 1
ATOM 7034 N N . ALA A 1 901 ? 10.838 -22.628 46.053 1.00 76.44 901 ALA A N 1
ATOM 7035 C CA . ALA A 1 901 ? 11.815 -23.106 47.035 1.00 76.44 901 ALA A CA 1
ATOM 7036 C C . ALA A 1 901 ? 12.383 -22.012 47.976 1.00 76.44 901 ALA A C 1
ATOM 7038 O O . ALA A 1 901 ? 13.193 -22.329 48.850 1.00 76.44 901 ALA A O 1
ATOM 7039 N N . LEU A 1 902 ? 12.006 -20.734 47.824 1.00 81.75 902 LEU A N 1
ATOM 7040 C CA . LEU A 1 902 ? 12.557 -19.621 48.616 1.00 81.75 902 LEU A CA 1
ATOM 7041 C C . LEU A 1 902 ? 11.741 -19.329 49.885 1.00 81.75 902 LEU A C 1
ATOM 7043 O O . LEU A 1 902 ? 10.545 -19.055 49.821 1.00 81.75 902 LEU A O 1
ATOM 7047 N N . THR A 1 903 ? 12.414 -19.271 51.037 1.00 72.12 903 THR A N 1
ATOM 7048 C CA . THR A 1 903 ? 11.810 -18.874 52.327 1.00 72.12 903 THR A CA 1
ATOM 7049 C C . THR A 1 903 ? 12.101 -17.423 52.725 1.00 72.12 903 THR A C 1
ATOM 7051 O O . THR A 1 903 ? 11.288 -16.786 53.392 1.00 72.12 903 THR A O 1
ATOM 7054 N N . ASP A 1 904 ? 13.241 -16.881 52.290 1.00 80.88 904 ASP A N 1
ATOM 7055 C CA . ASP A 1 904 ? 13.871 -15.697 52.889 1.00 80.88 904 ASP A CA 1
ATOM 7056 C C . ASP A 1 904 ? 13.774 -14.468 51.963 1.00 80.88 904 ASP A C 1
ATOM 7058 O O . ASP A 1 904 ? 14.776 -13.964 51.445 1.00 80.88 904 ASP A O 1
ATOM 7062 N N . ILE A 1 905 ? 12.545 -13.997 51.721 1.00 85.56 905 ILE A N 1
ATOM 7063 C CA . ILE A 1 905 ? 12.229 -12.920 50.761 1.00 85.56 905 ILE A CA 1
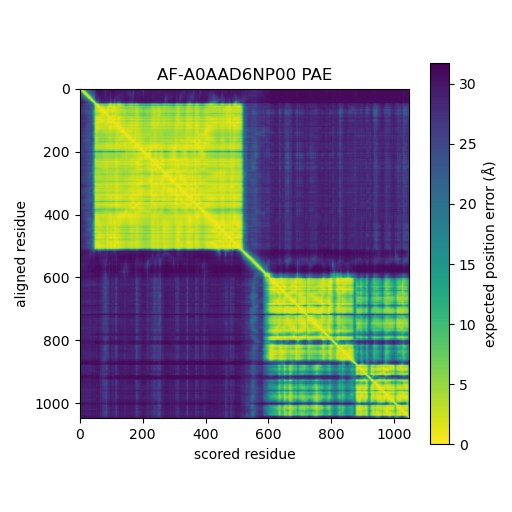ATOM 7064 C C . ILE A 1 905 ? 11.440 -11.773 51.412 1.00 85.56 905 ILE A C 1
ATOM 7066 O O . ILE A 1 905 ? 10.647 -11.987 52.326 1.00 85.56 905 ILE A O 1
ATOM 7070 N N . ALA A 1 906 ? 11.601 -10.540 50.918 1.00 81.56 906 ALA A N 1
ATOM 7071 C CA . ALA A 1 906 ? 10.793 -9.398 51.374 1.00 81.56 906 ALA A CA 1
ATOM 7072 C C . ALA A 1 906 ? 9.381 -9.380 50.761 1.00 81.56 906 ALA A C 1
ATOM 7074 O O . ALA A 1 906 ? 8.461 -8.774 51.309 1.00 81.56 906 ALA A O 1
ATOM 7075 N N . GLY A 1 907 ? 9.225 -10.027 49.609 1.00 87.38 907 GLY A N 1
ATOM 7076 C CA . GLY A 1 907 ? 7.991 -10.144 48.844 1.00 87.38 907 GLY A CA 1
ATOM 7077 C C . GLY A 1 907 ? 8.290 -10.627 47.426 1.00 87.38 907 GLY A C 1
ATOM 7078 O O . GLY A 1 907 ? 9.460 -10.754 47.049 1.00 87.38 907 GLY A O 1
ATOM 7079 N N . ALA A 1 908 ? 7.249 -10.872 46.631 1.00 89.56 908 ALA A N 1
ATOM 7080 C CA . ALA A 1 908 ? 7.406 -11.408 45.279 1.00 89.56 908 ALA A CA 1
ATOM 7081 C C . ALA A 1 908 ? 6.473 -10.793 44.230 1.00 89.56 908 ALA A C 1
ATOM 7083 O O . ALA A 1 908 ? 5.327 -10.448 44.516 1.00 89.56 908 ALA A O 1
ATOM 7084 N N . VAL A 1 909 ? 6.952 -10.728 42.987 1.00 90.56 909 VAL A N 1
ATOM 7085 C CA . VAL A 1 909 ? 6.167 -10.449 41.778 1.00 90.56 909 VAL A CA 1
ATOM 7086 C C . VAL A 1 909 ? 6.213 -11.689 40.887 1.00 90.56 909 VAL A C 1
ATOM 7088 O O . VAL A 1 909 ? 7.272 -12.034 40.367 1.00 90.56 909 VAL A O 1
ATOM 7091 N N . LEU A 1 910 ? 5.072 -12.356 40.710 1.00 87.88 910 LEU A N 1
ATOM 7092 C CA . LEU A 1 910 ? 4.961 -13.627 39.989 1.00 87.88 910 LEU A CA 1
ATOM 7093 C C . LEU A 1 910 ? 4.203 -13.442 38.674 1.00 87.88 910 LEU A C 1
ATOM 7095 O O . LEU A 1 910 ? 3.026 -13.075 38.679 1.00 87.88 910 LEU A O 1
ATOM 7099 N N . CYS A 1 911 ? 4.873 -13.722 37.558 1.00 85.44 911 CYS A N 1
ATOM 7100 C CA . CYS A 1 911 ? 4.306 -13.686 36.212 1.00 85.44 911 CYS A CA 1
ATOM 7101 C C . CYS A 1 911 ? 4.045 -15.111 35.717 1.00 85.44 911 CYS A C 1
ATOM 7103 O O . CYS A 1 911 ? 4.994 -15.869 35.515 1.00 85.44 911 CYS A O 1
ATOM 7105 N N . VAL A 1 912 ? 2.773 -15.462 35.530 1.00 81.44 912 VAL A N 1
ATOM 7106 C CA . VAL A 1 912 ? 2.334 -16.818 35.152 1.00 81.44 912 VAL A CA 1
ATOM 7107 C C . VAL A 1 912 ? 1.604 -16.842 33.810 1.00 81.44 912 VAL A C 1
ATOM 7109 O O . VAL A 1 912 ? 1.094 -15.815 33.352 1.00 81.44 912 VAL A O 1
ATOM 7112 N N . ASP A 1 913 ? 1.539 -18.023 33.201 1.00 65.38 913 ASP A N 1
ATOM 7113 C CA . ASP A 1 913 ? 0.692 -18.295 32.044 1.00 65.38 913 ASP A CA 1
ATOM 7114 C C . ASP A 1 913 ? -0.726 -18.677 32.522 1.00 65.38 913 ASP A C 1
ATOM 7116 O O . ASP A 1 913 ? -0.924 -19.695 33.176 1.00 65.38 913 ASP A O 1
ATOM 7120 N N . ASP A 1 914 ? -1.697 -17.828 32.174 1.00 59.00 914 ASP A N 1
ATOM 7121 C CA . ASP A 1 914 ? -3.154 -17.994 32.318 1.00 59.00 914 ASP A CA 1
ATOM 7122 C C . ASP A 1 914 ? -3.847 -17.979 33.706 1.00 59.00 914 ASP A C 1
ATOM 7124 O O . ASP A 1 914 ? -3.251 -17.960 34.785 1.00 59.00 914 ASP A O 1
ATOM 7128 N N . ASN A 1 915 ? -5.181 -17.843 33.640 1.00 46.31 915 ASN A N 1
ATOM 7129 C CA . ASN A 1 915 ? -6.098 -17.480 34.732 1.00 46.31 915 ASN A CA 1
ATOM 7130 C C . ASN A 1 915 ? -6.356 -18.599 35.765 1.00 46.31 915 ASN A C 1
ATOM 7132 O O . ASN A 1 915 ? -7.497 -19.023 35.966 1.00 46.31 915 ASN A O 1
ATOM 7136 N N . SER A 1 916 ? -5.337 -19.018 36.518 1.00 40.91 916 SER A N 1
ATOM 7137 C CA . SER A 1 916 ? -5.554 -19.770 37.762 1.00 40.91 916 SER A CA 1
ATOM 7138 C C . SER A 1 916 ? -6.093 -18.844 38.870 1.00 40.91 916 SER A C 1
ATOM 7140 O O . SER A 1 916 ? -5.374 -18.455 39.796 1.00 40.91 916 SER A O 1
ATOM 7142 N N . SER A 1 917 ? -7.369 -18.460 38.786 1.00 40.06 917 SER A N 1
ATOM 7143 C CA . SER A 1 917 ? -8.068 -17.762 39.868 1.00 40.06 917 SER A CA 1
ATOM 7144 C C . SER A 1 917 ? -8.360 -18.730 41.017 1.00 40.06 917 SER A C 1
ATOM 7146 O O . SER A 1 917 ? -9.459 -19.265 41.122 1.00 40.06 917 SER A O 1
ATOM 7148 N N . ASN A 1 918 ? -7.368 -18.958 41.874 1.00 34.00 918 ASN A N 1
ATOM 7149 C CA . ASN A 1 918 ? -7.548 -19.575 43.183 1.00 34.00 918 ASN A CA 1
ATOM 7150 C C . ASN A 1 918 ? -6.588 -18.920 44.175 1.00 34.00 918 ASN A C 1
ATOM 7152 O O . ASN A 1 918 ? -5.377 -19.124 44.118 1.00 34.00 918 ASN A O 1
ATOM 7156 N N . SER A 1 919 ? -7.147 -18.141 45.095 1.00 35.97 919 SER A N 1
ATOM 7157 C CA . SER A 1 919 ? -6.499 -17.800 46.355 1.00 35.97 919 SER A CA 1
ATOM 7158 C C . SER A 1 919 ? -6.780 -18.921 47.363 1.00 35.97 919 SER A C 1
ATOM 7160 O O . SER A 1 919 ? -7.934 -19.062 47.774 1.00 35.97 919 SER A O 1
ATOM 7162 N N . PRO A 1 920 ? -5.781 -19.698 47.810 1.00 36.44 920 PRO A N 1
ATOM 7163 C CA . PRO A 1 920 ? -5.843 -20.237 49.157 1.00 36.44 920 PRO A CA 1
ATOM 7164 C C . PRO A 1 920 ? -5.696 -19.068 50.141 1.00 36.44 920 PRO A C 1
ATOM 7166 O O . PRO A 1 920 ? -4.931 -18.137 49.878 1.00 36.44 920 PRO A O 1
ATOM 7169 N N . ASP A 1 921 ? -6.419 -19.106 51.263 1.00 40.03 921 ASP A N 1
ATOM 7170 C CA . ASP A 1 921 ? -6.226 -18.144 52.352 1.00 40.03 921 ASP A CA 1
ATOM 7171 C C . ASP A 1 921 ? -4.766 -18.186 52.819 1.00 40.03 921 ASP A C 1
ATOM 7173 O O . ASP A 1 921 ? -4.299 -19.177 53.385 1.00 40.03 921 ASP A O 1
ATOM 7177 N N . VAL A 1 922 ? -4.027 -17.109 52.553 1.00 40.88 922 VAL A N 1
ATOM 7178 C CA . VAL A 1 922 ? -2.623 -16.991 52.945 1.00 40.88 922 VAL A CA 1
ATOM 7179 C C . VAL A 1 922 ? -2.568 -16.667 54.443 1.00 40.88 922 VAL A C 1
ATOM 7181 O O . VAL A 1 922 ? -3.148 -15.659 54.857 1.00 40.88 922 VAL A O 1
ATOM 7184 N N . PRO A 1 923 ? -1.873 -17.469 55.277 1.00 42.69 923 PRO A N 1
ATOM 7185 C CA . PRO A 1 923 ? -1.721 -17.165 56.696 1.00 42.69 923 PRO A CA 1
ATOM 7186 C C . PRO A 1 923 ? -1.083 -15.782 56.907 1.00 42.69 923 PRO A C 1
ATOM 7188 O O . PRO A 1 923 ? -0.198 -15.403 56.135 1.00 42.69 923 PRO A O 1
ATOM 7191 N N . PRO A 1 924 ? -1.443 -15.038 57.972 1.00 47.44 924 PRO A N 1
ATOM 7192 C CA . PRO A 1 924 ? -1.008 -13.650 58.198 1.00 47.44 924 PRO A CA 1
ATOM 7193 C C . PRO A 1 924 ? 0.498 -13.465 58.505 1.00 47.44 924 PRO A C 1
ATOM 7195 O O . PRO A 1 924 ? 0.904 -12.414 58.993 1.00 47.44 924 PRO A O 1
ATOM 7198 N N . THR A 1 925 ? 1.326 -14.477 58.236 1.00 51.38 925 THR A N 1
ATOM 7199 C CA . THR A 1 925 ? 2.775 -14.528 58.478 1.00 51.38 925 THR A CA 1
ATOM 7200 C C . THR A 1 925 ? 3.610 -14.780 57.214 1.00 51.38 925 THR A C 1
ATOM 7202 O O . THR A 1 925 ? 4.830 -14.870 57.321 1.00 51.38 925 THR A O 1
ATOM 7205 N N . ALA A 1 926 ? 3.002 -14.902 56.028 1.00 63.34 926 ALA A N 1
ATOM 7206 C CA . ALA A 1 926 ? 3.732 -15.082 54.767 1.00 63.34 926 ALA A CA 1
ATOM 7207 C C . ALA A 1 926 ? 4.156 -13.736 54.128 1.00 63.34 926 ALA A C 1
ATOM 7209 O O . ALA A 1 926 ? 3.446 -12.736 54.286 1.00 63.34 926 ALA A O 1
ATOM 7210 N N . PRO A 1 927 ? 5.280 -13.683 53.382 1.00 75.25 927 PRO A N 1
ATOM 7211 C CA . PRO A 1 927 ? 5.715 -12.470 52.691 1.00 75.25 927 PRO A CA 1
ATOM 7212 C C . PRO A 1 927 ? 4.708 -12.041 51.601 1.00 75.25 927 PRO A C 1
ATOM 7214 O O . PRO A 1 927 ? 4.078 -12.899 50.979 1.00 75.25 927 PRO A O 1
ATOM 7217 N N . PRO A 1 928 ? 4.530 -10.733 51.325 1.00 85.88 928 PRO A N 1
ATOM 7218 C CA . PRO A 1 928 ? 3.525 -10.276 50.365 1.00 85.88 928 PRO A CA 1
ATOM 7219 C C . PRO A 1 928 ? 3.848 -10.677 48.919 1.00 85.88 928 PRO A C 1
ATOM 7221 O O . PRO A 1 928 ? 4.979 -10.520 48.458 1.00 85.88 928 PRO A O 1
ATOM 7224 N N . VAL A 1 929 ? 2.830 -11.102 48.166 1.00 88.62 929 VAL A N 1
ATOM 7225 C CA . VAL A 1 929 ? 2.969 -11.553 46.772 1.00 88.62 929 VAL A CA 1
ATOM 7226 C C . VAL A 1 929 ? 2.004 -10.802 45.854 1.00 88.62 929 VAL A C 1
ATOM 7228 O O . VAL A 1 929 ? 0.807 -10.725 46.127 1.00 88.62 929 VAL A O 1
ATOM 7231 N N . TYR A 1 930 ? 2.511 -10.300 44.729 1.00 88.19 930 TYR A N 1
ATOM 7232 C CA . TYR A 1 930 ? 1.727 -9.786 43.608 1.00 88.19 930 TYR A CA 1
ATOM 7233 C C . TYR A 1 930 ? 1.796 -10.788 42.447 1.00 88.19 930 TYR A C 1
ATOM 7235 O O . TYR A 1 930 ? 2.836 -10.933 41.804 1.00 88.19 930 TYR A O 1
ATOM 7243 N N . ARG A 1 931 ? 0.697 -11.499 42.173 1.00 88.31 931 ARG A N 1
ATOM 7244 C CA . ARG A 1 931 ? 0.600 -12.479 41.077 1.00 88.31 931 ARG A CA 1
ATOM 7245 C C . ARG A 1 931 ? -0.178 -11.882 39.902 1.00 88.31 931 ARG A C 1
ATOM 7247 O O . ARG A 1 931 ? -1.250 -11.315 40.092 1.00 88.31 931 ARG A O 1
ATOM 7254 N N . THR A 1 932 ? 0.352 -12.016 38.690 1.00 85.06 932 THR A N 1
ATOM 7255 C CA . THR A 1 932 ? -0.258 -11.512 37.452 1.00 85.06 932 THR A CA 1
ATOM 7256 C C . THR A 1 932 ? -0.071 -12.511 36.315 1.00 85.06 932 THR A C 1
ATOM 7258 O O . THR A 1 932 ? 0.997 -13.102 36.169 1.00 85.06 932 THR A O 1
ATOM 7261 N N . ALA A 1 933 ? -1.090 -12.679 35.472 1.00 82.81 933 ALA A N 1
ATOM 7262 C CA . ALA A 1 933 ? -0.938 -13.423 34.226 1.00 82.81 933 ALA A CA 1
ATOM 7263 C C . ALA A 1 933 ? -0.188 -12.541 33.213 1.00 82.81 933 ALA A C 1
ATOM 7265 O O . ALA A 1 933 ? -0.670 -11.458 32.879 1.00 82.81 933 ALA A O 1
ATOM 7266 N N . ILE A 1 934 ? 1.005 -12.947 32.770 1.00 81.06 934 ILE A N 1
ATOM 7267 C CA . ILE A 1 934 ? 1.783 -12.275 31.714 1.00 81.06 934 ILE A CA 1
ATOM 7268 C C . ILE A 1 934 ? 2.571 -13.348 30.961 1.00 81.06 934 ILE A C 1
ATOM 7270 O O . ILE A 1 934 ? 3.638 -13.764 31.410 1.00 81.06 934 ILE A O 1
ATOM 7274 N N . SER A 1 935 ? 2.060 -13.754 29.799 1.00 66.88 935 SER A N 1
ATOM 7275 C CA . SER A 1 935 ? 2.716 -14.769 28.975 1.00 66.88 935 SER A CA 1
ATOM 7276 C C . SER A 1 935 ? 3.963 -14.241 28.251 1.00 66.88 935 SER A C 1
ATOM 7278 O O . SER A 1 935 ? 4.031 -13.047 27.940 1.00 66.88 935 SER A O 1
ATOM 7280 N N . PRO A 1 936 ? 4.932 -15.102 27.881 1.00 58.47 936 PRO A N 1
ATOM 7281 C CA . PRO A 1 936 ? 6.116 -14.724 27.093 1.00 58.47 936 PRO A CA 1
ATOM 7282 C C . PRO A 1 936 ? 5.797 -14.404 25.613 1.00 58.47 936 PRO A C 1
ATOM 7284 O O . PRO A 1 936 ? 6.664 -14.440 24.742 1.00 58.47 936 PRO A O 1
ATOM 7287 N N . SER A 1 937 ? 4.536 -14.092 25.299 1.00 63.88 937 SER A N 1
ATOM 7288 C CA . SER A 1 937 ? 4.050 -13.794 23.953 1.00 63.88 937 SER A CA 1
ATOM 7289 C C . SER A 1 937 ? 3.986 -12.287 23.676 1.00 63.88 937 SER A C 1
ATOM 7291 O O . SER A 1 937 ? 3.918 -11.450 24.580 1.00 63.88 937 SER A O 1
ATOM 7293 N N . LYS A 1 938 ? 3.875 -11.918 22.393 1.00 58.81 938 LYS A N 1
ATOM 7294 C CA . LYS A 1 938 ? 3.632 -10.529 21.950 1.00 58.81 938 LYS A CA 1
ATOM 7295 C C . LYS A 1 938 ? 2.356 -9.915 22.559 1.00 58.81 938 LYS A C 1
ATOM 7297 O O . LYS A 1 938 ? 2.268 -8.691 22.669 1.00 58.81 938 LYS A O 1
ATOM 7302 N N . ALA A 1 939 ? 1.379 -10.738 22.951 1.00 65.44 939 ALA A N 1
ATOM 7303 C CA . ALA A 1 939 ? 0.189 -10.301 23.681 1.00 65.44 939 ALA A CA 1
ATOM 7304 C C . ALA A 1 939 ? 0.511 -10.013 25.159 1.00 65.44 939 ALA A C 1
ATOM 7306 O O . ALA A 1 939 ? 0.166 -8.941 25.660 1.00 65.44 939 ALA A O 1
ATOM 7307 N N . GLY A 1 940 ? 1.254 -10.901 25.824 1.00 69.25 940 GLY A N 1
ATOM 7308 C CA . GLY A 1 940 ? 1.718 -10.699 27.198 1.00 69.25 940 GLY A CA 1
ATOM 7309 C C . GLY A 1 940 ? 2.598 -9.456 27.357 1.00 69.25 940 GLY A C 1
ATOM 7310 O O . GLY A 1 940 ? 2.395 -8.686 28.292 1.00 69.25 940 GLY A O 1
ATOM 7311 N N . SER A 1 941 ? 3.465 -9.130 26.392 1.00 68.25 941 SER A N 1
ATOM 7312 C CA . SER A 1 941 ? 4.221 -7.864 26.427 1.00 68.25 941 SER A CA 1
ATOM 7313 C C . SER A 1 941 ? 3.329 -6.608 26.386 1.00 68.25 941 SER A C 1
ATOM 7315 O O . SER A 1 941 ? 3.695 -5.583 26.962 1.00 68.25 941 SER A O 1
ATOM 7317 N N . LYS A 1 942 ? 2.145 -6.651 25.748 1.00 73.62 942 LYS A N 1
ATOM 7318 C CA . LYS A 1 942 ? 1.173 -5.539 25.826 1.00 73.62 942 LYS A CA 1
ATOM 7319 C C . LYS A 1 942 ? 0.547 -5.448 27.219 1.00 73.62 942 LYS A C 1
ATOM 7321 O O . LYS A 1 942 ? 0.408 -4.347 27.748 1.00 73.62 942 LYS A O 1
ATOM 7326 N N . LEU A 1 943 ? 0.210 -6.590 27.819 1.00 82.12 943 LEU A N 1
ATOM 7327 C CA . LEU A 1 943 ? -0.352 -6.673 29.169 1.00 82.12 943 LEU A CA 1
ATOM 7328 C C . LEU A 1 943 ? 0.652 -6.185 30.229 1.00 82.12 943 LEU A C 1
ATOM 7330 O O . LEU A 1 943 ? 0.287 -5.389 31.096 1.00 82.12 943 LEU A O 1
ATOM 7334 N N . LEU A 1 944 ? 1.936 -6.531 30.081 1.00 85.38 944 LEU A N 1
ATOM 7335 C CA . LEU A 1 944 ? 3.038 -6.012 30.895 1.00 85.38 944 LEU A CA 1
ATOM 7336 C C . LEU A 1 944 ? 3.034 -4.477 30.954 1.00 85.38 944 LEU A C 1
ATOM 7338 O O . LEU A 1 944 ? 3.078 -3.924 32.049 1.00 85.38 944 LEU A O 1
ATOM 7342 N N . ARG A 1 945 ? 2.889 -3.775 29.815 1.00 81.69 945 ARG A N 1
ATOM 7343 C CA . ARG A 1 945 ? 2.806 -2.296 29.783 1.00 81.69 945 ARG A CA 1
ATOM 7344 C C . ARG A 1 945 ? 1.714 -1.760 30.716 1.00 81.69 945 ARG A C 1
ATOM 7346 O O . ARG A 1 945 ? 1.945 -0.774 31.407 1.00 81.69 945 ARG A O 1
ATOM 7353 N N . THR A 1 946 ? 0.545 -2.404 30.742 1.00 83.44 946 THR A N 1
ATOM 7354 C CA . THR A 1 946 ? -0.581 -1.984 31.596 1.00 83.44 946 THR A CA 1
ATOM 7355 C C . THR A 1 946 ? -0.394 -2.341 33.069 1.00 83.44 946 THR A C 1
ATOM 7357 O O . THR A 1 946 ? -0.929 -1.643 33.922 1.00 83.44 946 THR A O 1
ATOM 7360 N N . LYS A 1 947 ? 0.394 -3.381 33.376 1.00 88.81 947 LYS A N 1
ATOM 7361 C CA . LYS A 1 947 ? 0.633 -3.869 34.742 1.00 88.81 947 LYS A CA 1
ATOM 7362 C C . LYS A 1 947 ? 1.861 -3.258 35.421 1.00 88.81 947 LYS A C 1
ATOM 7364 O O . LYS A 1 947 ? 1.891 -3.198 36.646 1.00 88.81 947 LYS A O 1
ATOM 7369 N N . LEU A 1 948 ? 2.833 -2.736 34.669 1.00 90.44 948 LEU A N 1
ATOM 7370 C CA . LEU A 1 948 ? 4.015 -2.050 35.217 1.00 90.44 948 LEU A CA 1
ATOM 7371 C C . LEU A 1 948 ? 3.704 -0.926 36.238 1.00 90.44 948 LEU A C 1
ATOM 7373 O O . LEU A 1 948 ? 4.431 -0.853 37.228 1.00 90.44 948 LEU A O 1
ATOM 7377 N N . PRO A 1 949 ? 2.649 -0.092 36.096 1.00 88.69 949 PRO A N 1
ATOM 7378 C CA . PRO A 1 949 ? 2.262 0.873 37.131 1.00 88.69 949 PRO A CA 1
ATOM 7379 C C . PRO A 1 949 ? 1.852 0.225 38.464 1.00 88.69 949 PRO A C 1
ATOM 7381 O O . PRO A 1 949 ? 2.288 0.681 39.520 1.00 88.69 949 PRO A O 1
ATOM 7384 N N . GLU A 1 950 ? 1.051 -0.847 38.420 1.00 88.75 950 GLU A N 1
ATOM 7385 C CA . GLU A 1 950 ? 0.605 -1.599 39.605 1.00 88.75 950 GLU A CA 1
ATOM 7386 C C . GLU A 1 950 ? 1.790 -2.310 40.276 1.00 88.75 950 GLU A C 1
ATOM 7388 O O . GLU A 1 950 ? 1.992 -2.194 41.485 1.00 88.75 950 GLU A O 1
ATOM 7393 N N . ILE A 1 951 ? 2.631 -2.971 39.472 1.00 91.88 951 ILE A N 1
ATOM 7394 C CA . ILE A 1 951 ? 3.842 -3.668 39.926 1.00 91.88 951 ILE A CA 1
ATOM 7395 C C . ILE A 1 951 ? 4.831 -2.687 40.571 1.00 91.88 951 ILE A C 1
ATOM 7397 O O . ILE A 1 951 ? 5.395 -2.993 41.619 1.00 91.88 951 ILE A O 1
ATOM 7401 N N . ALA A 1 952 ? 5.023 -1.496 39.994 1.00 89.81 952 ALA A N 1
ATOM 7402 C CA . ALA A 1 952 ? 5.897 -0.470 40.561 1.00 89.81 952 ALA A CA 1
ATOM 7403 C C . ALA A 1 952 ? 5.388 0.058 41.912 1.00 89.81 952 ALA A C 1
ATOM 7405 O O . ALA A 1 952 ? 6.190 0.236 42.827 1.00 89.81 952 ALA A O 1
ATOM 7406 N N . ALA A 1 953 ? 4.075 0.267 42.060 1.00 87.38 953 ALA A N 1
ATOM 7407 C CA . ALA A 1 953 ? 3.476 0.684 43.329 1.00 87.38 953 ALA A CA 1
ATOM 7408 C C . ALA A 1 953 ? 3.568 -0.411 44.410 1.00 87.38 953 ALA A C 1
ATOM 7410 O O . ALA A 1 953 ? 3.820 -0.112 45.578 1.00 87.38 953 ALA A O 1
ATOM 7411 N N . PHE A 1 954 ? 3.411 -1.682 44.026 1.00 92.06 954 PHE A N 1
ATOM 7412 C CA . PHE A 1 954 ? 3.631 -2.819 44.921 1.00 92.06 954 PHE A CA 1
ATOM 7413 C C . PHE A 1 954 ? 5.098 -2.914 45.363 1.00 92.06 954 PHE A C 1
ATOM 7415 O O . PHE A 1 954 ? 5.374 -2.922 46.561 1.00 92.06 954 PHE A O 1
ATOM 7422 N N . ALA A 1 955 ? 6.036 -2.922 44.411 1.00 90.88 955 ALA A N 1
ATOM 7423 C CA . ALA A 1 955 ? 7.471 -3.014 44.672 1.00 90.88 955 ALA A CA 1
ATOM 7424 C C . ALA A 1 955 ? 7.960 -1.901 45.609 1.00 90.88 955 ALA A C 1
ATOM 7426 O O . ALA A 1 955 ? 8.678 -2.167 46.568 1.00 90.88 955 ALA A O 1
ATOM 7427 N N . GLU A 1 956 ? 7.514 -0.667 45.380 1.00 89.88 956 GLU A N 1
ATOM 7428 C CA . GLU A 1 956 ? 7.812 0.475 46.241 1.00 89.88 956 GLU A CA 1
ATOM 7429 C C . GLU A 1 956 ? 7.354 0.266 47.693 1.00 89.88 956 GLU A C 1
ATOM 7431 O O . GLU A 1 956 ? 8.127 0.516 48.617 1.00 89.88 956 GLU A O 1
ATOM 7436 N N . LYS A 1 957 ? 6.133 -0.244 47.911 1.00 88.88 957 LYS A N 1
ATOM 7437 C CA . LYS A 1 957 ? 5.614 -0.526 49.259 1.00 88.88 957 LYS A CA 1
ATOM 7438 C C . LYS A 1 957 ? 6.464 -1.565 50.001 1.00 88.88 957 LYS A C 1
ATOM 7440 O O . LYS A 1 957 ? 6.662 -1.427 51.205 1.00 88.88 957 LYS A O 1
ATOM 7445 N N . ILE A 1 958 ? 6.946 -2.591 49.298 1.00 89.31 958 ILE A N 1
ATOM 7446 C CA . ILE A 1 958 ? 7.803 -3.637 49.877 1.00 89.31 958 ILE A CA 1
ATOM 7447 C C . ILE A 1 958 ? 9.197 -3.087 50.185 1.00 89.31 958 ILE A C 1
ATOM 7449 O O . ILE A 1 958 ? 9.692 -3.240 51.297 1.00 89.31 958 ILE A O 1
ATOM 7453 N N . LEU A 1 959 ? 9.810 -2.376 49.240 1.00 88.38 959 LEU A N 1
ATOM 7454 C CA . LEU A 1 959 ? 11.157 -1.826 49.406 1.00 88.38 959 LEU A CA 1
ATOM 7455 C C . LEU A 1 959 ? 11.219 -0.736 50.494 1.00 88.38 959 LEU A C 1
ATOM 7457 O O . LEU A 1 959 ? 12.222 -0.630 51.200 1.00 88.38 959 LEU A O 1
ATOM 7461 N N . ALA A 1 960 ? 10.125 -0.001 50.719 1.00 85.62 960 ALA A N 1
ATOM 7462 C CA . ALA A 1 960 ? 9.986 0.941 51.832 1.00 85.62 960 ALA A CA 1
ATOM 7463 C C . ALA A 1 960 ? 10.024 0.284 53.229 1.00 85.62 960 ALA A C 1
ATOM 7465 O O . ALA A 1 960 ? 10.271 0.977 54.218 1.00 85.62 960 ALA A O 1
ATOM 7466 N N . SER A 1 961 ? 9.812 -1.034 53.351 1.00 78.81 961 SER A N 1
ATOM 7467 C CA . SER A 1 961 ? 9.823 -1.727 54.650 1.00 78.81 961 SER A CA 1
ATOM 7468 C C . SER A 1 961 ? 11.229 -1.961 55.219 1.00 78.81 961 SER A C 1
ATOM 7470 O O . SER A 1 961 ? 11.347 -2.540 56.297 1.00 78.81 961 SER A O 1
ATOM 7472 N N . HIS A 1 962 ? 12.287 -1.554 54.503 1.00 72.75 962 HIS A N 1
ATOM 7473 C CA . HIS A 1 962 ? 13.695 -1.714 54.895 1.00 72.75 962 HIS A CA 1
ATOM 7474 C C . HIS A 1 962 ? 14.108 -3.167 55.213 1.00 72.75 962 HIS A C 1
ATOM 7476 O O . HIS A 1 962 ? 15.039 -3.400 55.982 1.00 72.75 962 HIS A O 1
ATOM 7482 N N . SER A 1 963 ? 13.445 -4.153 54.596 1.00 80.44 963 SER A N 1
ATOM 7483 C CA . SER A 1 963 ? 13.810 -5.566 54.747 1.00 80.44 963 SER A CA 1
ATOM 7484 C C . SER A 1 963 ? 15.279 -5.816 54.346 1.00 80.44 963 SER A C 1
ATOM 7486 O O . SER A 1 963 ? 15.762 -5.211 53.373 1.00 80.44 963 SER A O 1
ATOM 7488 N N . PRO A 1 964 ? 16.007 -6.703 55.055 1.00 80.31 964 PRO A N 1
ATOM 7489 C CA . PRO A 1 964 ? 17.323 -7.166 54.620 1.00 80.31 964 PRO A CA 1
ATOM 7490 C C . PRO A 1 964 ? 17.242 -8.115 53.411 1.00 80.31 964 PRO A C 1
ATOM 7492 O O . PRO A 1 964 ? 18.244 -8.303 52.731 1.00 80.31 964 PRO A O 1
ATOM 7495 N N . HIS A 1 965 ? 16.063 -8.673 53.119 1.00 87.31 965 HIS A N 1
ATOM 7496 C CA . HIS A 1 965 ? 15.830 -9.604 52.013 1.00 87.31 965 HIS A CA 1
ATOM 7497 C C . HIS A 1 965 ? 15.418 -8.877 50.712 1.00 87.31 965 HIS A C 1
ATOM 7499 O O . HIS A 1 965 ? 14.857 -7.777 50.780 1.00 87.31 965 HIS A O 1
ATOM 7505 N N . PRO A 1 966 ? 15.651 -9.467 49.523 1.00 90.50 966 PRO A N 1
ATOM 7506 C CA . PRO A 1 966 ? 15.257 -8.877 48.244 1.00 90.50 966 PRO A CA 1
ATOM 7507 C C . PRO A 1 966 ? 13.749 -8.981 47.968 1.00 90.50 966 PRO A C 1
ATOM 7509 O O . PRO A 1 966 ? 13.058 -9.877 48.462 1.00 90.50 966 PRO A O 1
ATOM 7512 N N . LEU A 1 967 ? 13.258 -8.104 47.088 1.00 93.19 967 LEU A N 1
ATOM 7513 C CA . LEU A 1 967 ? 12.037 -8.329 46.313 1.00 93.19 967 LEU A CA 1
ATOM 7514 C C . LEU A 1 967 ? 12.364 -9.279 45.149 1.00 93.19 967 LEU A C 1
ATOM 7516 O O . LEU A 1 967 ? 13.188 -8.946 44.293 1.00 93.19 967 LEU A O 1
ATOM 7520 N N . VAL A 1 968 ? 11.706 -10.437 45.101 1.00 93.25 968 VAL A N 1
ATOM 7521 C CA . VAL A 1 968 ? 11.920 -11.445 44.049 1.00 93.25 968 VAL A CA 1
ATOM 7522 C C . VAL A 1 968 ? 10.959 -11.228 42.881 1.00 93.25 968 VAL A C 1
ATOM 7524 O O . VAL A 1 968 ? 9.772 -10.969 43.072 1.00 93.25 968 VAL A O 1
ATOM 7527 N N . ILE A 1 969 ? 11.462 -11.339 41.655 1.00 94.12 969 ILE A N 1
ATOM 7528 C CA . ILE A 1 969 ? 10.692 -11.176 40.421 1.00 94.12 969 ILE A CA 1
ATOM 7529 C C . ILE A 1 969 ? 10.848 -12.452 39.594 1.00 94.12 969 ILE A C 1
ATOM 7531 O O . ILE A 1 969 ? 11.929 -12.726 39.068 1.00 94.12 969 ILE A O 1
ATOM 7535 N N . ALA A 1 970 ? 9.765 -13.214 39.452 1.00 90.62 970 ALA A N 1
ATOM 7536 C CA . ALA A 1 970 ? 9.772 -14.508 38.782 1.00 90.62 970 ALA A CA 1
ATOM 7537 C C . ALA A 1 970 ? 8.830 -14.547 37.571 1.00 90.62 970 ALA A C 1
ATOM 7539 O O . ALA A 1 970 ? 7.721 -14.006 37.587 1.00 90.62 970 ALA A O 1
ATOM 7540 N N . CYS A 1 971 ? 9.275 -15.220 36.513 1.00 87.75 971 CYS A N 1
ATOM 7541 C CA . CYS A 1 971 ? 8.452 -15.657 35.383 1.00 87.75 971 CYS A CA 1
ATOM 7542 C C . CYS A 1 971 ? 8.924 -17.046 34.936 1.00 87.75 971 CYS A C 1
ATOM 7544 O O . CYS A 1 971 ? 9.997 -17.468 35.351 1.00 87.75 971 CYS A O 1
ATOM 7546 N N . GLN A 1 972 ? 8.180 -17.743 34.074 1.00 81.38 972 GLN A N 1
ATOM 7547 C CA . GLN A 1 972 ? 8.424 -19.157 33.726 1.00 81.38 972 GLN A CA 1
ATOM 7548 C C . GLN A 1 972 ? 9.898 -19.544 33.462 1.00 81.38 972 GLN A C 1
ATOM 7550 O O . GLN A 1 972 ? 10.329 -20.586 33.931 1.00 81.38 972 GLN A O 1
ATOM 7555 N N . SER A 1 973 ? 10.679 -18.707 32.765 1.00 77.38 973 SER A N 1
ATOM 7556 C CA . SER A 1 973 ? 12.117 -18.928 32.501 1.00 77.38 973 SER A CA 1
ATOM 7557 C C . SER A 1 973 ? 13.074 -17.998 33.264 1.00 77.38 973 SER A C 1
ATOM 7559 O O . SER A 1 973 ? 14.287 -18.053 33.069 1.00 77.38 973 SER A O 1
ATOM 7561 N N . GLY A 1 974 ? 12.548 -17.040 34.030 1.00 84.06 974 GLY A N 1
ATOM 7562 C CA . GLY A 1 974 ? 13.319 -15.953 34.642 1.00 84.06 974 GLY A CA 1
ATOM 7563 C C . GLY A 1 974 ? 14.089 -15.030 33.676 1.00 84.06 974 GLY A C 1
ATOM 7564 O O . GLY A 1 974 ? 14.807 -14.152 34.147 1.00 84.06 974 GLY A O 1
ATOM 7565 N N . ASN A 1 975 ? 13.972 -15.197 32.349 1.00 84.19 975 ASN A N 1
ATOM 7566 C CA . ASN A 1 975 ? 14.899 -14.595 31.375 1.00 84.19 975 ASN A CA 1
ATOM 7567 C C . ASN A 1 975 ? 14.291 -13.513 30.457 1.00 84.19 975 ASN A C 1
ATOM 7569 O O . ASN A 1 975 ? 15.045 -12.883 29.717 1.00 84.19 975 ASN A O 1
ATOM 7573 N N . ASP A 1 976 ? 12.973 -13.264 30.507 1.00 85.50 976 ASP A N 1
ATOM 7574 C CA . ASP A 1 976 ? 12.300 -12.234 29.686 1.00 85.50 976 ASP A CA 1
ATOM 7575 C C . ASP A 1 976 ? 11.456 -11.250 30.515 1.00 85.50 976 ASP A C 1
ATOM 7577 O O . ASP A 1 976 ? 11.910 -10.150 30.833 1.00 85.50 976 ASP A O 1
ATOM 7581 N N . VAL A 1 977 ? 10.229 -11.629 30.890 1.00 88.50 977 VAL A N 1
ATOM 7582 C CA . VAL A 1 977 ? 9.267 -10.720 31.544 1.00 88.50 977 VAL A CA 1
ATOM 7583 C C . VAL A 1 977 ? 9.790 -10.209 32.890 1.00 88.50 977 VAL A C 1
ATOM 7585 O O . VAL A 1 977 ? 9.706 -9.010 33.164 1.00 88.50 977 VAL A O 1
ATOM 7588 N N . SER A 1 978 ? 10.388 -11.085 33.702 1.00 91.38 978 SER A N 1
ATOM 7589 C CA . SER A 1 978 ? 11.015 -10.722 34.981 1.00 91.38 978 SER A CA 1
ATOM 7590 C C . SER A 1 978 ? 12.162 -9.719 34.808 1.00 91.38 978 SER A C 1
ATOM 7592 O O . SER A 1 978 ? 12.250 -8.753 35.564 1.00 91.38 978 SER A O 1
ATOM 7594 N N . VAL A 1 979 ? 12.983 -9.882 33.766 1.00 91.62 979 VAL A N 1
ATOM 7595 C CA . VAL A 1 979 ? 14.062 -8.955 33.384 1.00 91.62 979 VAL A CA 1
ATOM 7596 C C . VAL A 1 979 ? 13.488 -7.597 32.976 1.00 91.62 979 VAL A C 1
ATOM 7598 O O . VAL A 1 979 ? 14.011 -6.559 33.377 1.00 91.62 979 VAL A O 1
ATOM 7601 N N . GLY A 1 980 ? 12.379 -7.581 32.230 1.00 92.12 980 GLY A N 1
ATOM 7602 C CA . GLY A 1 980 ? 11.661 -6.353 31.879 1.00 92.12 980 GLY A CA 1
ATOM 7603 C C . GLY A 1 980 ? 11.109 -5.605 33.097 1.00 92.12 980 GLY A C 1
ATOM 7604 O O . GLY A 1 980 ? 11.248 -4.384 33.187 1.00 92.12 980 GLY A O 1
ATOM 7605 N N . ILE A 1 981 ? 10.525 -6.324 34.057 1.00 93.81 981 ILE A N 1
ATOM 7606 C CA . ILE A 1 981 ? 10.033 -5.744 35.315 1.00 93.81 981 ILE A CA 1
ATOM 7607 C C . ILE A 1 981 ? 11.199 -5.207 36.147 1.00 93.81 981 ILE A C 1
ATOM 7609 O O . ILE A 1 981 ? 11.162 -4.046 36.551 1.00 93.81 981 ILE A O 1
ATOM 7613 N N . ALA A 1 982 ? 12.251 -6.003 36.353 1.00 94.12 982 ALA A N 1
ATOM 7614 C CA . ALA A 1 982 ? 13.443 -5.584 37.085 1.00 94.12 982 ALA A CA 1
ATOM 7615 C C . ALA A 1 982 ? 14.055 -4.315 36.478 1.00 94.12 982 ALA A C 1
ATOM 7617 O O . ALA A 1 982 ? 14.323 -3.362 37.202 1.00 94.12 982 ALA A O 1
ATOM 7618 N N . LEU A 1 983 ? 14.162 -4.244 35.147 1.00 94.25 983 LEU A N 1
ATOM 7619 C CA . LEU A 1 983 ? 14.640 -3.061 34.431 1.00 94.25 983 LEU A CA 1
ATOM 7620 C C . LEU A 1 983 ? 13.770 -1.826 34.695 1.00 94.25 983 LEU A C 1
ATOM 7622 O O . LEU A 1 983 ? 14.294 -0.753 34.995 1.00 94.25 983 LEU A O 1
ATOM 7626 N N . ALA A 1 984 ? 12.445 -1.967 34.619 1.00 93.06 984 ALA A N 1
ATOM 7627 C CA . ALA A 1 984 ? 11.521 -0.872 34.902 1.00 93.06 984 ALA A CA 1
ATOM 7628 C C . ALA A 1 984 ? 11.641 -0.367 36.352 1.00 93.06 984 ALA A C 1
ATOM 7630 O O . ALA A 1 984 ? 11.591 0.842 36.584 1.00 93.06 984 ALA A O 1
ATOM 7631 N N . LEU A 1 985 ? 11.840 -1.270 37.319 1.00 92.94 985 LEU A N 1
ATOM 7632 C CA . LEU A 1 985 ? 12.060 -0.923 38.725 1.00 92.94 985 LEU A CA 1
ATOM 7633 C C . LEU A 1 985 ? 13.434 -0.265 38.940 1.00 92.94 985 LEU A C 1
ATOM 7635 O O . LEU A 1 985 ? 13.492 0.799 39.553 1.00 92.94 985 LEU A O 1
ATOM 7639 N N . SER A 1 986 ? 14.516 -0.807 38.373 1.00 91.88 986 SER A N 1
ATOM 7640 C CA . SER A 1 986 ? 15.875 -0.238 38.441 1.00 91.88 986 SER A CA 1
ATOM 7641 C C . SER A 1 986 ? 16.004 1.142 37.786 1.00 91.88 986 SER A C 1
ATOM 7643 O O . SER A 1 986 ? 16.820 1.950 38.225 1.00 91.88 986 SER A O 1
ATOM 7645 N N . CYS A 1 987 ? 15.206 1.450 36.759 1.00 90.31 987 CYS A N 1
ATOM 7646 C CA . CYS A 1 987 ? 15.137 2.800 36.188 1.00 90.31 987 CYS A CA 1
ATOM 7647 C C . CYS A 1 987 ? 14.322 3.786 37.043 1.00 90.31 987 CYS A C 1
ATOM 7649 O O . CYS A 1 987 ? 14.569 4.987 36.972 1.00 90.31 987 CYS A O 1
ATOM 7651 N N . ARG A 1 988 ? 13.330 3.306 37.807 1.00 87.31 988 ARG A N 1
ATOM 7652 C CA . ARG A 1 988 ? 12.332 4.154 38.484 1.00 87.31 988 ARG A CA 1
ATOM 7653 C C . ARG A 1 988 ? 12.603 4.382 39.972 1.00 87.31 988 ARG A C 1
ATOM 7655 O O . ARG A 1 988 ? 12.276 5.455 40.467 1.00 87.31 988 ARG A O 1
ATOM 7662 N N . LEU A 1 989 ? 13.149 3.388 40.673 1.00 88.56 989 LEU A N 1
ATOM 7663 C CA . LEU A 1 989 ? 13.281 3.376 42.137 1.00 88.56 989 LEU A CA 1
ATOM 7664 C C . LEU A 1 989 ? 14.731 3.508 42.635 1.00 88.56 989 LEU A C 1
ATOM 7666 O O . LEU A 1 989 ? 14.934 3.642 43.837 1.00 88.56 989 LEU A O 1
ATOM 7670 N N . PHE A 1 990 ? 15.729 3.462 41.744 1.00 89.81 990 PHE A N 1
ATOM 7671 C CA . PHE A 1 990 ? 17.148 3.408 42.115 1.00 89.81 990 PHE A CA 1
ATOM 7672 C C . PHE A 1 990 ? 17.976 4.531 41.470 1.00 89.81 990 PHE A C 1
ATOM 7674 O O . PHE A 1 990 ? 17.814 4.858 40.286 1.00 89.81 990 PHE A O 1
ATOM 7681 N N . ASP A 1 991 ? 18.887 5.119 42.246 1.00 87.00 991 ASP A N 1
ATOM 7682 C CA . ASP A 1 991 ? 19.843 6.119 41.769 1.00 87.00 991 ASP A CA 1
ATOM 7683 C C . ASP A 1 991 ? 20.983 5.506 40.931 1.00 87.00 991 ASP A C 1
ATOM 7685 O O . ASP A 1 991 ? 21.034 4.299 40.695 1.00 87.00 991 ASP A O 1
ATOM 7689 N N . ASP A 1 992 ? 21.891 6.345 40.425 1.00 83.88 992 ASP A N 1
ATOM 7690 C CA . ASP A 1 992 ? 23.028 5.893 39.606 1.00 83.88 992 ASP A CA 1
ATOM 7691 C C . ASP A 1 992 ? 24.131 5.183 40.402 1.00 83.88 992 ASP A C 1
ATOM 7693 O O . ASP A 1 992 ? 25.061 4.640 39.807 1.00 83.88 992 ASP A O 1
ATOM 7697 N N . GLN A 1 993 ? 24.025 5.169 41.730 1.00 82.56 993 GLN A N 1
ATOM 7698 C CA . GLN A 1 993 ? 24.873 4.410 42.643 1.00 82.56 993 GLN A CA 1
ATOM 7699 C C . GLN A 1 993 ? 24.196 3.097 43.082 1.00 82.56 993 GLN A C 1
ATOM 7701 O O . GLN A 1 993 ? 24.786 2.349 43.856 1.00 82.56 993 GLN A O 1
ATOM 7706 N N . GLY A 1 994 ? 22.986 2.800 42.590 1.00 82.94 994 GLY A N 1
ATOM 7707 C CA . GLY A 1 994 ? 22.239 1.591 42.931 1.00 82.94 994 GLY A CA 1
ATOM 7708 C C . GLY A 1 994 ? 21.467 1.665 44.247 1.00 82.94 994 GLY A C 1
ATOM 7709 O O . GLY A 1 994 ? 20.970 0.641 44.708 1.00 82.94 994 GLY A O 1
ATOM 7710 N N . ARG A 1 995 ? 21.342 2.849 44.858 1.00 87.50 995 ARG A N 1
ATOM 7711 C CA . ARG A 1 995 ? 20.624 3.054 46.126 1.00 87.50 995 ARG A CA 1
ATOM 7712 C C . ARG A 1 995 ? 19.148 3.331 45.872 1.00 87.50 995 ARG A C 1
ATOM 7714 O O . ARG A 1 995 ? 18.796 4.022 44.916 1.00 87.50 995 ARG A O 1
ATOM 7721 N N . LEU A 1 996 ? 18.290 2.822 46.752 1.00 87.75 996 LEU A N 1
ATOM 7722 C CA . LEU A 1 996 ? 16.849 3.060 46.710 1.00 87.75 996 LEU A CA 1
ATOM 7723 C C . LEU A 1 996 ? 16.532 4.539 46.994 1.00 87.75 996 LEU A C 1
ATOM 7725 O O . LEU A 1 996 ? 16.882 5.060 48.051 1.00 87.75 996 LEU A O 1
ATOM 7729 N N . ASP A 1 997 ? 15.824 5.194 46.077 1.00 84.44 997 ASP A N 1
ATOM 7730 C CA . ASP A 1 997 ? 15.406 6.591 46.197 1.00 84.44 997 ASP A CA 1
ATOM 7731 C C . ASP A 1 997 ? 13.898 6.720 45.944 1.00 84.44 997 ASP A C 1
ATOM 7733 O O . ASP A 1 997 ? 13.425 6.930 44.825 1.00 84.44 997 ASP A O 1
ATOM 7737 N N . LEU A 1 998 ? 13.137 6.603 47.036 1.00 79.31 998 LEU A N 1
ATOM 7738 C CA . LEU A 1 998 ? 11.680 6.768 47.056 1.00 79.31 998 LEU A CA 1
ATOM 7739 C C . LEU A 1 998 ? 11.244 8.246 47.074 1.00 79.31 998 LEU A C 1
ATOM 7741 O O . LEU A 1 998 ? 10.049 8.542 47.044 1.00 79.31 998 LEU A O 1
ATOM 7745 N N . THR A 1 999 ? 12.194 9.187 47.138 1.00 66.88 999 THR A N 1
ATOM 7746 C CA . THR A 1 999 ? 11.916 10.625 47.299 1.00 66.88 999 THR A CA 1
ATOM 7747 C C . THR A 1 999 ? 11.806 11.381 45.974 1.00 66.88 999 THR A C 1
ATOM 7749 O O . THR A 1 999 ? 11.411 12.548 45.956 1.00 66.88 999 THR A O 1
ATOM 7752 N N . ARG A 1 1000 ? 12.096 10.720 44.845 1.00 65.81 1000 ARG A N 1
ATOM 7753 C CA . ARG A 1 1000 ? 12.100 11.340 43.510 1.00 65.81 1000 ARG A CA 1
ATOM 7754 C C . ARG A 1 1000 ? 10.718 11.853 43.076 1.00 65.81 1000 ARG A C 1
ATOM 7756 O O . ARG A 1 1000 ? 9.735 11.105 43.123 1.00 65.81 1000 ARG A O 1
ATOM 7763 N N . PRO A 1 1001 ? 10.621 13.099 42.569 1.00 55.69 1001 PRO A N 1
ATOM 7764 C CA . PRO A 1 1001 ? 9.371 13.645 42.051 1.00 55.69 1001 PRO A CA 1
ATOM 7765 C C . PRO A 1 1001 ? 8.943 12.909 40.773 1.00 55.69 1001 PRO A C 1
ATOM 7767 O O . PRO A 1 1001 ? 9.574 13.006 39.724 1.00 55.69 1001 PRO A O 1
ATOM 7770 N N . ARG A 1 1002 ? 7.821 12.187 40.851 1.00 57.69 1002 ARG A N 1
ATOM 7771 C CA . ARG A 1 1002 ? 7.370 11.240 39.809 1.00 57.69 1002 ARG A CA 1
ATOM 7772 C C . ARG A 1 1002 ? 6.887 11.893 38.509 1.00 57.69 1002 ARG A C 1
ATOM 7774 O O . ARG A 1 1002 ? 6.816 11.210 37.496 1.00 57.69 1002 ARG A O 1
ATOM 7781 N N . ASN A 1 1003 ? 6.578 13.192 38.552 1.00 47.59 1003 ASN A N 1
ATOM 7782 C CA . ASN A 1 1003 ? 6.059 13.985 37.430 1.00 47.59 1003 ASN A CA 1
ATOM 7783 C C . ASN A 1 1003 ? 6.964 15.194 37.091 1.00 47.59 1003 ASN A C 1
ATOM 7785 O O . ASN A 1 1003 ? 6.475 16.175 36.535 1.00 47.59 1003 ASN A O 1
ATOM 7789 N N . GLY A 1 1004 ? 8.256 15.181 37.457 1.00 39.44 1004 GLY A N 1
ATOM 7790 C CA . GLY A 1 1004 ? 9.135 16.350 37.297 1.00 39.44 1004 GLY A CA 1
ATOM 7791 C C . GLY A 1 1004 ? 10.559 16.037 36.829 1.00 39.44 1004 GLY A C 1
ATOM 7792 O O . GLY A 1 1004 ? 11.359 15.510 37.591 1.00 39.44 1004 GLY A O 1
ATOM 7793 N N . ASN A 1 1005 ? 10.880 16.450 35.598 1.00 40.34 1005 ASN A N 1
ATOM 7794 C CA . ASN A 1 1005 ? 12.217 16.796 35.078 1.00 40.34 1005 ASN A CA 1
ATOM 7795 C C . ASN A 1 1005 ? 13.418 15.840 35.274 1.00 40.34 1005 ASN A C 1
ATOM 7797 O O . ASN A 1 1005 ? 14.549 16.250 35.022 1.00 40.34 1005 ASN A O 1
ATOM 7801 N N . LEU A 1 1006 ? 13.216 14.557 35.581 1.00 49.31 1006 LEU A N 1
ATOM 7802 C CA . LEU A 1 1006 ? 14.218 13.514 35.316 1.00 49.31 1006 LEU A CA 1
ATOM 7803 C C . LEU A 1 1006 ? 13.869 12.789 34.014 1.00 49.31 1006 LEU A C 1
ATOM 7805 O O . LEU A 1 1006 ? 12.972 11.950 33.956 1.00 49.31 1006 LEU A O 1
ATOM 7809 N N . ARG A 1 1007 ? 14.572 13.162 32.941 1.00 58.19 1007 ARG A N 1
ATOM 7810 C CA . ARG A 1 1007 ? 14.363 12.639 31.587 1.00 58.19 1007 ARG A CA 1
ATOM 7811 C C . ARG A 1 1007 ? 14.952 11.225 31.499 1.00 58.19 1007 ARG A C 1
ATOM 7813 O O . ARG A 1 1007 ? 16.118 11.070 31.155 1.00 58.19 1007 ARG A O 1
ATOM 7820 N N . ILE A 1 1008 ? 14.161 10.198 31.830 1.00 75.12 1008 ILE A N 1
ATOM 7821 C CA . ILE A 1 1008 ? 14.556 8.801 31.589 1.00 75.12 1008 ILE A CA 1
ATOM 7822 C C . ILE A 1 1008 ? 14.694 8.617 30.078 1.00 75.12 1008 ILE A C 1
ATOM 7824 O O . ILE A 1 1008 ? 13.704 8.612 29.348 1.00 75.12 1008 ILE A O 1
ATOM 7828 N N . ASP A 1 1009 ? 15.931 8.508 29.607 1.00 79.56 1009 ASP A N 1
ATOM 7829 C CA . ASP A 1 1009 ? 16.256 8.388 28.193 1.00 79.56 1009 ASP A CA 1
ATOM 7830 C C . ASP A 1 1009 ? 16.668 6.954 27.816 1.00 79.56 1009 ASP A C 1
ATOM 7832 O O . ASP A 1 1009 ? 16.738 6.033 28.638 1.00 79.56 1009 ASP A O 1
ATOM 7836 N N . LYS A 1 1010 ? 16.923 6.743 26.522 1.00 81.50 1010 LYS A N 1
ATOM 7837 C CA . LYS A 1 1010 ? 17.339 5.434 25.999 1.00 81.50 1010 LYS A CA 1
ATOM 7838 C C . LYS A 1 1010 ? 18.726 5.010 26.493 1.00 81.50 1010 LYS A C 1
ATOM 7840 O O . LYS A 1 1010 ? 19.014 3.816 26.446 1.00 81.50 1010 LYS A O 1
ATOM 7845 N N . LEU A 1 1011 ? 19.572 5.937 26.945 1.00 83.75 1011 LEU A N 1
ATOM 7846 C CA . LEU A 1 1011 ? 20.904 5.637 27.464 1.00 83.75 1011 LEU A CA 1
ATOM 7847 C C . LEU A 1 1011 ? 20.811 5.076 28.889 1.00 83.75 1011 LEU A C 1
ATOM 7849 O O . LEU A 1 1011 ? 21.380 4.019 29.160 1.00 83.75 1011 LEU A O 1
ATOM 7853 N N . LEU A 1 1012 ? 20.015 5.695 29.763 1.00 85.69 1012 LEU A N 1
ATOM 7854 C CA . LEU A 1 1012 ? 19.764 5.206 31.121 1.00 85.69 1012 LEU A CA 1
ATOM 7855 C C . LEU A 1 1012 ? 19.141 3.802 31.113 1.00 85.69 1012 LEU A C 1
ATOM 7857 O O . LEU A 1 1012 ? 19.581 2.926 31.857 1.00 85.69 1012 LEU A O 1
ATOM 7861 N N . VAL A 1 1013 ? 18.167 3.548 30.230 1.00 88.44 1013 VAL A N 1
ATOM 7862 C CA . VAL A 1 1013 ? 17.556 2.211 30.087 1.00 88.44 1013 VAL A CA 1
ATOM 7863 C C . VAL A 1 1013 ? 18.572 1.168 29.596 1.00 88.44 1013 VAL A C 1
ATOM 7865 O O . VAL A 1 1013 ? 18.543 0.027 30.055 1.00 88.44 1013 VAL A O 1
ATOM 7868 N N . ARG A 1 1014 ? 19.513 1.536 28.714 1.00 86.12 1014 ARG A N 1
ATOM 7869 C CA . ARG A 1 1014 ? 20.615 0.647 28.294 1.00 86.12 1014 ARG A CA 1
ATOM 7870 C C . ARG A 1 1014 ? 21.586 0.359 29.445 1.00 86.12 1014 ARG A C 1
ATOM 7872 O O . ARG A 1 1014 ? 21.895 -0.805 29.677 1.00 86.12 1014 ARG A O 1
ATOM 7879 N N . GLN A 1 1015 ? 21.996 1.378 30.205 1.00 88.06 1015 GLN A N 1
ATOM 7880 C CA . GLN A 1 1015 ? 22.869 1.224 31.380 1.00 88.06 1015 GLN A CA 1
ATOM 7881 C C . GLN A 1 1015 ? 22.248 0.289 32.430 1.00 88.06 1015 GLN A C 1
ATOM 7883 O O . GLN A 1 1015 ? 22.891 -0.664 32.865 1.00 88.06 1015 GLN A O 1
ATOM 7888 N N . ARG A 1 1016 ? 20.972 0.493 32.785 1.00 88.88 1016 ARG A N 1
ATOM 7889 C CA . ARG A 1 1016 ? 20.262 -0.368 33.750 1.00 88.88 1016 ARG A CA 1
ATOM 7890 C C . ARG A 1 1016 ? 20.022 -1.791 33.226 1.00 88.88 1016 ARG A C 1
ATOM 7892 O O . ARG A 1 1016 ? 20.029 -2.727 34.019 1.00 88.88 1016 ARG A O 1
ATOM 7899 N N . LEU A 1 1017 ? 19.879 -1.992 31.912 1.00 90.31 1017 LEU A N 1
ATOM 7900 C CA . LEU A 1 1017 ? 19.875 -3.341 31.329 1.00 90.31 1017 LEU A CA 1
ATOM 7901 C C . LEU A 1 1017 ? 21.262 -3.996 31.440 1.00 90.31 1017 LEU A C 1
ATOM 7903 O O . LEU A 1 1017 ? 21.345 -5.176 31.766 1.00 90.31 1017 LEU A O 1
ATOM 7907 N N . GLY A 1 1018 ? 22.340 -3.233 31.238 1.00 84.81 1018 GLY A N 1
ATOM 7908 C CA . GLY A 1 1018 ? 23.719 -3.686 31.449 1.00 84.81 1018 GLY A CA 1
ATOM 7909 C C . GLY A 1 1018 ? 23.991 -4.171 32.875 1.00 84.81 1018 GLY A C 1
ATOM 7910 O O . GLY A 1 1018 ? 24.687 -5.169 33.054 1.00 84.81 1018 GLY A O 1
ATOM 7911 N N . TRP A 1 1019 ? 23.389 -3.529 33.883 1.00 88.12 1019 TRP A N 1
ATOM 7912 C CA . TRP A 1 1019 ? 23.444 -3.994 35.274 1.00 88.12 1019 TRP A CA 1
ATOM 7913 C C . TRP A 1 1019 ? 22.846 -5.399 35.412 1.00 88.12 1019 TRP A C 1
ATOM 7915 O O . TRP A 1 1019 ? 23.519 -6.310 35.884 1.00 88.12 1019 TRP A O 1
ATOM 7925 N N . ILE A 1 1020 ? 21.625 -5.607 34.908 1.00 88.50 1020 ILE A N 1
ATOM 7926 C CA . ILE A 1 1020 ? 20.944 -6.909 34.993 1.00 88.50 1020 ILE A CA 1
ATOM 7927 C C . ILE A 1 1020 ? 21.693 -7.988 34.200 1.00 88.50 1020 ILE A C 1
ATOM 7929 O O . ILE A 1 1020 ? 21.827 -9.107 34.681 1.00 88.50 1020 ILE A O 1
ATOM 7933 N N . LEU A 1 1021 ? 22.232 -7.660 33.021 1.00 85.25 1021 LEU A N 1
ATOM 7934 C CA . LEU A 1 1021 ? 23.027 -8.591 32.206 1.00 85.25 1021 LEU A CA 1
ATOM 7935 C C . LEU A 1 1021 ? 24.365 -8.991 32.858 1.00 85.25 1021 LEU A C 1
ATOM 7937 O O . LEU A 1 1021 ? 24.921 -10.021 32.483 1.00 85.25 1021 LEU A O 1
ATOM 7941 N N . SER A 1 1022 ? 24.875 -8.200 33.810 1.00 82.38 1022 SER A N 1
ATOM 7942 C CA . SER A 1 1022 ? 26.102 -8.510 34.564 1.00 82.38 1022 SER A CA 1
ATOM 7943 C C . SER A 1 1022 ? 25.857 -9.511 35.702 1.00 82.38 1022 SER A C 1
ATOM 7945 O O . SER A 1 1022 ? 26.730 -10.320 36.004 1.00 82.38 1022 SER A O 1
ATOM 7947 N N . ASP A 1 1023 ? 24.673 -9.467 36.324 1.00 83.12 1023 ASP A N 1
ATOM 7948 C CA . ASP A 1 1023 ? 24.295 -10.359 37.433 1.00 83.12 1023 ASP A CA 1
ATOM 7949 C C . ASP A 1 1023 ? 23.482 -11.587 36.967 1.00 83.12 1023 ASP A C 1
ATOM 7951 O O . ASP A 1 1023 ? 23.522 -12.638 37.603 1.00 83.12 1023 ASP A O 1
ATOM 7955 N N . ARG A 1 1024 ? 22.761 -11.486 35.839 1.00 83.50 1024 ARG A N 1
ATOM 7956 C CA . ARG A 1 1024 ? 22.032 -12.585 35.183 1.00 83.50 1024 ARG A CA 1
ATOM 7957 C C . ARG A 1 1024 ? 22.434 -12.687 33.713 1.00 83.50 1024 ARG A C 1
ATOM 7959 O O . ARG A 1 1024 ? 21.739 -12.220 32.811 1.00 83.50 1024 ARG A O 1
ATOM 7966 N N . THR A 1 1025 ? 23.556 -13.353 33.471 1.00 73.81 1025 THR A N 1
ATOM 7967 C CA . THR A 1 1025 ? 24.196 -13.499 32.151 1.00 73.81 1025 THR A CA 1
ATOM 7968 C C . THR A 1 1025 ? 23.339 -14.211 31.092 1.00 73.81 1025 THR A C 1
ATOM 7970 O O . THR A 1 1025 ? 23.549 -13.996 29.899 1.00 73.81 1025 THR A O 1
ATOM 7973 N N . HIS A 1 1026 ? 22.347 -15.009 31.507 1.00 72.62 1026 HIS A N 1
ATOM 7974 C CA . HIS A 1 1026 ? 21.381 -15.693 30.631 1.00 72.62 1026 HIS A CA 1
ATOM 7975 C C . HIS A 1 1026 ? 20.109 -14.877 30.315 1.00 72.62 1026 HIS A C 1
ATOM 7977 O O . HIS A 1 1026 ? 19.223 -15.363 29.609 1.00 72.62 1026 HIS A O 1
ATOM 7983 N N . ALA A 1 1027 ? 19.980 -13.647 30.824 1.00 81.50 1027 ALA A N 1
ATOM 7984 C CA . ALA A 1 1027 ? 18.829 -12.793 30.538 1.00 81.50 1027 ALA A CA 1
ATOM 7985 C C . ALA A 1 1027 ? 18.763 -12.409 29.045 1.00 81.50 1027 ALA A C 1
ATOM 7987 O O . ALA A 1 1027 ? 19.722 -11.898 28.469 1.00 81.50 1027 ALA A O 1
ATOM 7988 N N . ASN A 1 1028 ? 17.602 -12.613 28.418 1.00 76.81 1028 ASN A N 1
ATOM 7989 C CA . ASN A 1 1028 ? 17.369 -12.343 26.998 1.00 76.81 1028 ASN A CA 1
ATOM 7990 C C . ASN A 1 1028 ? 15.976 -11.715 26.780 1.00 76.81 1028 ASN A C 1
ATOM 7992 O O . ASN A 1 1028 ? 15.090 -12.345 26.196 1.00 76.81 1028 ASN A O 1
ATOM 7996 N N . PRO A 1 1029 ? 15.746 -10.477 27.261 1.00 85.06 1029 PRO A N 1
ATOM 7997 C CA . PRO A 1 1029 ? 14.437 -9.847 27.183 1.00 85.06 1029 PRO A CA 1
ATOM 7998 C C . PRO A 1 1029 ? 14.045 -9.556 25.734 1.00 85.06 1029 PRO A C 1
ATOM 8000 O O . PRO A 1 1029 ? 14.809 -8.966 24.954 1.00 85.06 1029 PRO A O 1
ATOM 8003 N N . SER A 1 1030 ? 12.818 -9.925 25.378 1.00 80.69 1030 SER A N 1
ATOM 8004 C CA . SER A 1 1030 ? 12.297 -9.851 24.017 1.00 80.69 1030 SER A CA 1
ATOM 8005 C C . SER A 1 1030 ? 12.200 -8.403 23.516 1.00 80.69 1030 SER A C 1
ATOM 8007 O O . SER A 1 1030 ? 12.199 -7.423 24.280 1.00 80.69 1030 SER A O 1
ATOM 8009 N N . ARG A 1 1031 ? 12.129 -8.212 22.187 1.00 80.19 1031 ARG A N 1
ATOM 8010 C CA . ARG A 1 1031 ? 11.944 -6.863 21.611 1.00 80.19 1031 ARG A CA 1
ATOM 8011 C C . ARG A 1 1031 ? 10.666 -6.214 22.146 1.00 80.19 1031 ARG A C 1
ATOM 8013 O O . ARG A 1 1031 ? 10.705 -5.028 22.466 1.00 80.19 1031 ARG A O 1
ATOM 8020 N N . ALA A 1 1032 ? 9.602 -7.001 22.295 1.00 80.25 1032 ALA A N 1
ATOM 8021 C CA . ALA A 1 1032 ? 8.308 -6.555 22.787 1.00 80.25 1032 ALA A CA 1
ATOM 8022 C C . ALA A 1 1032 ? 8.345 -6.203 24.288 1.00 80.25 1032 ALA A C 1
ATOM 8024 O O . ALA A 1 1032 ? 7.856 -5.137 24.660 1.00 80.25 1032 ALA A O 1
ATOM 8025 N N . THR A 1 1033 ? 9.012 -7.006 25.128 1.00 87.12 1033 THR A N 1
ATOM 8026 C CA . THR A 1 1033 ? 9.233 -6.704 26.556 1.00 87.12 1033 THR A CA 1
ATOM 8027 C C . THR A 1 1033 ? 9.969 -5.379 26.740 1.00 87.12 1033 THR A C 1
ATOM 8029 O O . THR A 1 1033 ? 9.472 -4.488 27.430 1.00 87.12 1033 THR A O 1
ATOM 8032 N N . LEU A 1 1034 ? 11.105 -5.170 26.059 1.00 88.25 1034 LEU A N 1
ATOM 8033 C CA . LEU A 1 1034 ? 11.808 -3.885 26.168 1.00 88.25 1034 LEU A CA 1
ATOM 8034 C C . LEU A 1 1034 ? 11.015 -2.721 25.557 1.00 88.25 1034 LEU A C 1
ATOM 8036 O O . LEU A 1 1034 ? 11.127 -1.602 26.050 1.00 88.25 1034 LEU A O 1
ATOM 8040 N N . GLN A 1 1035 ? 10.198 -2.935 24.521 1.00 84.62 1035 GLN A N 1
ATOM 8041 C CA . GLN A 1 1035 ? 9.297 -1.890 24.019 1.00 84.62 1035 GLN A CA 1
ATOM 8042 C C . GLN A 1 1035 ? 8.257 -1.491 25.073 1.00 84.62 1035 GLN A C 1
ATOM 8044 O O . GLN A 1 1035 ? 8.068 -0.298 25.292 1.00 84.62 1035 GLN A O 1
ATOM 8049 N N . ALA A 1 1036 ? 7.648 -2.450 25.777 1.00 86.94 1036 ALA A N 1
ATOM 8050 C CA . ALA A 1 1036 ? 6.709 -2.183 26.868 1.00 86.94 1036 ALA A CA 1
ATOM 8051 C C . ALA A 1 1036 ? 7.350 -1.377 28.012 1.00 86.94 1036 ALA A C 1
ATOM 8053 O O . ALA A 1 1036 ? 6.759 -0.404 28.479 1.00 86.94 1036 ALA A O 1
ATOM 8054 N N . VAL A 1 1037 ? 8.583 -1.725 28.400 1.00 89.38 1037 VAL A N 1
ATOM 8055 C CA . VAL A 1 1037 ? 9.356 -0.997 29.422 1.00 89.38 1037 VAL A CA 1
ATOM 8056 C C . VAL A 1 1037 ? 9.691 0.428 28.972 1.00 89.38 1037 VAL A C 1
ATOM 8058 O O . VAL A 1 1037 ? 9.440 1.370 29.716 1.00 89.38 1037 VAL A O 1
ATOM 8061 N N . ASN A 1 1038 ? 10.189 0.622 27.744 1.00 87.88 1038 ASN A N 1
ATOM 8062 C CA . ASN A 1 1038 ? 10.476 1.965 27.220 1.00 87.88 1038 ASN A CA 1
ATOM 8063 C C . ASN A 1 1038 ? 9.203 2.830 27.133 1.00 87.88 1038 ASN A C 1
ATOM 8065 O O . ASN A 1 1038 ? 9.236 3.994 27.518 1.00 87.88 1038 ASN A O 1
ATOM 8069 N N . LEU A 1 1039 ? 8.074 2.262 26.688 1.00 84.50 1039 LEU A N 1
ATOM 8070 C CA . LEU A 1 1039 ? 6.779 2.955 26.643 1.00 84.50 1039 LEU A CA 1
ATOM 8071 C C . LEU A 1 1039 ? 6.311 3.401 28.040 1.00 84.50 1039 LEU A C 1
ATOM 8073 O O . LEU A 1 1039 ? 5.788 4.502 28.178 1.00 84.50 1039 LEU A O 1
ATOM 8077 N N . PHE A 1 1040 ? 6.503 2.564 29.066 1.00 86.50 1040 PHE A N 1
ATOM 8078 C CA . PHE A 1 1040 ? 6.173 2.887 30.459 1.00 86.50 1040 PHE A CA 1
ATOM 8079 C C . PHE A 1 1040 ? 7.092 3.966 31.053 1.00 86.50 1040 PHE A C 1
ATOM 8081 O O . PHE A 1 1040 ? 6.612 4.867 31.737 1.00 86.50 1040 PHE A O 1
ATOM 8088 N N . LEU A 1 1041 ? 8.401 3.890 30.796 1.00 85.38 1041 LEU A N 1
ATOM 8089 C CA . LEU A 1 1041 ? 9.392 4.797 31.386 1.00 85.38 1041 LEU A CA 1
ATOM 8090 C C . LEU A 1 1041 ? 9.454 6.176 30.711 1.00 85.38 1041 LEU A C 1
ATOM 8092 O O . LEU A 1 1041 ? 9.740 7.160 31.385 1.00 85.38 1041 LEU A O 1
ATOM 8096 N N . MET A 1 1042 ? 9.205 6.257 29.400 1.00 81.44 1042 MET A N 1
ATOM 8097 C CA . MET A 1 1042 ? 9.402 7.483 28.604 1.00 81.44 1042 MET A CA 1
ATOM 8098 C C . MET A 1 1042 ? 8.113 8.274 28.347 1.00 81.44 1042 MET A C 1
ATOM 8100 O O . MET A 1 1042 ? 8.136 9.244 27.595 1.00 81.44 1042 MET A O 1
ATOM 8104 N N . GLY A 1 1043 ? 6.984 7.862 28.934 1.00 65.12 1043 GLY A N 1
ATOM 8105 C CA . GLY A 1 1043 ? 5.719 8.597 28.830 1.00 65.12 1043 GLY A CA 1
ATOM 8106 C C . GLY A 1 1043 ? 5.123 8.658 27.419 1.00 65.12 1043 GLY A C 1
ATOM 8107 O O . GLY A 1 1043 ? 4.302 9.526 27.143 1.00 65.12 1043 GLY A O 1
ATOM 8108 N N . TRP A 1 1044 ? 5.515 7.753 26.515 1.00 51.16 1044 TRP A N 1
ATOM 8109 C CA . TRP A 1 1044 ? 4.828 7.605 25.232 1.00 51.16 1044 TRP A CA 1
ATOM 8110 C C . TRP A 1 1044 ? 3.412 7.101 25.493 1.00 51.16 1044 TRP A C 1
ATOM 8112 O O . TRP A 1 1044 ? 3.217 5.995 26.006 1.00 51.16 1044 TRP A O 1
ATOM 8122 N N . ASP A 1 1045 ? 2.440 7.947 25.163 1.00 37.00 1045 ASP A N 1
ATOM 8123 C CA . ASP A 1 1045 ? 1.072 7.818 25.640 1.00 37.00 1045 ASP A CA 1
ATOM 8124 C C . ASP A 1 1045 ? 0.406 6.508 25.190 1.00 37.00 1045 ASP A C 1
ATOM 8126 O O . ASP A 1 1045 ? 0.659 5.971 24.105 1.00 37.00 1045 ASP A O 1
ATOM 8130 N N . ALA A 1 1046 ? -0.441 5.939 26.044 1.00 34.72 1046 ALA A N 1
ATOM 8131 C CA . ALA A 1 1046 ? -1.144 4.690 25.733 1.00 34.72 1046 ALA A CA 1
ATOM 8132 C C . ALA A 1 1046 ? -2.368 4.902 24.829 1.00 34.72 1046 ALA A C 1
ATOM 8134 O O . ALA A 1 1046 ? -2.955 3.925 24.375 1.00 34.72 1046 ALA A O 1
ATOM 8135 N N . GLN A 1 1047 ? -2.718 6.161 24.550 1.00 31.31 1047 GLN A N 1
ATOM 8136 C CA . GLN A 1 1047 ? -3.854 6.559 23.716 1.00 31.31 1047 GLN A CA 1
ATOM 8137 C C . GLN A 1 1047 ? -3.475 6.905 22.260 1.00 31.31 1047 GLN A C 1
ATOM 8139 O O . GLN A 1 1047 ? -4.352 7.276 21.486 1.00 31.31 1047 GLN A O 1
ATOM 8144 N N . ALA A 1 1048 ? -2.196 6.783 21.879 1.00 29.64 1048 ALA A N 1
ATOM 8145 C CA . ALA A 1 1048 ? -1.664 7.221 20.580 1.00 29.64 1048 ALA A CA 1
ATOM 8146 C C . ALA A 1 1048 ? -1.163 6.075 19.663 1.00 29.64 1048 ALA A C 1
ATOM 8148 O O . ALA A 1 1048 ? -0.257 6.290 18.856 1.00 29.64 1048 ALA A O 1
ATOM 8149 N N . VAL A 1 1049 ? -1.715 4.857 19.800 1.00 29.52 1049 VAL A N 1
ATOM 8150 C CA . VAL A 1 1049 ? -1.448 3.685 18.928 1.00 29.52 1049 VAL A CA 1
ATOM 8151 C C . VAL A 1 1049 ? -2.743 2.940 18.625 1.00 29.52 1049 VAL A C 1
ATOM 8153 O O . VAL A 1 1049 ? -3.446 2.611 19.605 1.00 29.52 1049 VAL A O 1
#

Radius of gyration: 37.63 Å; Cα contacts (8 Å, |Δi|>4): 1680; chains: 1; bounding box: 93×91×126 Å

Nearest PDB structures (foldseek):
  1ohv-assembly1_A  TM=9.810E-01  e=2.475E-52  Sus scrofa
  4y0i-assembly2_C  TM=9.785E-01  e=9.949E-52  Sus scrofa
  4y0i-assembly1_B  TM=9.818E-01  e=2.190E-50  Sus scrofa
  4jey-assembly1_A  TM=8.386E-01  e=3.680E-21  Salmonella enterica subsp. enterica serovar Typhimurium str. LT2
  7qx0-assembly1_D-2  TM=7.916E-01  e=1.143E-20  Acidihalobacter

InterPro domains:
  IPR004631 4-aminobutyrate aminotransferase, eukaryotic [TIGR00699] (51-510)
  IPR005814 Aminotransferase class-III [PF00202] (83-510)
  IPR005814 Aminotransferase class-III [cd00610] (82-510)
  IPR015421 Pyridoxal phosphate-dependent transferase, major domain [G3DSA:3.40.640.10] (125-424)
  IPR015422 Pyridoxal phosphate-dependent transferase, small domain [G3DSA:3.90.1150.10] (64-503)
  IPR015424 Pyridoxal phosphate-dependent transferase [SSF53383] (89-511)
  IPR033421 Rit1, DUSP-like domain [PF04179] (930-1041)
  IPR033449 Rit1, N-terminal domain [PF17184] (601-862)
  IPR049704 Aminotransferases class-III pyridoxal-phosphate attachment site [PS00600] (337-376)

Foldseek 3Di:
DDDDDDDDDDDDDDDDDDDDDDDDDDDDDDDDDDDDDDDDDDDDDDPDDDFPFVPDDLFWADDAAVVGPQFVVVLVVCVVPHPCPVPPAAWDLVLWWFQWTQGPVRGTFREQCCVVLQAFTGRPDPLLVVLCPDPLLVCQVPVLAQCQPDNDPCVVVLCVLFVQVPFPPQFNDWQWDAAQLLQVVLLVLLLVLLVVCVVQDPPHDDDPQLVVQLVVCHPPVNPDEAAEAAALAARDQPAARLLRHHNDVVSNPPDDHDPHHYFYDQPAAPPCVVCVVVSVVSLVVSLVRVLVCCPPPPHHYSAYEDECFRFQNFRHHHALVSVQSVVVSCVVSVHAYEYEQQNLACQLQLDNGQNVRSVHPDDGQKYWYDRNLQITIITGNDPSSPRPDPPSSRDRNSIGSSSSSSNSSSRVCCVVVVLNNQQLVLLQLLLVLVVVVCVVQVQAFAPWDSHSGRQFTKGFGPCQVVLQSQLVVSRHHWDAHRDGMTTGSTHSSDHNSSSVSVSVSSVVSSVVVVVVDDDDDDDDDDDDDDDDDYDDDDDDDDDDDDDDDDDDDDDDDDDDDDDDDDDDDDDDDDDDDDDDDDDDDDDDPPPVRVLVVVVVVQQQFPLQLLVLLVVLLVVVVVLCVVQVAQEEEQVLFRLSSHFPVRHPYYAHQDLQCQPQVRPHADLQGLLLVVLLRLQVGLAHEYEDADAADDQARSSQQGRVQLSLLLLCCQLPVPVDDSQRDGDCVHAPPVNSVVSSVCSVVSNVLVVLLVFPSPVSSVSNVAGEDEFEAGPPDDSVVRRDPDDRHRYYYYYHSFHHDDPVRQDSFCPPPPHPGHHGGRSRSCCVVRQQQDDSNLCSVCVVVLNPDDSVCNVVVSVVSNVVVVVCCVPPPDDDDFQDWQQQVQQVSQEIFGAPVNVVPDDQALEEEEEEADDPPDDDPDPPPGHYYHYDHADLDLVSLVVLLVCLVVLLVVSLVSVVVVGPHYYYYYYHGSAALSLLSQLLNCLQQADPSNYGDPPDDPPDDPQSDPSSSSSSSSSVCNRRVRHNYDPSSVVSSCCNRRVVDPPPD

pLDDT: mean 81.82, std 23.59, range [22.69, 98.94]

=== Feature glossary ===
A reading guide for the features in this record.

Start from the sequence.

  · This is the polypeptide sequence — one letter per residue, N-terminus first. Length ranges from a few dozen residues for small domains to over a thousand for large multi-domain proteins.

Fold it, and you get atomic coordinates and the backbone conformation that goes with them.

  · Structure coordinates are given as an mmCIF _atom_site loop: one row per atom with element, residue name, chain id, sequence number, and x/y/z position in Å. Only the four main-chain atoms per residue are included here; side chains are omitted to keep the record compact.

  · Backbone dihedral angles. Every residue except chain termini has a φ (preceding-C → N → Cα → C) and a ψ (N → Cα → C → next-N). They are reported in degrees following the IUPAC sign convention. Secondary structure is essentially a statement about which (φ, ψ) basin each residue occupies.

  · The SS8 string is DSSP's per-residue secondary-structure call. α-helix (H) means an i→i+4 H-bond ladder; β-strand (E) means the residue participates in a β-sheet; 3₁₀ (G) and π (I) are tighter and wider helices; T/S are turns/bends; '-' is loop.

  · SS3 is a coarse helix/strand/coil call (letters a/b/c) made by the P-SEA algorithm from inter-Cα distances and dihedrals. It is less detailed than DSSP but needs only Cα positions.

Summarize the fold with a handful of shape descriptors and a per-residue structural alphabet.

  · Radius of gyration (Rg) is the root-mean-square distance of Cα atoms from their centroid — a single number for overall size and compactness. A globular domain of N residues has Rg ≈ 2.2·N^0.38 Å; an extended or disordered chain has a much larger Rg. The Cα contact count is the number of residue pairs whose Cα atoms are within 8 Å and are more than four positions apart in sequence — a standard proxy for tertiary packing density. The bounding box is the smallest axis-aligned box enclosing all Cα atoms.

  · The Foldseek 3Di string encodes local tertiary geometry as a 20-letter alphabet — one character per residue — derived from the relative positions of nearby Cα atoms. Unlike the amino-acid sequence, 3Di is a direct function of the 3D structure, so two proteins with the same fold have similar 3Di strings even at low sequence identity.

  · Solvent-accessible surface area (SASA) is the area in Å² traced out by the centre of a 1.4 Å probe sphere (a water molecule) rolled over the protein's van der Waals surface (Shrake–Rupley / Lee–Richards construction). Buried residues have near-zero SASA; fully exposed residues can exceed 200 Å². The total SASA scales roughly with the number of surface residues.

Ask how reliable the model is.

  · pLDDT (predicted Local Distance Difference Test) is AlphaFold's per-residue confidence score, ranging from 0 to 100. Values above 90 indicate high confidence (typically well-packed cores); 70–90 is confident; 50–70 low confidence; below 50 usually means the region is disordered or the prediction is unreliable there. AlphaFold stores pLDDT in the mmCIF B-factor column.

  · B-factor (Debye–Waller factor) reflects atomic displacement in the crystal lattice. It is an experimental observable (units Å²), not a prediction; low values mean the atom is pinned down, high values mean it moves or is heterogeneous across the crystal.

  · Predicted Aligned Error (PAE) is an AlphaFold confidence matrix: entry (i, j) is the expected error in the position of residue j, in ångströms, when the prediction is superimposed on the true structure at residue i. Low PAE within a block of residues means that block is internally rigid and well-predicted; high PAE between two blocks means their relative placement is uncertain even if each block individually is confident.

Place it in context: what it resembles, what it is annotated as, and how it looks.

  · Nearest PDB neighbors are the top structural matches found by Foldseek when searching this structure against the entire Protein Data Bank. Each hit reports a TM-score (0 to 1; >0.5 almost always implies the same fold) and an E-value. These are *structural* homologs — they may share no detectable sequence similarity.

  · Functional annotations link the protein to curated databases. InterPro entries identify conserved domains and families by matching the sequence against member-database signatures (Pfam, PROSITE, CDD, …). Gene Ontology (GO) terms describe molecular function, biological process, and cellular component in a controlled vocabulary. CATH places the structure in a hierarchical fold classification (Class/Architecture/Topology/Homologous-superfamily). The organism is the source species.

  · Three diagnostic plots accompany the record. The Cα contact map visualizes the tertiary structure as a 2D adjacency matrix (8 Å cutoff, sequence-local contacts suppressed). The Ramachandran plot shows the distribution of backbone (φ, ψ) torsions, with points in the α and β basins reflecting secondary structure content. The PAE plot shows AlphaFold's inter-residue confidence as a color matrix.

  · Six rendered views show the 3D structure from the faces of a cube — i.e. along ±x, ±y, ±z. Rendering representation is drawn randomly per protein from cartoon (secondary-structure ribbons), sticks (backbone bonds), or molecular surface; coloring is either N→C rainbow (blue at the N-terminus through red at the C-terminus) or one color per chain.